Protein AF-0000000078256823 (afdb_homodimer)

Secondary structure (DSSP, 8-state):
-HHHHHHHHHHHHHHHHHHHTTT--TT--HHHHHHHHHHHHHHHHHS-HHHHHHHHHHHHHHSS--HHHHHHHHHHHHH-GGGHHHHHHHTS-HHHHHHHHHTTSTTHHHHHHHHHHHHHHHHHH---HHHHHHHHHHHHHHHHHHHHHT-GGGEEEEEE-TTS-HHHHHHHHHH--SS---HHHHHHHHTSTTEEEEEEEETTSTT--SEEEEEEEESS----HHHHH-SS---S-GGG--EEEEEEEEE--GGGTTS-SSHHHHHHHHHHHHHH-TT--EEEE-B--TTHHHHHHHHHTT--SS--S--HHHHHHHHHHHTS---HHHHHHHHHHHHH-TT--HHHHHHTHHHHHHHHHHHHHT-EETTEESSHHHHHHHHTT-EEEEEETTS--SHHHHHHHTT-EEEEEE-TTTHHHHHHHHHHH----B-HHHHGGGS----/-HHHHHHHHHHHHHHHHHHHTTT--TT--HHHHHHHHHHHHHHHHHS-HHHHHHHHHHHHHHSS--HHHHHHHHHHHHH-GGGHHHHHHHTS-HHHHHHHHHTTSTTHHHHHHHHHHHHHHHHHH---HHHHHHHHHHHHHHHHHHHHHT-GGGEEEEEE-TTS-HHHHHHHHHH--SS---HHHHHHHHTSTTEEEEEEEETTSTT--SEEEEEEEESS----HHHHH-SS---S-GGG--EEEEEEEEE--GGGTTS-SSHHHHHHHHHHHHHH-TT--EEEE-B--TTHHHHHHHHHTT--SS--S--HHHHHHHHHHHTS---HHHHHHHHHHHHH-TT--HHHHHHTHHHHHHHHHHHHHT-EETTEESSHHHHHHHHTT-EEEEEETTS--SHHHHHHHTT-EEEEEE-TTTHHHHHHHHHHH----B-HHHHGGGS----

pLDDT: mean 87.84, std 11.94, range [29.39, 98.44]

Foldseek 3Di:
DVVVVLVVLLVVLLVQLCVLCPPQALPDDLVVLLSSLVSLLVSCVPDDLSNLLSVLLSCCVPFFADPVQLVVLVVVCVVPVVSVVSNVSRRGTSVLSSLLSLLVDQLSLVVLLVSLLSLVVCLVVDDDPVSNVSSVVSNVSSQVSNLVLVPLVQKDKDKDAPPPDPLLLVLVQVQFDQDHADDDLLSNLCRDPQKIKMFIDGPSDPSHGFKMWIKGFAQDDDQAVCVRSPSDRDDDDSLNGAEIEGEGITGRRSSNPPNPNPLCVQVVVVVVCCVVHVSHQWYKYWYAFFPLLVQLLCLLVVNDPFDHLQDPVQQVLQCVLVVHRDDSNRSSVVVNVQSVDLPRDLVSCVSCVLSLLLSVLCQQAGDDDPLARPGPVSRSLQLSQWEFAAKHQQRDPDSVRCNGRNNIITMTIDDPVRRVVSNCCCVPVSDGHYHPNSVVSVDDPPD/DVVVVLVVLLVVLLVQLCVQQPPQALPDDLVVLLSSLVSLLVSCVPDDLSNLLSVLLSCCVPFFADPVQLVVLVVVCVVPVVSVVSNVSRRGTSVLSSLLSLLVDQLSLVVLLVSLLSLVVCLVVDDDPVSNVSSVVSNVSSQVSNLVLVPLVQKDKDKDAPPPDPLLLVLVQVQFDQDHADDDLLSNLCRDPQKIKMFIDGPSHPSHGFKMWIKGFAQDADQAVCVRSPSDRDDDDSLNGAEIEGEGITGRRSSNPPNPNPLCVQVVVVVVCCVVHVSHDWYKYWFAFFPLLVQLLCLLVVNDPFDHLQDPVQQVLQCVLVVHRDDSNRSSVVVNVQSVDLPRDLVSCVSCVLSLLLSVLCQQAPDDDPLARPGPVSRSLQLSQWEFAAKHQQRDVDSVRCNGRNNIITMTIDDPVRRVVSNCCCVPVSDGHYHPNSVVSVDDPPD

Radius of gyration: 33.47 Å; Cα contacts (8 Å, |Δi|>4): 1459; chains: 2; bounding box: 65×117×85 Å

InterPro domains:
  IPR007956 Malonyl-CoA decarboxylase, C-terminal [PF05292] (153-415)
  IPR035372 Malonyl-CoA decarboxylase, N-terminal [PF17408] (63-150)
  IPR038351 Malonyl-CoA decarboxylase, N-terminal domain superfamily [G3DSA:1.20.140.90] (24-151)
  IPR038917 Malonyl-CoA decarboxylase [PTHR28641] (12-443)
  IPR042303 Malonyl-CoA decarboxylase, C-terminal catalytic domain superfamily [G3DSA:3.40.630.150] (152-447)

Nearest PDB structures (foldseek):
  4f0x-assembly1_C  TM=8.821E-01  e=2.694E-33  Homo sapiens
  4f0x-assembly1_A  TM=8.736E-01  e=3.912E-33  Homo sapiens
  4f0x-assembly1_D  TM=8.510E-01  e=7.510E-33  Homo sapiens
  4f0x-assembly2_G  TM=8.515E-01  e=9.932E-33  Homo sapiens
  4f0x-assembly2_E  TM=8.475E-01  e=2.642E-32  Homo sapiens

Structure (mmCIF, N/CA/C/O backbone):
data_AF-0000000078256823-model_v1
#
loop_
_entity.id
_entity.type
_entity.pdbx_description
1 polymer 'Malonyl-CoA decarboxylase C-terminal domain-containing protein'
#
loop_
_atom_site.group_PDB
_atom_site.id
_atom_site.type_symbol
_atom_site.label_atom_id
_atom_site.label_alt_id
_atom_site.label_comp_id
_atom_site.label_asym_id
_atom_site.label_entity_id
_atom_site.label_seq_id
_atom_site.pdbx_PDB_ins_code
_atom_site.Cartn_x
_atom_site.Cartn_y
_atom_site.Cartn_z
_atom_site.occupancy
_atom_site.B_iso_or_equiv
_atom_site.auth_seq_id
_atom_site.auth_comp_id
_atom_site.auth_asym_id
_atom_site.auth_atom_id
_atom_site.pdbx_PDB_model_num
ATOM 1 N N . MET A 1 1 ? 16.281 -1.244 43.75 1 29.39 1 MET A N 1
ATOM 2 C CA . MET A 1 1 ? 15.516 -2.477 43.594 1 29.39 1 MET A CA 1
ATOM 3 C C . MET A 1 1 ? 14.734 -2.451 42.281 1 29.39 1 MET A C 1
ATOM 5 O O . MET A 1 1 ? 14.391 -3.502 41.719 1 29.39 1 MET A O 1
ATOM 9 N N . ILE A 1 2 ? 14.266 -1.188 41.875 1 35.28 2 ILE A N 1
ATOM 10 C CA . ILE A 1 2 ? 13.469 -0.995 40.656 1 35.28 2 ILE A CA 1
ATOM 11 C C . ILE A 1 2 ? 14.359 -1.161 39.406 1 35.28 2 ILE A C 1
ATOM 13 O O . ILE A 1 2 ? 13.891 -1.624 38.375 1 35.28 2 ILE A O 1
ATOM 17 N N . ARG A 1 3 ? 15.641 -0.762 39.438 1 39.72 3 ARG A N 1
ATOM 18 C CA . ARG A 1 3 ? 16.578 -0.895 38.344 1 39.72 3 ARG A CA 1
ATOM 19 C C . ARG A 1 3 ? 16.828 -2.361 38 1 39.72 3 ARG A C 1
ATOM 21 O O . ARG A 1 3 ? 17.109 -2.703 36.844 1 39.72 3 ARG A O 1
ATOM 28 N N . GLN A 1 4 ? 16.859 -3.182 39 1 39.84 4 GLN A N 1
ATOM 29 C CA . GLN A 1 4 ? 17.188 -4.598 38.844 1 39.84 4 GLN A CA 1
ATOM 30 C C . GLN A 1 4 ? 16.031 -5.34 38.188 1 39.84 4 GLN A C 1
ATOM 32 O O . GLN A 1 4 ? 16.25 -6.297 37.438 1 39.84 4 GLN A O 1
ATOM 37 N N . TYR A 1 5 ? 14.805 -4.938 38.5 1 37.97 5 TYR A N 1
ATOM 38 C CA . TYR A 1 5 ? 13.633 -5.598 37.969 1 37.97 5 TYR A CA 1
ATOM 39 C C . TYR A 1 5 ? 13.453 -5.25 36.5 1 37.97 5 TYR A C 1
ATOM 41 O O . TYR A 1 5 ? 12.938 -6.055 35.719 1 37.97 5 TYR A O 1
ATOM 49 N N . PHE A 1 6 ? 13.789 -4.027 36.062 1 39.66 6 PHE A N 1
ATOM 50 C CA . PHE A 1 6 ? 13.672 -3.623 34.688 1 39.66 6 PHE A CA 1
ATOM 51 C C . PHE A 1 6 ? 14.648 -4.41 33.812 1 39.66 6 PHE A C 1
ATOM 53 O O . PHE A 1 6 ? 14.328 -4.75 32.656 1 39.66 6 PHE A O 1
ATOM 60 N N . CYS A 1 7 ? 15.812 -4.727 34.375 1 42.03 7 CYS A N 1
ATOM 61 C CA . CYS A 1 7 ? 16.797 -5.516 33.656 1 42.03 7 CYS A CA 1
ATOM 62 C C . CYS A 1 7 ? 16.297 -6.945 33.438 1 42.03 7 CYS A C 1
ATOM 64 O O . CYS A 1 7 ? 16.594 -7.562 32.438 1 42.03 7 CYS A O 1
ATOM 66 N N . PHE A 1 8 ? 15.656 -7.52 34.406 1 42.5 8 PHE A N 1
ATOM 67 C CA . PHE A 1 8 ? 15.227 -8.914 34.375 1 42.5 8 PHE A CA 1
ATOM 68 C C . PHE A 1 8 ? 14.055 -9.094 33.406 1 42.5 8 PHE A C 1
ATOM 70 O O . PHE A 1 8 ? 13.969 -10.102 32.719 1 42.5 8 PHE A O 1
ATOM 77 N N . GLN A 1 9 ? 13.102 -8.258 33.406 1 41.91 9 GLN A N 1
ATOM 78 C CA . GLN A 1 9 ? 11.953 -8.336 32.5 1 41.91 9 GLN A CA 1
ATOM 79 C C . GLN A 1 9 ? 12.359 -8.062 31.062 1 41.91 9 GLN A C 1
ATOM 81 O O . GLN A 1 9 ? 11.773 -8.625 30.125 1 41.91 9 GLN A O 1
ATOM 86 N N . SER A 1 10 ? 13.297 -7.148 30.859 1 47.41 10 SER A N 1
ATOM 87 C CA . SER A 1 10 ? 13.859 -6.891 29.547 1 47.41 10 SER A CA 1
ATOM 88 C C . SER A 1 10 ? 14.562 -8.133 29 1 47.41 10 SER A C 1
ATOM 90 O O . SER A 1 10 ? 14.453 -8.43 27.797 1 47.41 10 SER A O 1
ATOM 92 N N . VAL A 1 11 ? 15.266 -8.922 30.047 1 43.56 11 VAL A N 1
ATOM 93 C CA . VAL A 1 11 ? 15.977 -10.133 29.672 1 43.56 11 VAL A CA 1
ATOM 94 C C . VAL A 1 11 ? 14.977 -11.227 29.297 1 43.56 11 VAL A C 1
ATOM 96 O O . VAL A 1 11 ? 15.203 -11.984 28.344 1 43.56 11 VAL A O 1
ATOM 99 N N . ARG A 1 12 ? 13.906 -11.367 29.938 1 43.62 12 ARG A N 1
ATOM 100 C CA . ARG A 1 12 ? 12.945 -12.422 29.656 1 43.62 12 ARG A CA 1
ATOM 101 C C . ARG A 1 12 ? 12.234 -12.18 28.328 1 43.62 12 ARG A C 1
ATOM 103 O O . ARG A 1 12 ? 11.945 -13.125 27.594 1 43.62 12 ARG A O 1
ATOM 110 N N . SER A 1 13 ? 11.883 -10.828 28.078 1 53.44 13 SER A N 1
ATOM 111 C CA . SER A 1 13 ? 11.219 -10.492 26.812 1 53.44 13 SER A CA 1
ATOM 112 C C . SER A 1 13 ? 12.156 -10.711 25.625 1 53.44 13 SER A C 1
ATOM 114 O O . SER A 1 13 ? 11.727 -11.172 24.562 1 53.44 13 SER A O 1
ATOM 116 N N . ALA A 1 14 ? 13.461 -10.336 25.859 1 53.28 14 ALA A N 1
ATOM 117 C CA . ALA A 1 14 ? 14.484 -10.602 24.859 1 53.28 14 ALA A CA 1
ATOM 118 C C . ALA A 1 14 ? 14.594 -12.094 24.562 1 53.28 14 ALA A C 1
ATOM 120 O O . ALA A 1 14 ? 14.672 -12.5 23.391 1 53.28 14 ALA A O 1
ATOM 121 N N . SER A 1 15 ? 14.477 -12.828 25.672 1 63.12 15 SER A N 1
ATOM 122 C CA . SER A 1 15 ? 14.617 -14.273 25.531 1 63.12 15 SER A CA 1
ATOM 123 C C . SER A 1 15 ? 13.445 -14.859 24.75 1 63.12 15 SER A C 1
ATOM 125 O O . SER A 1 15 ? 13.633 -15.734 23.906 1 63.12 15 SER A O 1
ATOM 127 N N . THR A 1 16 ? 12.328 -14.141 24.828 1 75.25 16 THR A N 1
ATOM 128 C CA . THR A 1 16 ? 11.133 -14.703 24.203 1 75.25 16 THR A CA 1
ATOM 129 C C . THR A 1 16 ? 11.094 -14.367 22.719 1 75.25 16 THR A C 1
ATOM 131 O O . THR A 1 16 ? 10.75 -15.211 21.891 1 75.25 16 THR A O 1
ATOM 134 N N . LEU A 1 17 ? 11.578 -13.164 22.406 1 82.62 17 LEU A N 1
ATOM 135 C CA . LEU A 1 17 ? 11.617 -12.789 21 1 82.62 17 LEU A CA 1
ATOM 136 C C . LEU A 1 17 ? 12.609 -13.656 20.234 1 82.62 17 LEU A C 1
ATOM 138 O O . LEU A 1 17 ? 12.297 -14.148 19.141 1 82.62 17 LEU A O 1
ATOM 142 N N . LEU A 1 18 ? 13.766 -13.844 20.953 1 78.69 18 LEU A N 1
ATOM 143 C CA . LEU A 1 18 ? 14.82 -14.625 20.312 1 78.69 18 LEU A CA 1
ATOM 144 C C . LEU A 1 18 ? 14.367 -16.062 20.078 1 78.69 18 LEU A C 1
ATOM 146 O O . LEU A 1 18 ? 14.664 -16.641 19.031 1 78.69 18 LEU A O 1
ATOM 150 N N . SER A 1 19 ? 13.672 -16.5 20.969 1 80.25 19 SER A N 1
ATOM 151 C CA . SER A 1 19 ? 13.188 -17.875 20.812 1 80.25 19 SER A CA 1
ATOM 152 C C . SER A 1 19 ? 12.094 -17.953 19.75 1 80.25 19 SER A C 1
ATOM 154 O O . SER A 1 19 ? 12.062 -18.906 18.969 1 80.25 19 SER A O 1
ATOM 156 N N . SER A 1 20 ? 11.312 -16.953 19.656 1 82.12 20 SER A N 1
ATOM 157 C CA . SER A 1 20 ? 10.188 -16.953 18.719 1 82.12 20 SER A CA 1
ATOM 158 C C . SER A 1 20 ? 10.664 -16.75 17.281 1 82.12 20 SER A C 1
ATOM 160 O O . SER A 1 20 ? 10.039 -17.234 16.344 1 82.12 20 SER A O 1
ATOM 162 N N . LEU A 1 21 ? 11.797 -16.047 17.156 1 86.06 21 LEU A N 1
ATOM 163 C CA . LEU A 1 21 ? 12.25 -15.695 15.812 1 86.06 21 LEU A CA 1
ATOM 164 C C . LEU A 1 21 ? 13.547 -16.438 15.469 1 86.06 21 LEU A C 1
ATOM 166 O O . LEU A 1 21 ? 14.352 -15.93 14.688 1 86.06 21 LEU A O 1
ATOM 170 N N . ASP A 1 22 ? 13.672 -17.516 16.109 1 79.31 22 ASP A N 1
ATOM 171 C CA . ASP A 1 22 ? 14.867 -18.312 15.867 1 79.31 22 ASP A CA 1
ATOM 172 C C . ASP A 1 22 ? 14.984 -18.703 14.391 1 79.31 22 ASP A C 1
ATOM 174 O O . ASP A 1 22 ? 14.047 -19.266 13.82 1 79.31 22 ASP A O 1
ATOM 178 N N . GLY A 1 23 ? 16.047 -18.312 13.742 1 78 23 GLY A N 1
ATOM 179 C CA . GLY A 1 23 ? 16.281 -18.688 12.352 1 78 23 GLY A CA 1
ATOM 180 C C . GLY A 1 23 ? 15.992 -17.578 11.367 1 78 23 GLY A C 1
ATOM 181 O O . GLY A 1 23 ? 16.359 -17.672 10.195 1 78 23 GLY A O 1
ATOM 182 N N . LEU A 1 24 ? 15.414 -16.531 11.852 1 84.25 24 LEU A N 1
ATOM 183 C CA . LEU A 1 24 ? 15.117 -15.398 10.984 1 84.25 24 LEU A CA 1
ATOM 184 C C . LEU A 1 24 ? 16.391 -14.719 10.516 1 84.25 24 LEU A C 1
ATOM 186 O O . LEU A 1 24 ? 17.297 -14.445 11.32 1 84.25 24 LEU A O 1
ATOM 190 N N . SER A 1 25 ? 16.484 -14.648 9.203 1 77.56 25 SER A N 1
ATOM 191 C CA . SER A 1 25 ? 17.641 -13.984 8.609 1 77.56 25 SER A CA 1
ATOM 192 C C . SER A 1 25 ? 17.25 -13.242 7.336 1 77.56 25 SER A C 1
ATOM 194 O O . SER A 1 25 ? 16.078 -13.219 6.949 1 77.56 25 SER A O 1
ATOM 196 N N . ASN A 1 26 ? 18.156 -12.547 6.754 1 73.5 26 ASN A N 1
ATOM 197 C CA . ASN A 1 26 ? 17.922 -11.781 5.535 1 73.5 26 ASN A CA 1
ATOM 198 C C . ASN A 1 26 ? 17.656 -12.695 4.344 1 73.5 26 ASN A C 1
ATOM 200 O O . ASN A 1 26 ? 17.172 -12.242 3.307 1 73.5 26 ASN A O 1
ATOM 204 N N . ARG A 1 27 ? 17.906 -13.938 4.52 1 67.94 27 ARG A N 1
ATOM 205 C CA . ARG A 1 27 ? 17.75 -14.891 3.426 1 67.94 27 ARG A CA 1
ATOM 206 C C . ARG A 1 27 ? 16.406 -15.617 3.523 1 67.94 27 ARG A C 1
ATOM 208 O O . ARG A 1 27 ? 16.062 -16.422 2.656 1 67.94 27 ARG A O 1
ATOM 215 N N . THR A 1 28 ? 15.758 -15.211 4.57 1 72 28 THR A N 1
ATOM 216 C CA . THR A 1 28 ? 14.477 -15.875 4.789 1 72 28 THR A CA 1
ATOM 217 C C . THR A 1 28 ? 13.5 -15.555 3.662 1 72 28 THR A C 1
ATOM 219 O O . THR A 1 28 ? 13.352 -14.398 3.271 1 72 28 THR A O 1
ATOM 222 N N . SER A 1 29 ? 12.93 -16.625 3.105 1 65.56 29 SER A N 1
ATOM 223 C CA . SER A 1 29 ? 12 -16.484 1.985 1 65.56 29 SER A CA 1
ATOM 224 C C . SER A 1 29 ? 10.703 -15.82 2.418 1 65.56 29 SER A C 1
ATOM 226 O O . SER A 1 29 ? 10.438 -15.688 3.613 1 65.56 29 SER A O 1
ATOM 228 N N . GLY A 1 30 ? 9.922 -15.352 1.448 1 65.88 30 GLY A N 1
ATOM 229 C CA . GLY A 1 30 ? 8.695 -14.617 1.695 1 65.88 30 GLY A CA 1
ATOM 230 C C . GLY A 1 30 ? 7.695 -15.383 2.541 1 65.88 30 GLY A C 1
ATOM 231 O O . GLY A 1 30 ? 7.09 -14.82 3.455 1 65.88 30 GLY A O 1
ATOM 232 N N . ASP A 1 31 ? 7.594 -16.609 2.316 1 63.38 31 ASP A N 1
ATOM 233 C CA . ASP A 1 31 ? 6.605 -17.406 3.043 1 63.38 31 ASP A CA 1
ATOM 234 C C . ASP A 1 31 ? 7.027 -17.609 4.496 1 63.38 31 ASP A C 1
ATOM 236 O O . ASP A 1 31 ? 6.207 -17.484 5.41 1 63.38 31 ASP A O 1
ATOM 240 N N . LYS A 1 32 ? 8.359 -17.906 4.617 1 72.5 32 LYS A N 1
ATOM 241 C CA . LYS A 1 32 ? 8.867 -18.062 5.977 1 72.5 32 LYS A CA 1
ATOM 242 C C . LYS A 1 32 ? 8.797 -16.734 6.746 1 72.5 32 LYS A C 1
ATOM 244 O O . LYS A 1 32 ? 8.539 -16.734 7.949 1 72.5 32 LYS A O 1
ATOM 249 N N . LEU A 1 33 ? 9.031 -15.812 5.996 1 81.31 33 LEU A N 1
ATOM 250 C CA . LEU A 1 33 ? 8.961 -14.492 6.613 1 81.31 33 LEU A CA 1
ATOM 251 C C . LEU A 1 33 ? 7.562 -14.227 7.16 1 81.31 33 LEU A C 1
ATOM 253 O O . LEU A 1 33 ? 7.41 -13.602 8.211 1 81.31 33 LEU A O 1
ATOM 257 N N . LEU A 1 34 ? 6.566 -14.773 6.488 1 80 34 LEU A N 1
ATOM 258 C CA . LEU A 1 34 ? 5.191 -14.602 6.945 1 80 34 LEU A CA 1
ATOM 259 C C . LEU A 1 34 ? 4.961 -15.336 8.258 1 80 34 LEU A C 1
ATOM 261 O O . LEU A 1 34 ? 4.246 -14.844 9.133 1 80 34 LEU A O 1
ATOM 265 N N . THR A 1 35 ? 5.562 -16.469 8.375 1 79.31 35 THR A N 1
ATOM 266 C CA . THR A 1 35 ? 5.453 -17.234 9.617 1 79.31 35 THR A CA 1
ATOM 267 C C . THR A 1 35 ? 6.098 -16.484 10.773 1 79.31 35 THR A C 1
ATOM 269 O O . THR A 1 35 ? 5.551 -16.438 11.875 1 79.31 35 THR A O 1
ATOM 272 N N . TYR A 1 36 ? 7.211 -15.977 10.492 1 87.12 36 TYR A N 1
ATOM 273 C CA . TYR A 1 36 ? 7.867 -15.172 11.516 1 87.12 36 TYR A CA 1
ATOM 274 C C . TYR A 1 36 ? 7.047 -13.93 11.844 1 87.12 36 TYR A C 1
ATOM 276 O O . TYR A 1 36 ? 6.988 -13.508 13 1 87.12 36 TYR A O 1
ATOM 284 N N . GLY A 1 37 ? 6.465 -13.383 10.797 1 89.44 37 GLY A N 1
ATOM 285 C CA . GLY A 1 37 ? 5.562 -12.266 11.039 1 89.44 37 GLY A CA 1
ATOM 286 C C . GLY A 1 37 ? 4.41 -12.617 11.961 1 89.44 37 GLY A C 1
ATOM 287 O O . GLY A 1 37 ? 4.047 -11.828 12.836 1 89.44 37 GLY A O 1
ATOM 288 N N . GLU A 1 38 ? 3.932 -13.797 11.797 1 86.94 38 GLU A N 1
ATOM 289 C CA . GLU A 1 38 ? 2.84 -14.273 12.648 1 86.94 38 GLU A CA 1
ATOM 290 C C . GLU A 1 38 ? 3.299 -14.445 14.094 1 86.94 38 GLU A C 1
ATOM 292 O O . GLU A 1 38 ? 2.588 -14.062 15.023 1 86.94 38 GLU A O 1
ATOM 297 N N . LYS A 1 39 ? 4.43 -15.039 14.203 1 88.19 39 LYS A N 1
ATOM 298 C CA . LYS A 1 39 ? 4.984 -15.242 15.539 1 88.19 39 LYS A CA 1
ATOM 299 C C . LYS A 1 39 ? 5.242 -13.914 16.234 1 88.19 39 LYS A C 1
ATOM 301 O O . LYS A 1 39 ? 4.91 -13.742 17.406 1 88.19 39 LYS A O 1
ATOM 306 N N . PHE A 1 40 ? 5.797 -13.086 15.516 1 93.19 40 PHE A N 1
ATOM 307 C CA . PHE A 1 40 ? 6.078 -11.766 16.062 1 93.19 40 PHE A CA 1
ATOM 308 C C . PHE A 1 40 ? 4.785 -11.055 16.453 1 93.19 40 PHE A C 1
ATOM 310 O O . PHE A 1 40 ? 4.691 -10.453 17.516 1 93.19 40 PHE A O 1
ATOM 317 N N . SER A 1 41 ? 3.84 -11.078 15.5 1 92.31 41 SER A N 1
ATOM 318 C CA . SER A 1 41 ? 2.559 -10.422 15.727 1 92.31 41 SER A CA 1
ATOM 319 C C . SER A 1 41 ? 1.881 -10.945 16.984 1 92.31 41 SER A C 1
ATOM 321 O O . SER A 1 41 ? 1.354 -10.172 17.781 1 92.31 41 SER A O 1
ATOM 323 N N . LYS A 1 42 ? 1.931 -12.195 17.172 1 89 42 LYS A N 1
ATOM 324 C CA . LYS A 1 42 ? 1.329 -12.812 18.359 1 89 42 LYS A CA 1
ATOM 325 C C . LYS A 1 42 ? 2.062 -12.398 19.625 1 89 42 LYS A C 1
ATOM 327 O O . LYS A 1 42 ? 1.431 -12.086 20.641 1 89 42 LYS A O 1
ATOM 332 N N . LEU A 1 43 ? 3.338 -12.469 19.547 1 90.38 43 LEU A N 1
ATOM 333 C CA . LEU A 1 43 ? 4.148 -12.078 20.688 1 90.38 43 LEU A CA 1
ATOM 334 C C . LEU A 1 43 ? 3.871 -10.633 21.094 1 90.38 43 LEU A C 1
ATOM 336 O O . LEU A 1 43 ? 3.65 -10.344 22.266 1 90.38 43 LEU A O 1
ATOM 340 N N . TYR A 1 44 ? 3.852 -9.75 20.125 1 91.19 44 TYR A N 1
ATOM 341 C CA . TYR A 1 44 ? 3.596 -8.336 20.391 1 91.19 44 TYR A CA 1
ATOM 342 C C . TYR A 1 44 ? 2.189 -8.133 20.938 1 91.19 44 TYR A C 1
ATOM 344 O O . TYR A 1 44 ? 1.991 -7.375 21.891 1 91.19 44 TYR A O 1
ATOM 352 N N . GLY A 1 45 ? 1.273 -8.766 20.344 1 88.44 45 GLY A N 1
ATOM 353 C CA . GLY A 1 45 ? -0.118 -8.641 20.75 1 88.44 45 GLY A CA 1
ATOM 354 C C . GLY A 1 45 ? -0.371 -9.094 22.172 1 88.44 45 GLY A C 1
ATOM 355 O O . GLY A 1 45 ? -1.229 -8.539 22.859 1 88.44 45 GLY A O 1
ATOM 356 N N . SER A 1 46 ? 0.434 -10.031 22.578 1 87.25 46 SER A N 1
ATOM 357 C CA . SER A 1 46 ? 0.225 -10.602 23.906 1 87.25 46 SER A CA 1
ATOM 358 C C . SER A 1 46 ? 1.11 -9.922 24.953 1 87.25 46 SER A C 1
ATOM 360 O O . SER A 1 46 ? 1.029 -10.234 26.141 1 87.25 46 SER A O 1
ATOM 362 N N . SER A 1 47 ? 1.87 -9.047 24.5 1 87.75 47 SER A N 1
ATOM 363 C CA . SER A 1 47 ? 2.822 -8.414 25.406 1 87.75 47 SER A CA 1
ATOM 364 C C . SER A 1 47 ? 2.219 -7.176 26.062 1 87.75 47 SER A C 1
ATOM 366 O O . SER A 1 47 ? 1.439 -6.453 25.438 1 87.75 47 SER A O 1
ATOM 368 N N . ALA A 1 48 ? 2.637 -7.008 27.297 1 82.06 48 ALA A N 1
ATOM 369 C CA . ALA A 1 48 ? 2.225 -5.809 28.031 1 82.06 48 ALA A CA 1
ATOM 370 C C . ALA A 1 48 ? 2.975 -4.578 27.516 1 82.06 48 ALA A C 1
ATOM 372 O O . ALA A 1 48 ? 4.059 -4.695 26.953 1 82.06 48 ALA A O 1
ATOM 373 N N . PRO A 1 49 ? 2.371 -3.42 27.672 1 76.19 49 PRO A N 1
ATOM 374 C CA . PRO A 1 49 ? 2.988 -2.186 27.172 1 76.19 49 PRO A CA 1
ATOM 375 C C . PRO A 1 49 ? 4.422 -2.006 27.672 1 76.19 49 PRO A C 1
ATOM 377 O O . PRO A 1 49 ? 5.281 -1.536 26.922 1 76.19 49 PRO A O 1
ATOM 380 N N . GLU A 1 50 ? 4.668 -2.496 28.859 1 75.25 50 GLU A N 1
ATOM 381 C CA . GLU A 1 50 ? 5.996 -2.318 29.438 1 75.25 50 GLU A CA 1
ATOM 382 C C . GLU A 1 50 ? 7.023 -3.213 28.75 1 75.25 50 GLU A C 1
ATOM 384 O O . GLU A 1 50 ? 8.195 -2.854 28.656 1 75.25 50 GLU A O 1
ATOM 389 N N . THR A 1 51 ? 6.531 -4.289 28.266 1 86.19 51 THR A N 1
ATOM 390 C CA . THR A 1 51 ? 7.414 -5.262 27.641 1 86.19 51 THR A CA 1
ATOM 391 C C . THR A 1 51 ? 7.645 -4.918 26.172 1 86.19 51 THR A C 1
ATOM 393 O O . THR A 1 51 ? 8.602 -5.395 25.562 1 86.19 51 THR A O 1
ATOM 396 N N . ARG A 1 52 ? 6.809 -4.047 25.672 1 90 52 ARG A N 1
ATOM 397 C CA . ARG A 1 52 ? 6.879 -3.73 24.25 1 90 52 ARG A CA 1
ATOM 398 C C . ARG A 1 52 ? 8.133 -2.93 23.938 1 90 52 ARG A C 1
ATOM 400 O O . ARG A 1 52 ? 8.734 -3.109 22.875 1 90 52 ARG A O 1
ATOM 407 N N . LYS A 1 53 ? 8.531 -2.166 24.906 1 92.5 53 LYS A N 1
ATOM 408 C CA . LYS A 1 53 ? 9.781 -1.424 24.719 1 92.5 53 LYS A CA 1
ATOM 409 C C . LYS A 1 53 ? 10.953 -2.369 24.5 1 92.5 53 LYS A C 1
ATOM 411 O O . LYS A 1 53 ? 11.75 -2.164 23.578 1 92.5 53 LYS A O 1
ATOM 416 N N . SER A 1 54 ? 11.008 -3.385 25.297 1 92.12 54 SER A N 1
ATOM 417 C CA . SER A 1 54 ? 12.094 -4.355 25.203 1 92.12 54 SER A CA 1
ATOM 418 C C . SER A 1 54 ? 12.047 -5.102 23.859 1 92.12 54 SER A C 1
ATOM 420 O O . SER A 1 54 ? 13.086 -5.461 23.312 1 92.12 54 SER A O 1
ATOM 422 N N . ILE A 1 55 ? 10.922 -5.328 23.359 1 93.94 55 ILE A N 1
ATOM 423 C CA . ILE A 1 55 ? 10.758 -6.02 22.078 1 93.94 55 ILE A CA 1
ATOM 424 C C . ILE A 1 55 ? 11.375 -5.188 20.969 1 93.94 55 ILE A C 1
ATOM 426 O O . ILE A 1 55 ? 12.094 -5.719 20.109 1 93.94 55 ILE A O 1
ATOM 430 N N . PHE A 1 56 ? 11.133 -3.879 21.016 1 95.06 56 PHE A N 1
ATOM 431 C CA . PHE A 1 56 ? 11.672 -3.002 19.984 1 95.06 56 PHE A CA 1
ATOM 432 C C . PHE A 1 56 ? 13.195 -2.955 20.062 1 95.06 56 PHE A C 1
ATOM 434 O O . PHE A 1 56 ? 13.875 -2.99 19.031 1 95.06 56 PHE A O 1
ATOM 441 N N . VAL A 1 57 ? 13.664 -2.924 21.266 1 93.88 57 VAL A N 1
ATOM 442 C CA . VAL A 1 57 ? 15.109 -2.887 21.469 1 93.88 57 VAL A CA 1
ATOM 443 C C . VAL A 1 57 ? 15.734 -4.191 20.984 1 93.88 57 VAL A C 1
ATOM 445 O O . VAL A 1 57 ? 16.766 -4.176 20.297 1 93.88 57 VAL A O 1
ATOM 448 N N . ASP A 1 58 ? 15.102 -5.242 21.25 1 93.38 58 ASP A N 1
ATOM 449 C CA . ASP A 1 58 ? 15.594 -6.555 20.828 1 93.38 58 ASP A CA 1
ATOM 450 C C . ASP A 1 58 ? 15.562 -6.699 19.312 1 93.38 58 ASP A C 1
ATOM 452 O O . ASP A 1 58 ? 16.438 -7.359 18.734 1 93.38 58 ASP A O 1
ATOM 456 N N . LEU A 1 59 ? 14.594 -6.148 18.672 1 93.81 59 LEU A N 1
ATOM 457 C CA . LEU A 1 59 ? 14.516 -6.191 17.203 1 93.81 59 LEU A CA 1
ATOM 458 C C . LEU A 1 59 ? 15.758 -5.57 16.578 1 93.81 59 LEU A C 1
ATOM 460 O O . LEU A 1 59 ? 16.344 -6.152 15.672 1 93.81 59 LEU A O 1
ATOM 464 N N . VAL A 1 60 ? 16.125 -4.441 17.141 1 94.19 60 VAL A N 1
ATOM 465 C CA . VAL A 1 60 ? 17.234 -3.689 16.547 1 94.19 60 VAL A CA 1
ATOM 466 C C . VAL A 1 60 ? 18.547 -4.375 16.891 1 94.19 60 VAL A C 1
ATOM 468 O O . VAL A 1 60 ? 19.438 -4.465 16.031 1 94.19 60 VAL A O 1
ATOM 471 N N . THR A 1 61 ? 18.641 -4.898 18.094 1 92.88 61 THR A N 1
ATOM 472 C CA . THR A 1 61 ? 19.906 -5.449 18.578 1 92.88 61 THR A CA 1
ATOM 473 C C . THR A 1 61 ? 20.188 -6.801 17.922 1 92.88 61 THR A C 1
ATOM 475 O O . THR A 1 61 ? 21.344 -7.141 17.656 1 92.88 61 THR A O 1
ATOM 478 N N . ASN A 1 62 ? 19.109 -7.492 17.625 1 92.31 62 ASN A N 1
ATOM 479 C CA . ASN A 1 62 ? 19.344 -8.867 17.203 1 92.31 62 ASN A CA 1
ATOM 480 C C . ASN A 1 62 ? 18.953 -9.078 15.742 1 92.31 62 ASN A C 1
ATOM 482 O O . ASN A 1 62 ? 19.359 -10.062 15.117 1 92.31 62 ASN A O 1
ATOM 486 N N . TYR A 1 63 ? 18.219 -8.18 15.203 1 94 63 TYR A N 1
ATOM 487 C CA . TYR A 1 63 ? 17.719 -8.398 13.852 1 94 63 TYR A CA 1
ATOM 488 C C . TYR A 1 63 ? 17.953 -7.176 12.977 1 94 63 TYR A C 1
ATOM 490 O O . TYR A 1 63 ? 17.094 -6.797 12.18 1 94 63 TYR A O 1
ATOM 498 N N . GLY A 1 64 ? 19.094 -6.609 13.227 1 93.44 64 GLY A N 1
ATOM 499 C CA . GLY A 1 64 ? 19.531 -5.523 12.367 1 93.44 64 GLY A CA 1
ATOM 500 C C . GLY A 1 64 ? 20.062 -5.996 11.031 1 93.44 64 GLY A C 1
ATOM 501 O O . GLY A 1 64 ? 19.516 -6.926 10.43 1 93.44 64 GLY A O 1
ATOM 502 N N . VAL A 1 65 ? 21.094 -5.383 10.531 1 94.25 65 VAL A N 1
ATOM 503 C CA . VAL A 1 65 ? 21.656 -5.742 9.227 1 94.25 65 VAL A CA 1
ATOM 504 C C . VAL A 1 65 ? 22.688 -6.859 9.398 1 94.25 65 VAL A C 1
ATOM 506 O O . VAL A 1 65 ? 23.281 -7.008 10.477 1 94.25 65 VAL A O 1
ATOM 509 N N . ASN A 1 66 ? 22.781 -7.715 8.422 1 93.44 66 ASN A N 1
ATOM 510 C CA . ASN A 1 66 ? 23.922 -8.617 8.328 1 93.44 66 ASN A CA 1
ATOM 511 C C . ASN A 1 66 ? 25.188 -7.871 7.906 1 93.44 66 ASN A C 1
ATOM 513 O O . ASN A 1 66 ? 25.391 -7.59 6.723 1 93.44 66 ASN A O 1
ATOM 517 N N . LYS A 1 67 ? 26.016 -7.691 8.852 1 94.31 67 LYS A N 1
ATOM 518 C CA . LYS A 1 67 ? 27.188 -6.852 8.625 1 94.31 67 LYS A CA 1
ATOM 519 C C . LYS A 1 67 ? 28.094 -7.445 7.551 1 94.31 67 LYS A C 1
ATOM 521 O O . LYS A 1 67 ? 28.656 -6.715 6.727 1 94.31 67 LYS A O 1
ATOM 526 N N . GLU A 1 68 ? 28.188 -8.703 7.523 1 94.81 68 GLU A N 1
ATOM 527 C CA . GLU A 1 68 ? 29.031 -9.359 6.52 1 94.81 68 GLU A CA 1
ATOM 528 C C . GLU A 1 68 ? 28.469 -9.156 5.113 1 94.81 68 GLU A C 1
ATOM 530 O O . GLU A 1 68 ? 29.219 -8.836 4.188 1 94.81 68 GLU A O 1
ATOM 535 N N . ALA A 1 69 ? 27.234 -9.328 5.035 1 94.44 69 ALA A N 1
ATOM 536 C CA . ALA A 1 69 ? 26.578 -9.148 3.738 1 94.44 69 ALA A CA 1
ATOM 537 C C . ALA A 1 69 ? 26.688 -7.695 3.273 1 94.44 69 ALA A C 1
ATOM 539 O O . ALA A 1 69 ? 26.906 -7.43 2.092 1 94.44 69 ALA A O 1
ATOM 540 N N . LEU A 1 70 ? 26.531 -6.746 4.207 1 96.44 70 LEU A N 1
ATOM 541 C CA . LEU A 1 70 ? 26.609 -5.328 3.871 1 96.44 70 LEU A CA 1
ATOM 542 C C . LEU A 1 70 ? 28.016 -4.938 3.457 1 96.44 70 LEU A C 1
ATOM 544 O O . LEU A 1 70 ? 28.203 -4.234 2.461 1 96.44 70 LEU A O 1
ATOM 548 N N . ASN A 1 71 ? 29 -5.473 4.168 1 96.75 71 ASN A N 1
ATOM 549 C CA . ASN A 1 71 ? 30.375 -5.188 3.814 1 96.75 71 ASN A CA 1
ATOM 550 C C . ASN A 1 71 ? 30.734 -5.77 2.449 1 96.75 71 ASN A C 1
ATOM 552 O O . ASN A 1 71 ? 31.453 -5.137 1.672 1 96.75 71 ASN A O 1
ATOM 556 N N . HIS A 1 72 ? 30.234 -6.883 2.225 1 96.56 72 HIS A N 1
ATOM 557 C CA . HIS A 1 72 ? 30.469 -7.504 0.925 1 96.56 72 HIS A CA 1
ATOM 558 C C . HIS A 1 72 ? 29.844 -6.684 -0.195 1 96.56 72 HIS A C 1
ATOM 560 O O . HIS A 1 72 ? 30.469 -6.457 -1.233 1 96.56 72 HIS A O 1
ATOM 566 N N . ALA A 1 73 ? 28.641 -6.254 0.025 1 96.5 73 ALA A N 1
ATOM 567 C CA . ALA A 1 73 ? 27.938 -5.434 -0.967 1 96.5 73 ALA A CA 1
ATOM 568 C C . ALA A 1 73 ? 28.688 -4.121 -1.21 1 96.5 73 ALA A C 1
ATOM 570 O O . ALA A 1 73 ? 28.766 -3.654 -2.348 1 96.5 73 ALA A O 1
ATOM 571 N N . ILE A 1 74 ? 29.219 -3.566 -0.139 1 97.06 74 ILE A N 1
ATOM 572 C CA . ILE A 1 74 ? 29.969 -2.32 -0.239 1 97.06 74 ILE A CA 1
ATOM 573 C C . ILE A 1 74 ? 31.234 -2.547 -1.049 1 97.06 74 ILE A C 1
ATOM 575 O O . ILE A 1 74 ? 31.609 -1.715 -1.879 1 97.06 74 ILE A O 1
ATOM 579 N N . SER A 1 75 ? 31.844 -3.676 -0.836 1 97.12 75 SER A N 1
ATOM 580 C CA . SER A 1 75 ? 33.062 -4.02 -1.589 1 97.12 75 SER A CA 1
ATOM 581 C C . SER A 1 75 ? 32.75 -4.176 -3.076 1 97.12 75 SER A C 1
ATOM 583 O O . SER A 1 75 ? 33.531 -3.725 -3.924 1 97.12 75 SER A O 1
ATOM 585 N N . LEU A 1 76 ? 31.656 -4.754 -3.363 1 96.06 76 LEU A N 1
ATOM 586 C CA . LEU A 1 76 ? 31.25 -4.91 -4.754 1 96.06 76 LEU A CA 1
ATOM 587 C C . LEU A 1 76 ? 30.969 -3.555 -5.391 1 96.06 76 LEU A C 1
ATOM 589 O O . LEU A 1 76 ? 31.344 -3.314 -6.543 1 96.06 76 LEU A O 1
ATOM 593 N N . TYR A 1 77 ? 30.359 -2.715 -4.633 1 96.25 77 TYR A N 1
ATOM 594 C CA . TYR A 1 77 ? 30.031 -1.369 -5.094 1 96.25 77 TYR A CA 1
ATOM 595 C C . TYR A 1 77 ? 31.297 -0.57 -5.367 1 96.25 77 TYR A C 1
ATOM 597 O O . TYR A 1 77 ? 31.359 0.211 -6.32 1 96.25 77 TYR A O 1
ATOM 605 N N . SER A 1 78 ? 32.281 -0.776 -4.574 1 95.25 78 SER A N 1
ATOM 606 C CA . SER A 1 78 ? 33.531 -0.066 -4.754 1 95.25 78 SER A CA 1
ATOM 607 C C . SER A 1 78 ? 34.219 -0.458 -6.062 1 95.25 78 SER A C 1
ATOM 609 O O . SER A 1 78 ? 34.938 0.344 -6.66 1 95.25 78 SER A O 1
ATOM 611 N N . LYS A 1 79 ? 33.906 -1.657 -6.539 1 95.81 79 LYS A N 1
ATOM 612 C CA . LYS A 1 79 ? 34.469 -2.15 -7.793 1 95.81 79 LYS A CA 1
ATOM 613 C C . LYS A 1 79 ? 33.594 -1.768 -8.977 1 95.81 79 LYS A C 1
ATOM 615 O O . LYS A 1 79 ? 34.094 -1.521 -10.078 1 95.81 79 LYS A O 1
ATOM 620 N N . ASN A 1 80 ? 32.312 -1.819 -8.711 1 94.44 80 ASN A N 1
ATOM 621 C CA . ASN A 1 80 ? 31.297 -1.483 -9.711 1 94.44 80 ASN A CA 1
ATOM 622 C C . ASN A 1 80 ? 30.203 -0.6 -9.125 1 94.44 80 ASN A C 1
ATOM 624 O O . ASN A 1 80 ? 29.328 -1.088 -8.422 1 94.44 80 ASN A O 1
ATOM 628 N N . ASP A 1 81 ? 30.172 0.608 -9.531 1 91.69 81 ASP A N 1
ATOM 629 C CA . ASP A 1 81 ? 29.297 1.597 -8.914 1 91.69 81 ASP A CA 1
ATOM 630 C C . ASP A 1 81 ? 27.828 1.355 -9.297 1 91.69 81 ASP A C 1
ATOM 632 O O . ASP A 1 81 ? 26.922 1.992 -8.75 1 91.69 81 ASP A O 1
ATOM 636 N N . GLN A 1 82 ? 27.625 0.379 -10.172 1 91.25 82 GLN A N 1
ATOM 637 C CA . GLN A 1 82 ? 26.25 0.044 -10.562 1 91.25 82 GLN A CA 1
ATOM 638 C C . GLN A 1 82 ? 25.641 -0.957 -9.586 1 91.25 82 GLN A C 1
ATOM 640 O O . GLN A 1 82 ? 24.438 -1.255 -9.672 1 91.25 82 GLN A O 1
ATOM 645 N N . MET A 1 83 ? 26.406 -1.328 -8.555 1 93.38 83 MET A N 1
ATOM 646 C CA . MET A 1 83 ? 25.938 -2.354 -7.629 1 93.38 83 MET A CA 1
ATOM 647 C C . MET A 1 83 ? 25.281 -1.724 -6.402 1 93.38 83 MET A C 1
ATOM 649 O O . MET A 1 83 ? 25.172 -2.359 -5.352 1 93.38 83 MET A O 1
ATOM 653 N N . TYR A 1 84 ? 24.797 -0.435 -6.566 1 94 84 TYR A N 1
ATOM 654 C CA . TYR A 1 84 ? 24.203 0.278 -5.441 1 94 84 TYR A CA 1
ATOM 655 C C . TYR A 1 84 ? 22.906 -0.396 -4.992 1 94 84 TYR A C 1
ATOM 657 O O . TYR A 1 84 ? 22.562 -0.35 -3.811 1 94 84 TYR A O 1
ATOM 665 N N . PRO A 1 85 ? 22.141 -1.101 -5.895 1 92.38 85 PRO A N 1
ATOM 666 C CA . PRO A 1 85 ? 20.953 -1.79 -5.387 1 92.38 85 PRO A CA 1
ATOM 667 C C . PRO A 1 85 ? 21.281 -2.9 -4.395 1 92.38 85 PRO A C 1
ATOM 669 O O . PRO A 1 85 ? 20.531 -3.137 -3.445 1 92.38 85 PRO A O 1
ATOM 672 N N . GLU A 1 86 ? 22.453 -3.52 -4.617 1 93.62 86 GLU A N 1
ATOM 673 C CA . GLU A 1 86 ? 22.891 -4.559 -3.693 1 93.62 86 GLU A CA 1
ATOM 674 C C . GLU A 1 86 ? 23.234 -3.973 -2.326 1 93.62 86 GLU A C 1
ATOM 676 O O . GLU A 1 86 ? 22.969 -4.594 -1.295 1 93.62 86 GLU A O 1
ATOM 681 N N . VAL A 1 87 ? 23.828 -2.83 -2.369 1 96 87 VAL A N 1
ATOM 682 C CA . VAL A 1 87 ? 24.141 -2.145 -1.12 1 96 87 VAL A CA 1
ATOM 683 C C . VAL A 1 87 ? 22.844 -1.812 -0.375 1 96 87 VAL A C 1
ATOM 685 O O . VAL A 1 87 ? 22.75 -2.043 0.832 1 96 87 VAL A O 1
ATOM 688 N N . ARG A 1 88 ? 21.875 -1.288 -1.091 1 94.75 88 ARG A N 1
ATOM 689 C CA . ARG A 1 88 ? 20.594 -0.942 -0.482 1 94.75 88 ARG A CA 1
ATOM 690 C C . ARG A 1 88 ? 19.938 -2.17 0.139 1 94.75 88 ARG A C 1
ATOM 692 O O . ARG A 1 88 ? 19.469 -2.119 1.277 1 94.75 88 ARG A O 1
ATOM 699 N N . THR A 1 89 ? 19.922 -3.266 -0.618 1 93 89 THR A N 1
ATOM 700 C CA . THR A 1 89 ? 19.312 -4.504 -0.148 1 93 89 THR A CA 1
ATOM 701 C C . THR A 1 89 ? 20.016 -5.008 1.109 1 93 89 THR A C 1
ATOM 703 O O . THR A 1 89 ? 19.359 -5.375 2.088 1 93 89 THR A O 1
ATOM 706 N N . ALA A 1 90 ? 21.328 -4.957 1.053 1 94.56 90 ALA A N 1
ATOM 707 C CA . ALA A 1 90 ? 22.109 -5.457 2.18 1 94.56 90 ALA A CA 1
ATOM 708 C C . ALA A 1 90 ? 22 -4.531 3.385 1 94.56 90 ALA A C 1
ATOM 710 O O . ALA A 1 90 ? 22.156 -4.969 4.527 1 94.56 90 ALA A O 1
ATOM 711 N N . ALA A 1 91 ? 21.703 -3.277 3.131 1 95.88 91 ALA A N 1
ATOM 712 C CA . ALA A 1 91 ? 21.594 -2.291 4.203 1 95.88 91 ALA A CA 1
ATOM 713 C C . ALA A 1 91 ? 20.188 -2.297 4.809 1 95.88 91 ALA A C 1
ATOM 715 O O . ALA A 1 91 ? 19.906 -1.532 5.734 1 95.88 91 ALA A O 1
ATOM 716 N N . THR A 1 92 ? 19.297 -3.127 4.324 1 94.75 92 THR A N 1
ATOM 717 C CA . THR A 1 92 ? 17.969 -3.283 4.891 1 94.75 92 THR A CA 1
ATOM 718 C C . THR A 1 92 ? 17.984 -4.262 6.062 1 94.75 92 THR A C 1
ATOM 720 O O . THR A 1 92 ? 18.328 -5.434 5.891 1 94.75 92 THR A O 1
ATOM 723 N N . ALA A 1 93 ? 17.625 -3.729 7.203 1 95.38 93 ALA A N 1
ATOM 724 C CA . ALA A 1 93 ? 17.641 -4.551 8.406 1 95.38 93 ALA A CA 1
ATOM 725 C C . ALA A 1 93 ? 16.625 -5.684 8.32 1 95.38 93 ALA A C 1
ATOM 727 O O . ALA A 1 93 ? 15.586 -5.547 7.66 1 95.38 93 ALA A O 1
ATOM 728 N N . ILE A 1 94 ? 16.875 -6.691 9 1 94.25 94 ILE A N 1
ATOM 729 C CA . ILE A 1 94 ? 16 -7.867 9.039 1 94.25 94 ILE A CA 1
ATOM 730 C C . ILE A 1 94 ? 14.648 -7.488 9.617 1 94.25 94 ILE A C 1
ATOM 732 O O . ILE A 1 94 ? 13.609 -7.969 9.156 1 94.25 94 ILE A O 1
ATOM 736 N N . TYR A 1 95 ? 14.633 -6.633 10.562 1 95.25 95 TYR A N 1
ATOM 737 C CA . TYR A 1 95 ? 13.375 -6.27 11.203 1 95.25 95 TYR A CA 1
ATOM 738 C C . TYR A 1 95 ? 12.484 -5.477 10.25 1 95.25 95 TYR A C 1
ATOM 740 O O . TYR A 1 95 ? 11.273 -5.402 10.445 1 95.25 95 TYR A O 1
ATOM 748 N N . VAL A 1 96 ? 13.062 -4.797 9.242 1 94.81 96 VAL A N 1
ATOM 749 C CA . VAL A 1 96 ? 12.258 -4.105 8.242 1 94.81 96 VAL A CA 1
ATOM 750 C C . VAL A 1 96 ? 11.438 -5.121 7.449 1 94.81 96 VAL A C 1
ATOM 752 O O . VAL A 1 96 ? 10.234 -4.934 7.242 1 94.81 96 VAL A O 1
ATOM 755 N N . ASN A 1 97 ? 12.086 -6.203 7.059 1 92.75 97 ASN A N 1
ATOM 756 C CA . ASN A 1 97 ? 11.398 -7.27 6.34 1 92.75 97 ASN A CA 1
ATOM 757 C C . ASN A 1 97 ? 10.344 -7.945 7.211 1 92.75 97 ASN A C 1
ATOM 759 O O . ASN A 1 97 ? 9.289 -8.344 6.715 1 92.75 97 ASN A O 1
ATOM 763 N N . LEU A 1 98 ? 10.695 -8.055 8.422 1 93.69 98 LEU A N 1
ATOM 764 C CA . LEU A 1 98 ? 9.734 -8.625 9.359 1 93.69 98 LEU A CA 1
ATOM 765 C C . LEU A 1 98 ? 8.492 -7.746 9.469 1 93.69 98 LEU A C 1
ATOM 767 O O . LEU A 1 98 ? 7.371 -8.25 9.445 1 93.69 98 LEU A O 1
ATOM 771 N N . ILE A 1 99 ? 8.656 -6.461 9.57 1 94.81 99 ILE A N 1
ATOM 772 C CA . ILE A 1 99 ? 7.551 -5.516 9.672 1 94.81 99 ILE A CA 1
ATOM 773 C C . ILE A 1 99 ? 6.699 -5.574 8.414 1 94.81 99 ILE A C 1
ATOM 775 O O . ILE A 1 99 ? 5.469 -5.586 8.484 1 94.81 99 ILE A O 1
ATOM 779 N N . LYS A 1 100 ? 7.34 -5.633 7.301 1 92.62 100 LYS A N 1
ATOM 780 C CA . LYS A 1 100 ? 6.621 -5.754 6.035 1 92.62 100 LYS A CA 1
ATOM 781 C C . LYS A 1 100 ? 5.781 -7.027 6 1 92.62 100 LYS A C 1
ATOM 783 O O . LYS A 1 100 ? 4.652 -7.02 5.508 1 92.62 100 LYS A O 1
ATOM 788 N N . SER A 1 101 ? 6.363 -8.086 6.508 1 90.19 101 SER A N 1
ATOM 789 C CA . SER A 1 101 ? 5.648 -9.359 6.52 1 90.19 101 SER A CA 1
ATOM 790 C C . SER A 1 101 ? 4.414 -9.289 7.41 1 90.19 101 SER A C 1
ATOM 792 O O . SER A 1 101 ? 3.402 -9.938 7.129 1 90.19 101 SER A O 1
ATOM 794 N N . VAL A 1 102 ? 4.5 -8.578 8.477 1 92 102 VAL A N 1
ATOM 795 C CA . VAL A 1 102 ? 3.35 -8.383 9.352 1 92 102 VAL A CA 1
ATOM 796 C C . VAL A 1 102 ? 2.209 -7.73 8.578 1 92 102 VAL A C 1
ATOM 798 O O . VAL A 1 102 ? 1.039 -8.055 8.789 1 92 102 VAL A O 1
ATOM 801 N N . GLY A 1 103 ? 2.568 -6.84 7.66 1 90 103 GLY A N 1
ATOM 802 C CA . GLY A 1 103 ? 1.574 -6.172 6.836 1 90 103 GLY A CA 1
ATOM 803 C C . GLY A 1 103 ? 0.775 -7.125 5.969 1 90 103 GLY A C 1
ATOM 804 O O . GLY A 1 103 ? -0.314 -6.785 5.504 1 90 103 GLY A O 1
ATOM 805 N N . ASN A 1 104 ? 1.312 -8.312 5.801 1 86.5 104 ASN A N 1
ATOM 806 C CA . ASN A 1 104 ? 0.664 -9.305 4.949 1 86.5 104 ASN A CA 1
ATOM 807 C C . ASN A 1 104 ? -0.259 -10.219 5.75 1 86.5 104 ASN A C 1
ATOM 809 O O . ASN A 1 104 ? -0.859 -11.141 5.199 1 86.5 104 ASN A O 1
ATOM 813 N N . LEU A 1 105 ? -0.358 -9.938 7.035 1 84.94 105 LEU A N 1
ATOM 814 C CA . LEU A 1 105 ? -1.264 -10.68 7.906 1 84.94 105 LEU A CA 1
ATOM 815 C C . LEU A 1 105 ? -2.602 -9.953 8.039 1 84.94 105 LEU A C 1
ATOM 817 O O . LEU A 1 105 ? -2.68 -8.742 7.852 1 84.94 105 LEU A O 1
ATOM 821 N N . PRO A 1 106 ? -3.676 -10.758 8.336 1 83.25 106 PRO A N 1
ATOM 822 C CA . PRO A 1 106 ? -4.934 -10.086 8.664 1 83.25 106 PRO A CA 1
ATOM 823 C C . PRO A 1 106 ? -4.785 -9.078 9.805 1 83.25 106 PRO A C 1
ATOM 825 O O . PRO A 1 106 ? -4.301 -9.438 10.883 1 83.25 106 PRO A O 1
ATOM 828 N N . GLY A 1 107 ? -5.094 -7.871 9.508 1 88.88 107 GLY A N 1
ATOM 829 C CA . GLY A 1 107 ? -4.988 -6.82 10.508 1 88.88 107 GLY A CA 1
ATOM 830 C C . GLY A 1 107 ? -3.564 -6.344 10.727 1 88.88 107 GLY A C 1
ATOM 831 O O . GLY A 1 107 ? -3.293 -5.59 11.664 1 88.88 107 GLY A O 1
ATOM 832 N N . GLY A 1 108 ? -2.715 -6.805 9.938 1 92.94 108 GLY A N 1
ATOM 833 C CA . GLY A 1 108 ? -1.3 -6.535 10.133 1 92.94 108 GLY A CA 1
ATOM 834 C C . GLY A 1 108 ? -0.944 -5.07 9.953 1 92.94 108 GLY A C 1
ATOM 835 O O . GLY A 1 108 ? -0.146 -4.523 10.719 1 92.94 108 GLY A O 1
ATOM 836 N N . VAL A 1 109 ? -1.493 -4.387 8.953 1 94.25 109 VAL A N 1
ATOM 837 C CA . VAL A 1 109 ? -1.225 -2.975 8.719 1 94.25 109 VAL A CA 1
ATOM 838 C C . VAL A 1 109 ? -1.648 -2.152 9.93 1 94.25 109 VAL A C 1
ATOM 840 O O . VAL A 1 109 ? -0.92 -1.258 10.367 1 94.25 109 VAL A O 1
ATOM 843 N N . SER A 1 110 ? -2.773 -2.506 10.531 1 94 110 SER A N 1
ATOM 844 C CA . SER A 1 110 ? -3.248 -1.843 11.742 1 94 110 SER A CA 1
ATOM 845 C C . SER A 1 110 ? -2.275 -2.039 12.898 1 94 110 SER A C 1
ATOM 847 O O . SER A 1 110 ? -2.016 -1.107 13.664 1 94 110 SER A O 1
ATOM 849 N N . GLN A 1 111 ? -1.792 -3.211 12.969 1 94.88 111 GLN A N 1
ATOM 850 C CA . GLN A 1 111 ? -0.849 -3.51 14.039 1 94.88 111 GLN A CA 1
ATOM 851 C C . GLN A 1 111 ? 0.423 -2.68 13.898 1 94.88 111 GLN A C 1
ATOM 853 O O . GLN A 1 111 ? 0.945 -2.164 14.891 1 94.88 111 GLN A O 1
ATOM 858 N N . VAL A 1 112 ? 0.929 -2.58 12.703 1 96.81 112 VAL A N 1
ATOM 859 C CA . VAL A 1 112 ? 2.141 -1.799 12.469 1 96.81 112 VAL A CA 1
ATOM 860 C C . VAL A 1 112 ? 1.878 -0.33 12.797 1 96.81 112 VAL A C 1
ATOM 862 O O . VAL A 1 112 ? 2.742 0.353 13.352 1 96.81 112 VAL A O 1
ATOM 865 N N . CYS A 1 113 ? 0.688 0.141 12.461 1 94.94 113 CYS A N 1
ATOM 866 C CA . CYS A 1 113 ? 0.295 1.498 12.828 1 94.94 113 CYS A CA 1
ATOM 867 C C . CYS A 1 113 ? 0.314 1.686 14.336 1 94.94 113 CYS A C 1
ATOM 869 O O . CYS A 1 113 ? 0.84 2.682 14.836 1 94.94 113 CYS A O 1
ATOM 871 N N . GLU A 1 114 ? -0.18 0.74 15 1 94.75 114 GLU A N 1
ATOM 872 C CA . GLU A 1 114 ? -0.203 0.776 16.469 1 94.75 114 GLU A CA 1
ATOM 873 C C . GLU A 1 114 ? 1.209 0.716 17.031 1 94.75 114 GLU A C 1
ATOM 875 O O . GLU A 1 114 ? 1.518 1.405 18.016 1 94.75 114 GLU A O 1
ATOM 880 N N . MET A 1 115 ? 1.969 -0.113 16.469 1 96.19 115 MET A N 1
ATOM 881 C CA . MET A 1 115 ? 3.359 -0.222 16.906 1 96.19 115 MET A CA 1
ATOM 882 C C . MET A 1 115 ? 4.062 1.127 16.812 1 96.19 115 MET A C 1
ATOM 884 O O . MET A 1 115 ? 4.738 1.544 17.75 1 96.19 115 MET A O 1
ATOM 888 N N . ARG A 1 116 ? 3.877 1.805 15.688 1 96.88 116 ARG A N 1
ATOM 889 C CA . ARG A 1 116 ? 4.555 3.088 15.523 1 96.88 116 ARG A CA 1
ATOM 890 C C . ARG A 1 116 ? 4.031 4.109 16.531 1 96.88 116 ARG A C 1
ATOM 892 O O . ARG A 1 116 ? 4.801 4.906 17.078 1 96.88 116 ARG A O 1
ATOM 899 N N . ALA A 1 117 ? 2.711 4.098 16.781 1 95.31 117 ALA A N 1
ATOM 900 C CA . ALA A 1 117 ? 2.145 4.977 17.797 1 95.31 117 ALA A CA 1
ATOM 901 C C . ALA A 1 117 ? 2.816 4.754 19.156 1 95.31 117 ALA A C 1
ATOM 903 O O . ALA A 1 117 ? 3.156 5.715 19.844 1 95.31 117 ALA A O 1
ATOM 904 N N . ASN A 1 118 ? 3 3.492 19.469 1 95.25 118 ASN A N 1
ATOM 905 C CA . ASN A 1 118 ? 3.654 3.139 20.719 1 95.25 118 ASN A CA 1
ATOM 906 C C . ASN A 1 118 ? 5.105 3.613 20.75 1 95.25 118 ASN A C 1
ATOM 908 O O . ASN A 1 118 ? 5.578 4.109 21.781 1 95.25 118 ASN A O 1
ATOM 912 N N . ILE A 1 119 ? 5.766 3.455 19.703 1 96.69 119 ILE A N 1
ATOM 913 C CA . ILE A 1 119 ? 7.16 3.867 19.609 1 96.69 119 ILE A CA 1
ATOM 914 C C . ILE A 1 119 ? 7.266 5.379 19.797 1 96.69 119 ILE A C 1
ATOM 916 O O . ILE A 1 119 ? 8.125 5.859 20.531 1 96.69 119 ILE A O 1
ATOM 920 N N . LEU A 1 120 ? 6.398 6.094 19.125 1 95.19 120 LEU A N 1
ATOM 921 C CA . LEU A 1 120 ? 6.398 7.551 19.234 1 95.19 120 LEU A CA 1
ATOM 922 C C . LEU A 1 120 ? 6.152 7.984 20.672 1 95.19 120 LEU A C 1
ATOM 924 O O . LEU A 1 120 ? 6.797 8.914 21.156 1 95.19 120 LEU A O 1
ATOM 928 N N . ALA A 1 121 ? 5.277 7.289 21.359 1 94.06 121 ALA A N 1
ATOM 929 C CA . ALA A 1 121 ? 5 7.586 22.766 1 94.06 121 ALA A CA 1
ATOM 930 C C . ALA A 1 121 ? 6.219 7.293 23.641 1 94.06 121 ALA A C 1
ATOM 932 O O . ALA A 1 121 ? 6.535 8.062 24.547 1 94.06 121 ALA A O 1
ATOM 933 N N . LEU A 1 122 ? 6.895 6.25 23.375 1 94.31 122 LEU A N 1
ATOM 934 C CA . LEU A 1 122 ? 8.078 5.855 24.141 1 94.31 122 LEU A CA 1
ATOM 935 C C . LEU A 1 122 ? 9.211 6.855 23.922 1 94.31 122 LEU A C 1
ATOM 937 O O . LEU A 1 122 ? 9.938 7.184 24.875 1 94.31 122 LEU A O 1
ATOM 941 N N . LEU A 1 123 ? 9.312 7.328 22.688 1 95 123 LEU A N 1
ATOM 942 C CA . LEU A 1 123 ? 10.375 8.266 22.359 1 95 123 LEU A CA 1
ATOM 943 C C . LEU A 1 123 ? 10.203 9.578 23.125 1 95 123 LEU A C 1
ATOM 945 O O . LEU A 1 123 ? 11.195 10.219 23.5 1 95 123 LEU A O 1
ATOM 949 N N . LYS A 1 124 ? 8.992 9.969 23.406 1 92.31 124 LYS A N 1
ATOM 950 C CA . LYS A 1 124 ? 8.703 11.203 24.125 1 92.31 124 LYS A CA 1
ATOM 951 C C . LYS A 1 124 ? 9.125 11.102 25.594 1 92.31 124 LYS A C 1
ATOM 953 O O . LYS A 1 124 ? 9.523 12.094 26.203 1 92.31 124 LYS A O 1
ATOM 958 N N . ARG A 1 125 ? 9.156 9.875 26.109 1 91.81 125 ARG A N 1
ATOM 959 C CA . ARG A 1 125 ? 9.367 9.688 27.547 1 91.81 125 ARG A CA 1
ATOM 960 C C . ARG A 1 125 ? 10.766 9.141 27.828 1 91.81 125 ARG A C 1
ATOM 962 O O . ARG A 1 125 ? 11.273 9.273 28.938 1 91.81 125 ARG A O 1
ATOM 969 N N . GLU A 1 126 ? 11.367 8.578 26.812 1 91.56 126 GLU A N 1
ATOM 970 C CA . GLU A 1 126 ? 12.633 7.875 27.016 1 91.56 126 GLU A CA 1
ATOM 971 C C . GLU A 1 126 ? 13.781 8.859 27.219 1 91.56 126 GLU A C 1
ATOM 973 O O . GLU A 1 126 ? 13.906 9.836 26.484 1 91.56 126 GLU A O 1
ATOM 978 N N . THR A 1 127 ? 14.602 8.594 28.266 1 93.12 127 THR A N 1
ATOM 979 C CA . THR A 1 127 ? 15.695 9.5 28.609 1 93.12 127 THR A CA 1
ATOM 980 C C . THR A 1 127 ? 17.047 8.875 28.266 1 93.12 127 THR A C 1
ATOM 982 O O . THR A 1 127 ? 18.031 9.586 28.078 1 93.12 127 THR A O 1
ATOM 985 N N . ASP A 1 128 ? 17.094 7.484 28.219 1 93.88 128 ASP A N 1
ATOM 986 C CA . ASP A 1 128 ? 18.328 6.805 27.859 1 93.88 128 ASP A CA 1
ATOM 987 C C . ASP A 1 128 ? 18.656 6.992 26.375 1 93.88 128 ASP A C 1
ATOM 989 O O . ASP A 1 128 ? 17.844 6.629 25.516 1 93.88 128 ASP A O 1
ATOM 993 N N . LYS A 1 129 ? 19.797 7.52 26.094 1 93.38 129 LYS A N 1
ATOM 994 C CA . LYS A 1 129 ? 20.188 7.875 24.734 1 93.38 129 LYS A CA 1
ATOM 995 C C . LYS A 1 129 ? 20.328 6.629 23.859 1 93.38 129 LYS A C 1
ATOM 997 O O . LYS A 1 129 ? 19.984 6.656 22.672 1 93.38 129 LYS A O 1
ATOM 1002 N N . THR A 1 130 ? 20.828 5.574 24.422 1 92.88 130 THR A N 1
ATOM 1003 C CA . THR A 1 130 ? 21.016 4.34 23.672 1 92.88 130 THR A CA 1
ATOM 1004 C C . THR A 1 130 ? 19.672 3.732 23.281 1 92.88 130 THR A C 1
ATOM 1006 O O . THR A 1 130 ? 19.469 3.355 22.125 1 92.88 130 THR A O 1
ATOM 1009 N N . ILE A 1 131 ? 18.812 3.678 24.219 1 92.81 131 ILE A N 1
ATOM 1010 C CA . ILE A 1 131 ? 17.484 3.133 23.969 1 92.81 131 ILE A CA 1
ATOM 1011 C C . ILE A 1 131 ? 16.734 4.023 22.984 1 92.81 131 ILE A C 1
ATOM 1013 O O . ILE A 1 131 ? 16.062 3.529 22.078 1 92.81 131 ILE A O 1
ATOM 1017 N N . THR A 1 132 ? 16.922 5.277 23.109 1 95.25 132 THR A N 1
ATOM 1018 C CA . THR A 1 132 ? 16.297 6.23 22.188 1 95.25 132 THR A CA 1
ATOM 1019 C C . THR A 1 132 ? 16.766 5.984 20.75 1 95.25 132 THR A C 1
ATOM 1021 O O . THR A 1 132 ? 15.961 6.047 19.812 1 95.25 132 THR A O 1
ATOM 1024 N N . SER A 1 133 ? 18 5.691 20.656 1 94.12 133 SER A N 1
ATOM 1025 C CA . SER A 1 133 ? 18.547 5.426 19.328 1 94.12 133 SER A CA 1
ATOM 1026 C C . SER A 1 133 ? 17.938 4.176 18.719 1 94.12 133 SER A C 1
ATOM 1028 O O . SER A 1 133 ? 17.594 4.16 17.531 1 94.12 133 SER A O 1
ATOM 1030 N N . TYR A 1 134 ? 17.781 3.174 19.5 1 93.94 134 TYR A N 1
ATOM 1031 C CA . TYR A 1 134 ? 17.172 1.935 19.031 1 93.94 134 TYR A CA 1
ATOM 1032 C C . TYR A 1 134 ? 15.727 2.156 18.625 1 93.94 134 TYR A C 1
ATOM 1034 O O . TYR A 1 134 ? 15.289 1.685 17.562 1 93.94 134 TYR A O 1
ATOM 1042 N N . LEU A 1 135 ? 15.047 2.879 19.438 1 95.62 135 LEU A N 1
ATOM 1043 C CA . LEU A 1 135 ? 13.648 3.166 19.141 1 95.62 135 LEU A CA 1
ATOM 1044 C C . LEU A 1 135 ? 13.523 3.98 17.859 1 95.62 135 LEU A C 1
ATOM 1046 O O . LEU A 1 135 ? 12.594 3.773 17.078 1 95.62 135 LEU A O 1
ATOM 1050 N N . ARG A 1 136 ? 14.445 4.812 17.609 1 95.62 136 ARG A N 1
ATOM 1051 C CA . ARG A 1 136 ? 14.422 5.633 16.406 1 95.62 136 ARG A CA 1
ATOM 1052 C C . ARG A 1 136 ? 14.609 4.777 15.164 1 95.62 136 ARG A C 1
ATOM 1054 O O . ARG A 1 136 ? 14.008 5.055 14.117 1 95.62 136 ARG A O 1
ATOM 1061 N N . HIS A 1 137 ? 15.391 3.777 15.312 1 95.56 137 HIS A N 1
ATOM 1062 C CA . HIS A 1 137 ? 15.609 2.875 14.188 1 95.56 137 HIS A CA 1
ATOM 1063 C C . HIS A 1 137 ? 14.305 2.205 13.758 1 95.56 137 HIS A C 1
ATOM 1065 O O . HIS A 1 137 ? 13.977 2.188 12.57 1 95.56 137 HIS A O 1
ATOM 1071 N N . VAL A 1 138 ? 13.609 1.722 14.703 1 96.19 138 VAL A N 1
ATOM 1072 C CA . VAL A 1 138 ? 12.359 1.027 14.398 1 96.19 138 VAL A CA 1
ATOM 1073 C C . VAL A 1 138 ? 11.312 2.033 13.938 1 96.19 138 VAL A C 1
ATOM 1075 O O . VAL A 1 138 ? 10.484 1.726 13.078 1 96.19 138 VAL A O 1
ATOM 1078 N N . GLU A 1 139 ? 11.352 3.186 14.516 1 96.56 139 GLU A N 1
ATOM 1079 C CA . GLU A 1 139 ? 10.414 4.234 14.117 1 96.56 139 GLU A CA 1
ATOM 1080 C C . GLU A 1 139 ? 10.594 4.605 12.648 1 96.56 139 GLU A C 1
ATOM 1082 O O . GLU A 1 139 ? 9.609 4.719 11.914 1 96.56 139 GLU A O 1
ATOM 1087 N N . ILE A 1 140 ? 11.805 4.758 12.258 1 94 140 ILE A N 1
ATOM 1088 C CA . ILE A 1 140 ? 12.109 5.105 10.875 1 94 140 ILE A CA 1
ATOM 1089 C C . ILE A 1 140 ? 11.617 3.994 9.945 1 94 140 ILE A C 1
ATOM 1091 O O . ILE A 1 140 ? 11.008 4.266 8.906 1 94 140 ILE A O 1
ATOM 1095 N N . ALA A 1 141 ? 11.836 2.816 10.328 1 95.19 141 ALA A N 1
ATOM 1096 C CA . ALA A 1 141 ? 11.43 1.663 9.531 1 95.19 141 ALA A CA 1
ATOM 1097 C C . ALA A 1 141 ? 9.906 1.593 9.398 1 95.19 141 ALA A C 1
ATOM 1099 O O . ALA A 1 141 ? 9.383 1.414 8.297 1 95.19 141 ALA A O 1
ATOM 1100 N N . THR A 1 142 ? 9.227 1.73 10.508 1 96.69 142 THR A N 1
ATOM 1101 C CA . THR A 1 142 ? 7.77 1.656 10.484 1 96.69 142 THR A CA 1
ATOM 1102 C C . THR A 1 142 ? 7.18 2.828 9.703 1 96.69 142 THR A C 1
ATOM 1104 O O . THR A 1 142 ? 6.211 2.66 8.961 1 96.69 142 THR A O 1
ATOM 1107 N N . ARG A 1 143 ? 7.77 3.982 9.844 1 95.19 143 ARG A N 1
ATOM 1108 C CA . ARG A 1 143 ? 7.312 5.152 9.094 1 95.19 143 ARG A CA 1
ATOM 1109 C C . ARG A 1 143 ? 7.438 4.93 7.594 1 95.19 143 ARG A C 1
ATOM 1111 O O . ARG A 1 143 ? 6.523 5.258 6.832 1 95.19 143 ARG A O 1
ATOM 1118 N N . GLU A 1 144 ? 8.484 4.375 7.211 1 92.56 144 GLU A N 1
ATOM 1119 C CA . GLU A 1 144 ? 8.727 4.141 5.789 1 92.56 144 GLU A CA 1
ATOM 1120 C C . GLU A 1 144 ? 7.723 3.15 5.215 1 92.56 144 GLU A C 1
ATOM 1122 O O . GLU A 1 144 ? 7.16 3.381 4.141 1 92.56 144 GLU A O 1
ATOM 1127 N N . VAL A 1 145 ? 7.539 2.064 5.895 1 94.94 145 VAL A N 1
ATOM 1128 C CA . VAL A 1 145 ? 6.629 1.03 5.414 1 94.94 145 VAL A CA 1
ATOM 1129 C C . VAL A 1 145 ? 5.203 1.577 5.367 1 94.94 145 VAL A C 1
ATOM 1131 O O . VAL A 1 145 ? 4.484 1.366 4.387 1 94.94 145 VAL A O 1
ATOM 1134 N N . LEU A 1 146 ? 4.852 2.348 6.387 1 94.88 146 LEU A N 1
ATOM 1135 C CA . LEU A 1 146 ? 3.506 2.908 6.441 1 94.88 146 LEU A CA 1
ATOM 1136 C C . LEU A 1 146 ? 3.311 3.959 5.352 1 94.88 146 LEU A C 1
ATOM 1138 O O . LEU A 1 146 ? 2.236 4.047 4.754 1 94.88 146 LEU A O 1
ATOM 1142 N N . THR A 1 147 ? 4.316 4.77 5.121 1 90.88 147 THR A N 1
ATOM 1143 C CA . THR A 1 147 ? 4.246 5.754 4.051 1 90.88 147 THR A CA 1
ATOM 1144 C C . THR A 1 147 ? 3.951 5.082 2.713 1 90.88 147 THR A C 1
ATOM 1146 O O . THR A 1 147 ? 3.168 5.594 1.911 1 90.88 147 THR A O 1
ATOM 1149 N N . SER A 1 148 ? 4.551 3.961 2.541 1 91.31 148 SER A N 1
ATOM 1150 C CA . SER A 1 148 ? 4.34 3.219 1.303 1 91.31 148 SER A CA 1
ATOM 1151 C C . SER A 1 148 ? 2.939 2.617 1.251 1 91.31 148 SER A C 1
ATOM 1153 O O . SER A 1 148 ? 2.264 2.693 0.223 1 91.31 148 SER A O 1
ATOM 1155 N N . TRP A 1 149 ? 2.498 2.004 2.299 1 92.5 149 TRP A N 1
ATOM 1156 C CA . TRP A 1 149 ? 1.204 1.33 2.348 1 92.5 149 TRP A CA 1
ATOM 1157 C C . TRP A 1 149 ? 0.063 2.33 2.189 1 92.5 149 TRP A C 1
ATOM 1159 O O . TRP A 1 149 ? -1 1.989 1.664 1 92.5 149 TRP A O 1
ATOM 1169 N N . PHE A 1 150 ? 0.334 3.564 2.639 1 90.19 150 PHE A N 1
ATOM 1170 C CA . PHE A 1 150 ? -0.722 4.57 2.646 1 90.19 150 PHE A CA 1
ATOM 1171 C C . PHE A 1 150 ? -0.458 5.641 1.592 1 90.19 150 PHE A C 1
ATOM 1173 O O . PHE A 1 150 ? -0.727 6.82 1.818 1 90.19 150 PHE A O 1
ATOM 1180 N N . CYS A 1 151 ? 0.129 5.188 0.541 1 87.12 151 CYS A N 1
ATOM 1181 C CA . CYS A 1 151 ? 0.24 6.145 -0.555 1 87.12 151 CYS A CA 1
ATOM 1182 C C . CYS A 1 151 ? -1.136 6.629 -0.995 1 87.12 151 CYS A C 1
ATOM 1184 O O . CYS A 1 151 ? -2.135 5.934 -0.806 1 87.12 151 CYS A O 1
ATOM 1186 N N . LEU A 1 152 ? -1.198 7.734 -1.57 1 82.56 152 LEU A N 1
ATOM 1187 C CA . LEU A 1 152 ? -2.469 8.398 -1.841 1 82.56 152 LEU A CA 1
ATOM 1188 C C . LEU A 1 152 ? -3.326 7.57 -2.791 1 82.56 152 LEU A C 1
ATOM 1190 O O . LEU A 1 152 ? -4.555 7.566 -2.68 1 82.56 152 LEU A O 1
ATOM 1194 N N . GLY A 1 153 ? -2.668 6.883 -3.664 1 83.19 153 GLY A N 1
ATOM 1195 C CA . GLY A 1 153 ? -3.404 6.039 -4.594 1 83.19 153 GLY A CA 1
ATOM 1196 C C . GLY A 1 153 ? -4.18 4.93 -3.904 1 83.19 153 GLY A C 1
ATOM 1197 O O . GLY A 1 153 ? -5.137 4.395 -4.465 1 83.19 153 GLY A O 1
ATOM 1198 N N . ASN A 1 154 ? -3.807 4.637 -2.705 1 87.69 154 ASN A N 1
ATOM 1199 C CA . ASN A 1 154 ? -4.438 3.555 -1.959 1 87.69 154 ASN A CA 1
ATOM 1200 C C . ASN A 1 154 ? -5.539 4.074 -1.039 1 87.69 154 ASN A C 1
ATOM 1202 O O . ASN A 1 154 ? -6.215 3.293 -0.368 1 87.69 154 ASN A O 1
ATOM 1206 N N . LEU A 1 155 ? -5.715 5.367 -1.062 1 89 155 LEU A N 1
ATOM 1207 C CA . LEU A 1 155 ? -6.723 5.973 -0.196 1 89 155 LEU A CA 1
ATOM 1208 C C . LEU A 1 155 ? -7.996 6.277 -0.974 1 89 155 LEU A C 1
ATOM 1210 O O . LEU A 1 155 ? -7.957 6.473 -2.191 1 89 155 LEU A O 1
ATOM 1214 N N . LYS A 1 156 ? -9.062 6.191 -0.273 1 89 156 LYS A N 1
ATOM 1215 C CA . LYS A 1 156 ? -10.359 6.523 -0.848 1 89 156 LYS A CA 1
ATOM 1216 C C . LYS A 1 156 ? -10.984 7.723 -0.142 1 89 156 LYS A C 1
ATOM 1218 O O . LYS A 1 156 ? -11.07 7.75 1.087 1 89 156 LYS A O 1
ATOM 1223 N N . LEU A 1 157 ? -11.352 8.75 -0.925 1 90.81 157 LEU A N 1
ATOM 1224 C CA . LEU A 1 157 ? -12.055 9.906 -0.375 1 90.81 157 LEU A CA 1
ATOM 1225 C C . LEU A 1 157 ? -13.547 9.617 -0.227 1 90.81 157 LEU A C 1
ATOM 1227 O O . LEU A 1 157 ? -14.203 9.227 -1.192 1 90.81 157 LEU A O 1
ATOM 1231 N N . GLU A 1 158 ? -14.023 9.766 0.983 1 92.5 158 GLU A N 1
ATOM 1232 C CA . GLU A 1 158 ? -15.43 9.492 1.257 1 92.5 158 GLU A CA 1
ATOM 1233 C C . GLU A 1 158 ? -16.109 10.703 1.894 1 92.5 158 GLU A C 1
ATOM 1235 O O . GLU A 1 158 ? -15.492 11.43 2.674 1 92.5 158 GLU A O 1
ATOM 1240 N N . ARG A 1 159 ? -17.375 10.891 1.499 1 93.88 159 ARG A N 1
ATOM 1241 C CA . ARG A 1 159 ? -18.188 11.906 2.15 1 93.88 159 ARG A CA 1
ATOM 1242 C C . ARG A 1 159 ? -18.953 11.328 3.332 1 93.88 159 ARG A C 1
ATOM 1244 O O . ARG A 1 159 ? -19.594 10.273 3.207 1 93.88 159 ARG A O 1
ATOM 1251 N N . LEU A 1 160 ? -18.812 11.969 4.391 1 93.75 160 LEU A N 1
ATOM 1252 C CA . LEU A 1 160 ? -19.562 11.562 5.57 1 93.75 160 LEU A CA 1
ATOM 1253 C C . LEU A 1 160 ? -20.938 12.227 5.594 1 93.75 160 LEU A C 1
ATOM 1255 O O . LEU A 1 160 ? -21.047 13.445 5.434 1 93.75 160 LEU A O 1
ATOM 1259 N N . THR A 1 161 ? -21.922 11.414 5.691 1 92.5 161 THR A N 1
ATOM 1260 C CA . THR A 1 161 ? -23.297 11.898 5.832 1 92.5 161 THR A CA 1
ATOM 1261 C C . THR A 1 161 ? -24 11.211 7 1 92.5 161 THR A C 1
ATOM 1263 O O . THR A 1 161 ? -23.438 10.297 7.613 1 92.5 161 THR A O 1
ATOM 1266 N N . TRP A 1 162 ? -25.156 11.758 7.238 1 88.69 162 TRP A N 1
ATOM 1267 C CA . TRP A 1 162 ? -25.891 11.164 8.344 1 88.69 162 TRP A CA 1
ATOM 1268 C C . TRP A 1 162 ? -26.328 9.742 8.008 1 88.69 162 TRP A C 1
ATOM 1270 O O . TRP A 1 162 ? -26.688 8.969 8.898 1 88.69 162 TRP A O 1
ATOM 1280 N N . SER A 1 163 ? -26.25 9.312 6.77 1 88.75 163 SER A N 1
ATOM 1281 C CA . SER A 1 163 ? -26.594 7.961 6.344 1 88.75 163 SER A CA 1
ATOM 1282 C C . SER A 1 163 ? -25.391 7.027 6.426 1 88.75 163 SER A C 1
ATOM 1284 O O . SER A 1 163 ? -25.516 5.824 6.203 1 88.75 163 SER A O 1
ATOM 1286 N N . SER A 1 164 ? -24.266 7.598 6.746 1 91.56 164 SER A N 1
ATOM 1287 C CA . SER A 1 164 ? -23.062 6.781 6.906 1 91.56 164 SER A CA 1
ATOM 1288 C C . SER A 1 164 ? -23.188 5.848 8.102 1 91.56 164 SER A C 1
ATOM 1290 O O . SER A 1 164 ? -24 6.082 9 1 91.56 164 SER A O 1
ATOM 1292 N N . PRO A 1 165 ? -22.438 4.758 8.125 1 90.44 165 PRO A N 1
ATOM 1293 C CA . PRO A 1 165 ? -22.516 3.814 9.242 1 90.44 165 PRO A CA 1
ATOM 1294 C C . PRO A 1 165 ? -22.281 4.488 10.594 1 90.44 165 PRO A C 1
ATOM 1296 O O . PRO A 1 165 ? -21.406 5.34 10.727 1 90.44 165 PRO A O 1
ATOM 1299 N N . GLY A 1 166 ? -23.016 4.074 11.641 1 89 166 GLY A N 1
ATOM 1300 C CA . GLY A 1 166 ? -23 4.691 12.961 1 89 166 GLY A CA 1
ATOM 1301 C C . GLY A 1 166 ? -21.641 4.633 13.633 1 89 166 GLY A C 1
ATOM 1302 O O . GLY A 1 166 ? -21.234 5.582 14.305 1 89 166 GLY A O 1
ATOM 1303 N N . ASP A 1 167 ? -21 3.602 13.398 1 91.12 167 ASP A N 1
ATOM 1304 C CA . ASP A 1 167 ? -19.703 3.449 14.047 1 91.12 167 ASP A CA 1
ATOM 1305 C C . ASP A 1 167 ? -18.688 4.426 13.469 1 91.12 167 ASP A C 1
ATOM 1307 O O . ASP A 1 167 ? -17.828 4.93 14.188 1 91.12 167 ASP A O 1
ATOM 1311 N N . VAL A 1 168 ? -18.781 4.691 12.195 1 91.69 168 VAL A N 1
ATOM 1312 C CA . VAL A 1 168 ? -17.906 5.676 11.562 1 91.69 168 VAL A CA 1
ATOM 1313 C C . VAL A 1 168 ? -18.266 7.074 12.055 1 91.69 168 VAL A C 1
ATOM 1315 O O . VAL A 1 168 ? -17.391 7.863 12.398 1 91.69 168 VAL A O 1
ATOM 1318 N N . LEU A 1 169 ? -19.547 7.363 12.172 1 90.31 169 LEU A N 1
ATOM 1319 C CA . LEU A 1 169 ? -20.016 8.641 12.695 1 90.31 169 LEU A CA 1
ATOM 1320 C C . LEU A 1 169 ? -19.5 8.875 14.109 1 90.31 169 LEU A C 1
ATOM 1322 O O . LEU A 1 169 ? -19.031 9.969 14.43 1 90.31 169 LEU A O 1
ATOM 1326 N N . GLN A 1 170 ? -19.562 7.863 14.836 1 88.38 170 GLN A N 1
ATOM 1327 C CA . GLN A 1 170 ? -19.109 7.953 16.219 1 88.38 170 GLN A CA 1
ATOM 1328 C C . GLN A 1 170 ? -17.609 8.25 16.297 1 88.38 170 GLN A C 1
ATOM 1330 O O . GLN A 1 170 ? -17.172 9.094 17.078 1 88.38 170 GLN A O 1
ATOM 1335 N N . LYS A 1 171 ? -16.812 7.613 15.539 1 89.31 171 LYS A N 1
ATOM 1336 C CA . LYS A 1 171 ? -15.367 7.812 15.531 1 89.31 171 LYS A CA 1
ATOM 1337 C C . LYS A 1 171 ? -15.008 9.227 15.086 1 89.31 171 LYS A C 1
ATOM 1339 O O . LYS A 1 171 ? -14.125 9.859 15.664 1 89.31 171 LYS A O 1
ATOM 1344 N N . VAL A 1 172 ? -15.719 9.68 14.086 1 88.44 172 VAL A N 1
ATOM 1345 C CA . VAL A 1 172 ? -15.469 11.023 13.578 1 88.44 172 VAL A CA 1
ATOM 1346 C C . VAL A 1 172 ? -15.773 12.055 14.656 1 88.44 172 VAL A C 1
ATOM 1348 O O . VAL A 1 172 ? -15.008 12.992 14.867 1 88.44 172 VAL A O 1
ATOM 1351 N N . ALA A 1 173 ? -16.844 11.828 15.336 1 86.5 173 ALA A N 1
ATOM 1352 C CA . ALA A 1 173 ? -17.234 12.734 16.406 1 86.5 173 ALA A CA 1
ATOM 1353 C C . ALA A 1 173 ? -16.219 12.711 17.547 1 86.5 173 ALA A C 1
ATOM 1355 O O . ALA A 1 173 ? -15.883 13.75 18.109 1 86.5 173 ALA A O 1
ATOM 1356 N N . GLU A 1 174 ? -15.695 11.578 17.797 1 86 174 GLU A N 1
ATOM 1357 C CA . GLU A 1 174 ? -14.766 11.398 18.906 1 86 174 GLU A CA 1
ATOM 1358 C C . GLU A 1 174 ? -13.391 11.969 18.578 1 86 174 GLU A C 1
ATOM 1360 O O . GLU A 1 174 ? -12.703 12.5 19.453 1 86 174 GLU A O 1
ATOM 1365 N N . TYR A 1 175 ? -13.047 11.875 17.359 1 83.5 175 TYR A N 1
ATOM 1366 C CA . TYR A 1 175 ? -11.68 12.227 16.984 1 83.5 175 TYR A CA 1
ATOM 1367 C C . TYR A 1 175 ? -11.57 13.711 16.656 1 83.5 175 TYR A C 1
ATOM 1369 O O . TYR A 1 175 ? -10.469 14.242 16.516 1 83.5 175 TYR A O 1
ATOM 1377 N N . GLU A 1 176 ? -12.68 14.375 16.562 1 80.19 176 GLU A N 1
ATOM 1378 C CA . GLU A 1 176 ? -12.617 15.797 16.219 1 80.19 176 GLU A CA 1
ATOM 1379 C C . GLU A 1 176 ? -11.898 16.594 17.312 1 80.19 176 GLU A C 1
ATOM 1381 O O . GLU A 1 176 ? -12.453 16.844 18.375 1 80.19 176 GLU A O 1
ATOM 1386 N N . ALA A 1 177 ? -10.742 17.047 17.031 1 73.75 177 ALA A N 1
ATOM 1387 C CA . ALA A 1 177 ? -9.875 17.641 18.031 1 73.75 177 ALA A CA 1
ATOM 1388 C C . ALA A 1 177 ? -9.875 19.172 17.922 1 73.75 177 ALA A C 1
ATOM 1390 O O . ALA A 1 177 ? -9.648 19.875 18.906 1 73.75 177 ALA A O 1
ATOM 1391 N N . VAL A 1 178 ? -10.125 19.641 16.766 1 74.88 178 VAL A N 1
ATOM 1392 C CA . VAL A 1 178 ? -9.984 21.078 16.547 1 74.88 178 VAL A CA 1
ATOM 1393 C C . VAL A 1 178 ? -11.164 21.812 17.172 1 74.88 178 VAL A C 1
ATOM 1395 O O . VAL A 1 178 ? -10.977 22.734 17.984 1 74.88 178 VAL A O 1
ATOM 1398 N N . HIS A 1 179 ? -12.328 21.344 16.719 1 76.69 179 HIS A N 1
ATOM 1399 C CA . HIS A 1 179 ? -13.578 21.828 17.281 1 76.69 179 HIS A CA 1
ATOM 1400 C C . HIS A 1 179 ? -14.422 20.688 17.844 1 76.69 179 HIS A C 1
ATOM 1402 O O . HIS A 1 179 ? -15.266 20.141 17.125 1 76.69 179 HIS A O 1
ATOM 1408 N N . PRO A 1 180 ? -14.32 20.375 19.078 1 77.56 180 PRO A N 1
ATOM 1409 C CA . PRO A 1 180 ? -14.992 19.203 19.656 1 77.56 180 PRO A CA 1
ATOM 1410 C C . PRO A 1 180 ? -16.516 19.25 19.5 1 77.56 180 PRO A C 1
ATOM 1412 O O . PRO A 1 180 ? -17.109 20.328 19.625 1 77.56 180 PRO A O 1
ATOM 1415 N N . VAL A 1 181 ? -17.031 18.125 19.188 1 76.25 181 VAL A N 1
ATOM 1416 C CA . VAL A 1 181 ? -18.469 18 18.969 1 76.25 181 VAL A CA 1
ATOM 1417 C C . VAL A 1 181 ? -19.188 18.016 20.312 1 76.25 181 VAL A C 1
ATOM 1419 O O . VAL A 1 181 ? -18.797 17.328 21.25 1 76.25 181 VAL A O 1
ATOM 1422 N N . ARG A 1 182 ? -20.203 18.938 20.297 1 79.69 182 ARG A N 1
ATOM 1423 C CA . ARG A 1 182 ? -21 19.062 21.516 1 79.69 182 ARG A CA 1
ATOM 1424 C C . ARG A 1 182 ? -22.328 18.328 21.375 1 79.69 182 ARG A C 1
ATOM 1426 O O . ARG A 1 182 ? -23.375 18.953 21.156 1 79.69 182 ARG A O 1
ATOM 1433 N N . GLY A 1 183 ? -22.234 17.047 21.359 1 78.88 183 GLY A N 1
ATOM 1434 C CA . GLY A 1 183 ? -23.453 16.266 21.328 1 78.88 183 GLY A CA 1
ATOM 1435 C C . GLY A 1 183 ? -23.875 15.906 19.922 1 78.88 183 GLY A C 1
ATOM 1436 O O . GLY A 1 183 ? -23.234 16.297 18.938 1 78.88 183 GLY A O 1
ATOM 1437 N N . LEU A 1 184 ? -24.984 15.195 19.812 1 79.81 184 LEU A N 1
ATOM 1438 C CA . LEU A 1 184 ? -25.469 14.641 18.547 1 79.81 184 LEU A CA 1
ATOM 1439 C C . LEU A 1 184 ? -26.016 15.742 17.656 1 79.81 184 LEU A C 1
ATOM 1441 O O . LEU A 1 184 ? -25.844 15.703 16.422 1 79.81 184 LEU A O 1
ATOM 1445 N N . SER A 1 185 ? -26.734 16.656 18.266 1 80 185 SER A N 1
ATOM 1446 C CA . SER A 1 185 ? -27.328 17.75 17.5 1 80 185 SER A CA 1
ATOM 1447 C C . SER A 1 185 ? -26.25 18.578 16.828 1 80 185 SER A C 1
ATOM 1449 O O . SER A 1 185 ? -26.406 18.984 15.672 1 80 185 SER A O 1
ATOM 1451 N N . ASP A 1 186 ? -25.266 18.844 17.562 1 83.19 186 ASP A N 1
ATOM 1452 C CA . ASP A 1 186 ? -24.141 19.594 17.016 1 83.19 186 ASP A CA 1
ATOM 1453 C C . ASP A 1 186 ? -23.5 18.859 15.844 1 83.19 186 ASP A C 1
ATOM 1455 O O . ASP A 1 186 ? -23.203 19.453 14.805 1 83.19 186 ASP A O 1
ATOM 1459 N N . PHE A 1 187 ? -23.375 17.625 16.031 1 84.75 187 PHE A N 1
ATOM 1460 C CA . PHE A 1 187 ? -22.75 16.797 15.008 1 84.75 187 PHE A CA 1
ATOM 1461 C C . PHE A 1 187 ? -23.609 16.734 13.758 1 84.75 187 PHE A C 1
ATOM 1463 O O . PHE A 1 187 ? -23.094 16.781 12.641 1 84.75 187 PHE A O 1
ATOM 1470 N N . ARG A 1 188 ? -24.859 16.641 13.922 1 83.19 188 ARG A N 1
ATOM 1471 C CA . ARG A 1 188 ? -25.766 16.594 12.789 1 83.19 188 ARG A CA 1
ATOM 1472 C C . ARG A 1 188 ? -25.703 17.891 11.984 1 83.19 188 ARG A C 1
ATOM 1474 O O . ARG A 1 188 ? -25.828 17.859 10.758 1 83.19 188 ARG A O 1
ATOM 1481 N N . LYS A 1 189 ? -25.516 18.906 12.672 1 82.62 189 LYS A N 1
ATOM 1482 C CA . LYS A 1 189 ? -25.406 20.203 12.008 1 82.62 189 LYS A CA 1
ATOM 1483 C C . LYS A 1 189 ? -24.172 20.266 11.117 1 82.62 189 LYS A C 1
ATOM 1485 O O . LYS A 1 189 ? -24.203 20.891 10.047 1 82.62 189 LYS A O 1
ATOM 1490 N N . ARG A 1 190 ? -23.156 19.641 11.586 1 86.25 190 ARG A N 1
ATOM 1491 C CA . ARG A 1 190 ? -21.906 19.641 10.852 1 86.25 190 ARG A CA 1
ATOM 1492 C C . ARG A 1 190 ? -22 18.797 9.594 1 86.25 190 ARG A C 1
ATOM 1494 O O . ARG A 1 190 ? -21.141 18.875 8.711 1 86.25 190 ARG A O 1
ATOM 1501 N N . LEU A 1 191 ? -23.031 18.016 9.547 1 88 191 LEU A N 1
ATOM 1502 C CA . LEU A 1 191 ? -23.25 17.156 8.383 1 88 191 LEU A CA 1
ATOM 1503 C C . LEU A 1 191 ? -24.5 17.578 7.621 1 88 191 LEU A C 1
ATOM 1505 O O . LEU A 1 191 ? -24.938 16.875 6.707 1 88 191 LEU A O 1
ATOM 1509 N N . GLY A 1 192 ? -25.078 18.703 8.031 1 82.69 192 GLY A N 1
ATOM 1510 C CA . GLY A 1 192 ? -26.344 19.172 7.484 1 82.69 192 GLY A CA 1
ATOM 1511 C C . GLY A 1 192 ? -26.172 20.062 6.27 1 82.69 192 GLY A C 1
ATOM 1512 O O . GLY A 1 192 ? -25.219 19.922 5.516 1 82.69 192 GLY A O 1
ATOM 1513 N N . PRO A 1 193 ? -27.156 20.891 6.113 1 86 193 PRO A N 1
ATOM 1514 C CA . PRO A 1 193 ? -27.125 21.797 4.953 1 86 193 PRO A CA 1
ATOM 1515 C C . PRO A 1 193 ? -25.922 22.719 4.953 1 86 193 PRO A C 1
ATOM 1517 O O . PRO A 1 193 ? -25.547 23.25 6.004 1 86 193 PRO A O 1
ATOM 1520 N N . LEU A 1 194 ? -25.344 22.875 3.834 1 92 194 LEU A N 1
ATOM 1521 C CA . LEU A 1 194 ? -24.234 23.781 3.584 1 92 194 LEU A CA 1
ATOM 1522 C C . LEU A 1 194 ? -23 23.359 4.355 1 92 194 LEU A C 1
ATOM 1524 O O . LEU A 1 194 ? -22.109 24.172 4.617 1 92 194 LEU A O 1
ATOM 1528 N N . ARG A 1 195 ? -23.062 22.156 4.793 1 92.5 195 ARG A N 1
ATOM 1529 C CA . ARG A 1 195 ? -21.922 21.531 5.461 1 92.5 195 ARG A CA 1
ATOM 1530 C C . ARG A 1 195 ? -21.531 20.234 4.781 1 92.5 195 ARG A C 1
ATOM 1532 O O . ARG A 1 195 ? -22.391 19.5 4.285 1 92.5 195 ARG A O 1
ATOM 1539 N N . ARG A 1 196 ? -20.234 20.062 4.707 1 93.31 196 ARG A N 1
ATOM 1540 C CA . ARG A 1 196 ? -19.703 18.812 4.18 1 93.31 196 ARG A CA 1
ATOM 1541 C C . ARG A 1 196 ? -18.578 18.281 5.059 1 93.31 196 ARG A C 1
ATOM 1543 O O . ARG A 1 196 ? -17.859 19.047 5.695 1 93.31 196 ARG A O 1
ATOM 1550 N N . CYS A 1 197 ? -18.562 17.062 5.164 1 93.94 197 CYS A N 1
ATOM 1551 C CA . CYS A 1 197 ? -17.469 16.391 5.855 1 93.94 197 CYS A CA 1
ATOM 1552 C C . CYS A 1 197 ? -16.906 15.25 5.008 1 93.94 197 CYS A C 1
ATOM 1554 O O . CYS A 1 197 ? -17.656 14.43 4.48 1 93.94 197 CYS A O 1
ATOM 1556 N N . PHE A 1 198 ? -15.594 15.297 4.797 1 93.69 198 PHE A N 1
ATOM 1557 C CA . PHE A 1 198 ? -14.914 14.273 4.016 1 93.69 198 PHE A CA 1
ATOM 1558 C C . PHE A 1 198 ? -13.844 13.578 4.848 1 93.69 198 PHE A C 1
ATOM 1560 O O . PHE A 1 198 ? -13.336 14.148 5.816 1 93.69 198 PHE A O 1
ATOM 1567 N N . TYR A 1 199 ? -13.555 12.375 4.516 1 91.5 199 TYR A N 1
ATOM 1568 C CA . TYR A 1 199 ? -12.453 11.672 5.156 1 91.5 199 TYR A CA 1
ATOM 1569 C C . TYR A 1 199 ? -11.812 10.672 4.199 1 91.5 199 TYR A C 1
ATOM 1571 O O . TYR A 1 199 ? -12.43 10.258 3.219 1 91.5 199 TYR A O 1
ATOM 1579 N N . PHE A 1 200 ? -10.555 10.352 4.492 1 91.5 200 PHE A N 1
ATOM 1580 C CA . PHE A 1 200 ? -9.883 9.281 3.773 1 91.5 200 PHE A CA 1
ATOM 1581 C C . PHE A 1 200 ? -10.086 7.945 4.477 1 91.5 200 PHE A C 1
ATOM 1583 O O . PHE A 1 200 ? -10.023 7.867 5.703 1 91.5 200 PHE A O 1
ATOM 1590 N N . SER A 1 201 ? -10.422 6.969 3.707 1 91.31 201 SER A N 1
ATOM 1591 C CA . SER A 1 201 ? -10.461 5.598 4.203 1 91.31 201 SER A CA 1
ATOM 1592 C C . SER A 1 201 ? -9.406 4.73 3.523 1 91.31 201 SER A C 1
ATOM 1594 O O . SER A 1 201 ? -8.828 5.129 2.512 1 91.31 201 SER A O 1
ATOM 1596 N N . HIS A 1 202 ? -9.062 3.672 4.137 1 91 202 HIS A N 1
ATOM 1597 C CA . HIS A 1 202 ? -8.078 2.721 3.643 1 91 202 HIS A CA 1
ATOM 1598 C C . HIS A 1 202 ? -8.562 1.284 3.809 1 91 202 HIS A C 1
ATOM 1600 O O . HIS A 1 202 ? -9.164 0.943 4.828 1 91 202 HIS A O 1
ATOM 1606 N N . GLU A 1 203 ? -8.305 0.422 2.852 1 89.06 203 GLU A N 1
ATOM 1607 C CA . GLU A 1 203 ? -8.789 -0.956 2.842 1 89.06 203 GLU A CA 1
ATOM 1608 C C . GLU A 1 203 ? -8.266 -1.73 4.051 1 89.06 203 GLU A C 1
ATOM 1610 O O . GLU A 1 203 ? -8.977 -2.568 4.609 1 89.06 203 GLU A O 1
ATOM 1615 N N . ALA A 1 204 ? -7.098 -1.421 4.434 1 89.88 204 ALA A N 1
ATOM 1616 C CA . ALA A 1 204 ? -6.457 -2.162 5.52 1 89.88 204 ALA A CA 1
ATOM 1617 C C . ALA A 1 204 ? -7.004 -1.73 6.875 1 89.88 204 ALA A C 1
ATOM 1619 O O . ALA A 1 204 ? -6.797 -2.412 7.883 1 89.88 204 ALA A O 1
ATOM 1620 N N . LEU A 1 205 ? -7.602 -0.587 6.953 1 91.19 205 LEU A N 1
ATOM 1621 C CA . LEU A 1 205 ? -8.234 -0.074 8.164 1 91.19 205 LEU A CA 1
ATOM 1622 C C . LEU A 1 205 ? -9.703 0.238 7.922 1 91.19 205 LEU A C 1
ATOM 1624 O O . LEU A 1 205 ? -10.117 1.396 8 1 91.19 205 LEU A O 1
ATOM 1628 N N . PRO A 1 206 ? -10.43 -0.864 7.727 1 87.62 206 PRO A N 1
ATOM 1629 C CA . PRO A 1 206 ? -11.836 -0.635 7.371 1 87.62 206 PRO A CA 1
ATOM 1630 C C . PRO A 1 206 ? -12.609 0.1 8.469 1 87.62 206 PRO A C 1
ATOM 1632 O O . PRO A 1 206 ? -12.383 -0.144 9.656 1 87.62 206 PRO A O 1
ATOM 1635 N N . ARG A 1 207 ? -13.43 1.049 8.055 1 88.5 207 ARG A N 1
ATOM 1636 C CA . ARG A 1 207 ? -14.352 1.776 8.922 1 88.5 207 ARG A CA 1
ATOM 1637 C C . ARG A 1 207 ? -13.594 2.652 9.914 1 88.5 207 ARG A C 1
ATOM 1639 O O . ARG A 1 207 ? -14.117 2.992 10.977 1 88.5 207 ARG A O 1
ATOM 1646 N N . ASN A 1 208 ? -12.352 2.916 9.609 1 91 208 ASN A N 1
ATOM 1647 C CA . ASN A 1 208 ? -11.539 3.84 10.398 1 91 208 ASN A CA 1
ATOM 1648 C C . ASN A 1 208 ? -11.125 5.055 9.578 1 91 208 ASN A C 1
ATOM 1650 O O . ASN A 1 208 ? -10.172 4.984 8.797 1 91 208 ASN A O 1
ATOM 1654 N N . PRO A 1 209 ? -11.805 6.18 9.773 1 91.62 209 PRO A N 1
ATOM 1655 C CA . PRO A 1 209 ? -11.391 7.391 9.062 1 91.62 209 PRO A CA 1
ATOM 1656 C C . PRO A 1 209 ? -9.977 7.832 9.422 1 91.62 209 PRO A C 1
ATOM 1658 O O . PRO A 1 209 ? -9.633 7.91 10.602 1 91.62 209 PRO A O 1
ATOM 1661 N N . LEU A 1 210 ? -9.133 8.086 8.445 1 91.38 210 LEU A N 1
ATOM 1662 C CA . LEU A 1 210 ? -7.727 8.391 8.672 1 91.38 210 LEU A CA 1
ATOM 1663 C C . LEU A 1 210 ? -7.52 9.891 8.859 1 91.38 210 LEU A C 1
ATOM 1665 O O . LEU A 1 210 ? -6.797 10.312 9.766 1 91.38 210 LEU A O 1
ATOM 1669 N N . VAL A 1 211 ? -8.016 10.719 7.969 1 89.88 211 VAL A N 1
ATOM 1670 C CA . VAL A 1 211 ? -7.992 12.18 8.031 1 89.88 211 VAL A CA 1
ATOM 1671 C C . VAL A 1 211 ? -9.367 12.734 7.66 1 89.88 211 VAL A C 1
ATOM 1673 O O . VAL A 1 211 ? -9.953 12.336 6.656 1 89.88 211 VAL A O 1
ATOM 1676 N N . MET A 1 212 ? -9.844 13.594 8.516 1 90.44 212 MET A N 1
ATOM 1677 C CA . MET A 1 212 ? -11.172 14.172 8.312 1 90.44 212 MET A CA 1
ATOM 1678 C C . MET A 1 212 ? -11.07 15.68 8.078 1 90.44 212 MET A C 1
ATOM 1680 O O . MET A 1 212 ? -10.242 16.359 8.688 1 90.44 212 MET A O 1
ATOM 1684 N N . VAL A 1 213 ? -11.938 16.125 7.246 1 92.25 213 VAL A N 1
ATOM 1685 C CA . VAL A 1 213 ? -11.984 17.547 6.953 1 92.25 213 VAL A CA 1
ATOM 1686 C C . VAL A 1 213 ? -13.438 18.031 7 1 92.25 213 VAL A C 1
ATOM 1688 O O . VAL A 1 213 ? -14.312 17.453 6.352 1 92.25 213 VAL A O 1
ATOM 1691 N N . HIS A 1 214 ? -13.695 19 7.793 1 93.06 214 HIS A N 1
ATOM 1692 C CA . HIS A 1 214 ? -14.992 19.656 7.832 1 93.06 214 HIS A CA 1
ATOM 1693 C C . HIS A 1 214 ? -15 20.906 6.965 1 93.06 214 HIS A C 1
ATOM 1695 O O . HIS A 1 214 ? -14.078 21.734 7.035 1 93.06 214 HIS A O 1
ATOM 1701 N N . VAL A 1 215 ? -16.047 21 6.148 1 94.94 215 VAL A N 1
ATOM 1702 C CA . VAL A 1 215 ? -16.125 22.109 5.199 1 94.94 215 VAL A CA 1
ATOM 1703 C C . VAL A 1 215 ? -17.453 22.844 5.375 1 94.94 215 VAL A C 1
ATOM 1705 O O . VAL A 1 215 ? -18.5 22.203 5.512 1 94.94 215 VAL A O 1
ATOM 1708 N N . ALA A 1 216 ? -17.422 24.125 5.445 1 94.62 216 ALA A N 1
ATOM 1709 C CA . ALA A 1 216 ? -18.609 24.969 5.43 1 94.62 216 ALA A CA 1
ATOM 1710 C C . ALA A 1 216 ? -18.734 25.703 4.102 1 94.62 216 ALA A C 1
ATOM 1712 O O . ALA A 1 216 ? -17.766 26.297 3.611 1 94.62 216 ALA A O 1
ATOM 1713 N N . LEU A 1 217 ? -19.891 25.625 3.492 1 95.25 217 LEU A N 1
ATOM 1714 C CA . LEU A 1 217 ? -20.172 26.359 2.268 1 95.25 217 LEU A CA 1
ATOM 1715 C C . LEU A 1 217 ? -20.812 27.703 2.584 1 95.25 217 LEU A C 1
ATOM 1717 O O . LEU A 1 217 ? -21.891 27.766 3.174 1 95.25 217 LEU A O 1
ATOM 1721 N N . VAL A 1 218 ? -20.156 28.734 2.201 1 94.56 218 VAL A N 1
ATOM 1722 C CA . VAL A 1 218 ? -20.578 30.094 2.553 1 94.56 218 VAL A CA 1
ATOM 1723 C C . VAL A 1 218 ? -20.453 31 1.34 1 94.56 218 VAL A C 1
ATOM 1725 O O . VAL A 1 218 ? -20 30.578 0.273 1 94.56 218 VAL A O 1
ATOM 1728 N N . SER A 1 219 ? -20.922 32.219 1.486 1 93.69 219 SER A N 1
ATOM 1729 C CA . SER A 1 219 ? -20.922 33.125 0.362 1 93.69 219 SER A CA 1
ATOM 1730 C C . SER A 1 219 ? -19.609 33.906 0.268 1 93.69 219 SER A C 1
ATOM 1732 O O . SER A 1 219 ? -19.281 34.438 -0.788 1 93.69 219 SER A O 1
ATOM 1734 N N . GLU A 1 220 ? -18.906 34 1.385 1 94.56 220 GLU A N 1
ATOM 1735 C CA . GLU A 1 220 ? -17.625 34.688 1.424 1 94.56 220 GLU A CA 1
ATOM 1736 C C . GLU A 1 220 ? -16.672 34.031 2.42 1 94.56 220 GLU A C 1
ATOM 1738 O O . GLU A 1 220 ? -17.094 33.188 3.221 1 94.56 220 GLU A O 1
ATOM 1743 N N . ILE A 1 221 ? -15.406 34.375 2.344 1 96.56 221 ILE A N 1
ATOM 1744 C CA . ILE A 1 221 ? -14.422 33.812 3.242 1 96.56 221 ILE A CA 1
ATOM 1745 C C . ILE A 1 221 ? -14.75 34.188 4.684 1 96.56 221 ILE A C 1
ATOM 1747 O O . ILE A 1 221 ? -14.789 35.375 5.027 1 96.56 221 ILE A O 1
ATOM 1751 N N . ALA A 1 222 ? -14.977 33.188 5.465 1 94.88 222 ALA A N 1
ATOM 1752 C CA . ALA A 1 222 ? -15.398 33.406 6.844 1 94.88 222 ALA A CA 1
ATOM 1753 C C . ALA A 1 222 ? -14.25 33.875 7.715 1 94.88 222 ALA A C 1
ATOM 1755 O O . ALA A 1 222 ? -13.086 33.562 7.461 1 94.88 222 ALA A O 1
ATOM 1756 N N . ASP A 1 223 ? -14.586 34.625 8.742 1 95.88 223 ASP A N 1
ATOM 1757 C CA . ASP A 1 223 ? -13.555 35.188 9.609 1 95.88 223 ASP A CA 1
ATOM 1758 C C . ASP A 1 223 ? -13.766 34.75 11.062 1 95.88 223 ASP A C 1
ATOM 1760 O O . ASP A 1 223 ? -13.031 35.188 11.953 1 95.88 223 ASP A O 1
ATOM 1764 N N . SER A 1 224 ? -14.742 33.969 11.273 1 94.5 224 SER A N 1
ATOM 1765 C CA . SER A 1 224 ? -15.031 33.5 12.625 1 94.5 224 SER A CA 1
ATOM 1766 C C . SER A 1 224 ? -15.555 32.094 12.633 1 94.5 224 SER A C 1
ATOM 1768 O O . SER A 1 224 ? -16.469 31.75 11.883 1 94.5 224 SER A O 1
ATOM 1770 N N . VAL A 1 225 ? -14.969 31.266 13.5 1 92.31 225 VAL A N 1
ATOM 1771 C CA . VAL A 1 225 ? -15.367 29.875 13.57 1 92.31 225 VAL A CA 1
ATOM 1772 C C . VAL A 1 225 ? -16.734 29.75 14.25 1 92.31 225 VAL A C 1
ATOM 1774 O O . VAL A 1 225 ? -17.516 28.844 13.953 1 92.31 225 VAL A O 1
ATOM 1777 N N . GLN A 1 226 ? -17.078 30.719 15.125 1 88.5 226 GLN A N 1
ATOM 1778 C CA . GLN A 1 226 ? -18.375 30.703 15.797 1 88.5 226 GLN A CA 1
ATOM 1779 C C . GLN A 1 226 ? -19.5 30.906 14.797 1 88.5 226 GLN A C 1
ATOM 1781 O O . GLN A 1 226 ? -20.578 30.328 14.945 1 88.5 226 GLN A O 1
ATOM 1786 N N . GLU A 1 227 ? -19.172 31.719 13.836 1 85.44 227 GLU A N 1
ATOM 1787 C CA . GLU A 1 227 ? -20.188 31.938 12.812 1 85.44 227 GLU A CA 1
ATOM 1788 C C . GLU A 1 227 ? -20.406 30.688 11.961 1 85.44 227 GLU A C 1
ATOM 1790 O O . GLU A 1 227 ? -21.516 30.438 11.5 1 85.44 227 GLU A O 1
ATOM 1795 N N . ILE A 1 228 ? -19.406 29.938 11.758 1 87.5 228 ILE A N 1
ATOM 1796 C CA . ILE A 1 228 ? -19.469 28.719 10.961 1 87.5 228 ILE A CA 1
ATOM 1797 C C . ILE A 1 228 ? -20.156 27.609 11.758 1 87.5 228 ILE A C 1
ATOM 1799 O O . ILE A 1 228 ? -20.969 26.859 11.219 1 87.5 228 ILE A O 1
ATOM 1803 N N . THR A 1 229 ? -19.797 27.562 13.062 1 80.62 229 THR A N 1
ATOM 1804 C CA . THR A 1 229 ? -20.281 26.453 13.867 1 80.62 229 THR A CA 1
ATOM 1805 C C . THR A 1 229 ? -21.578 26.812 14.586 1 80.62 229 THR A C 1
ATOM 1807 O O . THR A 1 229 ? -22.234 25.953 15.18 1 80.62 229 THR A O 1
ATOM 1810 N N . LYS A 1 230 ? -21.953 28.094 14.5 1 70.56 230 LYS A N 1
ATOM 1811 C CA . LYS A 1 230 ? -23.109 28.578 15.219 1 70.56 230 LYS A CA 1
ATOM 1812 C C . LYS A 1 230 ? -24.312 27.656 15.031 1 70.56 230 LYS A C 1
ATOM 1814 O O . LYS A 1 230 ? -24.516 27.109 13.938 1 70.56 230 LYS A O 1
ATOM 1819 N N . ARG A 1 231 ? -24.859 27.406 16.203 1 55.31 231 ARG A N 1
ATOM 1820 C CA . ARG A 1 231 ? -25.906 26.469 16.578 1 55.31 231 ARG A CA 1
ATOM 1821 C C . ARG A 1 231 ? -27.125 26.641 15.68 1 55.31 231 ARG A C 1
ATOM 1823 O O . ARG A 1 231 ? -27.953 25.719 15.547 1 55.31 231 ARG A O 1
ATOM 1830 N N . GLY A 1 232 ? -26.984 27.406 14.648 1 59.22 232 GLY A N 1
ATOM 1831 C CA . GLY A 1 232 ? -28.203 27.453 13.852 1 59.22 232 GLY A CA 1
ATOM 1832 C C . GLY A 1 232 ? -28.047 26.812 12.484 1 59.22 232 GLY A C 1
ATOM 1833 O O . GLY A 1 232 ? -26.938 26.5 12.062 1 59.22 232 GLY A O 1
ATOM 1834 N N . GLU A 1 233 ? -29.156 26.203 11.992 1 64.62 233 GLU A N 1
ATOM 1835 C CA . GLU A 1 233 ? -29.156 25.609 10.664 1 64.62 233 GLU A CA 1
ATOM 1836 C C . GLU A 1 233 ? -28.891 26.656 9.586 1 64.62 233 GLU A C 1
ATOM 1838 O O . GLU A 1 233 ? -29.594 27.672 9.523 1 64.62 233 GLU A O 1
ATOM 1843 N N . PRO A 1 234 ? -27.719 26.469 9.047 1 68.06 234 PRO A N 1
ATOM 1844 C CA . PRO A 1 234 ? -27.5 27.422 7.961 1 68.06 234 PRO A CA 1
ATOM 1845 C C . PRO A 1 234 ? -28.625 27.422 6.938 1 68.06 234 PRO A C 1
ATOM 1847 O O . PRO A 1 234 ? -29.219 26.375 6.656 1 68.0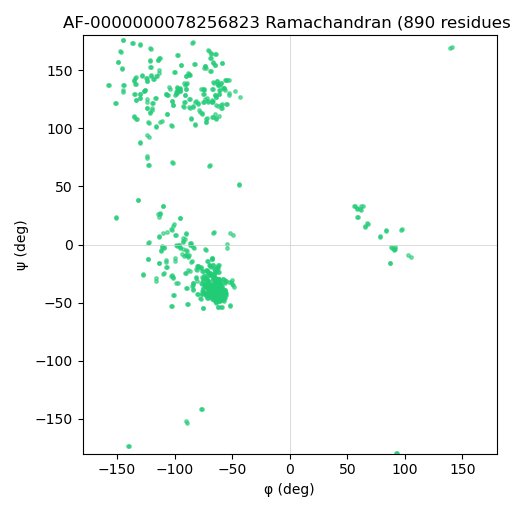6 234 PRO A O 1
ATOM 1850 N N . ILE A 1 235 ? -29.094 28.594 6.68 1 71.62 235 ILE A N 1
ATOM 1851 C CA . ILE A 1 235 ? -30.172 28.75 5.711 1 71.62 235 ILE A CA 1
ATOM 1852 C C . ILE A 1 235 ? -29.594 29.094 4.344 1 71.62 235 ILE A C 1
ATOM 1854 O O . ILE A 1 235 ? -28.594 29.797 4.25 1 71.62 235 ILE A O 1
ATOM 1858 N N . GLY A 1 236 ? -30.109 28.375 3.295 1 80.56 236 GLY A N 1
ATOM 1859 C CA . GLY A 1 236 ? -29.703 28.703 1.934 1 80.56 236 GLY A CA 1
ATOM 1860 C C . GLY A 1 236 ? -29.516 27.469 1.062 1 80.56 236 GLY A C 1
ATOM 1861 O O . GLY A 1 236 ? -29.688 26.344 1.523 1 80.56 236 GLY A O 1
ATOM 1862 N N . ARG A 1 237 ? -29.359 27.875 -0.27 1 88 237 ARG A N 1
ATOM 1863 C CA . ARG A 1 237 ? -29.125 26.828 -1.249 1 88 237 ARG A CA 1
ATOM 1864 C C . ARG A 1 237 ? -27.641 26.672 -1.541 1 88 237 ARG A C 1
ATOM 1866 O O . ARG A 1 237 ? -26.906 27.672 -1.596 1 88 237 ARG A O 1
ATOM 1873 N N . GLU A 1 238 ? -27.016 25.5 -1.599 1 90.88 238 GLU A N 1
ATOM 1874 C CA . GLU A 1 238 ? -25.625 25.219 -1.918 1 90.88 238 GLU A CA 1
ATOM 1875 C C . GLU A 1 238 ? -25.203 25.938 -3.199 1 90.88 238 GLU A C 1
ATOM 1877 O O . GLU A 1 238 ? -24.078 26.422 -3.297 1 90.88 238 GLU A O 1
ATOM 1882 N N . GLU A 1 239 ? -26.141 26.047 -4.117 1 92 239 GLU A N 1
ATOM 1883 C CA . GLU A 1 239 ? -25.828 26.625 -5.422 1 92 239 GLU A CA 1
ATOM 1884 C C . GLU A 1 239 ? -25.547 28.125 -5.312 1 92 239 GLU A C 1
ATOM 1886 O O . GLU A 1 239 ? -24.938 28.703 -6.207 1 92 239 GLU A O 1
ATOM 1891 N N . ASP A 1 240 ? -26 28.656 -4.18 1 93.81 240 ASP A N 1
ATOM 1892 C CA . ASP A 1 240 ? -25.812 30.094 -3.99 1 93.81 240 ASP A CA 1
ATOM 1893 C C . ASP A 1 240 ? -24.484 30.375 -3.303 1 93.81 240 ASP A C 1
ATOM 1895 O O . ASP A 1 240 ? -24.078 31.531 -3.172 1 93.81 240 ASP A O 1
ATOM 1899 N N . GLN A 1 241 ? -23.828 29.391 -2.832 1 94.75 241 GLN A N 1
ATOM 1900 C CA . GLN A 1 241 ? -22.562 29.562 -2.129 1 94.75 241 GLN A CA 1
ATOM 1901 C C . GLN A 1 241 ? -21.391 29.578 -3.104 1 94.75 241 GLN A C 1
ATOM 1903 O O . GLN A 1 241 ? -21.438 28.906 -4.141 1 94.75 241 GLN A O 1
ATOM 1908 N N . THR A 1 242 ? -20.391 30.344 -2.787 1 96.5 242 THR A N 1
ATOM 1909 C CA . THR A 1 242 ? -19.266 30.484 -3.721 1 96.5 242 THR A CA 1
ATOM 1910 C C . THR A 1 242 ? -17.953 30.094 -3.049 1 96.5 242 THR A C 1
ATOM 1912 O O . THR A 1 242 ? -16.938 29.953 -3.721 1 96.5 242 THR A O 1
ATOM 1915 N N . THR A 1 243 ? -18.031 29.969 -1.711 1 96.62 243 THR A N 1
ATOM 1916 C CA . THR A 1 243 ? -16.797 29.781 -0.965 1 96.62 243 THR A CA 1
ATOM 1917 C C . THR A 1 243 ? -16.891 28.547 -0.067 1 96.62 243 THR A C 1
ATOM 1919 O O . THR A 1 243 ? -17.891 28.344 0.614 1 96.62 243 THR A O 1
ATOM 1922 N N . ALA A 1 244 ? -15.836 27.688 -0.126 1 96.94 244 ALA A N 1
ATOM 1923 C CA . ALA A 1 244 ? -15.695 26.562 0.789 1 96.94 244 ALA A CA 1
ATOM 1924 C C . ALA A 1 244 ? -14.672 26.859 1.88 1 96.94 244 ALA A C 1
ATOM 1926 O O . ALA A 1 244 ? -13.523 27.188 1.585 1 96.94 244 ALA A O 1
ATOM 1927 N N . ILE A 1 245 ? -15.07 26.766 3.146 1 96.69 245 ILE A N 1
ATOM 1928 C CA . ILE A 1 245 ? -14.18 27 4.277 1 96.69 245 ILE A CA 1
ATOM 1929 C C . ILE A 1 245 ? -13.828 25.672 4.938 1 96.69 245 ILE A C 1
ATOM 1931 O O . ILE A 1 245 ? -14.695 25.016 5.52 1 96.69 245 ILE A O 1
ATOM 1935 N N . TYR A 1 246 ? -12.57 25.312 4.816 1 95.25 246 TYR A N 1
ATOM 1936 C CA . TYR A 1 246 ? -12.055 24.141 5.531 1 95.25 246 TYR A CA 1
ATOM 1937 C C . TYR A 1 246 ? -11.695 24.5 6.969 1 95.25 246 TYR A C 1
ATOM 1939 O O . TYR A 1 246 ? -10.633 25.078 7.223 1 95.25 246 TYR A O 1
ATOM 1947 N N . TYR A 1 247 ? -12.492 24.141 7.91 1 93.31 247 TYR A N 1
ATOM 1948 C CA . TYR A 1 247 ? -12.312 24.75 9.227 1 93.31 247 TYR A CA 1
ATOM 1949 C C . TYR A 1 247 ? -11.828 23.719 10.234 1 93.31 247 TYR A C 1
ATOM 1951 O O . TYR A 1 247 ? -11.508 24.062 11.375 1 93.31 247 TYR A O 1
ATOM 1959 N N . SER A 1 248 ? -11.766 22.5 9.828 1 91.19 248 SER A N 1
ATOM 1960 C CA . SER A 1 248 ? -11.211 21.469 10.703 1 91.19 248 SER A CA 1
ATOM 1961 C C . SER A 1 248 ? -10.57 20.344 9.898 1 91.19 248 SER A C 1
ATOM 1963 O O . SER A 1 248 ? -11.195 19.797 8.984 1 91.19 248 SER A O 1
ATOM 1965 N N . ILE A 1 249 ? -9.367 20.109 10.117 1 88.06 249 ILE A N 1
ATOM 1966 C CA . ILE A 1 249 ? -8.641 18.969 9.578 1 88.06 249 ILE A CA 1
ATOM 1967 C C . ILE A 1 249 ? -8.008 18.172 10.711 1 88.06 249 ILE A C 1
ATOM 1969 O O . ILE A 1 249 ? -7.184 18.703 11.461 1 88.06 249 ILE A O 1
ATOM 1973 N N . THR A 1 250 ? -8.406 16.938 10.883 1 87.12 250 THR A N 1
ATOM 1974 C CA . THR A 1 250 ? -7.945 16.125 12.016 1 87.12 250 THR A CA 1
ATOM 1975 C C . THR A 1 250 ? -7.449 14.766 11.547 1 87.12 250 THR A C 1
ATOM 1977 O O . THR A 1 250 ? -8.109 14.102 10.742 1 87.12 250 THR A O 1
ATOM 1980 N N . SER A 1 251 ? -6.285 14.43 11.984 1 84.88 251 SER A N 1
ATOM 1981 C CA . SER A 1 251 ? -5.785 13.07 11.789 1 84.88 251 SER A CA 1
ATOM 1982 C C . SER A 1 251 ? -6.18 12.164 12.945 1 84.88 251 SER A C 1
ATOM 1984 O O . SER A 1 251 ? -6.07 12.555 14.117 1 84.88 251 SER A O 1
ATOM 1986 N N . THR A 1 252 ? -6.57 10.969 12.672 1 86 252 THR A N 1
ATOM 1987 C CA . THR A 1 252 ? -7.16 10.141 13.711 1 86 252 THR A CA 1
ATOM 1988 C C . THR A 1 252 ? -6.195 9.031 14.133 1 86 252 THR A C 1
ATOM 1990 O O . THR A 1 252 ? -6.387 8.398 15.172 1 86 252 THR A O 1
ATOM 1993 N N . GLN A 1 253 ? -5.188 8.781 13.375 1 88.5 253 GLN A N 1
ATOM 1994 C CA . GLN A 1 253 ? -4.293 7.668 13.664 1 88.5 253 GLN A CA 1
ATOM 1995 C C . GLN A 1 253 ? -2.916 8.164 14.102 1 88.5 253 GLN A C 1
ATOM 1997 O O . GLN A 1 253 ? -2.105 8.57 13.266 1 88.5 253 GLN A O 1
ATOM 2002 N N . PRO A 1 254 ? -2.607 8.047 15.422 1 90.56 254 PRO A N 1
ATOM 2003 C CA . PRO A 1 254 ? -1.31 8.516 15.914 1 90.56 254 PRO A CA 1
ATOM 2004 C C . PRO A 1 254 ? -0.134 7.855 15.195 1 90.56 254 PRO A C 1
ATOM 2006 O O . PRO A 1 254 ? 0.912 8.484 15.016 1 90.56 254 PRO A O 1
ATOM 2009 N N . GLY A 1 255 ? -0.328 6.641 14.812 1 93.56 255 GLY A N 1
ATOM 2010 C CA . GLY A 1 255 ? 0.734 5.922 14.125 1 93.56 255 GLY A CA 1
ATOM 2011 C C . GLY A 1 255 ? 1.059 6.492 12.758 1 93.56 255 GLY A C 1
ATOM 2012 O O . GLY A 1 255 ? 2.104 6.184 12.18 1 93.56 255 GLY A O 1
ATOM 2013 N N . LEU A 1 256 ? 0.153 7.273 12.258 1 91.25 256 LEU A N 1
ATOM 2014 C CA . LEU A 1 256 ? 0.352 7.863 10.938 1 91.25 256 LEU A CA 1
ATOM 2015 C C . LEU A 1 256 ? 0.782 9.32 11.047 1 91.25 256 LEU A C 1
ATOM 2017 O O . LEU A 1 256 ? 0.845 10.031 10.047 1 91.25 256 LEU A O 1
ATOM 2021 N N . SER A 1 257 ? 1.144 9.711 12.242 1 86.69 257 SER A N 1
ATOM 2022 C CA . SER A 1 257 ? 1.606 11.078 12.461 1 86.69 257 SER A CA 1
ATOM 2023 C C . SER A 1 257 ? 2.855 11.383 11.641 1 86.69 257 SER A C 1
ATOM 2025 O O . SER A 1 257 ? 3.787 10.578 11.602 1 86.69 257 SER A O 1
ATOM 2027 N N . GLY A 1 258 ? 2.836 12.523 10.977 1 79.31 258 GLY A N 1
ATOM 2028 C CA . GLY A 1 258 ? 3.996 12.93 10.203 1 79.31 258 GLY A CA 1
ATOM 2029 C C . GLY A 1 258 ? 4 12.375 8.789 1 79.31 258 GLY A C 1
ATOM 2030 O O . GLY A 1 258 ? 4.848 12.742 7.973 1 79.31 258 GLY A O 1
ATOM 2031 N N . ILE A 1 259 ? 3.188 11.367 8.508 1 81.94 259 ILE A N 1
ATOM 2032 C CA . ILE A 1 259 ? 3.027 10.875 7.148 1 81.94 259 ILE A CA 1
ATOM 2033 C C . ILE A 1 259 ? 2.084 11.789 6.375 1 81.94 259 ILE A C 1
ATOM 2035 O O . ILE A 1 259 ? 1.037 12.195 6.887 1 81.94 259 ILE A O 1
ATOM 2039 N N . ASP A 1 260 ? 2.535 12.328 5.301 1 73.44 260 ASP A N 1
ATOM 2040 C CA . ASP A 1 260 ? 1.851 13.375 4.543 1 73.44 260 ASP A CA 1
ATOM 2041 C C . ASP A 1 260 ? 0.609 12.82 3.846 1 73.44 260 ASP A C 1
ATOM 2043 O O . ASP A 1 260 ? 0.602 12.648 2.625 1 73.44 260 ASP A O 1
ATOM 2047 N N . LEU A 1 261 ? -0.387 12.438 4.57 1 67.38 261 LEU A N 1
ATOM 2048 C CA . LEU A 1 261 ? -1.659 12.016 3.99 1 67.38 261 LEU A CA 1
ATOM 2049 C C . LEU A 1 261 ? -2.502 13.227 3.602 1 67.38 261 LEU A C 1
ATOM 2051 O O . LEU A 1 261 ? -3.363 13.133 2.725 1 67.38 261 LEU A O 1
ATOM 2055 N N . GLY A 1 262 ? -2.107 14.398 4.227 1 58.47 262 GLY A N 1
ATOM 2056 C CA . GLY A 1 262 ? -2.902 15.617 4.18 1 58.47 262 GLY A CA 1
ATOM 2057 C C . GLY A 1 262 ? -2.652 16.438 2.932 1 58.47 262 GLY A C 1
ATOM 2058 O O . GLY A 1 262 ? -3.557 17.125 2.438 1 58.47 262 GLY A O 1
ATOM 2059 N N . ASN A 1 263 ? -1.41 16.375 2.488 1 58.91 263 ASN A N 1
ATOM 2060 C CA . ASN A 1 263 ? -1.037 17.281 1.404 1 58.91 263 ASN A CA 1
ATOM 2061 C C . ASN A 1 263 ? -2.029 17.219 0.248 1 58.91 263 ASN A C 1
ATOM 2063 O O . ASN A 1 263 ? -2.404 18.234 -0.319 1 58.91 263 ASN A O 1
ATOM 2067 N N . MET A 1 264 ? -2.586 15.992 0.129 1 65.62 264 MET A N 1
ATOM 2068 C CA . MET A 1 264 ? -3.398 15.93 -1.082 1 65.62 264 MET A CA 1
ATOM 2069 C C . MET A 1 264 ? -4.883 15.852 -0.739 1 65.62 264 MET A C 1
ATOM 2071 O O . MET A 1 264 ? -5.734 15.938 -1.626 1 65.62 264 MET A O 1
ATOM 2075 N N . LEU A 1 265 ? -5.125 16.078 0.581 1 75.94 265 LEU A N 1
ATOM 2076 C CA . LEU A 1 265 ? -6.527 15.914 0.95 1 75.94 265 LEU A CA 1
ATOM 2077 C C . LEU A 1 265 ? -7.34 17.125 0.535 1 75.94 265 LEU A C 1
ATOM 2079 O O . LEU A 1 265 ? -8.391 17 -0.101 1 75.94 265 LEU A O 1
ATOM 2083 N N . ILE A 1 266 ? -6.789 18.375 0.847 1 82 266 ILE A N 1
ATOM 2084 C CA . ILE A 1 266 ? -7.562 19.578 0.562 1 82 266 ILE A CA 1
ATOM 2085 C C . ILE A 1 266 ? -7.785 19.719 -0.943 1 82 266 ILE A C 1
ATOM 2087 O O . ILE A 1 266 ? -8.891 20.016 -1.389 1 82 266 ILE A O 1
ATOM 2091 N N . LYS A 1 267 ? -6.773 19.391 -1.604 1 81.06 267 LYS A N 1
ATOM 2092 C CA . LYS A 1 267 ? -6.895 19.469 -3.057 1 81.06 267 LYS A CA 1
ATOM 2093 C C . LYS A 1 267 ? -7.93 18.469 -3.574 1 81.06 267 LYS A C 1
ATOM 2095 O O . LYS A 1 267 ? -8.734 18.797 -4.445 1 81.06 267 LYS A O 1
ATOM 2100 N N . LYS A 1 268 ? -7.898 17.328 -3.057 1 84.88 268 LYS A N 1
ATOM 2101 C CA . LYS A 1 268 ? -8.844 16.297 -3.477 1 84.88 268 LYS A CA 1
ATOM 2102 C C . LYS A 1 268 ? -10.273 16.672 -3.096 1 84.88 268 LYS A C 1
ATOM 2104 O O . LYS A 1 268 ? -11.203 16.469 -3.875 1 84.88 268 LYS A O 1
ATOM 2109 N N . VAL A 1 269 ? -10.375 17.219 -1.98 1 91.12 269 VAL A N 1
ATOM 2110 C CA . VAL A 1 269 ? -11.695 17.641 -1.52 1 91.12 269 VAL A CA 1
ATOM 2111 C C . VAL A 1 269 ? -12.188 18.812 -2.365 1 91.12 269 VAL A C 1
ATOM 2113 O O . VAL A 1 269 ? -13.359 18.859 -2.752 1 91.12 269 VAL A O 1
ATOM 2116 N N . ALA A 1 270 ? -11.305 19.719 -2.617 1 91.62 270 ALA A N 1
ATOM 2117 C CA . ALA A 1 270 ? -11.672 20.875 -3.434 1 91.62 270 ALA A CA 1
ATOM 2118 C C . ALA A 1 270 ? -12.148 20.438 -4.816 1 91.62 270 ALA A C 1
ATOM 2120 O O . ALA A 1 270 ? -13.164 20.938 -5.312 1 91.62 270 ALA A O 1
ATOM 2121 N N . THR A 1 271 ? -11.445 19.531 -5.387 1 87.12 271 THR A N 1
ATOM 2122 C CA . THR A 1 271 ? -11.82 19.031 -6.707 1 87.12 271 THR A CA 1
ATOM 2123 C C . THR A 1 271 ? -13.18 18.328 -6.66 1 87.12 271 THR A C 1
ATOM 2125 O O . THR A 1 271 ? -14.023 18.562 -7.531 1 87.12 271 THR A O 1
ATOM 2128 N N . GLN A 1 272 ? -13.391 17.562 -5.66 1 89.94 272 GLN A N 1
ATOM 2129 C CA . GLN A 1 272 ? -14.664 16.875 -5.5 1 89.94 272 GLN A CA 1
ATOM 2130 C C . GLN A 1 272 ? -15.797 17.859 -5.262 1 89.94 272 GLN A C 1
ATOM 2132 O O . GLN A 1 272 ? -16.891 17.703 -5.812 1 89.94 272 GLN A O 1
ATOM 2137 N N . LEU A 1 273 ? -15.539 18.859 -4.496 1 92.5 273 LEU A N 1
ATOM 2138 C CA . LEU A 1 273 ? -16.547 19.859 -4.176 1 92.5 273 LEU A CA 1
ATOM 2139 C C . LEU A 1 273 ? -16.938 20.656 -5.414 1 92.5 273 LEU A C 1
ATOM 2141 O O . LEU A 1 273 ? -18.109 21 -5.598 1 92.5 273 LEU A O 1
ATOM 2145 N N . GLN A 1 274 ? -15.953 20.938 -6.176 1 92.12 274 GLN A N 1
ATOM 2146 C CA . GLN A 1 274 ? -16.219 21.703 -7.387 1 92.12 274 GLN A CA 1
ATOM 2147 C C . GLN A 1 274 ? -17.062 20.891 -8.375 1 92.12 274 GLN A C 1
ATOM 2149 O O . GLN A 1 274 ? -17.828 21.469 -9.156 1 92.12 274 GLN A O 1
ATOM 2154 N N . LYS A 1 275 ? -16.922 19.625 -8.344 1 91.31 275 LYS A N 1
ATOM 2155 C CA . LYS A 1 275 ? -17.75 18.75 -9.164 1 91.31 275 LYS A CA 1
ATOM 2156 C C . LYS A 1 275 ? -19.172 18.672 -8.625 1 91.31 275 LYS A C 1
ATOM 2158 O O . LYS A 1 275 ? -20.141 18.734 -9.383 1 91.31 275 LYS A O 1
ATOM 2163 N N . ASP A 1 276 ? -19.375 18.688 -7.352 1 91.75 276 ASP A N 1
ATOM 2164 C CA . ASP A 1 276 ? -20.672 18.547 -6.691 1 91.75 276 ASP A CA 1
ATOM 2165 C C . ASP A 1 276 ? -21.438 19.859 -6.699 1 91.75 276 ASP A C 1
ATOM 2167 O O . ASP A 1 276 ? -22.656 19.875 -6.848 1 91.75 276 ASP A O 1
ATOM 2171 N N . VAL A 1 277 ? -20.672 20.891 -6.418 1 94.56 277 VAL A N 1
ATOM 2172 C CA . VAL A 1 277 ? -21.234 22.234 -6.332 1 94.56 277 VAL A CA 1
ATOM 2173 C C . VAL A 1 277 ? -20.406 23.203 -7.18 1 94.56 277 VAL A C 1
ATOM 2175 O O . VAL A 1 277 ? -19.625 23.984 -6.648 1 94.56 277 VAL A O 1
ATOM 2178 N N . PRO A 1 278 ? -20.719 23.312 -8.414 1 94.5 278 PRO A N 1
ATOM 2179 C CA . PRO A 1 278 ? -19.891 24.062 -9.359 1 94.5 278 PRO A CA 1
ATOM 2180 C C . PRO A 1 278 ? -19.781 25.547 -9.016 1 94.5 278 PRO A C 1
ATOM 2182 O O . PRO A 1 278 ? -18.875 26.234 -9.492 1 94.5 278 PRO A O 1
ATOM 2185 N N . SER A 1 279 ? -20.703 26.047 -8.227 1 95.75 279 SER A N 1
ATOM 2186 C CA . SER A 1 279 ? -20.672 27.453 -7.867 1 95.75 279 SER A CA 1
ATOM 2187 C C . SER A 1 279 ? -19.516 27.766 -6.941 1 95.75 279 SER A C 1
ATOM 2189 O O . SER A 1 279 ? -19.125 28.922 -6.785 1 95.75 279 SER A O 1
ATOM 2191 N N . ILE A 1 280 ? -18.969 26.75 -6.332 1 95.69 280 ILE A N 1
ATOM 2192 C CA . ILE A 1 280 ? -17.844 26.953 -5.422 1 95.69 280 ILE A CA 1
ATOM 2193 C C . ILE A 1 280 ? -16.562 27.219 -6.223 1 95.69 280 ILE A C 1
ATOM 2195 O O . ILE A 1 280 ? -16.141 26.375 -7.02 1 95.69 280 ILE A O 1
ATOM 2199 N N . LYS A 1 281 ? -15.953 28.375 -5.949 1 94.38 281 LYS A N 1
ATOM 2200 C CA . LYS A 1 281 ? -14.766 28.766 -6.695 1 94.38 281 LYS A CA 1
ATOM 2201 C C . LYS A 1 281 ? -13.617 29.125 -5.75 1 94.38 281 LYS A C 1
ATOM 2203 O O . LYS A 1 281 ? -12.445 29.031 -6.133 1 94.38 281 LYS A O 1
ATOM 2208 N N . THR A 1 282 ? -14.031 29.516 -4.582 1 96.5 282 THR A N 1
ATOM 2209 C CA . THR A 1 282 ? -13.023 29.953 -3.617 1 96.5 282 THR A CA 1
ATOM 2210 C C . THR A 1 282 ? -12.844 28.906 -2.521 1 96.5 282 THR A C 1
ATOM 2212 O O . THR A 1 282 ? -13.82 28.438 -1.939 1 96.5 282 THR A O 1
ATOM 2215 N N . HIS A 1 283 ? -11.602 28.531 -2.307 1 96.62 283 HIS A N 1
ATOM 2216 C CA . HIS A 1 283 ? -11.25 27.578 -1.265 1 96.62 283 HIS A CA 1
ATOM 2217 C C . HIS A 1 283 ? -10.312 28.203 -0.233 1 96.62 283 HIS A C 1
ATOM 2219 O O . HIS A 1 283 ? -9.234 28.688 -0.58 1 96.62 283 HIS A O 1
ATOM 2225 N N . SER A 1 284 ? -10.75 28.203 1.037 1 96.81 284 SER A N 1
ATOM 2226 C CA . SER A 1 284 ? -9.961 28.797 2.115 1 96.81 284 SER A CA 1
ATOM 2227 C C . SER A 1 284 ? -10.141 28.016 3.416 1 96.81 284 SER A C 1
ATOM 2229 O O . SER A 1 284 ? -11.164 27.375 3.625 1 96.81 284 SER A O 1
ATOM 2231 N N . THR A 1 285 ? -9.117 28.047 4.215 1 96.44 285 THR A N 1
ATOM 2232 C CA . THR A 1 285 ? -9.273 27.5 5.555 1 96.44 285 THR A CA 1
ATOM 2233 C C . THR A 1 285 ? -9.578 28.594 6.562 1 96.44 285 THR A C 1
ATOM 2235 O O . THR A 1 285 ? -9.531 29.781 6.227 1 96.44 285 THR A O 1
ATOM 2238 N N . LEU A 1 286 ? -10.031 28.281 7.641 1 97 286 LEU A N 1
ATOM 2239 C CA . LEU A 1 286 ? -10.023 29.047 8.883 1 97 286 LEU A CA 1
ATOM 2240 C C . LEU A 1 286 ? -9.336 28.266 10 1 97 286 LEU A C 1
ATOM 2242 O O . LEU A 1 286 ? -9.922 27.328 10.562 1 97 286 LEU A O 1
ATOM 2246 N N . SER A 1 287 ? -8.102 28.703 10.281 1 96.38 287 SER A N 1
ATOM 2247 C CA . SER A 1 287 ? -7.223 27.828 11.062 1 96.38 287 SER A CA 1
ATOM 2248 C C . SER A 1 287 ? -6.793 28.516 12.359 1 96.38 287 SER A C 1
ATOM 2250 O O . SER A 1 287 ? -6.609 29.734 12.406 1 96.38 287 SER A O 1
ATOM 2252 N N . PRO A 1 288 ? -6.652 27.688 13.383 1 95.75 288 PRO A N 1
ATOM 2253 C CA . PRO A 1 288 ? -6.062 28.234 14.609 1 95.75 288 PRO A CA 1
ATOM 2254 C C . PRO A 1 288 ? -4.574 28.531 14.461 1 95.75 288 PRO A C 1
ATOM 2256 O O . PRO A 1 288 ? -3.969 28.203 13.438 1 95.75 288 PRO A O 1
ATOM 2259 N N . ILE A 1 289 ? -4.062 29.234 15.391 1 97.19 289 ILE A N 1
ATOM 2260 C CA . ILE A 1 289 ? -2.648 29.594 15.398 1 97.19 289 ILE A CA 1
ATOM 2261 C C . ILE A 1 289 ? -2.012 29.125 16.703 1 97.19 289 ILE A C 1
ATOM 2263 O O . ILE A 1 289 ? -1.588 29.938 17.531 1 97.19 289 ILE A O 1
ATOM 2267 N N . PRO A 1 290 ? -1.806 27.891 16.781 1 94.44 290 PRO A N 1
ATOM 2268 C CA . PRO A 1 290 ? -1.253 27.375 18.047 1 94.44 290 PRO A CA 1
ATOM 2269 C C . PRO A 1 290 ? 0.138 27.938 18.344 1 94.44 290 PRO A C 1
ATOM 2271 O O . PRO A 1 290 ? 0.945 28.109 17.422 1 94.44 290 PRO A O 1
ATOM 2274 N N . GLY A 1 291 ? 0.423 28.266 19.672 1 93.62 291 GLY A N 1
ATOM 2275 C CA . GLY A 1 291 ? 1.756 28.609 20.141 1 93.62 291 GLY A CA 1
ATOM 2276 C C . GLY A 1 291 ? 2.043 30.094 20.062 1 93.62 291 GLY A C 1
ATOM 2277 O O . GLY A 1 291 ? 3.096 30.562 20.5 1 93.62 291 GLY A O 1
ATOM 2278 N N . PHE A 1 292 ? 1.136 30.891 19.531 1 96.81 292 PHE A N 1
ATOM 2279 C CA . PHE A 1 292 ? 1.412 32.312 19.344 1 96.81 292 PHE A CA 1
ATOM 2280 C C . PHE A 1 292 ? 1.619 33 20.672 1 96.81 292 PHE A C 1
ATOM 2282 O O . PHE A 1 292 ? 2.602 33.719 20.859 1 96.81 292 PHE A O 1
ATOM 2289 N N . ARG A 1 293 ? 0.664 32.75 21.594 1 95.25 293 ARG A N 1
ATOM 2290 C CA . ARG A 1 293 ? 0.743 33.438 22.875 1 95.25 293 ARG A CA 1
ATOM 2291 C C . ARG A 1 293 ? 2.053 33.125 23.594 1 95.25 293 ARG A C 1
ATOM 2293 O O . ARG A 1 293 ? 2.814 34.031 23.938 1 95.25 293 ARG A O 1
ATOM 2300 N N . PRO A 1 294 ? 2.363 31.859 23.781 1 93.38 294 PRO A N 1
ATOM 2301 C CA . PRO A 1 294 ? 3.646 31.578 24.422 1 93.38 294 PRO A CA 1
ATOM 2302 C C . PRO A 1 294 ? 4.836 32.125 23.641 1 93.38 294 PRO A C 1
ATOM 2304 O O . PRO A 1 294 ? 5.828 32.562 24.219 1 93.38 294 PRO A O 1
ATOM 2307 N N . TRP A 1 295 ? 4.781 32.125 22.391 1 95 295 TRP A N 1
ATOM 2308 C CA . TRP A 1 295 ? 5.863 32.625 21.562 1 95 295 TRP A CA 1
ATOM 2309 C C . TRP A 1 295 ? 6.039 34.125 21.797 1 95 295 TRP A C 1
ATOM 2311 O O . TRP A 1 295 ? 7.164 34.625 21.906 1 95 295 TRP A O 1
ATOM 2321 N N . LEU A 1 296 ? 4.934 34.906 21.828 1 95.38 296 LEU A N 1
ATOM 2322 C CA . LEU A 1 296 ? 4.98 36.344 22 1 95.38 296 LEU A CA 1
ATOM 2323 C C . LEU A 1 296 ? 5.586 36.688 23.359 1 95.38 296 LEU A C 1
ATOM 2325 O O . LEU A 1 296 ? 6.395 37.625 23.453 1 95.38 296 LEU A O 1
ATOM 2329 N N . ILE A 1 297 ? 5.215 35.938 24.344 1 93.94 297 ILE A N 1
ATOM 2330 C CA . ILE A 1 297 ? 5.738 36.156 25.688 1 93.94 297 ILE A CA 1
ATOM 2331 C C . ILE A 1 297 ? 7.246 35.906 25.703 1 93.94 297 ILE A C 1
ATOM 2333 O O . ILE A 1 297 ? 8.008 36.719 26.219 1 93.94 297 ILE A O 1
ATOM 2337 N N . ARG A 1 298 ? 7.66 34.875 25.078 1 93.12 298 ARG A N 1
ATOM 2338 C CA . ARG A 1 298 ? 9.086 34.562 25.016 1 93.12 298 ARG A CA 1
ATOM 2339 C C . ARG A 1 298 ? 9.836 35.594 24.203 1 93.12 298 ARG A C 1
ATOM 2341 O O . ARG A 1 298 ? 10.961 35.969 24.547 1 93.12 298 ARG A O 1
ATOM 2348 N N . ASN A 1 299 ? 9.227 36.031 23.156 1 93.88 299 ASN A N 1
ATOM 2349 C CA . ASN A 1 299 ? 9.844 37.031 22.297 1 93.88 299 ASN A CA 1
ATOM 2350 C C . ASN A 1 299 ? 10.078 38.344 23.047 1 93.88 299 ASN A C 1
ATOM 2352 O O . ASN A 1 299 ? 11.148 38.938 22.938 1 93.88 299 ASN A O 1
ATOM 2356 N N . LEU A 1 300 ? 9.156 38.781 23.828 1 93.12 300 LEU A N 1
ATOM 2357 C CA . LEU A 1 300 ? 9.234 40.062 24.547 1 93.12 300 LEU A CA 1
ATOM 2358 C C . LEU A 1 300 ? 10.195 39.938 25.719 1 93.12 300 LEU A C 1
ATOM 2360 O O . LEU A 1 300 ? 10.789 40.938 26.125 1 93.12 300 LEU A O 1
ATOM 2364 N N . LYS A 1 301 ? 10.375 38.719 26.141 1 91.19 301 LYS A N 1
ATOM 2365 C CA . LYS A 1 301 ? 11.312 38.5 27.234 1 91.19 301 LYS A CA 1
ATOM 2366 C C . LYS A 1 301 ? 12.75 38.406 26.719 1 91.19 301 LYS A C 1
ATOM 2368 O O . LYS A 1 301 ? 13.695 38.312 27.516 1 91.19 301 LYS A O 1
ATOM 2373 N N . GLY A 1 302 ? 12.961 38.469 25.469 1 84.62 302 GLY A N 1
ATOM 2374 C CA . GLY A 1 302 ? 14.297 38.438 24.875 1 84.62 302 GLY A CA 1
ATOM 2375 C C . GLY A 1 302 ? 14.836 37.031 24.688 1 84.62 302 GLY A C 1
ATOM 2376 O O . GLY A 1 302 ? 16.031 36.844 24.438 1 84.62 302 GLY A O 1
ATOM 2377 N N . ASN A 1 303 ? 14.07 36.094 24.812 1 73.19 303 ASN A N 1
ATOM 2378 C CA . ASN A 1 303 ? 14.508 34.688 24.734 1 73.19 303 ASN A CA 1
ATOM 2379 C C . ASN A 1 303 ? 14.18 34.094 23.375 1 73.19 303 ASN A C 1
ATOM 2381 O O . ASN A 1 303 ? 14.148 32.844 23.234 1 73.19 303 ASN A O 1
ATOM 2385 N N . ALA A 1 304 ? 13.914 34.906 22.531 1 67.25 304 ALA A N 1
ATOM 2386 C CA . ALA A 1 304 ? 13.547 34.281 21.25 1 67.25 304 ALA A CA 1
ATOM 2387 C C . ALA A 1 304 ? 14.703 34.406 20.25 1 67.25 304 ALA A C 1
ATOM 2389 O O . ALA A 1 304 ? 15.484 35.344 20.281 1 67.25 304 ALA A O 1
ATOM 2390 N N . GLU A 1 305 ? 14.977 33.281 19.594 1 74.94 305 GLU A N 1
ATOM 2391 C CA . GLU A 1 305 ? 15.977 33.219 18.531 1 74.94 305 GLU A CA 1
ATOM 2392 C C . GLU A 1 305 ? 15.547 34.062 17.328 1 74.94 305 GLU A C 1
ATOM 2394 O O . GLU A 1 305 ? 16.25 34.094 16.312 1 74.94 305 GLU A O 1
ATOM 2399 N N . TYR A 1 306 ? 14.477 34.844 17.594 1 77.44 306 TYR A N 1
ATOM 2400 C CA . TYR A 1 306 ? 13.898 35.562 16.453 1 77.44 306 TYR A CA 1
ATOM 2401 C C . TYR A 1 306 ? 13.914 37.062 16.719 1 77.44 306 TYR A C 1
ATOM 2403 O O . TYR A 1 306 ? 14.039 37.5 17.859 1 77.44 306 TYR A O 1
ATOM 2411 N N . PRO A 1 307 ? 13.844 37.875 15.656 1 79.44 307 PRO A N 1
ATOM 2412 C CA . PRO A 1 307 ? 13.812 39.312 15.852 1 79.44 307 PRO A CA 1
ATOM 2413 C C . PRO A 1 307 ? 12.672 39.781 16.766 1 79.44 307 PRO A C 1
ATOM 2415 O O . PRO A 1 307 ? 11.57 39.219 16.703 1 79.44 307 PRO A O 1
ATOM 2418 N N . SER A 1 308 ? 12.977 40.688 17.5 1 85.94 308 SER A N 1
ATOM 2419 C CA . SER A 1 308 ? 12.008 41.188 18.469 1 85.94 308 SER A CA 1
ATOM 2420 C C . SER A 1 308 ? 10.82 41.844 17.781 1 85.94 308 SER A C 1
ATOM 2422 O O . SER A 1 308 ? 11 42.562 16.781 1 85.94 308 SER A O 1
ATOM 2424 N N . VAL A 1 309 ? 9.664 41.594 18.281 1 91.31 309 VAL A N 1
ATOM 2425 C CA . VAL A 1 309 ? 8.445 42.25 17.781 1 91.31 309 VAL A CA 1
ATOM 2426 C C . VAL A 1 309 ? 8.406 43.719 18.219 1 91.31 309 VAL A C 1
ATOM 2428 O O . VAL A 1 309 ? 7.809 44.531 17.547 1 91.31 309 VAL A O 1
ATOM 2431 N N . MET A 1 310 ? 9.188 44.031 19.328 1 91.75 310 MET A N 1
ATOM 2432 C CA . MET A 1 310 ? 9.227 45.375 19.844 1 91.75 310 MET A CA 1
ATOM 2433 C C . MET A 1 310 ? 10.133 46.281 19 1 91.75 310 MET A C 1
ATOM 2435 O O . MET A 1 310 ? 11.312 45.969 18.812 1 91.75 310 MET A O 1
ATOM 2439 N N . ASN A 1 311 ? 9.602 47.188 18.391 1 91.38 311 ASN A N 1
ATOM 2440 C CA . ASN A 1 311 ? 10.32 48.188 17.609 1 91.38 311 ASN A CA 1
ATOM 2441 C C . ASN A 1 311 ? 9.719 49.594 17.797 1 91.38 311 ASN A C 1
ATOM 2443 O O . ASN A 1 311 ? 8.852 49.781 18.656 1 91.38 311 ASN A O 1
ATOM 2447 N N . GLU A 1 312 ? 10.211 50.5 17.031 1 91.31 312 GLU A N 1
ATOM 2448 C CA . GLU A 1 312 ? 9.789 51.875 17.203 1 91.31 312 GLU A CA 1
ATOM 2449 C C . GLU A 1 312 ? 8.289 52.031 16.969 1 91.31 312 GLU A C 1
ATOM 2451 O O . GLU A 1 312 ? 7.613 52.781 17.672 1 91.31 312 GLU A O 1
ATOM 2456 N N . LYS A 1 313 ? 7.836 51.25 16.078 1 92 313 LYS A N 1
ATOM 2457 C CA . LYS A 1 313 ? 6.422 51.312 15.711 1 92 313 LYS A CA 1
ATOM 2458 C C . LYS A 1 313 ? 5.543 50.812 16.844 1 92 313 LYS A C 1
ATOM 2460 O O . LYS A 1 313 ? 4.543 51.438 17.188 1 92 313 LYS A O 1
ATOM 2465 N N . VAL A 1 314 ? 5.91 49.75 17.438 1 94.56 314 VAL A N 1
ATOM 2466 C CA . VAL A 1 314 ? 5.137 49.156 18.516 1 94.56 314 VAL A CA 1
ATOM 2467 C C . VAL A 1 314 ? 5.215 50.031 19.766 1 94.56 314 VAL A C 1
ATOM 2469 O O . VAL A 1 314 ? 4.227 50.188 20.484 1 94.56 314 VAL A O 1
ATOM 2472 N N . VAL A 1 315 ? 6.367 50.625 19.984 1 95.19 315 VAL A N 1
ATOM 2473 C CA . VAL A 1 315 ? 6.539 51.531 21.125 1 95.19 315 VAL A CA 1
ATOM 2474 C C . VAL A 1 315 ? 5.609 52.719 20.984 1 95.19 315 VAL A C 1
ATOM 2476 O O . VAL A 1 315 ? 4.977 53.156 21.953 1 95.19 315 VAL A O 1
ATOM 2479 N N . LYS A 1 316 ? 5.617 53.188 19.797 1 94.88 316 LYS A N 1
ATOM 2480 C CA . LYS A 1 316 ? 4.723 54.312 19.531 1 94.88 316 LYS A CA 1
ATOM 2481 C C . LYS A 1 316 ? 3.268 53.938 19.766 1 94.88 316 LYS A C 1
ATOM 2483 O O . LYS A 1 316 ? 2.51 54.688 20.375 1 94.88 316 LYS A O 1
ATOM 2488 N N . TRP A 1 317 ? 2.879 52.75 19.281 1 94.88 317 TRP A N 1
ATOM 2489 C CA . TRP A 1 317 ? 1.515 52.25 19.453 1 94.88 317 TRP A CA 1
ATOM 2490 C C . TRP A 1 317 ? 1.187 52.094 20.938 1 94.88 317 TRP A C 1
ATOM 2492 O O . TRP A 1 317 ? 0.095 52.438 21.391 1 94.88 317 TRP A O 1
ATOM 2502 N N . MET A 1 318 ? 2.107 51.625 21.672 1 94.44 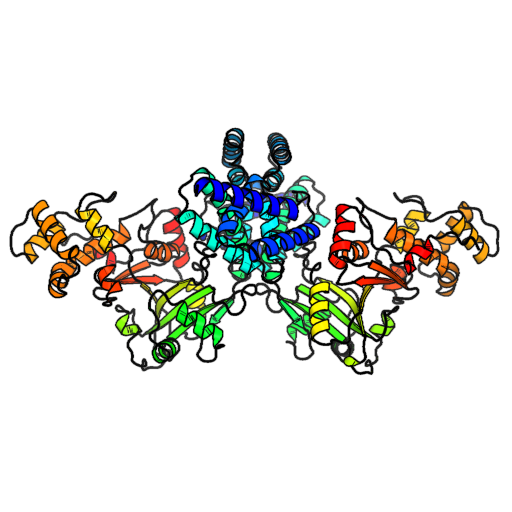318 MET A N 1
ATOM 2503 C CA . MET A 1 318 ? 1.913 51.406 23.109 1 94.44 318 MET A CA 1
ATOM 2504 C C . MET A 1 318 ? 1.769 52.719 23.844 1 94.44 318 MET A C 1
ATOM 2506 O O . MET A 1 318 ? 0.977 52.844 24.781 1 94.44 318 MET A O 1
ATOM 2510 N N . SER A 1 319 ? 2.566 53.625 23.422 1 95.56 319 SER A N 1
ATOM 2511 C CA . SER A 1 319 ? 2.473 54.969 24.016 1 95.56 319 SER A CA 1
ATOM 2512 C C . SER A 1 319 ? 1.101 55.594 23.766 1 95.56 319 SER A C 1
ATOM 2514 O O . SER A 1 319 ? 0.526 56.219 24.656 1 95.56 319 SER A O 1
ATOM 2516 N N . GLU A 1 320 ? 0.641 55.406 22.625 1 94.62 320 GLU A N 1
ATOM 2517 C CA . GLU A 1 320 ? -0.668 55.938 22.266 1 94.62 320 GLU A CA 1
ATOM 2518 C C . GLU A 1 320 ? -1.779 55.25 23.078 1 94.62 320 GLU A C 1
ATOM 2520 O O . GLU A 1 320 ? -2.693 55.938 23.547 1 94.62 320 GLU A O 1
ATOM 2525 N N . VAL A 1 321 ? -1.696 53.969 23.203 1 93.31 321 VAL A N 1
ATOM 2526 C CA . VAL A 1 321 ? -2.717 53.188 23.906 1 93.31 321 VAL A CA 1
ATOM 2527 C C . VAL A 1 321 ? -2.713 53.562 25.391 1 93.31 321 VAL A C 1
ATOM 2529 O O . VAL A 1 321 ? -3.771 53.656 26.016 1 93.31 321 VAL A O 1
ATOM 2532 N N . SER A 1 322 ? -1.553 53.844 25.906 1 91.38 322 SER A N 1
ATOM 2533 C CA . SER A 1 322 ? -1.416 54.125 27.312 1 91.38 322 SER A CA 1
ATOM 2534 C C . SER A 1 322 ? -1.552 55.625 27.578 1 91.38 322 SER A C 1
ATOM 2536 O O . SER A 1 322 ? -1.637 56.062 28.719 1 91.38 322 SER A O 1
ATOM 2538 N N . ASN A 1 323 ? -1.576 56.469 26.547 1 92.5 323 ASN A N 1
ATOM 2539 C CA . ASN A 1 323 ? -1.612 57.906 26.641 1 92.5 323 ASN A CA 1
ATOM 2540 C C . ASN A 1 323 ? -0.419 58.469 27.422 1 92.5 323 ASN A C 1
ATOM 2542 O O . ASN A 1 323 ? -0.568 59.375 28.234 1 92.5 323 ASN A O 1
ATOM 2546 N N . GLU A 1 324 ? 0.679 57.781 27.328 1 93.31 324 GLU A N 1
ATOM 2547 C CA . GLU A 1 324 ? 1.94 58.156 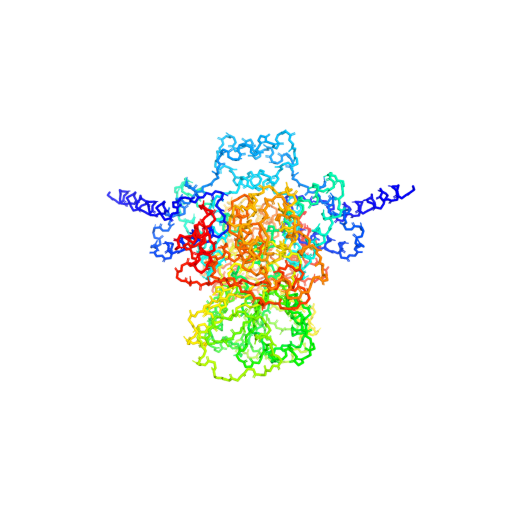27.953 1 93.31 324 GLU A CA 1
ATOM 2548 C C . GLU A 1 324 ? 3.129 57.781 27.078 1 93.31 324 GLU A C 1
ATOM 2550 O O . GLU A 1 324 ? 3.133 56.719 26.438 1 93.31 324 GLU A O 1
ATOM 2555 N N . MET A 1 325 ? 4.078 58.75 27.031 1 93.38 325 MET A N 1
ATOM 2556 C CA . MET A 1 325 ? 5.293 58.438 26.281 1 93.38 325 MET A CA 1
ATOM 2557 C C . MET A 1 325 ? 6.086 57.344 26.969 1 93.38 325 MET A C 1
ATOM 2559 O O . MET A 1 325 ? 6.41 57.438 28.156 1 93.38 325 MET A O 1
ATOM 2563 N N . MET A 1 326 ? 6.305 56.25 26.188 1 94 326 MET A N 1
ATOM 2564 C CA . MET A 1 326 ? 7.023 55.094 26.75 1 94 326 MET A CA 1
ATOM 2565 C C . MET A 1 326 ? 8.312 54.844 25.969 1 94 326 MET A C 1
ATOM 2567 O O . MET A 1 326 ? 8.383 55.125 24.766 1 94 326 MET A O 1
ATOM 2571 N N . ASN A 1 327 ? 9.328 54.469 26.703 1 94.44 327 ASN A N 1
ATOM 2572 C CA . ASN A 1 327 ? 10.492 53.906 26.016 1 94.44 327 ASN A CA 1
ATOM 2573 C C . ASN A 1 327 ? 10.32 52.406 25.734 1 94.44 327 ASN A C 1
ATOM 2575 O O . ASN A 1 327 ? 9.281 51.844 26.047 1 94.44 327 ASN A O 1
ATOM 2579 N N . GLU A 1 328 ? 11.18 51.844 25.078 1 94.12 328 GLU A N 1
ATOM 2580 C CA . GLU A 1 328 ? 11.094 50.469 24.625 1 94.12 328 GLU A CA 1
ATOM 2581 C C . GLU A 1 328 ? 10.906 49.531 25.797 1 94.12 328 GLU A C 1
ATOM 2583 O O . GLU A 1 328 ? 10.109 48.594 25.734 1 94.12 328 GLU A O 1
ATOM 2588 N N . SER A 1 329 ? 11.641 49.75 26.859 1 94.56 329 SER A N 1
ATOM 2589 C CA . SER A 1 329 ? 11.586 48.906 28.031 1 94.56 329 SER A CA 1
ATOM 2590 C C . SER A 1 329 ? 10.219 48.969 28.703 1 94.56 329 SER A C 1
ATOM 2592 O O . SER A 1 329 ? 9.656 47.969 29.109 1 94.56 329 SER A O 1
ATOM 2594 N N . GLU A 1 330 ? 9.742 50.188 28.859 1 95 330 GLU A N 1
ATOM 2595 C CA . GLU A 1 330 ? 8.438 50.406 29.469 1 95 330 GLU A CA 1
ATOM 2596 C C . GLU A 1 330 ? 7.32 49.781 28.641 1 95 330 GLU A C 1
ATOM 2598 O O . GLU A 1 330 ? 6.402 49.156 29.188 1 95 330 GLU A O 1
ATOM 2603 N N . ALA A 1 331 ? 7.438 50 27.359 1 95.31 331 ALA A N 1
ATOM 2604 C CA . ALA A 1 331 ? 6.445 49.438 26.453 1 95.31 331 ALA A CA 1
ATOM 2605 C C . ALA A 1 331 ? 6.426 47.906 26.531 1 95.31 331 ALA A C 1
ATOM 2607 O O . ALA A 1 331 ? 5.355 47.281 26.531 1 95.31 331 ALA A O 1
ATOM 2608 N N . THR A 1 332 ? 7.57 47.281 26.594 1 95.19 332 THR A N 1
ATOM 2609 C CA . THR A 1 332 ? 7.703 45.844 26.672 1 95.19 332 THR A CA 1
ATOM 2610 C C . THR A 1 332 ? 7.059 45.312 27.953 1 95.19 332 THR A C 1
ATOM 2612 O O . THR A 1 332 ? 6.309 44.344 27.922 1 95.19 332 THR A O 1
ATOM 2615 N N . GLU A 1 333 ? 7.355 45.969 29.031 1 93.75 333 GLU A N 1
ATOM 2616 C CA . GLU A 1 333 ? 6.84 45.531 30.328 1 93.75 333 GLU A CA 1
ATOM 2617 C C . GLU A 1 333 ? 5.32 45.656 30.375 1 93.75 333 GLU A C 1
ATOM 2619 O O . GLU A 1 333 ? 4.641 44.781 30.906 1 93.75 333 GLU A O 1
ATOM 2624 N N . THR A 1 334 ? 4.883 46.75 29.891 1 93.19 334 THR A N 1
ATOM 2625 C CA . THR A 1 334 ? 3.445 47 29.891 1 93.19 334 THR A CA 1
ATOM 2626 C C . THR A 1 334 ? 2.727 45.969 29.031 1 93.19 334 THR A C 1
ATOM 2628 O O . THR A 1 334 ? 1.695 45.406 29.422 1 93.19 334 THR A O 1
ATOM 2631 N N . LEU A 1 335 ? 3.219 45.75 27.859 1 94.25 335 LEU A N 1
ATOM 2632 C CA . LEU A 1 335 ? 2.631 44.75 26.953 1 94.25 335 LEU A CA 1
ATOM 2633 C C . LEU A 1 335 ? 2.662 43.375 27.578 1 94.25 335 LEU A C 1
ATOM 2635 O O . LEU A 1 335 ? 1.677 42.625 27.516 1 94.25 335 LEU A O 1
ATOM 2639 N N . LEU A 1 336 ? 3.74 43 28.188 1 93.94 336 LEU A N 1
ATOM 2640 C CA . LEU A 1 336 ? 3.902 41.688 28.844 1 93.94 336 LEU A CA 1
ATOM 2641 C C . LEU A 1 336 ? 2.873 41.5 29.953 1 93.94 336 LEU A C 1
ATOM 2643 O O . LEU A 1 336 ? 2.344 40.406 30.141 1 93.94 336 LEU A O 1
ATOM 2647 N N . LYS A 1 337 ? 2.699 42.562 30.641 1 91.69 337 LYS A N 1
ATOM 2648 C CA . LYS A 1 337 ? 1.735 42.531 31.734 1 91.69 337 LYS A CA 1
ATOM 2649 C C . LYS A 1 337 ? 0.332 42.219 31.219 1 91.69 337 LYS A C 1
ATOM 2651 O O . LYS A 1 337 ? -0.408 41.438 31.844 1 91.69 337 LYS A O 1
ATOM 2656 N N . VAL A 1 338 ? 0.014 42.75 30.125 1 91.19 338 VAL A N 1
ATOM 2657 C CA . VAL A 1 338 ? -1.32 42.594 29.562 1 91.19 338 VAL A CA 1
ATOM 2658 C C . VAL A 1 338 ? -1.466 41.188 28.984 1 91.19 338 VAL A C 1
ATOM 2660 O O . VAL A 1 338 ? -2.484 40.5 29.188 1 91.19 338 VAL A O 1
ATOM 2663 N N . ILE A 1 339 ? -0.489 40.656 28.312 1 92.88 339 ILE A N 1
ATOM 2664 C CA . ILE A 1 339 ? -0.645 39.438 27.516 1 92.88 339 ILE A CA 1
ATOM 2665 C C . ILE A 1 339 ? -0.346 38.219 28.391 1 92.88 339 ILE A C 1
ATOM 2667 O O . ILE A 1 339 ? -0.759 37.094 28.062 1 92.88 339 ILE A O 1
ATOM 2671 N N . SER A 1 340 ? 0.427 38.375 29.438 1 90.69 340 SER A N 1
ATOM 2672 C CA . SER A 1 340 ? 0.796 37.25 30.281 1 90.69 340 SER A CA 1
ATOM 2673 C C . SER A 1 340 ? -0.321 36.906 31.266 1 90.69 340 SER A C 1
ATOM 2675 O O . SER A 1 340 ? -0.344 35.812 31.828 1 90.69 340 SER A O 1
ATOM 2677 N N . ASN A 1 341 ? -1.147 37.875 31.406 1 80.94 341 ASN A N 1
ATOM 2678 C CA . ASN A 1 341 ? -2.242 37.656 32.344 1 80.94 341 ASN A CA 1
ATOM 2679 C C . ASN A 1 341 ? -3.428 36.969 31.688 1 80.94 341 ASN A C 1
ATOM 2681 O O . ASN A 1 341 ? -4.07 37.531 30.812 1 80.94 341 ASN A O 1
ATOM 2685 N N . GLU A 1 342 ? -3.777 35.812 32.125 1 74.25 342 GLU A N 1
ATOM 2686 C CA . GLU A 1 342 ? -4.867 35.031 31.547 1 74.25 342 GLU A CA 1
ATOM 2687 C C . GLU A 1 342 ? -6.223 35.656 31.891 1 74.25 342 GLU A C 1
ATOM 2689 O O . GLU A 1 342 ? -7.211 35.406 31.203 1 74.25 342 GLU A O 1
ATOM 2694 N N . LYS A 1 343 ? -6.238 36.438 32.969 1 77.88 343 LYS A N 1
ATOM 2695 C CA . LYS A 1 343 ? -7.484 37.062 33.406 1 77.88 343 LYS A CA 1
ATOM 2696 C C . LYS A 1 343 ? -7.676 38.438 32.781 1 77.88 343 LYS A C 1
ATOM 2698 O O . LYS A 1 343 ? -8.578 39.188 33.188 1 77.88 343 LYS A O 1
ATOM 2703 N N . THR A 1 344 ? -6.742 38.75 31.891 1 79.19 344 THR A N 1
ATOM 2704 C CA . THR A 1 344 ? -6.871 40.062 31.234 1 79.19 344 THR A CA 1
ATOM 2705 C C . THR A 1 344 ? -8.234 40.188 30.562 1 79.19 344 THR A C 1
ATOM 2707 O O . THR A 1 344 ? -8.703 39.25 29.906 1 79.19 344 THR A O 1
ATOM 2710 N N . LYS A 1 345 ? -8.852 41.312 30.797 1 80.88 345 LYS A N 1
ATOM 2711 C CA . LYS A 1 345 ? -10.18 41.562 30.25 1 80.88 345 LYS A CA 1
ATOM 2712 C C . LYS A 1 345 ? -10.141 41.719 28.734 1 80.88 345 LYS A C 1
ATOM 2714 O O . LYS A 1 345 ? -9.141 42.188 28.172 1 80.88 345 LYS A O 1
ATOM 2719 N N . LYS A 1 346 ? -11.203 41.344 28.109 1 85.44 346 LYS A N 1
ATOM 2720 C CA . LYS A 1 346 ? -11.352 41.438 26.672 1 85.44 346 LYS A CA 1
ATOM 2721 C C . LYS A 1 346 ? -11.125 42.875 26.172 1 85.44 346 LYS A C 1
ATOM 2723 O O . LYS A 1 346 ? -10.594 43.094 25.094 1 85.44 346 LYS A O 1
ATOM 2728 N N . GLU A 1 347 ? -11.461 43.812 27 1 87 347 GLU A N 1
ATOM 2729 C CA . GLU A 1 347 ? -11.328 45.219 26.641 1 87 347 GLU A CA 1
ATOM 2730 C C . GLU A 1 347 ? -9.859 45.625 26.531 1 87 347 GLU A C 1
ATOM 2732 O O . GLU A 1 347 ? -9.484 46.406 25.656 1 87 347 GLU A O 1
ATOM 2737 N N . GLN A 1 348 ? -9.094 45.094 27.406 1 88.06 348 GLN A N 1
ATOM 2738 C CA . GLN A 1 348 ? -7.664 45.406 27.391 1 88.06 348 GLN A CA 1
ATOM 2739 C C . GLN A 1 348 ? -6.988 44.812 26.156 1 88.06 348 GLN A C 1
ATOM 2741 O O . GLN A 1 348 ? -6.105 45.438 25.562 1 88.06 348 GLN A O 1
ATOM 2746 N N . LEU A 1 349 ? -7.434 43.656 25.828 1 91.75 349 LEU A N 1
ATOM 2747 C CA . LEU A 1 349 ? -6.887 43 24.641 1 91.75 349 LEU A CA 1
ATOM 2748 C C . LEU A 1 349 ? -7.32 43.75 23.375 1 91.75 349 LEU A C 1
ATOM 2750 O O . LEU A 1 349 ? -6.531 43.906 22.438 1 91.75 349 LEU A O 1
ATOM 2754 N N . SER A 1 350 ? -8.547 44.188 23.422 1 93.38 350 SER A N 1
ATOM 2755 C CA . SER A 1 350 ? -9.078 44.906 22.281 1 93.38 350 SER A CA 1
ATOM 2756 C C . SER A 1 350 ? -8.32 46.219 22.078 1 93.38 350 SER A C 1
ATOM 2758 O O . SER A 1 350 ? -8.164 46.688 20.953 1 93.38 350 SER A O 1
ATOM 2760 N N . ALA A 1 351 ? -7.875 46.781 23.156 1 92.75 351 ALA A N 1
ATOM 2761 C CA . ALA A 1 351 ? -7.156 48.031 23.094 1 92.75 351 ALA A CA 1
ATOM 2762 C C . ALA A 1 351 ? -5.82 47.875 22.375 1 92.75 351 ALA A C 1
ATOM 2764 O O . ALA A 1 351 ? -5.312 48.812 21.766 1 92.75 351 ALA A O 1
ATOM 2765 N N . ILE A 1 352 ? -5.297 46.719 22.406 1 95.25 352 ILE A N 1
ATOM 2766 C CA . ILE A 1 352 ? -4 46.5 21.781 1 95.25 352 ILE A CA 1
ATOM 2767 C C . ILE A 1 352 ? -4.152 45.562 20.578 1 95.25 352 ILE A C 1
ATOM 2769 O O . ILE A 1 352 ? -3.215 44.844 20.219 1 95.25 352 ILE A O 1
ATOM 2773 N N . GLN A 1 353 ? -5.293 45.469 19.984 1 96 353 GLN A N 1
ATOM 2774 C CA . GLN A 1 353 ? -5.605 44.594 18.859 1 96 353 GLN A CA 1
ATOM 2775 C C . GLN A 1 353 ? -4.594 44.781 17.734 1 96 353 GLN A C 1
ATOM 2777 O O . GLN A 1 353 ? -4.094 43.781 17.188 1 96 353 GLN A O 1
ATOM 2782 N N . HIS A 1 354 ? -4.426 46.031 17.344 1 94.88 354 HIS A N 1
ATOM 2783 C CA . HIS A 1 354 ? -3.549 46.281 16.203 1 94.88 354 HIS A CA 1
ATOM 2784 C C . HIS A 1 354 ? -2.131 45.812 16.484 1 94.88 354 HIS A C 1
ATOM 2786 O O . HIS A 1 354 ? -1.448 45.344 15.562 1 94.88 354 HIS A O 1
ATOM 2792 N N . ILE A 1 355 ? -1.674 45.875 17.75 1 95.94 355 ILE A N 1
ATOM 2793 C CA . ILE A 1 355 ? -0.348 45.406 18.125 1 95.94 355 ILE A CA 1
ATOM 2794 C C . ILE A 1 355 ? -0.309 43.875 18.078 1 95.94 355 ILE A C 1
ATOM 2796 O O . ILE A 1 355 ? 0.649 43.281 17.562 1 95.94 355 ILE A O 1
ATOM 2800 N N . LEU A 1 356 ? -1.369 43.25 18.594 1 96.88 356 LEU A N 1
ATOM 2801 C CA . LEU A 1 356 ? -1.447 41.781 18.594 1 96.88 356 LEU A CA 1
ATOM 2802 C C . LEU A 1 356 ? -1.523 41.25 17.172 1 96.88 356 LEU A C 1
ATOM 2804 O O . LEU A 1 356 ? -0.905 40.219 16.859 1 96.88 356 LEU A O 1
ATOM 2808 N N . MET A 1 357 ? -2.25 41.906 16.312 1 97.44 357 MET A N 1
ATOM 2809 C CA . MET A 1 357 ? -2.359 41.5 14.922 1 97.44 357 MET A CA 1
ATOM 2810 C C . MET A 1 357 ? -1.012 41.594 14.211 1 97.44 357 MET A C 1
ATOM 2812 O O . MET A 1 357 ? -0.626 40.688 13.461 1 97.44 357 MET A O 1
ATOM 2816 N N . TYR A 1 358 ? -0.344 42.688 14.469 1 96.5 358 TYR A N 1
ATOM 2817 C CA . TYR A 1 358 ? 0.993 42.875 13.922 1 96.5 358 TYR A CA 1
ATOM 2818 C C . TYR A 1 358 ? 1.945 41.781 14.398 1 96.5 358 TYR A C 1
ATOM 2820 O O . TYR A 1 358 ? 2.674 41.188 13.602 1 96.5 358 TYR A O 1
ATOM 2828 N N . ALA A 1 359 ? 1.926 41.531 15.688 1 96.56 359 ALA A N 1
ATOM 2829 C CA . ALA A 1 359 ? 2.799 40.531 16.266 1 96.56 359 ALA A CA 1
ATOM 2830 C C . ALA A 1 359 ? 2.49 39.156 15.688 1 96.56 359 ALA A C 1
ATOM 2832 O O . ALA A 1 359 ? 3.398 38.344 15.477 1 96.56 359 ALA A O 1
ATOM 2833 N N . CYS A 1 360 ? 1.218 38.844 15.477 1 97.75 360 CYS A N 1
ATOM 2834 C CA . CYS A 1 360 ? 0.807 37.562 14.922 1 97.75 360 CYS A CA 1
ATOM 2835 C C . CYS A 1 360 ? 1.311 37.406 13.492 1 97.75 360 CYS A C 1
ATOM 2837 O O . CYS A 1 360 ? 1.782 36.344 13.109 1 97.75 360 CYS A O 1
ATOM 2839 N N . ALA A 1 361 ? 1.182 38.469 12.703 1 96.88 361 ALA A N 1
ATOM 2840 C CA . ALA A 1 361 ? 1.729 38.438 11.352 1 96.88 361 ALA A CA 1
ATOM 2841 C C . ALA A 1 361 ? 3.227 38.156 11.367 1 96.88 361 ALA A C 1
ATOM 2843 O O . ALA A 1 361 ? 3.729 37.375 10.539 1 96.88 361 ALA A O 1
ATOM 2844 N N . HIS A 1 362 ? 3.889 38.781 12.328 1 94.81 362 HIS A N 1
ATOM 2845 C CA . HIS A 1 362 ? 5.32 38.562 12.484 1 94.81 362 HIS A CA 1
ATOM 2846 C C . HIS A 1 362 ? 5.617 37.094 12.82 1 94.81 362 HIS A C 1
ATOM 2848 O O . HIS A 1 362 ? 6.539 36.5 12.258 1 94.81 362 HIS A O 1
ATOM 2854 N N . TYR A 1 363 ? 4.863 36.562 13.68 1 96.12 363 TYR A N 1
ATOM 2855 C CA . TYR A 1 363 ? 5.02 35.188 14.117 1 96.12 363 TYR A CA 1
ATOM 2856 C C . TYR A 1 363 ? 4.859 34.219 12.938 1 96.12 363 TYR A C 1
ATOM 2858 O O . TYR A 1 363 ? 5.676 33.312 12.758 1 96.12 363 TYR A O 1
ATOM 2866 N N . LEU A 1 364 ? 3.883 34.438 12.109 1 97 364 LEU A N 1
ATOM 2867 C CA . LEU A 1 364 ? 3.559 33.5 11.023 1 97 364 LEU A CA 1
ATOM 2868 C C . LEU A 1 364 ? 4.508 33.719 9.844 1 97 364 LEU A C 1
ATOM 2870 O O . LEU A 1 364 ? 4.883 32.75 9.18 1 97 364 LEU A O 1
ATOM 2874 N N . CYS A 1 365 ? 4.984 34.938 9.609 1 94.44 365 CYS A N 1
ATOM 2875 C CA . CYS A 1 365 ? 5.711 35.219 8.391 1 94.44 365 CYS A CA 1
ATOM 2876 C C . CYS A 1 365 ? 7.215 35.25 8.641 1 94.44 365 CYS A C 1
ATOM 2878 O O . CYS A 1 365 ? 8 34.938 7.746 1 94.44 365 CYS A O 1
ATOM 2880 N N . ARG A 1 366 ? 7.617 35.594 9.836 1 91.25 366 ARG A N 1
ATOM 2881 C CA . ARG A 1 366 ? 9.031 35.875 10.016 1 91.25 366 ARG A CA 1
ATOM 2882 C C . ARG A 1 366 ? 9.688 34.906 10.969 1 91.25 366 ARG A C 1
ATOM 2884 O O . ARG A 1 366 ? 10.906 34.688 10.914 1 91.25 366 ARG A O 1
ATOM 2891 N N . ALA A 1 367 ? 8.945 34.406 11.875 1 91.88 367 ALA A N 1
ATOM 2892 C CA . ALA A 1 367 ? 9.508 33.375 12.734 1 91.88 367 ALA A CA 1
ATOM 2893 C C . ALA A 1 367 ? 9.672 32.062 11.977 1 91.88 367 ALA A C 1
ATOM 2895 O O . ALA A 1 367 ? 8.688 31.391 11.656 1 91.88 367 ALA A O 1
ATOM 2896 N N . LYS A 1 368 ? 10.93 31.703 11.68 1 90.69 368 LYS A N 1
ATOM 2897 C CA . LYS A 1 368 ? 11.195 30.547 10.828 1 90.69 368 LYS A CA 1
ATOM 2898 C C . LYS A 1 368 ? 12.188 29.594 11.492 1 90.69 368 LYS A C 1
ATOM 2900 O O . LYS A 1 368 ? 13.016 30.016 12.305 1 90.69 368 LYS A O 1
ATOM 2905 N N . ARG A 1 369 ? 12 28.422 11.266 1 87.19 369 ARG A N 1
ATOM 2906 C CA . ARG A 1 369 ? 12.938 27.359 11.617 1 87.19 369 ARG A CA 1
ATOM 2907 C C . ARG A 1 369 ? 13.406 26.609 10.383 1 87.19 369 ARG A C 1
ATOM 2909 O O . ARG A 1 369 ? 12.594 26 9.68 1 87.19 369 ARG A O 1
ATOM 2916 N N . ASN A 1 370 ? 14.602 26.609 10.047 1 82.62 370 ASN A N 1
ATOM 2917 C CA . ASN A 1 370 ? 15.172 26.016 8.844 1 82.62 370 ASN A CA 1
ATOM 2918 C C . ASN A 1 370 ? 14.5 26.547 7.578 1 82.62 370 ASN A C 1
ATOM 2920 O O . ASN A 1 370 ? 14.164 25.766 6.68 1 82.62 370 ASN A O 1
ATOM 2924 N N . GLY A 1 371 ? 14.109 27.797 7.688 1 87.06 371 GLY A N 1
ATOM 2925 C CA . GLY A 1 371 ? 13.547 28.484 6.531 1 87.06 371 GLY A CA 1
ATOM 2926 C C . GLY A 1 371 ? 12.047 28.297 6.398 1 87.06 371 GLY A C 1
ATOM 2927 O O . GLY A 1 371 ? 11.414 28.922 5.539 1 87.06 371 GLY A O 1
ATOM 2928 N N . MET A 1 372 ? 11.469 27.531 7.277 1 91.44 372 MET A N 1
ATOM 2929 C CA . MET A 1 372 ? 10.039 27.266 7.211 1 91.44 372 MET A CA 1
ATOM 2930 C C . MET A 1 372 ? 9.312 27.891 8.398 1 91.44 372 MET A C 1
ATOM 2932 O O . MET A 1 372 ? 9.922 28.188 9.422 1 91.44 372 MET A O 1
ATOM 2936 N N . ALA A 1 373 ? 8.039 28.031 8.195 1 94.31 373 ALA A N 1
ATOM 2937 C CA . ALA A 1 373 ? 7.254 28.656 9.258 1 94.31 373 ALA A CA 1
ATOM 2938 C C . ALA A 1 373 ? 7.383 27.891 10.57 1 94.31 373 ALA A C 1
ATOM 2940 O O . ALA A 1 373 ? 7.355 26.656 10.57 1 94.31 373 ALA A O 1
ATOM 2941 N N . LEU A 1 374 ? 7.578 28.531 11.664 1 93.75 374 LEU A N 1
ATOM 2942 C CA . LEU A 1 374 ? 7.695 27.922 12.984 1 93.75 374 LEU A CA 1
ATOM 2943 C C . LEU A 1 374 ? 6.383 27.281 13.398 1 93.75 374 LEU A C 1
ATOM 2945 O O . LEU A 1 374 ? 6.379 26.188 13.984 1 93.75 374 LEU A O 1
ATOM 2949 N N . ASN A 1 375 ? 5.293 28.047 13.141 1 94.75 375 ASN A N 1
ATOM 2950 C CA . ASN A 1 375 ? 3.967 27.516 13.422 1 94.75 375 ASN A CA 1
ATOM 2951 C C . ASN A 1 375 ? 3.66 26.297 12.539 1 94.75 375 ASN A C 1
ATOM 2953 O O . ASN A 1 375 ? 3.721 26.391 11.312 1 94.75 375 ASN A O 1
ATOM 2957 N N . SER A 1 376 ? 3.279 25.219 13.156 1 90.62 376 SER A N 1
ATOM 2958 C CA . SER A 1 376 ? 3.104 23.969 12.43 1 90.62 376 SER A CA 1
ATOM 2959 C C . SER A 1 376 ? 1.914 24.031 11.484 1 90.62 376 SER A C 1
ATOM 2961 O O . SER A 1 376 ? 1.951 23.469 10.391 1 90.62 376 SER A O 1
ATOM 2963 N N . VAL A 1 377 ? 0.833 24.719 11.891 1 92.06 377 VAL A N 1
ATOM 2964 C CA . VAL A 1 377 ? -0.359 24.828 11.055 1 92.06 377 VAL A CA 1
ATOM 2965 C C . VAL A 1 377 ? -0.047 25.672 9.82 1 92.06 377 VAL A C 1
ATOM 2967 O O . VAL A 1 377 ? -0.422 25.312 8.703 1 92.06 377 VAL A O 1
ATOM 2970 N N . ALA A 1 378 ? 0.688 26.75 10.047 1 95.38 378 ALA A N 1
ATOM 2971 C CA . ALA A 1 378 ? 1.115 27.562 8.922 1 95.38 378 ALA A CA 1
ATOM 2972 C C . ALA A 1 378 ? 2.016 26.781 7.977 1 95.38 378 ALA A C 1
ATOM 2974 O O . ALA A 1 378 ? 1.839 26.812 6.758 1 95.38 378 ALA A O 1
ATOM 2975 N N . ASN A 1 379 ? 2.945 26.141 8.562 1 91.31 379 ASN A N 1
ATOM 2976 C CA . ASN A 1 379 ? 3.855 25.328 7.754 1 91.31 379 ASN A CA 1
ATOM 2977 C C . ASN A 1 379 ? 3.102 24.297 6.914 1 91.31 379 ASN A C 1
ATOM 2979 O O . ASN A 1 379 ? 3.436 24.078 5.746 1 91.31 379 ASN A O 1
ATOM 2983 N N . PHE A 1 380 ? 2.129 23.703 7.469 1 86.25 380 PHE A N 1
ATOM 2984 C CA . PHE A 1 380 ? 1.324 22.703 6.773 1 86.25 380 PHE A CA 1
ATOM 2985 C C . PHE A 1 380 ? 0.614 23.312 5.574 1 86.25 380 PHE A C 1
ATOM 2987 O O . PHE A 1 380 ? 0.71 22.812 4.461 1 86.25 380 PHE A O 1
ATOM 2994 N N . HIS A 1 381 ? -0.12 24.375 5.781 1 91.75 381 HIS A N 1
ATOM 2995 C CA . HIS A 1 381 ? -0.938 24.953 4.723 1 91.75 381 HIS A CA 1
ATOM 2996 C C . HIS A 1 381 ? -0.07 25.578 3.633 1 91.75 381 HIS A C 1
ATOM 2998 O O . HIS A 1 381 ? -0.346 25.406 2.443 1 91.75 381 HIS A O 1
ATOM 3004 N N . ILE A 1 382 ? 0.967 26.266 4.082 1 92.44 382 ILE A N 1
ATOM 3005 C CA . ILE A 1 382 ? 1.819 26.938 3.104 1 92.44 382 ILE A CA 1
ATOM 3006 C C . ILE A 1 382 ? 2.584 25.891 2.291 1 92.44 382 ILE A C 1
ATOM 3008 O O . ILE A 1 382 ? 2.734 26.031 1.074 1 92.44 382 ILE A O 1
ATOM 3012 N N . ARG A 1 383 ? 2.977 24.906 2.932 1 85.38 383 ARG A N 1
ATOM 3013 C CA . ARG A 1 383 ? 3.672 23.812 2.26 1 85.38 383 ARG A CA 1
ATOM 3014 C C . ARG A 1 383 ? 2.771 23.156 1.225 1 85.38 383 ARG A C 1
ATOM 3016 O O . ARG A 1 383 ? 3.25 22.672 0.198 1 85.38 383 ARG A O 1
ATOM 3023 N N . ASN A 1 384 ? 1.479 23.203 1.517 1 82.25 384 ASN A N 1
ATOM 3024 C CA . ASN A 1 384 ? 0.518 22.578 0.613 1 82.25 384 ASN A CA 1
ATOM 3025 C C . ASN A 1 384 ? 0.03 23.547 -0.451 1 82.25 384 ASN A C 1
ATOM 3027 O O . ASN A 1 384 ? -0.935 23.266 -1.164 1 82.25 384 ASN A O 1
ATOM 3031 N N . GLY A 1 385 ? 0.677 24.688 -0.505 1 87 385 GLY A N 1
ATOM 3032 C CA . GLY A 1 385 ? 0.469 25.594 -1.622 1 87 385 GLY A CA 1
ATOM 3033 C C . GLY A 1 385 ? -0.521 26.688 -1.316 1 87 385 GLY A C 1
ATOM 3034 O O . GLY A 1 385 ? -0.949 27.422 -2.219 1 87 385 GLY A O 1
ATOM 3035 N N . ALA A 1 386 ? -0.84 26.844 -0.086 1 93.56 386 ALA A N 1
ATOM 3036 C CA . ALA A 1 386 ? -1.808 27.875 0.28 1 93.56 386 ALA A CA 1
ATOM 3037 C C . ALA A 1 386 ? -1.135 29.234 0.4 1 93.56 386 ALA A C 1
ATOM 3039 O O . ALA A 1 386 ? 0.081 29.328 0.587 1 93.56 386 ALA A O 1
ATOM 3040 N N . GLU A 1 387 ? -1.906 30.203 0.223 1 96.69 387 GLU A N 1
ATOM 3041 C CA . GLU A 1 387 ? -1.512 31.594 0.479 1 96.69 387 GLU A CA 1
ATOM 3042 C C . GLU A 1 387 ? -1.991 32.062 1.851 1 96.69 387 GLU A C 1
ATOM 3044 O O . GLU A 1 387 ? -3.141 31.812 2.225 1 96.69 387 GLU A O 1
ATOM 3049 N N . LEU A 1 388 ? -1.016 32.656 2.592 1 98.06 388 LEU A N 1
ATOM 3050 C CA . LEU A 1 388 ? -1.452 33.312 3.811 1 98.06 388 LEU A CA 1
ATOM 3051 C C . LEU A 1 388 ? -2.324 34.531 3.48 1 98.06 388 LEU A C 1
ATOM 3053 O O . LEU A 1 388 ? -1.815 35.562 3.074 1 98.06 388 LEU A O 1
ATOM 3057 N N . TYR A 1 389 ? -3.568 34.438 3.756 1 98.19 389 TYR A N 1
ATOM 3058 C CA . TYR A 1 389 ? -4.512 35.344 3.111 1 98.19 389 TYR A CA 1
ATOM 3059 C C . TYR A 1 389 ? -4.926 36.469 4.059 1 98.19 389 TYR A C 1
ATOM 3061 O O . TYR A 1 389 ? -4.84 37.656 3.707 1 98.19 389 TYR A O 1
ATOM 3069 N N . ARG A 1 390 ? -5.395 36.031 5.281 1 98.38 390 ARG A N 1
ATOM 3070 C CA . ARG A 1 390 ? -5.973 37.062 6.141 1 98.38 390 ARG A CA 1
ATOM 3071 C C . ARG A 1 390 ? -5.941 36.625 7.602 1 98.38 390 ARG A C 1
ATOM 3073 O O . ARG A 1 390 ? -6.234 35.469 7.926 1 98.38 390 ARG A O 1
ATOM 3080 N N . LEU A 1 391 ? -5.566 37.594 8.492 1 98.31 391 LEU A N 1
ATOM 3081 C CA . LEU A 1 391 ? -5.707 37.406 9.93 1 98.31 391 LEU A CA 1
ATOM 3082 C C . LEU A 1 391 ? -7.055 37.938 10.414 1 98.31 391 LEU A C 1
ATOM 3084 O O . LEU A 1 391 ? -7.523 38.969 9.945 1 98.31 391 LEU A O 1
ATOM 3088 N N . ASN A 1 392 ? -7.633 37.188 11.281 1 98.19 392 ASN A N 1
ATOM 3089 C CA . ASN A 1 392 ? -8.961 37.531 11.75 1 98.19 392 ASN A CA 1
ATOM 3090 C C . ASN A 1 392 ? -8.984 37.719 13.266 1 98.19 392 ASN A C 1
ATOM 3092 O O . ASN A 1 392 ? -8.828 36.781 14.016 1 98.19 392 ASN A O 1
ATOM 3096 N N . TRP A 1 393 ? -9.227 39 13.688 1 97 393 TRP A N 1
ATOM 3097 C CA . TRP A 1 393 ? -9.43 39.281 15.102 1 97 393 TRP A CA 1
ATOM 3098 C C . TRP A 1 393 ? -10.727 38.656 15.602 1 97 393 TRP A C 1
ATOM 3100 O O . TRP A 1 393 ? -11.75 38.688 14.906 1 97 393 TRP A O 1
ATOM 3110 N N . ASN A 1 394 ? -10.695 38 16.719 1 95.25 394 ASN A N 1
ATOM 3111 C CA . ASN A 1 394 ? -11.844 37.312 17.297 1 95.25 394 ASN A CA 1
ATOM 3112 C C . ASN A 1 394 ? -12.359 36.188 16.391 1 95.25 394 ASN A C 1
ATOM 3114 O O . ASN A 1 394 ? -13.57 36.031 16.25 1 95.25 394 ASN A O 1
ATOM 3118 N N . GLY A 1 395 ? -11.438 35.562 15.688 1 95.62 395 GLY A N 1
ATOM 3119 C CA . GLY A 1 395 ? -11.805 34.406 14.859 1 95.62 395 GLY A CA 1
ATOM 3120 C C . GLY A 1 395 ? -12.297 33.219 15.672 1 95.62 395 GLY A C 1
ATOM 3121 O O . GLY A 1 395 ? -13.156 32.469 15.203 1 95.62 395 GLY A O 1
ATOM 3122 N N . ASP A 1 396 ? -11.695 33 16.812 1 94.56 396 ASP A N 1
ATOM 3123 C CA . ASP A 1 396 ? -12.109 31.969 17.766 1 94.56 396 ASP A CA 1
ATOM 3124 C C . ASP A 1 396 ? -12.156 32.531 19.188 1 94.56 396 ASP A C 1
ATOM 3126 O O . ASP A 1 396 ? -11.117 32.656 19.844 1 94.56 396 ASP A O 1
ATOM 3130 N N . THR A 1 397 ? -13.273 32.719 19.703 1 91.25 397 THR A N 1
ATOM 3131 C CA . THR A 1 397 ? -13.43 33.375 20.984 1 91.25 397 THR A CA 1
ATOM 3132 C C . THR A 1 397 ? -13.617 32.344 22.094 1 91.25 397 THR A C 1
ATOM 3134 O O . THR A 1 397 ? -14.023 32.688 23.219 1 91.25 397 THR A O 1
ATOM 3137 N N . SER A 1 398 ? -13.438 31.109 21.766 1 88.25 398 SER A N 1
ATOM 3138 C CA . SER A 1 398 ? -13.461 30.094 22.797 1 88.25 398 SER A CA 1
ATOM 3139 C C . SER A 1 398 ? -12.297 30.266 23.766 1 88.25 398 SER A C 1
ATOM 3141 O O . SER A 1 398 ? -11.352 31.016 23.484 1 88.25 398 SER A O 1
ATOM 3143 N N . HIS A 1 399 ? -12.398 29.609 24.922 1 88.44 399 HIS A N 1
ATOM 3144 C CA . HIS A 1 399 ? -11.312 29.672 25.906 1 88.44 399 HIS A CA 1
ATOM 3145 C C . HIS A 1 399 ? -10 29.188 25.312 1 88.44 399 HIS A C 1
ATOM 3147 O O . HIS A 1 399 ? -8.953 29.797 25.516 1 88.44 399 HIS A O 1
ATOM 3153 N N . ARG A 1 400 ? -10.062 28.172 24.531 1 87.94 400 ARG A N 1
ATOM 3154 C CA . ARG A 1 400 ? -8.875 27.625 23.891 1 87.94 400 ARG A CA 1
ATOM 3155 C C . ARG A 1 400 ? -8.312 28.594 22.844 1 87.94 400 ARG A C 1
ATOM 3157 O O . ARG A 1 400 ? -7.098 28.766 22.75 1 87.94 400 ARG A O 1
ATOM 3164 N N . GLY A 1 401 ? -9.203 29.188 22.109 1 91.25 401 GLY A N 1
ATOM 3165 C CA . GLY A 1 401 ? -8.781 30.141 21.094 1 91.25 401 GLY A CA 1
ATOM 3166 C C . GLY A 1 401 ? -8.102 31.359 21.688 1 91.25 401 GLY A C 1
ATOM 3167 O O . GLY A 1 401 ? -7.07 31.812 21.172 1 91.25 401 GLY A O 1
ATOM 3168 N N . ILE A 1 402 ? -8.625 31.812 22.766 1 91.44 402 ILE A N 1
ATOM 3169 C CA . ILE A 1 402 ? -8.078 33 23.422 1 91.44 402 ILE A CA 1
ATOM 3170 C C . ILE A 1 402 ? -6.723 32.688 24.031 1 91.44 402 ILE A C 1
ATOM 3172 O O . ILE A 1 402 ? -5.77 33.438 23.891 1 91.44 402 ILE A O 1
ATOM 3176 N N . ASN A 1 403 ? -6.617 31.547 24.594 1 90.56 403 ASN A N 1
ATOM 3177 C CA . ASN A 1 403 ? -5.383 31.156 25.266 1 90.56 403 ASN A CA 1
ATOM 3178 C C . ASN A 1 403 ? -4.266 30.859 24.266 1 90.56 403 ASN A C 1
ATOM 3180 O O . ASN A 1 403 ? -3.094 31.109 24.547 1 90.56 403 ASN A O 1
ATOM 3184 N N . ASN A 1 404 ? -4.598 30.406 23.109 1 91.75 404 ASN A N 1
ATOM 3185 C CA . ASN A 1 404 ? -3.594 30.016 22.125 1 91.75 404 ASN A CA 1
ATOM 3186 C C . ASN A 1 404 ? -3.105 31.219 21.328 1 91.75 404 ASN A C 1
ATOM 3188 O O . ASN A 1 404 ? -1.918 31.328 21.016 1 91.75 404 ASN A O 1
ATOM 3192 N N . SER A 1 405 ? -4.07 32.094 21.016 1 96.44 405 SER A N 1
ATOM 3193 C CA . SER A 1 405 ? -3.707 33.125 20.047 1 96.44 405 SER A CA 1
ATOM 3194 C C . SER A 1 405 ? -4.496 34.406 20.266 1 96.44 405 SER A C 1
ATOM 3196 O O . SER A 1 405 ? -4.773 35.156 19.312 1 96.44 405 SER A O 1
ATOM 3198 N N . PHE A 1 406 ? -5.008 34.625 21.531 1 95.81 406 PHE A N 1
ATOM 3199 C CA . PHE A 1 406 ? -5.801 35.781 21.859 1 95.81 406 PHE A CA 1
ATOM 3200 C C . PHE A 1 406 ? -7.043 35.875 20.984 1 95.81 406 PHE A C 1
ATOM 3202 O O . PHE A 1 406 ? -7.492 36.969 20.641 1 95.81 406 PHE A O 1
ATOM 3209 N N . GLY A 1 407 ? -7.496 34.719 20.422 1 95.25 407 GLY A N 1
ATOM 3210 C CA . GLY A 1 407 ? -8.703 34.656 19.609 1 95.25 407 GLY A CA 1
ATOM 3211 C C . GLY A 1 407 ? -8.438 34.844 18.141 1 95.25 407 GLY A C 1
ATOM 3212 O O . GLY A 1 407 ? -9.359 34.719 17.312 1 95.25 407 GLY A O 1
ATOM 3213 N N . ILE A 1 408 ? -7.211 35.125 17.734 1 97.88 408 ILE A N 1
ATOM 3214 C CA . ILE A 1 408 ? -6.875 35.375 16.344 1 97.88 408 ILE A CA 1
ATOM 3215 C C . ILE A 1 408 ? -6.855 34.062 15.57 1 97.88 408 ILE A C 1
ATOM 3217 O O . ILE A 1 408 ? -6.348 33.062 16.062 1 97.88 408 ILE A O 1
ATOM 3221 N N . MET A 1 409 ? -7.473 34 14.391 1 98.06 409 MET A N 1
ATOM 3222 C CA . MET A 1 409 ? -7.375 32.906 13.445 1 98.06 409 MET A CA 1
ATOM 3223 C C . MET A 1 409 ? -6.836 33.375 12.102 1 98.06 409 MET A C 1
ATOM 3225 O O . MET A 1 409 ? -6.645 34.594 11.898 1 98.06 409 MET A O 1
ATOM 3229 N N . VAL A 1 410 ? -6.508 32.469 11.305 1 98.44 410 VAL A N 1
ATOM 3230 C CA . VAL A 1 410 ? -5.902 32.844 10.031 1 98.44 410 VAL A CA 1
ATOM 3231 C C . VAL A 1 410 ? -6.562 32.062 8.898 1 98.44 410 VAL A C 1
ATOM 3233 O O . VAL A 1 410 ? -6.914 30.906 9.062 1 98.44 410 VAL A O 1
ATOM 3236 N N . ASN A 1 411 ? -6.836 32.75 7.766 1 98.38 411 ASN A N 1
ATOM 3237 C CA . ASN A 1 411 ? -7.273 32.125 6.527 1 98.38 411 ASN A CA 1
ATOM 3238 C C . ASN A 1 411 ? -6.098 31.797 5.617 1 98.38 411 ASN A C 1
ATOM 3240 O O . ASN A 1 411 ? -5.27 32.656 5.32 1 98.38 411 ASN A O 1
ATOM 3244 N N . TYR A 1 412 ? -6.004 30.578 5.285 1 97.44 412 TYR A N 1
ATOM 3245 C CA . TYR A 1 412 ? -5.145 30.156 4.188 1 97.44 412 TYR A CA 1
ATOM 3246 C C . TYR A 1 412 ? -5.957 29.891 2.926 1 97.44 412 TYR A C 1
ATOM 3248 O O . TYR A 1 412 ? -6.855 29.047 2.926 1 97.44 412 TYR A O 1
ATOM 3256 N N . ARG A 1 413 ? -5.648 30.609 1.899 1 97.25 413 ARG A N 1
ATOM 3257 C CA . ARG A 1 413 ? -6.418 30.469 0.667 1 97.25 413 ARG A CA 1
ATOM 3258 C C . ARG A 1 413 ? -5.707 29.562 -0.326 1 97.25 413 ARG A C 1
ATOM 3260 O O . ARG A 1 413 ? -4.496 29.656 -0.519 1 97.25 413 ARG A O 1
ATOM 3267 N N . TYR A 1 414 ? -6.465 28.609 -0.869 1 93.75 414 TYR A N 1
ATOM 3268 C CA . TYR A 1 414 ? -5.949 27.688 -1.871 1 93.75 414 TYR A CA 1
ATOM 3269 C C . TYR A 1 414 ? -6.41 28.078 -3.27 1 93.75 414 TYR A C 1
ATOM 3271 O O . TYR A 1 414 ? -7.582 27.906 -3.613 1 93.75 414 TYR A O 1
ATOM 3279 N N . ASP A 1 415 ? -5.5 28.688 -3.994 1 92.25 415 ASP A N 1
ATOM 3280 C CA . ASP A 1 415 ? -5.711 28.875 -5.43 1 92.25 415 ASP A CA 1
ATOM 3281 C C . ASP A 1 415 ? -5.242 27.641 -6.207 1 92.25 415 ASP A C 1
ATOM 3283 O O . ASP A 1 415 ? -4.043 27.453 -6.41 1 92.25 415 ASP A O 1
ATOM 3287 N N . LEU A 1 416 ? -6.191 26.891 -6.73 1 85.5 416 LEU A N 1
ATOM 3288 C CA . LEU A 1 416 ? -5.906 25.578 -7.312 1 85.5 416 LEU A CA 1
ATOM 3289 C C . LEU A 1 416 ? -4.961 25.703 -8.5 1 85.5 416 LEU A C 1
ATOM 3291 O O . LEU A 1 416 ? -4.195 24.781 -8.797 1 85.5 416 LEU A O 1
ATOM 3295 N N . GLU A 1 417 ? -4.922 26.828 -9.109 1 85.88 417 GLU A N 1
ATOM 3296 C CA . GLU A 1 417 ? -4.043 27.031 -10.25 1 85.88 417 GLU A CA 1
ATOM 3297 C C . GLU A 1 417 ? -2.619 27.344 -9.797 1 85.88 417 GLU A C 1
ATOM 3299 O O . GLU A 1 417 ? -1.663 27.141 -10.547 1 85.88 417 GLU A O 1
ATOM 3304 N N . LYS A 1 418 ? -2.492 27.797 -8.57 1 89 418 LYS A N 1
ATOM 3305 C CA . LYS A 1 418 ? -1.188 28.266 -8.109 1 89 418 LYS A CA 1
ATOM 3306 C C . LYS A 1 418 ? -0.613 27.312 -7.055 1 89 418 LYS A C 1
ATOM 3308 O O . LYS A 1 418 ? 0.509 27.516 -6.582 1 89 418 LYS A O 1
ATOM 3313 N N . VAL A 1 419 ? -1.316 26.312 -6.703 1 83.5 419 VAL A N 1
ATOM 3314 C CA . VAL A 1 419 ? -0.947 25.438 -5.594 1 83.5 419 VAL A CA 1
ATOM 3315 C C . VAL A 1 419 ? 0.44 24.859 -5.84 1 83.5 419 VAL A C 1
ATOM 3317 O O . VAL A 1 419 ? 1.29 24.859 -4.945 1 83.5 419 VAL A O 1
ATOM 3320 N N . HIS A 1 420 ? 0.674 24.422 -7.008 1 75.5 420 HIS A N 1
ATOM 3321 C CA . HIS A 1 420 ? 1.944 23.781 -7.32 1 75.5 420 HIS A CA 1
ATOM 3322 C C . HIS A 1 420 ? 3.094 24.781 -7.281 1 75.5 420 HIS A C 1
ATOM 3324 O O . HIS A 1 420 ? 4.168 24.469 -6.758 1 75.5 420 HIS A O 1
ATOM 3330 N N . GLU A 1 421 ? 2.861 25.859 -7.863 1 83.12 421 GLU A N 1
ATOM 3331 C CA . GLU A 1 421 ? 3.875 26.906 -7.887 1 83.12 421 GLU A CA 1
ATOM 3332 C C . GLU A 1 421 ? 4.211 27.375 -6.48 1 83.12 421 GLU A C 1
ATOM 3334 O O . GLU A 1 421 ? 5.383 27.562 -6.141 1 83.12 421 GLU A O 1
ATOM 3339 N N . ASN A 1 422 ? 3.201 27.578 -5.664 1 88.56 422 ASN A N 1
ATOM 3340 C CA . ASN A 1 422 ? 3.406 28.031 -4.289 1 88.56 422 ASN A CA 1
ATOM 3341 C C . ASN A 1 422 ? 4.16 26.984 -3.469 1 88.56 422 ASN A C 1
ATOM 3343 O O . ASN A 1 422 ? 5.023 27.328 -2.66 1 88.56 422 ASN A O 1
ATOM 3347 N N . CYS A 1 423 ? 3.764 25.844 -3.664 1 81.44 423 CYS A N 1
ATOM 3348 C CA . CYS A 1 423 ? 4.434 24.75 -2.965 1 81.44 423 CYS A CA 1
ATOM 3349 C C . CYS A 1 423 ? 5.922 24.734 -3.287 1 81.44 423 CYS A C 1
ATOM 3351 O O . CYS A 1 423 ? 6.758 24.656 -2.383 1 81.44 423 CYS A O 1
ATOM 3353 N N . ALA A 1 424 ? 6.258 24.828 -4.547 1 77.19 424 ALA A N 1
ATOM 3354 C CA . ALA A 1 424 ? 7.648 24.797 -4.992 1 77.19 424 ALA A CA 1
ATOM 3355 C C . ALA A 1 424 ? 8.422 26 -4.449 1 77.19 424 ALA A C 1
ATOM 3357 O O . ALA A 1 424 ? 9.562 25.859 -3.998 1 77.19 424 ALA A O 1
ATOM 3358 N N . ALA A 1 425 ? 7.816 27.109 -4.504 1 87.5 425 ALA A N 1
ATOM 3359 C CA . ALA A 1 425 ? 8.453 28.312 -4.004 1 87.5 425 ALA A CA 1
ATOM 3360 C C . ALA A 1 425 ? 8.797 28.188 -2.521 1 87.5 425 ALA A C 1
ATOM 3362 O O . ALA A 1 425 ? 9.875 28.594 -2.09 1 87.5 425 ALA A O 1
ATOM 3363 N N . TYR A 1 426 ? 7.926 27.609 -1.801 1 88.5 426 TYR A N 1
ATOM 3364 C CA . TYR A 1 426 ? 8.102 27.484 -0.358 1 88.5 426 TYR A CA 1
ATOM 3365 C C . TYR A 1 426 ? 9.125 26.391 -0.023 1 88.5 426 TYR A C 1
ATOM 3367 O O . TYR A 1 426 ? 10 26.594 0.822 1 88.5 426 TYR A O 1
ATOM 3375 N N . THR A 1 427 ? 9.086 25.312 -0.645 1 78.88 427 THR A N 1
ATOM 3376 C CA . THR A 1 427 ? 9.922 24.156 -0.288 1 78.88 427 THR A CA 1
ATOM 3377 C C . THR A 1 427 ? 11.328 24.312 -0.861 1 78.88 427 THR A C 1
ATOM 3379 O O . THR A 1 427 ? 12.305 23.906 -0.238 1 78.88 427 THR A O 1
ATOM 3382 N N . GLU A 1 428 ? 11.43 25.016 -1.958 1 74.19 428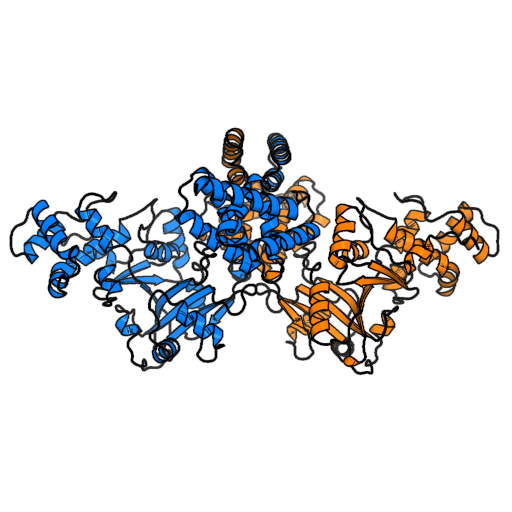 GLU A N 1
ATOM 3383 C CA . GLU A 1 428 ? 12.719 25.125 -2.627 1 74.19 428 GLU A CA 1
ATOM 3384 C C . GLU A 1 428 ? 13.398 26.453 -2.309 1 74.19 428 GLU A C 1
ATOM 3386 O O . GLU A 1 428 ? 14.609 26.5 -2.1 1 74.19 428 GLU A O 1
ATOM 3391 N N . ARG A 1 429 ? 12.617 27.406 -2.357 1 86.31 429 ARG A N 1
ATOM 3392 C CA . ARG A 1 429 ? 13.203 28.734 -2.229 1 86.31 429 ARG A CA 1
ATOM 3393 C C . ARG A 1 429 ? 12.836 29.359 -0.888 1 86.31 429 ARG A C 1
ATOM 3395 O O . ARG A 1 429 ? 13.273 30.469 -0.577 1 86.31 429 ARG A O 1
ATOM 3402 N N . LYS A 1 430 ? 12.016 28.656 -0.059 1 90.75 430 LYS A N 1
ATOM 3403 C CA . LYS A 1 430 ? 11.602 29.141 1.258 1 90.75 430 LYS A CA 1
ATOM 3404 C C . LYS A 1 430 ? 10.82 30.438 1.149 1 90.75 430 LYS A C 1
ATOM 3406 O O . LYS A 1 430 ? 10.961 31.328 1.992 1 90.75 430 LYS A O 1
ATOM 3411 N N . GLU A 1 431 ? 10.133 30.578 0.047 1 93.81 431 GLU A N 1
ATOM 3412 C CA . GLU A 1 431 ? 9.297 31.766 -0.182 1 93.81 431 GLU A CA 1
ATOM 3413 C C . GLU A 1 431 ? 7.832 31.469 0.121 1 93.81 431 GLU A C 1
ATOM 3415 O O . GLU A 1 431 ? 7.254 30.531 -0.442 1 93.81 431 GLU A O 1
ATOM 3420 N N . MET A 1 432 ? 7.254 32.312 0.919 1 95.19 432 MET A N 1
ATOM 3421 C CA . MET A 1 432 ? 5.855 32.125 1.295 1 95.19 432 MET A CA 1
ATOM 3422 C C . MET A 1 432 ? 4.949 33 0.424 1 95.19 432 MET A C 1
ATOM 3424 O O . MET A 1 432 ? 5.285 34.156 0.119 1 95.19 432 MET A O 1
ATOM 3428 N N . ALA A 1 433 ? 3.912 32.406 -0.018 1 96 433 ALA A N 1
ATOM 3429 C CA . ALA A 1 433 ? 2.871 33.219 -0.645 1 96 433 ALA A CA 1
ATOM 3430 C C . ALA A 1 433 ? 2.047 33.969 0.405 1 96 433 ALA A C 1
ATOM 3432 O O . ALA A 1 433 ? 1.339 33.344 1.2 1 96 433 ALA A O 1
ATOM 3433 N N . ILE A 1 434 ? 2.17 35.281 0.418 1 97.06 434 ILE A N 1
ATOM 3434 C CA . ILE A 1 434 ? 1.491 36.094 1.411 1 97.06 434 ILE A CA 1
ATOM 3435 C C . ILE A 1 434 ? 0.625 37.125 0.709 1 97.06 434 ILE A C 1
ATOM 3437 O O . ILE A 1 434 ? 1.108 37.875 -0.152 1 97.06 434 ILE A O 1
ATOM 3441 N N . ASN A 1 435 ? -0.612 37.125 1.042 1 97 435 ASN A N 1
ATOM 3442 C CA . ASN A 1 435 ? -1.548 38.094 0.471 1 97 435 ASN A CA 1
ATOM 3443 C C . ASN A 1 435 ? -1.275 39.5 0.978 1 97 435 ASN A C 1
ATOM 3445 O O . ASN A 1 435 ? -0.702 39.688 2.055 1 97 435 ASN A O 1
ATOM 3449 N N . GLU A 1 436 ? -1.738 40.5 0.304 1 95.5 436 GLU A N 1
ATOM 3450 C CA . GLU A 1 436 ? -1.569 41.906 0.674 1 95.5 436 GLU A CA 1
ATOM 3451 C C . GLU A 1 436 ? -2.236 42.188 2.014 1 95.5 436 GLU A C 1
ATOM 3453 O O . GLU A 1 436 ? -1.752 43.031 2.779 1 95.5 436 GLU A O 1
ATOM 3458 N N . ASN A 1 437 ? -3.291 41.469 2.285 1 94.75 437 ASN A N 1
ATOM 3459 C CA . ASN A 1 437 ? -4.008 41.656 3.543 1 94.75 437 ASN A CA 1
ATOM 3460 C C . ASN A 1 437 ? -3.094 41.438 4.746 1 94.75 437 ASN A C 1
ATOM 3462 O O . ASN A 1 437 ? -3.291 42.031 5.797 1 94.75 437 ASN A O 1
ATOM 3466 N N . VAL A 1 438 ? -2.121 40.594 4.57 1 96.25 438 VAL A N 1
ATOM 3467 C CA . VAL A 1 438 ? -1.205 40.281 5.66 1 96.25 438 VAL A CA 1
ATOM 3468 C C . VAL A 1 438 ? 0.067 41.125 5.523 1 96.25 438 VAL A C 1
ATOM 3470 O O . VAL A 1 438 ? 0.605 41.625 6.516 1 96.25 438 VAL A O 1
ATOM 3473 N N . MET A 1 439 ? 0.471 41.406 4.336 1 94.44 439 MET A N 1
ATOM 3474 C CA . MET A 1 439 ? 1.689 42.156 4.082 1 94.44 439 MET A CA 1
ATOM 3475 C C . MET A 1 439 ? 1.542 43.594 4.574 1 94.44 439 MET A C 1
ATOM 3477 O O . MET A 1 439 ? 2.527 44.25 4.957 1 94.44 439 MET A O 1
ATOM 3481 N N . ASN A 1 440 ? 0.4 44.031 4.566 1 93.75 440 ASN A N 1
ATOM 3482 C CA . ASN A 1 440 ? 0.118 45.406 4.945 1 93.75 440 ASN A CA 1
ATOM 3483 C C . ASN A 1 440 ? 0.451 45.656 6.414 1 93.75 440 ASN A C 1
ATOM 3485 O O . ASN A 1 440 ? 0.637 46.812 6.82 1 93.75 440 ASN A O 1
ATOM 3489 N N . PHE A 1 441 ? 0.513 44.625 7.195 1 91.88 441 PHE A N 1
ATOM 3490 C CA . PHE A 1 441 ? 0.896 44.781 8.594 1 91.88 441 PHE A CA 1
ATOM 3491 C C . PHE A 1 441 ? 2.338 45.281 8.703 1 91.88 441 PHE A C 1
ATOM 3493 O O . PHE A 1 441 ? 2.717 45.906 9.703 1 91.88 441 PHE A O 1
ATOM 3500 N N . PHE A 1 442 ? 3.129 45.062 7.723 1 89.38 442 PHE A N 1
ATOM 3501 C CA . PHE A 1 442 ? 4.551 45.344 7.781 1 89.38 442 PHE A CA 1
ATOM 3502 C C . PHE A 1 442 ? 4.852 46.688 7.074 1 89.38 442 PHE A C 1
ATOM 3504 O O . PHE A 1 442 ? 5.988 47.156 7.098 1 89.38 442 PHE A O 1
ATOM 3511 N N . LYS A 1 443 ? 3.961 47.281 6.285 1 84 443 LYS A N 1
ATOM 3512 C CA . LYS A 1 443 ? 4.191 48.562 5.598 1 84 443 LYS A CA 1
ATOM 3513 C C . LYS A 1 443 ? 4.172 49.719 6.582 1 84 443 LYS A C 1
ATOM 3515 O O . LYS A 1 443 ? 3.418 49.719 7.559 1 84 443 LYS A O 1
ATOM 3520 N N . ASP A 1 444 ? 5.285 50.594 6.594 1 66.31 444 ASP A N 1
ATOM 3521 C CA . ASP A 1 444 ? 5.367 51.781 7.414 1 66.31 444 ASP A CA 1
ATOM 3522 C C . ASP A 1 444 ? 4.234 52.75 7.082 1 66.31 444 ASP A C 1
ATOM 3524 O O . ASP A 1 444 ? 3.773 52.812 5.941 1 66.31 444 ASP A O 1
ATOM 3528 N N . ASP A 1 445 ? 3.242 53.156 7.977 1 49.53 445 ASP A N 1
ATOM 3529 C CA . ASP A 1 445 ? 2.285 54.25 7.82 1 49.53 445 ASP A CA 1
ATOM 3530 C C . ASP A 1 445 ? 2.969 55.5 7.285 1 49.53 445 ASP A C 1
ATOM 3532 O O . ASP A 1 445 ? 3.744 56.156 7.996 1 49.53 445 ASP A O 1
ATOM 3536 N N . ASP A 1 446 ? 3.688 55.594 6.293 1 39.03 446 ASP A N 1
ATOM 3537 C CA . ASP A 1 446 ? 4.113 56.906 5.832 1 39.03 446 ASP A CA 1
ATOM 3538 C C . ASP A 1 446 ? 2.912 57.812 5.602 1 39.03 446 ASP A C 1
ATOM 3540 O O . ASP A 1 446 ? 3.074 58.969 5.219 1 39.03 446 ASP A O 1
ATOM 3544 N N . ASN A 1 447 ? 1.603 57.594 5.766 1 33.41 447 ASN A N 1
ATOM 3545 C CA . ASN A 1 447 ? 0.913 58.844 5.52 1 33.41 447 ASN A CA 1
ATOM 3546 C C . ASN A 1 447 ? 1.158 59.844 6.648 1 33.41 447 ASN A C 1
ATOM 3548 O O . ASN A 1 447 ? 1.07 59.5 7.824 1 33.41 447 ASN A O 1
ATOM 3552 N N . MET B 1 1 ? 21.734 2.752 -41.594 1 30.62 1 MET B N 1
ATOM 3553 C CA . MET B 1 1 ? 20.891 3.939 -41.531 1 30.62 1 MET B CA 1
ATOM 3554 C C . MET B 1 1 ? 19.922 3.838 -40.344 1 30.62 1 MET B C 1
ATOM 3556 O O . MET B 1 1 ? 19.453 4.855 -39.844 1 30.62 1 MET B O 1
ATOM 3560 N N . ILE B 1 2 ? 19.469 2.553 -40.031 1 35.38 2 ILE B N 1
ATOM 3561 C CA . ILE B 1 2 ? 18.516 2.289 -38.969 1 35.38 2 ILE B CA 1
ATOM 3562 C C . ILE B 1 2 ? 19.188 2.471 -37.594 1 35.38 2 ILE B C 1
ATOM 3564 O O . ILE B 1 2 ? 18.547 2.883 -36.625 1 35.38 2 ILE B O 1
ATOM 3568 N N . ARG B 1 3 ? 20.5 2.137 -37.469 1 39.28 3 ARG B N 1
ATOM 3569 C CA . ARG B 1 3 ? 21.266 2.291 -36.219 1 39.28 3 ARG B CA 1
ATOM 3570 C C . ARG B 1 3 ? 21.391 3.76 -35.844 1 39.28 3 ARG B C 1
ATOM 3572 O O . ARG B 1 3 ? 21.469 4.094 -34.656 1 39.28 3 ARG B O 1
ATOM 3579 N N . GLN B 1 4 ? 21.516 4.613 -36.812 1 39.66 4 GLN B N 1
ATOM 3580 C CA . GLN B 1 4 ? 21.734 6.035 -36.594 1 39.66 4 GLN B CA 1
ATOM 3581 C C . GLN B 1 4 ? 20.469 6.711 -36.062 1 39.66 4 GLN B C 1
ATOM 3583 O O . GLN B 1 4 ? 20.531 7.664 -35.281 1 39.66 4 GLN B O 1
ATOM 3588 N N . TYR B 1 5 ? 19.312 6.238 -36.562 1 37.59 5 TYR B N 1
ATOM 3589 C CA . TYR B 1 5 ? 18.047 6.832 -36.188 1 37.59 5 TYR B CA 1
ATOM 3590 C C . TYR B 1 5 ? 17.688 6.449 -34.75 1 37.59 5 TYR B C 1
ATOM 3592 O O . TYR B 1 5 ? 17.031 7.219 -34.031 1 37.59 5 TYR B O 1
ATOM 3600 N N . PHE B 1 6 ? 18.016 5.238 -34.312 1 39.25 6 PHE B N 1
ATOM 3601 C CA . PHE B 1 6 ? 17.734 4.797 -32.969 1 39.25 6 PHE B CA 1
ATOM 3602 C C . PHE B 1 6 ? 18.547 5.605 -31.953 1 39.25 6 PHE B C 1
ATOM 3604 O O . PHE B 1 6 ? 18.062 5.887 -30.844 1 39.25 6 PHE B O 1
ATOM 3611 N N . CYS B 1 7 ? 19.766 6.004 -32.375 1 41.81 7 CYS B N 1
ATOM 3612 C CA . CYS B 1 7 ? 20.594 6.82 -31.484 1 41.81 7 CYS B CA 1
ATOM 3613 C C . CYS B 1 7 ? 20.016 8.219 -31.328 1 41.81 7 CYS B C 1
ATOM 3615 O O . CYS B 1 7 ? 20.156 8.844 -30.281 1 41.81 7 CYS B O 1
ATOM 3617 N N . PHE B 1 8 ? 19.469 8.766 -32.375 1 41.84 8 PHE B N 1
ATOM 3618 C CA . PHE B 1 8 ? 18.969 10.141 -32.375 1 41.84 8 PHE B CA 1
ATOM 3619 C C . PHE B 1 8 ? 17.688 10.25 -31.578 1 41.84 8 PHE B C 1
ATOM 3621 O O . PHE B 1 8 ? 17.453 11.258 -30.906 1 41.84 8 PHE B O 1
ATOM 3628 N N . GLN B 1 9 ? 16.766 9.367 -31.688 1 41.69 9 GLN B N 1
ATOM 3629 C CA . GLN B 1 9 ? 15.508 9.375 -30.953 1 41.69 9 GLN B CA 1
ATOM 3630 C C . GLN B 1 9 ? 15.734 9.102 -29.469 1 41.69 9 GLN B C 1
ATOM 3632 O O . GLN B 1 9 ? 15 9.602 -28.625 1 41.69 9 GLN B O 1
ATOM 3637 N N . SER B 1 10 ? 16.688 8.219 -29.156 1 47.5 10 SER B N 1
ATOM 3638 C CA . SER B 1 10 ? 17.094 7.969 -27.781 1 47.5 10 SER B CA 1
ATOM 3639 C C . SER B 1 10 ? 17.656 9.227 -27.125 1 47.5 10 SER B C 1
ATOM 3641 O O . SER B 1 10 ? 17.391 9.5 -25.953 1 47.5 10 SER B O 1
ATOM 3643 N N . VAL B 1 11 ? 18.469 10.094 -28.078 1 43.28 11 VAL B N 1
ATOM 3644 C CA . VAL B 1 11 ? 19.062 11.336 -27.609 1 43.28 11 VAL B CA 1
ATOM 3645 C C . VAL B 1 11 ? 17.969 12.375 -27.359 1 43.28 11 VAL B C 1
ATOM 3647 O O . VAL B 1 11 ? 18.031 13.125 -26.375 1 43.28 11 VAL B O 1
ATOM 3650 N N . ARG B 1 12 ? 16.984 12.445 -28.125 1 43.16 12 ARG B N 1
ATOM 3651 C CA . ARG B 1 12 ? 15.945 13.453 -27.969 1 43.16 12 ARG B CA 1
ATOM 3652 C C . ARG B 1 12 ? 15.086 13.172 -26.734 1 43.16 12 ARG B C 1
ATOM 3654 O O . ARG B 1 12 ? 14.656 14.102 -26.047 1 43.16 12 ARG B O 1
ATOM 3661 N N . SER B 1 13 ? 14.75 11.812 -26.531 1 53.34 13 SER B N 1
ATOM 3662 C CA . SER B 1 13 ? 13.953 11.438 -25.359 1 53.34 13 SER B CA 1
ATOM 3663 C C . SER B 1 13 ? 14.719 11.688 -24.078 1 53.34 13 SER B C 1
ATOM 3665 O O . SER B 1 13 ? 14.141 12.133 -23.078 1 53.34 13 SER B O 1
ATOM 3667 N N . ALA B 1 14 ? 16.094 11.375 -24.156 1 53.69 14 ALA B N 1
ATOM 3668 C CA . ALA B 1 14 ? 16.953 11.68 -23.016 1 53.69 14 ALA B CA 1
ATOM 3669 C C . ALA B 1 14 ? 16.953 13.172 -22.703 1 53.69 14 ALA B C 1
ATOM 3671 O O . ALA B 1 14 ? 16.875 13.57 -21.547 1 53.69 14 ALA B O 1
ATOM 3672 N N . SER B 1 15 ? 16.938 13.906 -23.828 1 62.59 15 SER B N 1
ATOM 3673 C CA . SER B 1 15 ? 16.969 15.352 -23.656 1 62.59 15 SER B CA 1
ATOM 3674 C C . SER B 1 15 ? 15.672 15.875 -23.047 1 62.59 15 SER B C 1
ATOM 3676 O O . SER B 1 15 ? 15.695 16.75 -22.188 1 62.59 15 SER B O 1
ATOM 3678 N N . THR B 1 16 ? 14.617 15.086 -23.281 1 74.94 16 THR B N 1
ATOM 3679 C CA . THR B 1 16 ? 13.328 15.578 -22.812 1 74.94 16 THR B CA 1
ATOM 3680 C C . THR B 1 16 ? 13.109 15.234 -21.344 1 74.94 16 THR B C 1
ATOM 3682 O O . THR B 1 16 ? 12.602 16.062 -20.578 1 74.94 16 THR B O 1
ATOM 3685 N N . LEU B 1 17 ? 13.617 14.07 -20.969 1 82.38 17 LEU B N 1
ATOM 3686 C CA . LEU B 1 17 ? 13.484 13.695 -19.578 1 82.38 17 LEU B CA 1
ATOM 3687 C C . LEU B 1 17 ? 14.312 14.617 -18.688 1 82.38 17 LEU B C 1
ATOM 3689 O O . LEU B 1 17 ? 13.828 15.086 -17.656 1 82.38 17 LEU B O 1
ATOM 3693 N N . LEU B 1 18 ? 15.531 14.875 -19.234 1 78.19 18 LEU B N 1
ATOM 3694 C CA . LEU B 1 18 ? 16.438 15.719 -18.469 1 78.19 18 LEU B CA 1
ATOM 3695 C C . LEU B 1 18 ? 15.875 17.125 -18.312 1 78.19 18 LEU B C 1
ATOM 3697 O O . LEU B 1 18 ? 15.992 17.734 -17.234 1 78.19 18 LEU B O 1
ATOM 3701 N N . SER B 1 19 ? 15.281 17.531 -19.281 1 79.56 19 SER B N 1
ATOM 3702 C CA . SER B 1 19 ? 14.695 18.875 -19.219 1 79.56 19 SER B CA 1
ATOM 3703 C C . SER B 1 19 ? 13.469 18.891 -18.297 1 79.56 19 SER B C 1
ATOM 3705 O O . SER B 1 19 ? 13.273 19.828 -17.547 1 79.56 19 SER B O 1
ATOM 3707 N N . SER B 1 20 ? 12.75 17.828 -18.297 1 81.75 20 SER B N 1
ATOM 3708 C CA . SER B 1 20 ? 11.516 17.766 -17.516 1 81.75 20 SER B CA 1
ATOM 3709 C C . SER B 1 20 ? 11.805 17.578 -16.031 1 81.75 20 SER B C 1
ATOM 3711 O O . SER B 1 20 ? 11.031 18.031 -15.188 1 81.75 20 SER B O 1
ATOM 3713 N N . LEU B 1 21 ? 12.945 16.953 -15.766 1 85.5 21 LEU B N 1
ATOM 3714 C CA . LEU B 1 21 ? 13.227 16.625 -14.367 1 85.5 21 LEU B CA 1
ATOM 3715 C C . LEU B 1 21 ? 14.422 17.438 -13.859 1 85.5 21 LEU B C 1
ATOM 3717 O O . LEU B 1 21 ? 15.148 16.984 -12.977 1 85.5 21 LEU B O 1
ATOM 3721 N N . ASP B 1 22 ? 14.555 18.531 -14.469 1 79 22 ASP B N 1
ATOM 3722 C CA . ASP B 1 22 ? 15.664 19.406 -14.07 1 79 22 ASP B CA 1
ATOM 3723 C C . ASP B 1 22 ? 15.555 19.797 -12.602 1 79 22 ASP B C 1
ATOM 3725 O O . ASP B 1 22 ? 14.516 20.297 -12.164 1 79 22 ASP B O 1
ATOM 3729 N N . GLY B 1 23 ? 16.547 19.453 -11.805 1 77.56 23 GLY B N 1
ATOM 3730 C CA . GLY B 1 23 ? 16.562 19.844 -10.398 1 77.56 23 GLY B CA 1
ATOM 3731 C C . GLY B 1 23 ? 16.234 18.688 -9.461 1 77.56 23 GLY B C 1
ATOM 3732 O O . GLY B 1 23 ? 16.422 18.797 -8.25 1 77.56 23 GLY B O 1
ATOM 3733 N N . LEU B 1 24 ? 15.781 17.609 -10.008 1 83.88 24 LEU B N 1
ATOM 3734 C CA . LEU B 1 24 ? 15.445 16.453 -9.188 1 83.88 24 LEU B CA 1
ATOM 3735 C C . LEU B 1 24 ? 16.703 15.859 -8.555 1 83.88 24 LEU B C 1
ATOM 3737 O O . LEU B 1 24 ? 17.703 15.641 -9.234 1 83.88 24 LEU B O 1
ATOM 3741 N N . SER B 1 25 ? 16.609 15.797 -7.242 1 77 25 SER B N 1
ATOM 3742 C CA . SER B 1 25 ? 17.719 15.203 -6.504 1 77 25 SER B CA 1
ATOM 3743 C C . SER B 1 25 ? 17.234 14.43 -5.285 1 77 25 SER B C 1
ATOM 3745 O O . SER B 1 25 ? 16.016 14.328 -5.055 1 77 25 SER B O 1
ATOM 3747 N N . ASN B 1 26 ? 18.094 13.789 -4.594 1 72.75 26 ASN B N 1
ATOM 3748 C CA . ASN B 1 26 ? 17.75 13.016 -3.408 1 72.75 26 ASN B CA 1
ATOM 3749 C C . ASN B 1 26 ? 17.281 13.906 -2.268 1 72.75 26 ASN B C 1
ATOM 3751 O O . ASN B 1 26 ? 16.688 13.422 -1.301 1 72.75 26 ASN B O 1
ATOM 3755 N N . ARG B 1 27 ? 17.469 15.172 -2.422 1 67.44 27 ARG B N 1
ATOM 3756 C CA . ARG B 1 27 ? 17.094 16.109 -1.362 1 67.44 27 ARG B CA 1
ATOM 3757 C C . ARG B 1 27 ? 15.742 16.75 -1.639 1 67.44 27 ARG B C 1
ATOM 3759 O O . ARG B 1 27 ? 15.25 17.531 -0.833 1 67.44 27 ARG B O 1
ATOM 3766 N N . THR B 1 28 ? 15.266 16.297 -2.76 1 71.25 28 THR B N 1
ATOM 3767 C CA . THR B 1 28 ? 13.984 16.875 -3.146 1 71.25 28 THR B CA 1
ATOM 3768 C C . THR B 1 28 ? 12.891 16.5 -2.156 1 71.25 28 THR B C 1
ATOM 3770 O O . THR B 1 28 ? 12.766 15.328 -1.779 1 71.25 28 THR B O 1
ATOM 3773 N N . SER B 1 29 ? 12.188 17.516 -1.684 1 65.19 29 SER B N 1
ATOM 3774 C CA . SER B 1 29 ? 11.133 17.328 -0.692 1 65.19 29 SER B CA 1
ATOM 3775 C C . SER B 1 29 ? 9.945 16.578 -1.284 1 65.19 29 SER B C 1
ATOM 3777 O O . SER B 1 29 ? 9.836 16.438 -2.504 1 65.19 29 SER B O 1
ATOM 3779 N N . GLY B 1 30 ? 9.086 16.062 -0.426 1 65.25 30 GLY B N 1
ATOM 3780 C CA . GLY B 1 30 ? 7.945 15.242 -0.824 1 65.25 30 GLY B CA 1
ATOM 3781 C C . GLY B 1 30 ? 7.023 15.953 -1.801 1 65.25 30 GLY B C 1
ATOM 3782 O O . GLY B 1 30 ? 6.578 15.352 -2.783 1 65.25 30 GLY B O 1
ATOM 3783 N N . ASP B 1 31 ? 6.809 17.156 -1.594 1 63.22 31 ASP B N 1
ATOM 3784 C CA . ASP B 1 31 ? 5.879 17.891 -2.449 1 63.22 31 ASP B CA 1
ATOM 3785 C C . ASP B 1 31 ? 6.477 18.125 -3.834 1 63.22 31 ASP B C 1
ATOM 3787 O O . ASP B 1 31 ? 5.789 17.969 -4.848 1 63.22 31 ASP B O 1
ATOM 3791 N N . LYS B 1 32 ? 7.793 18.516 -3.785 1 72.12 32 LYS B N 1
ATOM 3792 C CA . LYS B 1 32 ? 8.461 18.703 -5.066 1 72.12 32 LYS B CA 1
ATOM 3793 C C . LYS B 1 32 ? 8.57 17.391 -5.832 1 72.12 32 LYS B C 1
ATOM 3795 O O . LYS B 1 32 ? 8.469 17.359 -7.062 1 72.12 32 LYS B O 1
ATOM 3800 N N . LEU B 1 33 ? 8.773 16.469 -5.047 1 81.19 33 LEU B N 1
ATOM 3801 C CA . LEU B 1 33 ? 8.859 15.156 -5.664 1 81.19 33 LEU B CA 1
ATOM 3802 C C . LEU B 1 33 ? 7.562 14.805 -6.391 1 81.19 33 LEU B C 1
ATOM 3804 O O . LEU B 1 33 ? 7.586 14.172 -7.449 1 81.19 33 LEU B O 1
ATOM 3808 N N . LEU B 1 34 ? 6.453 15.297 -5.855 1 79.88 34 LEU B N 1
ATOM 3809 C CA . LEU B 1 34 ? 5.164 15.047 -6.488 1 79.88 34 LEU B CA 1
ATOM 3810 C C . LEU B 1 34 ? 5.062 15.773 -7.828 1 79.88 34 LEU B C 1
ATOM 3812 O O . LEU B 1 34 ? 4.504 15.234 -8.789 1 79.88 34 LEU B O 1
ATOM 3816 N N . THR B 1 35 ? 5.594 16.953 -7.859 1 79.12 35 THR B N 1
ATOM 3817 C CA . THR B 1 35 ? 5.602 17.703 -9.102 1 79.12 35 THR B CA 1
ATOM 3818 C C . THR B 1 35 ? 6.434 17 -10.164 1 79.12 35 THR B C 1
ATOM 3820 O O . THR B 1 35 ? 6.043 16.938 -11.336 1 79.12 35 THR B O 1
ATOM 3823 N N . TYR B 1 36 ? 7.535 16.562 -9.742 1 87.06 36 TYR B N 1
ATOM 3824 C CA . TYR B 1 36 ? 8.367 15.805 -10.672 1 87.06 36 TYR B CA 1
ATOM 3825 C C . TYR B 1 36 ? 7.676 14.516 -11.102 1 87.06 36 TYR B C 1
ATOM 3827 O O . TYR B 1 36 ? 7.801 14.094 -12.258 1 87.06 36 TYR B O 1
ATOM 3835 N N . GLY B 1 37 ? 6.992 13.93 -10.141 1 89.5 37 GLY B N 1
ATOM 3836 C CA . GLY B 1 37 ? 6.199 12.758 -10.492 1 89.5 37 GLY B CA 1
ATOM 3837 C C . GLY B 1 37 ? 5.16 13.047 -11.562 1 89.5 37 GLY B C 1
ATOM 3838 O O . GLY B 1 37 ? 4.961 12.234 -12.469 1 89.5 37 GLY B O 1
ATOM 3839 N N . GLU B 1 38 ? 4.598 14.195 -11.469 1 86.88 38 GLU B N 1
ATOM 3840 C CA . GLU B 1 38 ? 3.602 14.602 -12.453 1 86.88 38 GLU B CA 1
ATOM 3841 C C . GLU B 1 38 ? 4.234 14.805 -13.828 1 86.88 38 GLU B C 1
ATOM 3843 O O . GLU B 1 38 ? 3.676 14.383 -14.844 1 86.88 38 GLU B O 1
ATOM 3848 N N . LYS B 1 39 ? 5.336 15.477 -13.789 1 88.06 39 LYS B N 1
ATOM 3849 C CA . LYS B 1 39 ? 6.047 15.719 -15.047 1 88.06 39 LYS B CA 1
ATOM 3850 C C . LYS B 1 39 ? 6.473 14.406 -15.695 1 88.06 39 LYS B C 1
ATOM 3852 O O . LYS B 1 39 ? 6.312 14.219 -16.906 1 88.06 39 LYS B O 1
ATOM 3857 N N . PHE B 1 40 ? 6.977 13.609 -14.914 1 93.12 40 PHE B N 1
ATOM 3858 C CA . PHE B 1 40 ? 7.406 12.305 -15.414 1 93.12 40 PHE B CA 1
ATOM 3859 C C . PHE B 1 40 ? 6.223 11.516 -15.953 1 93.12 40 PHE B C 1
ATOM 3861 O O . PHE B 1 40 ? 6.309 10.914 -17.031 1 93.12 40 PHE B O 1
ATOM 3868 N N . SER B 1 41 ? 5.164 11.484 -15.148 1 92.12 41 SER B N 1
ATOM 3869 C CA . SER B 1 41 ? 3.965 10.75 -15.539 1 92.12 41 SER B CA 1
ATOM 3870 C C . SER B 1 41 ? 3.428 11.242 -16.875 1 92.12 41 SER B C 1
ATOM 3872 O O . SER B 1 41 ? 3.062 10.438 -17.734 1 92.12 41 SER B O 1
ATOM 3874 N N . LYS B 1 42 ? 3.43 12.5 -17.062 1 88.88 42 LYS B N 1
ATOM 3875 C CA . LYS B 1 42 ? 2.953 13.078 -18.312 1 88.88 42 LYS B CA 1
ATOM 3876 C C . LYS B 1 42 ? 3.871 12.719 -19.469 1 88.88 42 LYS B C 1
ATOM 3878 O O . LYS B 1 42 ? 3.4 12.367 -20.562 1 88.88 42 LYS B O 1
ATOM 3883 N N . LEU B 1 43 ? 5.117 12.852 -19.219 1 90.25 43 LEU B N 1
ATOM 3884 C CA . LEU B 1 43 ? 6.094 12.516 -20.25 1 90.25 43 LEU B CA 1
ATOM 3885 C C . LEU B 1 43 ? 5.961 11.055 -20.672 1 90.25 43 LEU B C 1
ATOM 3887 O O . LEU B 1 43 ? 5.914 10.75 -21.859 1 90.25 43 LEU B O 1
ATOM 3891 N N . TYR B 1 44 ? 5.871 10.172 -19.719 1 91.06 44 TYR B N 1
ATOM 3892 C CA . TYR B 1 44 ? 5.746 8.75 -20 1 91.06 44 TYR B CA 1
ATOM 3893 C C . TYR B 1 44 ? 4.438 8.453 -20.734 1 91.06 44 TYR B C 1
ATOM 3895 O O . TYR B 1 44 ? 4.414 7.691 -21.703 1 91.06 44 TYR B O 1
ATOM 3903 N N . GLY B 1 45 ? 3.404 9.031 -20.266 1 88.12 45 GLY B N 1
ATOM 3904 C CA . GLY B 1 45 ? 2.09 8.82 -20.844 1 88.12 45 GLY B CA 1
ATOM 3905 C C . GLY B 1 45 ? 2.004 9.266 -22.297 1 88.12 45 GLY B C 1
ATOM 3906 O O . GLY B 1 45 ? 1.278 8.664 -23.094 1 88.12 45 GLY B O 1
ATOM 3907 N N . SER B 1 46 ? 2.795 10.25 -22.594 1 87.06 46 SER B N 1
ATOM 3908 C CA . SER B 1 46 ? 2.73 10.812 -23.938 1 87.06 46 SER B CA 1
ATOM 3909 C C . SER B 1 46 ? 3.783 10.188 -24.859 1 87.06 46 SER B C 1
ATOM 3911 O O . SER B 1 46 ? 3.84 10.492 -26.047 1 87.06 46 SER B O 1
ATOM 3913 N N . SER B 1 47 ? 4.535 9.367 -24.312 1 87.56 47 SER B N 1
ATOM 3914 C CA . SER B 1 47 ? 5.633 8.797 -25.078 1 87.56 47 SER B CA 1
ATOM 3915 C C . SER B 1 47 ? 5.199 7.523 -25.797 1 87.56 47 SER B C 1
ATOM 3917 O O . SER B 1 47 ? 4.391 6.754 -25.281 1 87.56 47 SER B O 1
ATOM 3919 N N . ALA B 1 48 ? 5.789 7.383 -26.984 1 81.69 48 ALA B N 1
ATOM 3920 C CA . ALA B 1 48 ? 5.551 6.164 -27.75 1 81.69 48 ALA B CA 1
ATOM 3921 C C . ALA B 1 48 ? 6.297 4.98 -27.141 1 81.69 48 ALA B C 1
ATOM 3923 O O . ALA B 1 48 ? 7.285 5.16 -26.422 1 81.69 48 ALA B O 1
ATOM 3924 N N . PRO B 1 49 ? 5.789 3.785 -27.359 1 75.88 49 PRO B N 1
ATOM 3925 C CA . PRO B 1 49 ? 6.406 2.588 -26.797 1 75.88 49 PRO B CA 1
ATOM 3926 C C . PRO B 1 49 ? 7.902 2.496 -27.094 1 75.88 49 PRO B C 1
ATOM 3928 O O . PRO B 1 49 ? 8.68 2.072 -26.234 1 75.88 49 PRO B O 1
ATOM 3931 N N . GLU B 1 50 ? 8.273 3.012 -28.234 1 74.94 50 GLU B N 1
ATOM 3932 C CA . GLU B 1 50 ? 9.672 2.916 -28.625 1 74.94 50 GLU B CA 1
ATOM 3933 C C . GLU B 1 50 ? 10.547 3.869 -27.812 1 74.94 50 GLU B C 1
ATOM 3935 O O . GLU B 1 50 ? 11.719 3.586 -27.562 1 74.94 50 GLU B O 1
ATOM 3940 N N . THR B 1 51 ? 9.922 4.914 -27.422 1 86.12 51 THR B N 1
ATOM 3941 C CA . THR B 1 51 ? 10.656 5.941 -26.688 1 86.12 51 THR B CA 1
ATOM 3942 C C . THR B 1 51 ? 10.711 5.609 -25.203 1 86.12 51 THR B C 1
ATOM 3944 O O . THR B 1 51 ? 11.547 6.145 -24.469 1 86.12 51 THR B O 1
ATOM 3947 N N . ARG B 1 52 ? 9.875 4.68 -24.812 1 89.88 52 ARG B N 1
ATOM 3948 C CA . ARG B 1 52 ? 9.773 4.367 -23.391 1 89.88 52 ARG B CA 1
ATOM 3949 C C . ARG B 1 52 ? 11.023 3.646 -22.906 1 89.88 52 ARG B C 1
ATOM 3951 O O . ARG B 1 52 ? 11.469 3.859 -21.766 1 89.88 52 ARG B O 1
ATOM 3958 N N . LYS B 1 53 ? 11.594 2.92 -23.812 1 92.44 53 LYS B N 1
ATOM 3959 C CA . LYS B 1 53 ? 12.852 2.26 -23.469 1 92.44 53 LYS B CA 1
ATOM 3960 C C . LYS B 1 53 ? 13.922 3.277 -23.078 1 92.44 53 LYS B C 1
ATOM 3962 O O . LYS B 1 53 ? 14.602 3.119 -22.062 1 92.44 53 LYS B O 1
ATOM 3967 N N . SER B 1 54 ? 14.023 4.293 -23.859 1 92 54 SER B N 1
ATOM 3968 C CA . SER B 1 54 ? 15.016 5.328 -23.625 1 92 54 SER B CA 1
ATOM 3969 C C . SER B 1 54 ? 14.75 6.066 -22.328 1 92 54 SER B C 1
ATOM 3971 O O . SER B 1 54 ? 15.688 6.488 -21.641 1 92 54 SER B O 1
ATOM 3973 N N . ILE B 1 55 ? 13.555 6.215 -21.969 1 93.81 55 ILE B N 1
ATOM 3974 C CA . ILE B 1 55 ? 13.18 6.887 -20.734 1 93.81 55 ILE B CA 1
ATOM 3975 C C . ILE B 1 55 ? 13.703 6.094 -19.531 1 93.81 55 ILE B C 1
ATOM 3977 O O . ILE B 1 55 ? 14.266 6.664 -18.594 1 93.81 55 ILE B O 1
ATOM 3981 N N . PHE B 1 56 ? 13.547 4.773 -19.609 1 95 56 PHE B N 1
ATOM 3982 C CA . PHE B 1 56 ? 14.008 3.93 -18.5 1 95 56 PHE B CA 1
ATOM 3983 C C . PHE B 1 56 ? 15.523 3.98 -18.391 1 95 56 PHE B C 1
ATOM 3985 O O . PHE B 1 56 ? 16.062 4.055 -17.281 1 95 56 PHE B O 1
ATOM 3992 N N . VAL B 1 57 ? 16.156 3.979 -19.516 1 93.75 57 VAL B N 1
ATOM 3993 C CA . VAL B 1 57 ? 17.609 4.035 -19.531 1 93.75 57 VAL B CA 1
ATOM 3994 C C . VAL B 1 57 ? 18.078 5.371 -18.969 1 93.75 57 VAL B C 1
ATOM 3996 O O . VAL B 1 57 ? 19 5.418 -18.156 1 93.75 57 VAL B O 1
ATOM 3999 N N . ASP B 1 58 ? 17.422 6.383 -19.312 1 93.19 58 ASP B N 1
ATOM 4000 C CA . ASP B 1 58 ? 17.766 7.723 -18.844 1 93.19 58 ASP B CA 1
ATOM 4001 C C . ASP B 1 58 ? 17.531 7.855 -17.344 1 93.19 58 ASP B C 1
ATOM 4003 O O . ASP B 1 58 ? 18.281 8.562 -16.656 1 93.19 58 ASP B O 1
ATOM 4007 N N . LEU B 1 59 ? 16.516 7.246 -16.828 1 93.69 59 LEU B N 1
ATOM 4008 C CA . LEU B 1 59 ? 16.25 7.277 -15.398 1 93.69 59 LEU B CA 1
ATOM 4009 C C . LEU B 1 59 ? 17.422 6.734 -14.609 1 93.69 59 LEU B C 1
ATOM 4011 O O . LEU B 1 59 ? 17.859 7.344 -13.633 1 93.69 59 LEU B O 1
ATOM 4015 N N . VAL B 1 60 ? 17.938 5.633 -15.109 1 94.06 60 VAL B N 1
ATOM 4016 C CA . VAL B 1 60 ? 19 4.953 -14.383 1 94.06 60 VAL B CA 1
ATOM 4017 C C . VAL B 1 60 ? 20.312 5.719 -14.539 1 94.06 60 VAL B C 1
ATOM 4019 O O . VAL B 1 60 ? 21.078 5.863 -13.586 1 94.06 60 VAL B O 1
ATOM 4022 N N . THR B 1 61 ? 20.531 6.242 -15.727 1 92.81 61 THR B N 1
ATOM 4023 C CA . THR B 1 61 ? 21.812 6.875 -16.031 1 92.81 61 THR B CA 1
ATOM 4024 C C . THR B 1 61 ? 21.922 8.242 -15.367 1 92.81 61 THR B C 1
ATOM 4026 O O . THR B 1 61 ? 23 8.648 -14.953 1 92.81 61 THR B O 1
ATOM 4029 N N . ASN B 1 62 ? 20.781 8.867 -15.211 1 92.25 62 ASN B N 1
ATOM 4030 C CA . ASN B 1 62 ? 20.859 10.25 -14.766 1 92.25 62 ASN B CA 1
ATOM 4031 C C . ASN B 1 62 ? 20.266 10.43 -13.367 1 92.25 62 ASN B C 1
ATOM 4033 O O . ASN B 1 62 ? 20.531 11.438 -12.711 1 92.25 62 ASN B O 1
ATOM 4037 N N . TYR B 1 63 ? 19.531 9.484 -12.938 1 93.88 63 TYR B N 1
ATOM 4038 C CA . TYR B 1 63 ? 18.844 9.664 -11.664 1 93.88 63 TYR B CA 1
ATOM 4039 C C . TYR B 1 63 ? 19.031 8.453 -10.758 1 93.88 63 TYR B C 1
ATOM 4041 O O . TYR B 1 63 ? 18.094 8.016 -10.086 1 93.88 63 TYR B O 1
ATOM 4049 N N . GLY B 1 64 ? 20.219 7.969 -10.859 1 93.38 64 GLY B N 1
ATOM 4050 C CA . GLY B 1 64 ? 20.609 6.906 -9.945 1 93.38 64 GLY B CA 1
ATOM 4051 C C . GLY B 1 64 ? 20.922 7.406 -8.547 1 93.38 64 GLY B C 1
ATOM 4052 O O . GLY B 1 64 ? 20.25 8.297 -8.031 1 93.38 64 GLY B O 1
ATOM 4053 N N . VAL B 1 65 ? 21.922 6.855 -7.91 1 94.25 65 VAL B N 1
ATOM 4054 C CA . VAL B 1 65 ? 22.281 7.238 -6.551 1 94.25 65 VAL B CA 1
ATOM 4055 C C . VAL B 1 65 ? 23.266 8.414 -6.586 1 94.25 65 VAL B C 1
ATOM 4057 O O . VAL B 1 65 ? 23.969 8.609 -7.57 1 94.25 65 VAL B O 1
ATOM 4060 N N . ASN B 1 66 ? 23.172 9.266 -5.59 1 93.44 66 ASN B N 1
ATOM 4061 C CA . ASN B 1 66 ? 24.234 10.234 -5.352 1 93.44 66 ASN B CA 1
ATOM 4062 C C . ASN B 1 66 ? 25.484 9.57 -4.762 1 93.44 66 ASN B C 1
ATOM 4064 O O . ASN B 1 66 ? 25.531 9.297 -3.561 1 93.44 66 ASN B O 1
ATOM 4068 N N . LYS B 1 67 ? 26.438 9.445 -5.594 1 94.38 67 LYS B N 1
ATOM 4069 C CA . LYS B 1 67 ? 27.625 8.68 -5.211 1 94.38 67 LYS B CA 1
ATOM 4070 C C . LYS B 1 67 ? 28.344 9.328 -4.031 1 94.38 67 LYS B C 1
ATOM 4072 O O . LYS B 1 67 ? 28.828 8.633 -3.137 1 94.38 67 LYS B O 1
ATOM 4077 N N . GLU B 1 68 ? 28.344 10.586 -4 1 94.88 68 GLU B N 1
ATOM 4078 C CA . GLU B 1 68 ? 29 11.289 -2.902 1 94.88 68 GLU B CA 1
ATOM 4079 C C . GLU B 1 68 ? 28.281 11.047 -1.58 1 94.88 68 GLU B C 1
ATOM 4081 O O . GLU B 1 68 ? 28.922 10.773 -0.56 1 94.88 68 GLU B O 1
ATOM 4086 N N . ALA B 1 69 ? 27.031 11.141 -1.658 1 94.44 69 ALA B N 1
ATOM 4087 C CA . ALA B 1 69 ? 26.234 10.914 -0.458 1 94.44 69 ALA B CA 1
ATOM 4088 C C . ALA B 1 69 ? 26.359 9.469 0.022 1 94.44 69 ALA B C 1
ATOM 4090 O O . ALA B 1 69 ? 26.453 9.219 1.226 1 94.44 69 ALA B O 1
ATOM 4091 N N . LEU B 1 70 ? 26.391 8.516 -0.923 1 96.44 70 LEU B N 1
ATOM 4092 C CA . LEU B 1 70 ? 26.516 7.105 -0.574 1 96.44 70 LEU B CA 1
ATOM 4093 C C . LEU B 1 70 ? 27.875 6.805 0.026 1 96.44 70 LEU B C 1
ATOM 4095 O O . LEU B 1 70 ? 27.984 6.113 1.041 1 96.44 70 LEU B O 1
ATOM 4099 N N . ASN B 1 71 ? 28.906 7.402 -0.554 1 96.81 71 ASN B N 1
ATOM 4100 C CA . ASN B 1 71 ? 30.25 7.199 -0.022 1 96.81 71 ASN B CA 1
ATOM 4101 C C . ASN B 1 71 ? 30.391 7.797 1.376 1 96.81 71 ASN B C 1
ATOM 4103 O O . ASN B 1 71 ? 31.031 7.207 2.242 1 96.81 71 ASN B O 1
ATOM 4107 N N . HIS B 1 72 ? 29.797 8.875 1.532 1 96.62 72 HIS B N 1
ATOM 4108 C CA . HIS B 1 72 ? 29.828 9.5 2.85 1 96.62 72 HIS B CA 1
ATOM 4109 C C . HIS B 1 72 ? 29.094 8.641 3.881 1 96.62 72 HIS B C 1
ATOM 4111 O O . HIS B 1 72 ? 29.594 8.445 4.992 1 96.62 72 HIS B O 1
ATOM 4117 N N . ALA B 1 73 ? 27.969 8.133 3.504 1 96.5 73 ALA B N 1
ATOM 4118 C CA . ALA B 1 73 ? 27.203 7.27 4.402 1 96.5 73 ALA B CA 1
ATOM 4119 C C . ALA B 1 73 ? 27.984 6.004 4.742 1 96.5 73 ALA B C 1
ATOM 4121 O O . ALA B 1 73 ? 27.953 5.539 5.883 1 96.5 73 ALA B O 1
ATOM 4122 N N . ILE B 1 74 ? 28.672 5.492 3.758 1 97.06 74 ILE B N 1
ATOM 4123 C CA . ILE B 1 74 ? 29.484 4.293 3.959 1 97.06 74 ILE B CA 1
ATOM 4124 C C . ILE B 1 74 ? 30.625 4.598 4.926 1 97.06 74 ILE B C 1
ATOM 4126 O O . ILE B 1 74 ? 30.938 3.787 5.805 1 97.06 74 ILE B O 1
ATOM 4130 N N . SER B 1 75 ? 31.188 5.766 4.793 1 97.12 75 SER B N 1
ATOM 4131 C CA . SER B 1 75 ? 32.25 6.18 5.695 1 97.12 75 SER B CA 1
ATOM 4132 C C . SER B 1 75 ? 31.75 6.309 7.129 1 97.12 75 SER B C 1
ATOM 4134 O O . SER B 1 75 ? 32.438 5.906 8.07 1 97.12 75 SER B O 1
ATOM 4136 N N . LEU B 1 76 ? 30.609 6.809 7.27 1 96.12 76 LEU B N 1
ATOM 4137 C CA . LEU B 1 76 ? 30 6.934 8.594 1 96.12 76 LEU B CA 1
ATOM 4138 C C . LEU B 1 76 ? 29.734 5.559 9.195 1 96.12 76 LEU B C 1
ATOM 4140 O O . LEU B 1 76 ? 29.969 5.336 10.383 1 96.12 76 LEU B O 1
ATOM 4144 N N . TYR B 1 77 ? 29.266 4.691 8.359 1 96.25 77 TYR B N 1
ATOM 4145 C CA . TYR B 1 77 ? 28.969 3.328 8.781 1 96.25 77 TYR B CA 1
ATOM 4146 C C . TYR B 1 77 ? 30.234 2.607 9.227 1 96.25 77 TYR B C 1
ATOM 4148 O O . TYR B 1 77 ? 30.219 1.824 10.18 1 96.25 77 TYR B O 1
ATOM 4156 N N . SER B 1 78 ? 31.297 2.885 8.57 1 95.25 78 SER B N 1
ATOM 4157 C CA . SER B 1 78 ? 32.562 2.252 8.922 1 95.25 78 SER B CA 1
ATOM 4158 C C . SER B 1 78 ? 33.031 2.68 10.305 1 95.25 78 SER B C 1
ATOM 4160 O O . SER B 1 78 ? 33.719 1.92 11 1 95.25 78 SER B O 1
ATOM 4162 N N . LYS B 1 79 ? 32.594 3.84 10.734 1 95.81 79 LYS B N 1
ATOM 4163 C CA . LYS B 1 79 ? 32.938 4.359 12.055 1 95.81 79 LYS B CA 1
ATOM 4164 C C . LYS B 1 79 ? 31.938 3.92 13.109 1 95.81 79 LYS B C 1
ATOM 4166 O O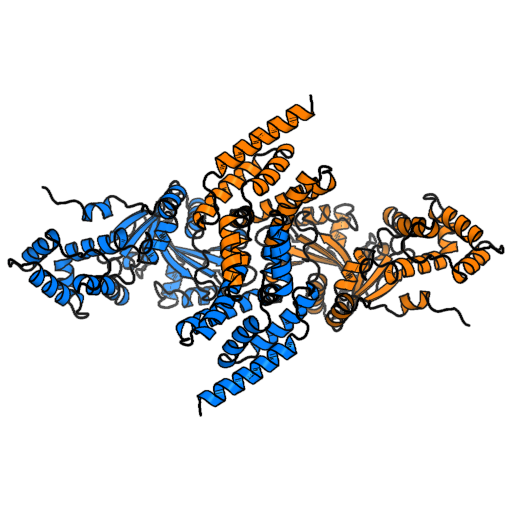 . LYS B 1 79 ? 32.312 3.688 14.266 1 95.81 79 LYS B O 1
ATOM 4171 N N . ASN B 1 80 ? 30.719 3.9 12.68 1 94.44 80 ASN B N 1
ATOM 4172 C CA . ASN B 1 80 ? 29.609 3.502 13.531 1 94.44 80 ASN B CA 1
ATOM 4173 C C . ASN B 1 80 ? 28.656 2.555 12.812 1 94.44 80 ASN B C 1
ATOM 4175 O O . ASN B 1 80 ? 27.844 2.99 12 1 94.44 80 ASN B O 1
ATOM 4179 N N . ASP B 1 81 ? 28.641 1.347 13.203 1 91.62 81 ASP B N 1
ATOM 4180 C CA . ASP B 1 81 ? 27.922 0.31 12.477 1 91.62 81 ASP B CA 1
ATOM 4181 C C . ASP B 1 81 ? 26.406 0.456 12.672 1 91.62 81 ASP B C 1
ATOM 4183 O O . ASP B 1 81 ? 25.625 -0.237 12.016 1 91.62 81 ASP B O 1
ATOM 4187 N N . GLN B 1 82 ? 26.016 1.414 13.508 1 91.25 82 GLN B N 1
ATOM 4188 C CA . GLN B 1 82 ? 24.594 1.662 13.711 1 91.25 82 GLN B CA 1
ATOM 4189 C C . GLN B 1 82 ? 24.047 2.623 12.656 1 91.25 82 GLN B C 1
ATOM 4191 O O . GLN B 1 82 ? 22.828 2.846 12.586 1 91.25 82 GLN B O 1
ATOM 4196 N N . MET B 1 83 ? 24.922 3.045 11.734 1 93.38 83 MET B N 1
ATOM 4197 C CA . MET B 1 83 ? 24.516 4.043 10.75 1 93.38 83 MET B CA 1
ATOM 4198 C C . MET B 1 83 ? 24.062 3.379 9.453 1 93.38 83 MET B C 1
ATOM 4200 O O . MET B 1 83 ? 24.062 4.012 8.391 1 93.38 83 MET B O 1
ATOM 4204 N N . TYR B 1 84 ? 23.641 2.061 9.562 1 94.06 84 TYR B N 1
ATOM 4205 C CA . TYR B 1 84 ? 23.25 1.317 8.367 1 94.06 84 TYR B CA 1
ATOM 4206 C C . TYR B 1 84 ? 22 1.913 7.746 1 94.06 84 TYR B C 1
ATOM 4208 O O . TYR B 1 84 ? 21.812 1.852 6.527 1 94.06 84 TYR B O 1
ATOM 4216 N N . PRO B 1 85 ? 21.062 2.562 8.531 1 92.44 85 PRO B N 1
ATOM 4217 C CA . PRO B 1 85 ? 19.906 3.18 7.871 1 92.44 85 PRO B CA 1
ATOM 4218 C C . PRO B 1 85 ? 20.312 4.312 6.926 1 92.44 85 PRO B C 1
ATOM 4220 O O . PRO B 1 85 ? 19.688 4.504 5.883 1 92.44 85 PRO B O 1
ATOM 4223 N N . GLU B 1 86 ? 21.391 5 7.297 1 93.69 86 GLU B N 1
ATOM 4224 C CA . GLU B 1 86 ? 21.891 6.07 6.438 1 93.69 86 GLU B CA 1
ATOM 4225 C C . GLU B 1 86 ? 22.438 5.516 5.129 1 93.69 86 GLU B C 1
ATOM 4227 O O . GLU B 1 86 ? 22.281 6.121 4.07 1 93.69 86 GLU B O 1
ATOM 4232 N N . VAL B 1 87 ? 23.094 4.41 5.254 1 96 87 VAL B N 1
ATOM 4233 C CA . VAL B 1 87 ? 23.609 3.75 4.059 1 96 87 VAL B CA 1
ATOM 4234 C C . VAL B 1 87 ? 22.453 3.34 3.15 1 96 87 VAL B C 1
ATOM 4236 O O . VAL B 1 87 ? 22.5 3.57 1.94 1 96 87 VAL B O 1
ATOM 4239 N N . ARG B 1 88 ? 21.422 2.758 3.732 1 94.75 88 ARG B N 1
ATOM 4240 C CA . ARG B 1 88 ? 20.266 2.334 2.961 1 94.75 88 ARG B CA 1
ATOM 4241 C C . ARG B 1 88 ? 19.609 3.52 2.252 1 94.75 88 ARG B C 1
ATOM 4243 O O . ARG B 1 88 ? 19.312 3.445 1.062 1 94.75 88 ARG B O 1
ATOM 4250 N N . THR B 1 89 ? 19.438 4.605 2.994 1 93.06 89 THR B N 1
ATOM 4251 C CA . THR B 1 89 ? 18.828 5.801 2.443 1 93.06 89 THR B CA 1
ATOM 4252 C C . THR B 1 89 ? 19.656 6.359 1.289 1 93.06 89 THR B C 1
ATOM 4254 O O . THR B 1 89 ? 19.109 6.688 0.231 1 93.06 89 THR B O 1
ATOM 4257 N N . ALA B 1 90 ? 20.953 6.391 1.522 1 94.62 90 ALA B N 1
ATOM 4258 C CA . ALA B 1 90 ? 21.844 6.949 0.507 1 94.62 90 ALA B CA 1
ATOM 4259 C C . ALA B 1 90 ? 21.953 6.02 -0.701 1 94.62 90 ALA B C 1
ATOM 4261 O O . ALA B 1 90 ? 22.219 6.473 -1.815 1 94.62 90 ALA B O 1
ATOM 4262 N N . ALA B 1 91 ? 21.688 4.75 -0.48 1 95.88 91 ALA B N 1
ATOM 4263 C CA . ALA B 1 91 ? 21.781 3.766 -1.553 1 95.88 91 ALA B CA 1
ATOM 4264 C C . ALA B 1 91 ? 20.484 3.688 -2.34 1 95.88 91 ALA B C 1
ATOM 4266 O O . ALA B 1 91 ? 20.359 2.908 -3.289 1 95.88 91 ALA B O 1
ATOM 4267 N N . THR B 1 92 ? 19.484 4.457 -1.988 1 94.75 92 THR B N 1
ATOM 4268 C CA . THR B 1 92 ? 18.219 4.531 -2.729 1 94.75 92 THR B CA 1
ATOM 4269 C C . THR B 1 92 ? 18.344 5.512 -3.889 1 94.75 92 THR B C 1
ATOM 4271 O O . THR B 1 92 ? 18.578 6.703 -3.68 1 94.75 92 THR B O 1
ATOM 4274 N N . ALA B 1 93 ? 18.156 4.973 -5.062 1 95.38 93 ALA B N 1
ATOM 4275 C CA . ALA B 1 93 ? 18.281 5.801 -6.262 1 95.38 93 ALA B CA 1
ATOM 4276 C C . ALA B 1 93 ? 17.203 6.871 -6.305 1 95.38 93 ALA B C 1
ATOM 4278 O O . ALA B 1 93 ? 16.094 6.668 -5.789 1 95.38 93 ALA B O 1
ATOM 4279 N N . ILE B 1 94 ? 17.469 7.887 -6.957 1 94.19 94 ILE B N 1
ATOM 4280 C CA . ILE B 1 94 ? 16.547 9.008 -7.113 1 94.19 94 ILE B CA 1
ATOM 4281 C C . ILE B 1 94 ? 15.305 8.547 -7.867 1 94.19 94 ILE B C 1
ATOM 4283 O O . ILE B 1 94 ? 14.188 8.961 -7.543 1 94.19 94 ILE B O 1
ATOM 4287 N N . TYR B 1 95 ? 15.469 7.695 -8.797 1 95.25 95 TYR B N 1
ATOM 4288 C CA . TYR B 1 95 ? 14.328 7.258 -9.602 1 95.25 95 TYR B CA 1
ATOM 4289 C C . TYR B 1 95 ? 13.375 6.41 -8.766 1 95.25 95 TYR B C 1
ATOM 4291 O O . TYR B 1 95 ? 12.203 6.262 -9.117 1 95.25 95 TYR B O 1
ATOM 4299 N N . VAL B 1 96 ? 13.852 5.762 -7.691 1 94.81 96 VAL B N 1
ATOM 4300 C CA . VAL B 1 96 ? 12.961 5.02 -6.801 1 94.81 96 VAL B CA 1
ATOM 4301 C C . VAL B 1 96 ? 11.984 5.98 -6.129 1 94.81 96 VAL B C 1
ATOM 4303 O O . VAL B 1 96 ? 10.781 5.715 -6.078 1 94.81 96 VAL B O 1
ATOM 4306 N N . ASN B 1 97 ? 12.508 7.098 -5.664 1 92.69 97 ASN B N 1
ATOM 4307 C CA . ASN B 1 97 ? 11.672 8.117 -5.043 1 92.69 97 ASN B CA 1
ATOM 4308 C C . ASN B 1 97 ? 10.703 8.727 -6.047 1 92.69 97 ASN B C 1
ATOM 4310 O O . ASN B 1 97 ? 9.562 9.062 -5.695 1 92.69 97 ASN B O 1
ATOM 4314 N N . LEU B 1 98 ? 11.195 8.867 -7.199 1 93.69 98 LEU B N 1
ATOM 4315 C CA . LEU B 1 98 ? 10.344 9.383 -8.266 1 93.69 98 LEU B CA 1
ATOM 4316 C C . LEU B 1 98 ? 9.18 8.43 -8.531 1 93.69 98 LEU B C 1
ATOM 4318 O O . LEU B 1 98 ? 8.031 8.867 -8.656 1 93.69 98 LEU B O 1
ATOM 4322 N N . ILE B 1 99 ? 9.438 7.156 -8.602 1 94.81 99 ILE B N 1
ATOM 4323 C CA . ILE B 1 99 ? 8.414 6.145 -8.844 1 94.81 99 ILE B CA 1
ATOM 4324 C C . ILE B 1 99 ? 7.398 6.145 -7.703 1 94.81 99 ILE B C 1
ATOM 4326 O O . ILE B 1 99 ? 6.191 6.078 -7.938 1 94.81 99 ILE B O 1
ATOM 4330 N N . LYS B 1 100 ? 7.883 6.238 -6.512 1 92.69 100 LYS B N 1
ATOM 4331 C CA . LYS B 1 100 ? 7 6.309 -5.352 1 92.69 100 LYS B CA 1
ATOM 4332 C C . LYS B 1 100 ? 6.086 7.531 -5.434 1 92.69 100 LYS B C 1
ATOM 4334 O O . LYS B 1 100 ? 4.902 7.449 -5.094 1 92.69 100 LYS B O 1
ATOM 4339 N N . SER B 1 101 ? 6.656 8.617 -5.867 1 90.19 101 SER B N 1
ATOM 4340 C CA . SER B 1 101 ? 5.875 9.844 -5.977 1 90.19 101 SER B CA 1
ATOM 4341 C C . SER B 1 101 ? 4.777 9.711 -7.023 1 90.19 101 SER B C 1
ATOM 4343 O O . SER B 1 101 ? 3.697 10.289 -6.875 1 90.19 101 SER B O 1
ATOM 4345 N N . VAL B 1 102 ? 5.047 9 -8.07 1 92 102 VAL B N 1
ATOM 4346 C CA . VAL B 1 102 ? 4.035 8.75 -9.094 1 92 102 VAL B CA 1
ATOM 4347 C C . VAL B 1 102 ? 2.846 8.016 -8.469 1 92 102 VAL B C 1
ATOM 4349 O O . VAL B 1 102 ? 1.694 8.266 -8.836 1 92 102 VAL B O 1
ATOM 4352 N N . GLY B 1 103 ? 3.137 7.152 -7.508 1 90.06 103 GLY B N 1
ATOM 4353 C CA . GLY B 1 103 ? 2.086 6.422 -6.82 1 90.06 103 GLY B CA 1
ATOM 4354 C C . GLY B 1 103 ? 1.122 7.32 -6.07 1 90.06 103 GLY B C 1
ATOM 4355 O O . GLY B 1 103 ? 0.003 6.914 -5.75 1 90.06 103 GLY B O 1
ATOM 4356 N N . ASN B 1 104 ? 1.557 8.531 -5.836 1 86.5 104 ASN B N 1
ATOM 4357 C CA . ASN B 1 104 ? 0.74 9.477 -5.078 1 86.5 104 ASN B CA 1
ATOM 4358 C C . ASN B 1 104 ? -0.121 10.336 -6 1 86.5 104 ASN B C 1
ATOM 4360 O O . ASN B 1 104 ? -0.84 11.219 -5.539 1 86.5 104 ASN B O 1
ATOM 4364 N N . LEU B 1 105 ? -0.031 10.055 -7.285 1 84.88 105 LEU B N 1
ATOM 4365 C CA . LEU B 1 105 ? -0.858 10.742 -8.273 1 84.88 105 LEU B CA 1
ATOM 4366 C C . LEU B 1 105 ? -2.119 9.938 -8.578 1 84.88 105 LEU B C 1
ATOM 4368 O O . LEU B 1 105 ? -2.143 8.719 -8.398 1 84.88 105 LEU B O 1
ATOM 4372 N N . PRO B 1 106 ? -3.191 10.68 -9.023 1 83.25 106 PRO B N 1
ATOM 4373 C CA . PRO B 1 106 ? -4.352 9.93 -9.508 1 83.25 106 PRO B CA 1
ATOM 4374 C C . PRO B 1 106 ? -3.99 8.938 -10.617 1 83.25 106 PRO B C 1
ATOM 4376 O O . PRO B 1 106 ? -3.393 9.328 -11.625 1 83.25 106 PRO B O 1
ATOM 4379 N N . GLY B 1 107 ? -4.258 7.711 -10.367 1 88.81 107 GLY B N 1
ATOM 4380 C CA . GLY B 1 107 ? -3.957 6.676 -11.336 1 88.81 107 GLY B CA 1
ATOM 4381 C C . GLY B 1 107 ? -2.49 6.285 -11.359 1 88.81 107 GLY B C 1
ATOM 4382 O O . GLY B 1 107 ? -2.051 5.555 -12.25 1 88.81 107 GLY B O 1
ATOM 4383 N N . GLY B 1 108 ? -1.786 6.801 -10.484 1 92.94 108 GLY B N 1
ATOM 4384 C CA . GLY B 1 108 ? -0.344 6.613 -10.484 1 92.94 108 GLY B CA 1
ATOM 4385 C C . GLY B 1 108 ? 0.073 5.172 -10.258 1 92.94 108 GLY B C 1
ATOM 4386 O O . GLY B 1 108 ? 0.999 4.68 -10.906 1 92.94 108 GLY B O 1
ATOM 4387 N N . VAL B 1 109 ? -0.558 4.453 -9.328 1 94.25 109 VAL B N 1
ATOM 4388 C CA . VAL B 1 109 ? -0.236 3.059 -9.047 1 94.25 109 VAL B CA 1
ATOM 4389 C C . VAL B 1 109 ? -0.445 2.219 -10.305 1 94.25 109 VAL B C 1
ATOM 4391 O O . VAL B 1 109 ? 0.388 1.373 -10.641 1 94.25 109 VAL B O 1
ATOM 4394 N N . SER B 1 110 ? -1.499 2.5 -11.047 1 94 110 SER B N 1
ATOM 4395 C CA . SER B 1 110 ? -1.77 1.815 -12.312 1 94 110 SER B CA 1
ATOM 4396 C C . SER B 1 110 ? -0.665 2.074 -13.328 1 94 110 SER B C 1
ATOM 4398 O O . SER B 1 110 ? -0.25 1.164 -14.047 1 94 110 SER B O 1
ATOM 4400 N N . GLN B 1 111 ? -0.25 3.279 -13.336 1 94.88 111 GLN B N 1
ATOM 4401 C CA . GLN B 1 111 ? 0.808 3.639 -14.273 1 94.88 111 GLN B CA 1
ATOM 4402 C C . GLN B 1 111 ? 2.098 2.883 -13.961 1 94.88 111 GLN B C 1
ATOM 4404 O O . GLN B 1 111 ? 2.775 2.404 -14.875 1 94.88 111 GLN B O 1
ATOM 4409 N N . VAL B 1 112 ? 2.443 2.805 -12.711 1 96.75 112 VAL B N 1
ATOM 4410 C CA . VAL B 1 112 ? 3.658 2.098 -12.32 1 96.75 112 VAL B CA 1
ATOM 4411 C C . VAL B 1 112 ? 3.529 0.618 -12.672 1 96.75 112 VAL B C 1
ATOM 4413 O O . VAL B 1 112 ? 4.5 -0.01 -13.102 1 96.75 112 VAL B O 1
ATOM 4416 N N . CYS B 1 113 ? 2.338 0.074 -12.5 1 94.88 113 CYS B N 1
ATOM 4417 C CA . CYS B 1 113 ? 2.08 -1.301 -12.914 1 94.88 113 CYS B CA 1
ATOM 4418 C C . CYS B 1 113 ? 2.314 -1.477 -14.406 1 94.88 113 CYS B C 1
ATOM 4420 O O . CYS B 1 113 ? 2.963 -2.434 -14.836 1 94.88 113 CYS B O 1
ATOM 4422 N N . GLU B 1 114 ? 1.863 -0.553 -15.133 1 94.62 114 GLU B N 1
ATOM 4423 C CA . GLU B 1 114 ? 2.039 -0.582 -16.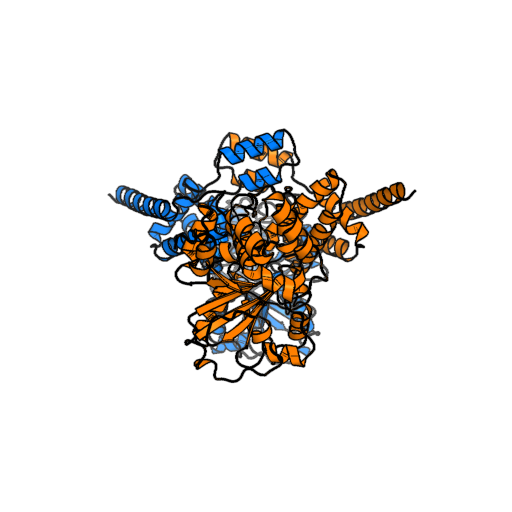578 1 94.62 114 GLU B CA 1
ATOM 4424 C C . GLU B 1 114 ? 3.508 -0.436 -16.969 1 94.62 114 GLU B C 1
ATOM 4426 O O . GLU B 1 114 ? 3.986 -1.103 -17.875 1 94.62 114 GLU B O 1
ATOM 4431 N N . MET B 1 115 ? 4.129 0.43 -16.297 1 96.12 115 MET B N 1
ATOM 4432 C CA . MET B 1 115 ? 5.555 0.624 -16.547 1 96.12 115 MET B CA 1
ATOM 4433 C C . MET B 1 115 ? 6.32 -0.683 -16.359 1 96.12 115 MET B C 1
ATOM 4435 O O . MET B 1 115 ? 7.133 -1.056 -17.203 1 96.12 115 MET B O 1
ATOM 4439 N N . ARG B 1 116 ? 6.027 -1.371 -15.266 1 96.88 116 ARG B N 1
ATOM 4440 C CA . ARG B 1 116 ? 6.75 -2.613 -15.016 1 96.88 116 ARG B CA 1
ATOM 4441 C C . ARG B 1 116 ? 6.43 -3.66 -16.078 1 96.88 116 ARG B C 1
ATOM 4443 O O . ARG B 1 116 ? 7.309 -4.406 -16.5 1 96.88 116 ARG B O 1
ATOM 4450 N N . ALA B 1 117 ? 5.156 -3.732 -16.484 1 95.25 117 ALA B N 1
ATOM 4451 C CA . ALA B 1 117 ? 4.785 -4.641 -17.562 1 95.25 117 ALA B CA 1
ATOM 4452 C C . ALA B 1 117 ? 5.613 -4.375 -18.828 1 95.25 117 ALA B C 1
ATOM 4454 O O . ALA B 1 117 ? 6.102 -5.309 -19.469 1 95.25 117 ALA B O 1
ATOM 4455 N N . ASN B 1 118 ? 5.766 -3.098 -19.125 1 95.19 118 ASN B N 1
ATOM 4456 C CA . ASN B 1 118 ? 6.555 -2.699 -20.281 1 95.19 118 ASN B CA 1
ATOM 4457 C C . ASN B 1 118 ? 8.023 -3.086 -20.109 1 95.19 118 ASN B C 1
ATOM 4459 O O . ASN B 1 118 ? 8.656 -3.549 -21.062 1 95.19 118 ASN B O 1
ATOM 4463 N N . ILE B 1 119 ? 8.523 -2.891 -19 1 96.62 119 ILE B N 1
ATOM 4464 C CA . ILE B 1 119 ? 9.914 -3.219 -18.719 1 96.62 119 ILE B CA 1
ATOM 4465 C C . ILE B 1 119 ? 10.141 -4.719 -18.875 1 96.62 119 ILE B C 1
ATOM 4467 O O . ILE B 1 119 ? 11.117 -5.145 -19.5 1 96.62 119 ILE B O 1
ATOM 4471 N N . LEU B 1 120 ? 9.234 -5.48 -18.312 1 95.12 120 LEU B N 1
ATOM 4472 C CA . LEU B 1 120 ? 9.344 -6.934 -18.422 1 95.12 120 LEU B CA 1
ATOM 4473 C C . LEU B 1 120 ? 9.312 -7.375 -19.891 1 95.12 120 LEU B C 1
ATOM 4475 O O . LEU B 1 120 ? 10.07 -8.266 -20.281 1 95.12 120 LEU B O 1
ATOM 4479 N N . ALA B 1 121 ? 8.5 -6.734 -20.688 1 94 121 ALA B N 1
ATOM 4480 C CA . ALA B 1 121 ? 8.422 -7.043 -22.109 1 94 121 ALA B CA 1
ATOM 4481 C C . ALA B 1 121 ? 9.727 -6.672 -22.812 1 94 121 ALA B C 1
ATOM 4483 O O . ALA B 1 121 ? 10.211 -7.418 -23.672 1 94 121 ALA B O 1
ATOM 4484 N N . LEU B 1 122 ? 10.297 -5.59 -22.469 1 94.31 122 LEU B N 1
ATOM 4485 C CA . LEU B 1 122 ? 11.547 -5.121 -23.062 1 94.31 122 LEU B CA 1
ATOM 4486 C C . LEU B 1 122 ? 12.695 -6.051 -22.703 1 94.31 122 LEU B C 1
ATOM 4488 O O . LEU B 1 122 ? 13.562 -6.332 -23.547 1 94.31 122 LEU B O 1
ATOM 4492 N N . LEU B 1 123 ? 12.664 -6.52 -21.469 1 94.94 123 LEU B N 1
ATOM 4493 C CA . LEU B 1 123 ? 13.734 -7.395 -21 1 94.94 123 LEU B CA 1
ATOM 4494 C C . LEU B 1 123 ? 13.75 -8.703 -21.781 1 94.94 123 LEU B C 1
ATOM 4496 O O . LEU B 1 123 ? 14.812 -9.281 -22.016 1 94.94 123 LEU B O 1
ATOM 4500 N N . LYS B 1 124 ? 12.609 -9.18 -22.219 1 92.31 124 LYS B N 1
ATOM 4501 C CA . LYS B 1 124 ? 12.5 -10.43 -22.969 1 92.31 124 LYS B CA 1
ATOM 4502 C C . LYS B 1 124 ? 13.102 -10.289 -24.359 1 92.31 124 LYS B C 1
ATOM 4504 O O . LYS B 1 124 ? 13.633 -11.25 -24.906 1 92.31 124 LYS B O 1
ATOM 4509 N N . ARG B 1 125 ? 13.117 -9.055 -24.875 1 91.75 125 ARG B N 1
ATOM 4510 C CA . ARG B 1 125 ? 13.508 -8.852 -26.266 1 91.75 125 ARG B CA 1
ATOM 4511 C C . ARG B 1 125 ? 14.891 -8.227 -26.375 1 91.75 125 ARG B C 1
ATOM 4513 O O . ARG B 1 125 ? 15.547 -8.312 -27.406 1 91.75 125 ARG B O 1
ATOM 4520 N N . GLU B 1 126 ? 15.312 -7.621 -25.281 1 91.44 126 GLU B N 1
ATOM 4521 C CA . GLU B 1 126 ? 16.547 -6.84 -25.328 1 91.44 126 GLU B CA 1
ATOM 4522 C C . GLU B 1 126 ? 17.781 -7.746 -25.375 1 91.44 126 GLU B C 1
ATOM 4524 O O . GLU B 1 126 ? 17.859 -8.719 -24.625 1 91.44 126 GLU B O 1
ATOM 4529 N N . THR B 1 127 ? 18.719 -7.422 -26.281 1 93.12 127 THR B N 1
ATOM 4530 C CA . THR B 1 127 ? 19.891 -8.258 -26.484 1 93.12 127 THR B CA 1
ATOM 4531 C C . THR B 1 127 ? 21.141 -7.551 -25.969 1 93.12 127 THR B C 1
ATOM 4533 O O . THR B 1 127 ? 22.141 -8.203 -25.641 1 93.12 127 THR B O 1
ATOM 4536 N N . ASP B 1 128 ? 21.109 -6.156 -25.922 1 93.88 128 ASP B N 1
ATOM 4537 C CA . ASP B 1 128 ? 22.25 -5.402 -25.406 1 93.88 128 ASP B CA 1
ATOM 4538 C C . ASP B 1 128 ? 22.375 -5.578 -23.891 1 93.88 128 ASP B C 1
ATOM 4540 O O . ASP B 1 128 ? 21.453 -5.266 -23.141 1 93.88 128 ASP B O 1
ATOM 4544 N N . LYS B 1 129 ? 23.5 -6.039 -23.453 1 93.44 129 LYS B N 1
ATOM 4545 C CA . LYS B 1 129 ? 23.734 -6.371 -22.062 1 93.44 129 LYS B CA 1
ATOM 4546 C C . LYS B 1 129 ? 23.672 -5.125 -21.172 1 93.44 129 LYS B C 1
ATOM 4548 O O . LYS B 1 129 ? 23.188 -5.18 -20.047 1 93.44 129 LYS B O 1
ATOM 4553 N N . THR B 1 130 ? 24.188 -4.035 -21.672 1 92.81 130 THR B N 1
ATOM 4554 C CA . THR B 1 130 ? 24.188 -2.795 -20.906 1 92.81 130 THR B CA 1
ATOM 4555 C C . THR B 1 130 ? 22.781 -2.275 -20.703 1 92.81 130 THR B C 1
ATOM 4557 O O . THR B 1 130 ? 22.391 -1.919 -19.578 1 92.81 130 THR B O 1
ATOM 4560 N N . ILE B 1 131 ? 22.047 -2.266 -21.75 1 92.75 131 ILE B N 1
ATOM 4561 C CA . ILE B 1 131 ? 20.656 -1.806 -21.672 1 92.75 131 ILE B CA 1
ATOM 4562 C C . ILE B 1 131 ? 19.844 -2.748 -20.781 1 92.75 131 ILE B C 1
ATOM 4564 O O . ILE B 1 131 ? 19.031 -2.301 -19.984 1 92.75 131 ILE B O 1
ATOM 4568 N N . THR B 1 132 ? 20.109 -3.992 -20.875 1 95.25 132 THR B N 1
ATOM 4569 C CA . THR B 1 132 ? 19.438 -4.988 -20.047 1 95.25 132 THR B CA 1
ATOM 4570 C C . THR B 1 132 ? 19.688 -4.719 -18.578 1 95.25 132 THR B C 1
ATOM 4572 O O . THR B 1 132 ? 18.781 -4.832 -17.75 1 95.25 132 THR B O 1
ATOM 4575 N N . SER B 1 133 ? 20.875 -4.352 -18.312 1 94.12 133 SER B N 1
ATOM 4576 C CA . SER B 1 133 ? 21.234 -4.062 -16.922 1 94.12 133 SER B CA 1
ATOM 4577 C C . SER B 1 133 ? 20.469 -2.852 -16.391 1 94.12 133 SER B C 1
ATOM 4579 O O . SER B 1 133 ? 19.984 -2.865 -15.266 1 94.12 133 SER B O 1
ATOM 4581 N N . TYR B 1 134 ? 20.359 -1.855 -17.203 1 93.88 134 TYR B N 1
ATOM 4582 C CA . TYR B 1 134 ? 19.625 -0.66 -16.812 1 93.88 134 TYR B CA 1
ATOM 4583 C C . TYR B 1 134 ? 18.156 -0.975 -16.609 1 93.88 134 TYR B C 1
ATOM 4585 O O . TYR B 1 134 ? 17.547 -0.538 -15.617 1 93.88 134 TYR B O 1
ATOM 4593 N N . LEU B 1 135 ? 17.641 -1.734 -17.516 1 95.62 135 LEU B N 1
ATOM 4594 C CA . LEU B 1 135 ? 16.234 -2.111 -17.391 1 95.62 135 LEU B CA 1
ATOM 4595 C C . LEU B 1 135 ? 15.984 -2.936 -16.141 1 95.62 135 LEU B C 1
ATOM 4597 O O . LEU B 1 135 ? 14.945 -2.791 -15.484 1 95.62 135 LEU B O 1
ATOM 4601 N N . ARG B 1 136 ? 16.922 -3.711 -15.781 1 95.56 136 ARG B N 1
ATOM 4602 C CA . ARG B 1 136 ? 16.781 -4.539 -14.586 1 95.56 136 ARG B CA 1
ATOM 4603 C C . ARG B 1 136 ? 16.75 -3.682 -13.328 1 95.56 136 ARG B C 1
ATOM 4605 O O . ARG B 1 136 ? 16.031 -4 -12.367 1 95.56 136 ARG B O 1
ATOM 4612 N N . HIS B 1 137 ? 17.484 -2.633 -13.359 1 95.56 137 HIS B N 1
ATOM 4613 C CA . HIS B 1 137 ? 17.5 -1.727 -12.219 1 95.56 137 HIS B CA 1
ATOM 4614 C C . HIS B 1 137 ? 16.109 -1.141 -11.969 1 95.56 137 HIS B C 1
ATOM 4616 O O . HIS B 1 137 ? 15.625 -1.145 -10.836 1 95.56 137 HIS B O 1
ATOM 4622 N N . VAL B 1 138 ? 15.516 -0.692 -13.008 1 96.19 138 VAL B N 1
ATOM 4623 C CA . VAL B 1 138 ? 14.195 -0.079 -12.875 1 96.19 138 VAL B CA 1
ATOM 4624 C C . VAL B 1 138 ? 13.156 -1.151 -12.555 1 96.19 138 VAL B C 1
ATOM 4626 O O . VAL B 1 138 ? 12.203 -0.899 -11.812 1 96.19 138 VAL B O 1
ATOM 4629 N N . GLU B 1 139 ? 13.352 -2.295 -13.117 1 96.56 139 GLU B N 1
ATOM 4630 C CA . GLU B 1 139 ? 12.438 -3.402 -12.844 1 96.56 139 GLU B CA 1
ATOM 4631 C C . GLU B 1 139 ? 12.438 -3.768 -11.359 1 96.56 139 GLU B C 1
ATOM 4633 O O . GLU B 1 139 ? 11.383 -3.945 -10.758 1 96.56 139 GLU B O 1
ATOM 4638 N N . ILE B 1 140 ? 13.594 -3.846 -10.812 1 93.94 140 ILE B N 1
ATOM 4639 C CA . ILE B 1 140 ? 13.734 -4.18 -9.398 1 93.94 140 ILE B CA 1
ATOM 4640 C C . ILE B 1 140 ? 13.055 -3.105 -8.547 1 93.94 140 ILE B C 1
ATOM 4642 O O . ILE B 1 140 ? 12.336 -3.42 -7.598 1 93.94 140 ILE B O 1
ATOM 4646 N N . ALA B 1 141 ? 13.25 -1.91 -8.906 1 95.12 141 ALA B N 1
ATOM 4647 C CA . ALA B 1 141 ? 12.68 -0.789 -8.172 1 95.12 141 ALA B CA 1
ATOM 4648 C C . ALA B 1 141 ? 11.148 -0.815 -8.234 1 95.12 141 ALA B C 1
ATOM 4650 O O . ALA B 1 141 ? 10.477 -0.677 -7.215 1 95.12 141 ALA B O 1
ATOM 4651 N N . THR B 1 142 ? 10.633 -0.999 -9.438 1 96.62 142 THR B N 1
ATOM 4652 C CA . THR B 1 142 ? 9.18 -1.017 -9.602 1 96.62 142 THR B CA 1
ATOM 4653 C C . THR B 1 142 ? 8.57 -2.227 -8.898 1 96.62 142 THR B C 1
ATOM 4655 O O . THR B 1 142 ? 7.504 -2.123 -8.289 1 96.62 142 THR B O 1
ATOM 4658 N N . ARG B 1 143 ? 9.242 -3.334 -8.945 1 95.12 143 ARG B N 1
ATOM 4659 C CA . ARG B 1 143 ? 8.766 -4.535 -8.266 1 95.12 143 ARG B CA 1
ATOM 4660 C C . ARG B 1 143 ? 8.68 -4.309 -6.758 1 95.12 143 ARG B C 1
ATOM 4662 O O . ARG B 1 143 ? 7.695 -4.699 -6.121 1 95.12 143 ARG B O 1
ATOM 4669 N N . GLU B 1 144 ? 9.625 -3.697 -6.246 1 92.5 144 GLU B N 1
ATOM 4670 C CA . GLU B 1 144 ? 9.664 -3.451 -4.805 1 92.5 144 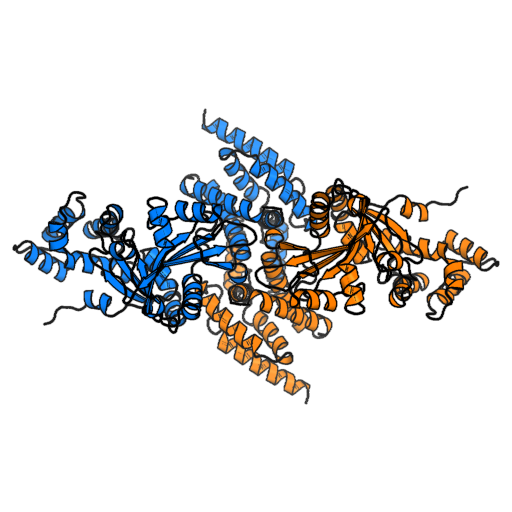GLU B CA 1
ATOM 4671 C C . GLU B 1 144 ? 8.531 -2.529 -4.371 1 92.5 144 GLU B C 1
ATOM 4673 O O . GLU B 1 144 ? 7.852 -2.799 -3.379 1 92.5 144 GLU B O 1
ATOM 4678 N N . VAL B 1 145 ? 8.375 -1.454 -5.066 1 94.94 145 VAL B N 1
ATOM 4679 C CA . VAL B 1 145 ? 7.348 -0.48 -4.715 1 94.94 145 VAL B CA 1
ATOM 4680 C C . VAL B 1 145 ? 5.969 -1.114 -4.852 1 94.94 145 VAL B C 1
ATOM 4682 O O . VAL B 1 145 ? 5.113 -0.951 -3.977 1 94.94 145 VAL B O 1
ATOM 4685 N N . LEU B 1 146 ? 5.801 -1.894 -5.91 1 94.75 146 LEU B N 1
ATOM 4686 C CA . LEU B 1 146 ? 4.512 -2.535 -6.137 1 94.75 146 LEU B CA 1
ATOM 4687 C C . LEU B 1 146 ? 4.242 -3.602 -5.078 1 94.75 146 LEU B C 1
ATOM 4689 O O . LEU B 1 146 ? 3.105 -3.758 -4.629 1 94.75 146 LEU B O 1
ATOM 4693 N N . THR B 1 147 ? 5.258 -4.348 -4.719 1 90.75 147 THR B N 1
ATOM 4694 C CA . THR B 1 147 ? 5.105 -5.34 -3.662 1 90.75 147 THR B CA 1
ATOM 4695 C C . THR B 1 147 ? 4.598 -4.691 -2.377 1 90.75 147 THR B C 1
ATOM 4697 O O . THR B 1 147 ? 3.75 -5.258 -1.684 1 90.75 147 THR B O 1
ATOM 4700 N N . SER B 1 148 ? 5.102 -3.543 -2.131 1 91.19 148 SER B N 1
ATOM 4701 C CA . SER B 1 148 ? 4.684 -2.82 -0.934 1 91.19 148 SER B CA 1
ATOM 4702 C C . SER B 1 148 ? 3.256 -2.305 -1.068 1 91.19 148 SER B C 1
ATOM 4704 O O . SER B 1 148 ? 2.455 -2.426 -0.139 1 91.19 148 SER B O 1
ATOM 4706 N N . TRP B 1 149 ? 2.918 -1.712 -2.168 1 92.5 149 TRP B N 1
ATOM 4707 C CA . TRP B 1 149 ? 1.605 -1.117 -2.391 1 92.5 149 TRP B CA 1
ATOM 4708 C C . TRP B 1 149 ? 0.516 -2.184 -2.379 1 92.5 149 TRP B C 1
ATOM 4710 O O . TRP B 1 149 ? -0.625 -1.912 -1.997 1 92.5 149 TRP B O 1
ATOM 4720 N N . PHE B 1 150 ? 0.917 -3.4 -2.785 1 90.19 150 PHE B N 1
ATOM 4721 C CA . PHE B 1 150 ? -0.067 -4.465 -2.93 1 90.19 150 PHE B CA 1
ATOM 4722 C C . PHE B 1 150 ? 0.117 -5.523 -1.847 1 90.19 150 PHE B C 1
ATOM 4724 O O . PHE B 1 150 ? -0.06 -6.715 -2.1 1 90.19 150 PHE B O 1
ATOM 4731 N N . CYS B 1 151 ? 0.53 -5.039 -0.729 1 87.06 151 CYS B N 1
ATOM 4732 C CA . CYS B 1 151 ? 0.553 -5.992 0.376 1 87.06 151 CYS B CA 1
ATOM 4733 C C . CYS B 1 151 ? -0.836 -6.562 0.632 1 87.06 151 CYS B C 1
ATOM 4735 O O . CYS B 1 151 ? -1.842 -5.934 0.305 1 87.06 151 CYS B O 1
ATOM 4737 N N . LEU B 1 152 ? -0.901 -7.676 1.207 1 82.31 152 LEU B N 1
ATOM 4738 C CA . LEU B 1 152 ? -2.152 -8.414 1.315 1 82.31 152 LEU B CA 1
ATOM 4739 C C . LEU B 1 152 ? -3.176 -7.641 2.137 1 82.31 152 LEU B C 1
ATOM 4741 O O . LEU B 1 152 ? -4.375 -7.711 1.866 1 82.31 152 LEU B O 1
ATOM 4745 N N . GLY B 1 153 ? -2.686 -6.914 3.084 1 82.88 153 GLY B N 1
ATOM 4746 C CA . GLY B 1 153 ? -3.588 -6.117 3.9 1 82.88 153 GLY B CA 1
ATOM 4747 C C . GLY B 1 153 ? -4.332 -5.059 3.111 1 82.88 153 GLY B C 1
ATOM 4748 O O . GLY B 1 153 ? -5.387 -4.582 3.537 1 82.88 153 GLY B O 1
ATOM 4749 N N . ASN B 1 154 ? -3.82 -4.742 1.965 1 87.69 154 ASN B N 1
ATOM 4750 C CA . ASN B 1 154 ? -4.41 -3.695 1.138 1 87.69 154 ASN B CA 1
ATOM 4751 C C . ASN B 1 154 ? -5.348 -4.277 0.083 1 87.69 154 ASN B C 1
ATOM 4753 O O . ASN B 1 154 ? -5.977 -3.537 -0.674 1 87.69 154 ASN B O 1
ATOM 4757 N N . LEU B 1 155 ? -5.449 -5.578 0.091 1 89.06 155 LEU B N 1
ATOM 4758 C CA . LEU B 1 155 ? -6.293 -6.242 -0.897 1 89.06 155 LEU B CA 1
ATOM 4759 C C . LEU B 1 155 ? -7.641 -6.621 -0.294 1 89.06 155 LEU B C 1
ATOM 4761 O O . LEU B 1 155 ? -7.75 -6.816 0.919 1 89.06 155 LEU B O 1
ATOM 4765 N N . LYS B 1 156 ? -8.602 -6.602 -1.128 1 88.88 156 LYS B N 1
ATOM 4766 C CA . LYS B 1 156 ? -9.945 -7.012 -0.729 1 88.88 156 LYS B CA 1
ATOM 4767 C C . LYS B 1 156 ? -10.398 -8.25 -1.506 1 88.88 156 LYS B C 1
ATOM 4769 O O . LYS B 1 156 ? -10.312 -8.273 -2.736 1 88.88 156 LYS B O 1
ATOM 4774 N N . LEU B 1 157 ? -10.812 -9.297 -0.772 1 90.81 157 LEU B N 1
ATOM 4775 C CA . LEU B 1 157 ? -11.359 -10.492 -1.403 1 90.81 157 LEU B CA 1
ATOM 4776 C C . LEU B 1 157 ? -12.836 -10.289 -1.751 1 90.81 157 LEU B C 1
ATOM 4778 O O . LEU B 1 157 ? -13.641 -9.938 -0.885 1 90.81 157 LEU B O 1
ATOM 4782 N N . GLU B 1 158 ? -13.133 -10.461 -3.02 1 92.5 158 GLU B N 1
ATOM 4783 C CA . GLU B 1 158 ? -14.508 -10.273 -3.48 1 92.5 158 GLU B CA 1
ATOM 4784 C C . GLU B 1 158 ? -15.023 -11.516 -4.191 1 92.5 158 GLU B C 1
ATOM 4786 O O . GLU B 1 158 ? -14.266 -12.211 -4.879 1 92.5 158 GLU B O 1
ATOM 4791 N N . ARG B 1 159 ? -16.312 -11.781 -3.963 1 93.94 159 ARG B N 1
ATOM 4792 C CA . ARG B 1 159 ? -16.969 -12.852 -4.707 1 93.94 159 ARG B CA 1
ATOM 4793 C C . ARG B 1 159 ? -17.609 -12.312 -5.98 1 93.94 159 ARG B C 1
ATOM 4795 O O . ARG B 1 159 ? -18.328 -11.312 -5.949 1 93.94 159 ARG B O 1
ATOM 4802 N N . LEU B 1 160 ? -17.281 -12.953 -7.02 1 93.81 160 LEU B N 1
ATOM 4803 C CA . LEU B 1 160 ? -17.891 -12.586 -8.289 1 93.81 160 LEU B CA 1
ATOM 4804 C C . LEU B 1 160 ? -19.219 -13.328 -8.492 1 93.81 160 LEU B C 1
ATOM 4806 O O . LEU B 1 160 ? -19.266 -14.547 -8.336 1 93.81 160 LEU B O 1
ATOM 4810 N N . THR B 1 161 ? -20.234 -12.578 -8.727 1 92.62 161 THR B N 1
ATOM 4811 C CA . THR B 1 161 ? -21.531 -13.141 -9.047 1 92.62 161 THR B CA 1
ATOM 4812 C C . THR B 1 161 ? -22.109 -12.5 -10.305 1 92.62 161 THR B C 1
ATOM 4814 O O . THR B 1 161 ? -21.547 -11.547 -10.836 1 92.62 161 THR B O 1
ATOM 4817 N N . TRP B 1 162 ? -23.188 -13.102 -10.688 1 88.75 162 TRP B N 1
ATOM 4818 C CA . TRP B 1 162 ? -23.812 -12.555 -11.891 1 88.75 162 TRP B CA 1
ATOM 4819 C C . TRP B 1 162 ? -24.375 -11.164 -11.625 1 88.75 162 TRP B C 1
ATOM 4821 O O . TRP B 1 162 ? -24.656 -10.406 -12.555 1 88.75 162 TRP B O 1
ATOM 4831 N N . SER B 1 163 ? -24.484 -10.734 -10.375 1 88.94 163 SER B N 1
ATOM 4832 C CA . SER B 1 163 ? -24.969 -9.406 -10.016 1 88.94 163 SER B CA 1
ATOM 4833 C C . SER B 1 163 ? -23.828 -8.406 -9.938 1 88.94 163 SER B C 1
ATOM 4835 O O . SER B 1 163 ? -24.047 -7.211 -9.727 1 88.94 163 SER B O 1
ATOM 4837 N N . SER B 1 164 ? -22.641 -8.906 -10.102 1 91.62 164 SER B N 1
ATOM 4838 C CA . SER B 1 164 ? -21.484 -8.023 -10.102 1 91.62 164 SER B CA 1
ATOM 4839 C C . SER B 1 164 ? -21.5 -7.094 -11.312 1 91.62 164 SER B C 1
ATOM 4841 O O . SER B 1 164 ? -22.172 -7.371 -12.305 1 91.62 164 SER B O 1
ATOM 4843 N N . PRO B 1 165 ? -20.828 -5.957 -11.234 1 90.56 165 PRO B N 1
ATOM 4844 C CA . PRO B 1 165 ? -20.797 -5.02 -12.359 1 90.56 165 PRO B CA 1
ATOM 4845 C C . PRO B 1 165 ? -20.359 -5.672 -13.664 1 90.56 165 PRO B C 1
ATOM 4847 O O . PRO B 1 165 ? -19.406 -6.469 -13.672 1 90.56 165 PRO B O 1
ATOM 4850 N N . GLY B 1 166 ? -20.969 -5.301 -14.805 1 89.12 166 GLY B N 1
ATOM 4851 C CA . GLY B 1 166 ? -20.734 -5.91 -16.109 1 89.12 166 GLY B CA 1
ATOM 4852 C C . GLY B 1 166 ? -19.297 -5.77 -16.594 1 89.12 166 GLY B C 1
ATOM 4853 O O . GLY B 1 166 ? -18.75 -6.691 -17.203 1 89.12 166 GLY B O 1
ATOM 4854 N N . ASP B 1 167 ? -18.766 -4.691 -16.281 1 91.25 167 ASP B N 1
ATOM 4855 C CA . ASP B 1 167 ? -17.406 -4.461 -16.75 1 91.25 167 ASP B CA 1
ATOM 4856 C C . ASP B 1 167 ? -16.406 -5.379 -16.031 1 91.25 167 ASP B C 1
ATOM 4858 O O . ASP B 1 167 ? -15.43 -5.828 -16.625 1 91.25 167 ASP B O 1
ATOM 4862 N N . VAL B 1 168 ? -16.656 -5.656 -14.789 1 91.75 168 VAL B N 1
ATOM 4863 C CA . VAL B 1 168 ? -15.82 -6.586 -14.039 1 91.75 168 VAL B CA 1
ATOM 4864 C C . VAL B 1 168 ? -16.031 -8.008 -14.562 1 91.75 168 VAL B C 1
ATOM 4866 O O . VAL B 1 168 ? -15.062 -8.742 -14.781 1 91.75 168 VAL B O 1
ATOM 4869 N N . LEU B 1 169 ? -17.266 -8.367 -14.859 1 90.38 169 LEU B N 1
ATOM 4870 C CA . LEU B 1 169 ? -17.578 -9.672 -15.43 1 90.38 169 LEU B CA 1
ATOM 4871 C C . LEU B 1 169 ? -16.859 -9.875 -16.766 1 90.38 169 LEU B C 1
ATOM 4873 O O . LEU B 1 169 ? -16.281 -10.93 -17 1 90.38 169 LEU B O 1
ATOM 4877 N N . GLN B 1 170 ? -16.875 -8.867 -17.5 1 88.38 170 GLN B N 1
ATOM 4878 C CA . GLN B 1 170 ? -16.234 -8.922 -18.812 1 88.38 170 GLN B CA 1
ATOM 4879 C C . GLN B 1 170 ? -14.734 -9.133 -18.672 1 88.38 170 GLN B C 1
ATOM 4881 O O . GLN B 1 170 ? -14.148 -9.953 -19.391 1 88.38 170 GLN B O 1
ATOM 4886 N N . LYS B 1 171 ? -14.086 -8.453 -17.828 1 89.38 171 LYS B N 1
ATOM 4887 C CA . LYS B 1 171 ? -12.648 -8.562 -17.625 1 89.38 171 LYS B CA 1
ATOM 4888 C C . LYS B 1 171 ? -12.266 -9.953 -17.125 1 89.38 171 LYS B C 1
ATOM 4890 O O . LYS B 1 171 ? -11.281 -10.539 -17.594 1 89.38 171 LYS B O 1
ATOM 4895 N N . VAL B 1 172 ? -13.07 -10.453 -16.234 1 88.5 172 VAL B N 1
ATOM 4896 C CA . VAL B 1 172 ? -12.805 -11.773 -15.688 1 88.5 172 VAL B CA 1
ATOM 4897 C C . VAL B 1 172 ? -12.906 -12.82 -16.797 1 88.5 172 VAL B C 1
ATOM 4899 O O . VAL B 1 172 ? -12.062 -13.711 -16.891 1 88.5 172 VAL B O 1
ATOM 4902 N N . ALA B 1 173 ? -13.898 -12.664 -17.609 1 86.62 173 ALA B N 1
ATOM 4903 C CA . ALA B 1 173 ? -14.086 -13.594 -18.719 1 86.62 173 ALA B CA 1
ATOM 4904 C C . ALA B 1 173 ? -12.93 -13.5 -19.703 1 86.62 173 ALA B C 1
ATOM 4906 O O . ALA B 1 173 ? -12.461 -14.523 -20.219 1 86.62 173 ALA B O 1
ATOM 4907 N N . GLU B 1 174 ? -12.445 -12.344 -19.906 1 86.06 174 GLU B N 1
ATOM 4908 C CA . GLU B 1 174 ? -11.383 -12.102 -20.875 1 86.06 174 GLU B CA 1
ATOM 4909 C C . GLU B 1 174 ? -10.039 -12.594 -20.359 1 86.06 174 GLU B C 1
ATOM 4911 O O . GLU B 1 174 ? -9.203 -13.078 -21.125 1 86.06 174 GLU B O 1
ATOM 4916 N N . TYR B 1 175 ? -9.867 -12.484 -19.109 1 83.38 175 TYR B N 1
ATOM 4917 C CA . TYR B 1 175 ? -8.547 -12.75 -18.547 1 83.38 175 TYR B CA 1
ATOM 4918 C C . TYR B 1 175 ? -8.391 -14.227 -18.203 1 83.38 175 TYR B C 1
ATOM 4920 O O . TYR B 1 175 ? -7.285 -14.695 -17.938 1 83.38 175 TYR B O 1
ATOM 4928 N N . GLU B 1 176 ? -9.461 -14.961 -18.25 1 80.19 176 GLU B N 1
ATOM 4929 C CA . GLU B 1 176 ? -9.359 -16.375 -17.891 1 80.19 176 GLU B CA 1
ATOM 4930 C C . GLU B 1 176 ? -8.453 -17.125 -18.875 1 80.19 176 GLU B C 1
ATOM 4932 O O . GLU B 1 176 ? -8.859 -17.406 -20 1 80.19 176 GLU B O 1
ATOM 4937 N N . ALA B 1 177 ? -7.312 -17.484 -18.438 1 73.62 177 ALA B N 1
ATOM 4938 C CA . ALA B 1 177 ? -6.285 -18.031 -19.328 1 73.62 177 ALA B CA 1
ATOM 4939 C C . ALA B 1 177 ? -6.207 -19.562 -19.188 1 73.62 177 ALA B C 1
ATOM 4941 O O . ALA B 1 177 ? -5.809 -20.25 -20.141 1 73.62 177 ALA B O 1
ATOM 4942 N N . VAL B 1 178 ? -6.574 -20.047 -18.078 1 74.88 178 VAL B N 1
ATOM 4943 C CA . VAL B 1 178 ? -6.375 -21.469 -17.844 1 74.88 178 VAL B CA 1
ATOM 4944 C C . VAL B 1 178 ? -7.414 -22.281 -18.625 1 74.88 178 VAL B C 1
ATOM 4946 O O . VAL B 1 178 ? -7.066 -23.188 -19.391 1 74.88 178 VAL B O 1
ATOM 4949 N N . HIS B 1 179 ? -8.656 -21.875 -18.328 1 76.69 179 HIS B N 1
ATOM 4950 C CA . HIS B 1 179 ? -9.789 -22.453 -19.062 1 76.69 179 HIS B CA 1
ATOM 4951 C C . HIS B 1 179 ? -10.617 -21.359 -19.719 1 76.69 179 HIS B C 1
ATOM 4953 O O . HIS B 1 179 ? -11.578 -20.859 -19.141 1 76.69 179 HIS B O 1
ATOM 4959 N N . PRO B 1 180 ? -10.375 -21.031 -20.938 1 77.75 180 PRO B N 1
ATOM 4960 C CA . PRO B 1 180 ? -11.031 -19.906 -21.609 1 77.75 180 PRO B CA 1
ATOM 4961 C C . PRO B 1 180 ? -12.547 -20.047 -21.656 1 77.75 180 PRO B C 1
ATOM 4963 O O . PRO B 1 180 ? -13.062 -21.156 -21.844 1 77.75 180 PRO B O 1
ATOM 4966 N N . VAL B 1 181 ? -13.18 -18.969 -21.422 1 76.5 181 VAL B N 1
ATOM 4967 C CA . VAL B 1 181 ? -14.633 -18.922 -21.406 1 76.5 181 VAL B CA 1
ATOM 4968 C C . VAL B 1 181 ? -15.172 -18.984 -22.828 1 76.5 181 VAL B C 1
ATOM 4970 O O . VAL B 1 181 ? -14.695 -18.25 -23.703 1 76.5 181 VAL B O 1
ATOM 4973 N N . ARG B 1 182 ? -16.125 -19.938 -22.938 1 79.69 182 ARG B N 1
ATOM 4974 C CA . ARG B 1 182 ? -16.734 -20.109 -24.25 1 79.69 182 ARG B CA 1
ATOM 4975 C C . ARG B 1 182 ? -18.125 -19.453 -24.297 1 79.69 182 ARG B C 1
ATOM 4977 O O . ARG B 1 182 ? -19.141 -20.141 -24.219 1 79.69 182 ARG B O 1
ATOM 4984 N N . GLY B 1 183 ? -18.094 -18.188 -24.281 1 78.88 183 GLY B N 1
ATOM 4985 C CA . GLY B 1 183 ? -19.359 -17.469 -24.406 1 78.88 183 GLY B CA 1
ATOM 4986 C C . GLY B 1 183 ? -20 -17.141 -23.062 1 78.88 183 GLY B C 1
ATOM 4987 O O . GLY B 1 183 ? -19.469 -17.516 -22.016 1 78.88 183 GLY B O 1
ATOM 4988 N N . LEU B 1 184 ? -21.141 -16.5 -23.125 1 79.94 184 LEU B N 1
ATOM 4989 C CA . LEU B 1 184 ? -21.812 -15.984 -21.938 1 79.94 184 LEU B CA 1
ATOM 4990 C C . LEU B 1 184 ? -22.422 -17.125 -21.109 1 79.94 184 LEU B C 1
ATOM 4992 O O . LEU B 1 184 ? -22.406 -17.078 -19.875 1 79.94 184 LEU B O 1
ATOM 4996 N N . SER B 1 185 ? -22.984 -18.062 -21.812 1 80.31 185 SER B N 1
ATOM 4997 C CA . SER B 1 185 ? -23.609 -19.188 -21.125 1 80.31 185 SER B CA 1
ATOM 4998 C C . SER B 1 185 ? -22.578 -19.969 -20.297 1 80.31 185 SER B C 1
ATOM 5000 O O . SER B 1 185 ? -22.859 -20.391 -19.172 1 80.31 185 SER B O 1
ATOM 5002 N N . ASP B 1 186 ? -21.5 -20.172 -20.906 1 83.44 186 ASP B N 1
ATOM 5003 C CA . ASP B 1 186 ? -20.406 -20.859 -20.219 1 83.44 186 ASP B CA 1
ATOM 5004 C C . ASP B 1 186 ? -19.984 -20.078 -18.969 1 83.44 186 ASP B C 1
ATOM 5006 O O . ASP B 1 186 ? -19.797 -20.672 -17.906 1 83.44 186 ASP B O 1
ATOM 5010 N N . PHE B 1 187 ? -19.906 -18.844 -19.156 1 85 187 PHE B N 1
ATOM 5011 C CA . PHE B 1 187 ? -19.469 -17.984 -18.062 1 85 187 PHE B CA 1
ATOM 5012 C C . PHE B 1 187 ? -20.5 -17.984 -16.922 1 85 187 PHE B C 1
ATOM 5014 O O . PHE B 1 187 ? -20.125 -18 -15.75 1 85 187 PHE B O 1
ATOM 5021 N N . ARG B 1 188 ? -21.719 -17.953 -17.25 1 83.5 188 ARG B N 1
ATOM 5022 C CA . ARG B 1 188 ? -22.766 -17.969 -16.25 1 83.5 188 ARG B CA 1
ATOM 5023 C C . ARG B 1 188 ? -22.734 -19.266 -15.438 1 83.5 188 ARG B C 1
ATOM 5025 O O . ARG B 1 188 ? -23.016 -19.25 -14.234 1 83.5 188 ARG B O 1
ATOM 5032 N N . LYS B 1 189 ? -22.391 -20.266 -16.094 1 83 189 LYS B N 1
ATOM 5033 C CA . LYS B 1 189 ? -22.297 -21.562 -15.406 1 83 189 LYS B CA 1
ATOM 5034 C C . LYS B 1 189 ? -21.188 -21.547 -14.359 1 83 189 LYS B C 1
ATOM 5036 O O . LYS B 1 189 ? -21.312 -22.172 -13.305 1 83 189 LYS B O 1
ATOM 5041 N N . ARG B 1 190 ? -20.156 -20.844 -14.688 1 86.44 190 ARG B N 1
ATOM 5042 C CA . ARG B 1 190 ? -19 -20.781 -13.797 1 86.44 190 ARG B CA 1
ATOM 5043 C C . ARG B 1 190 ? -19.312 -19.938 -12.562 1 86.44 190 ARG B C 1
ATOM 5045 O O . ARG B 1 190 ? -18.578 -19.969 -11.578 1 86.44 190 ARG B O 1
ATOM 5052 N N . LEU B 1 191 ? -20.406 -19.203 -12.664 1 88.25 191 LEU B N 1
ATOM 5053 C CA . LEU B 1 191 ? -20.812 -18.359 -11.547 1 88.25 191 LEU B CA 1
ATOM 5054 C C . LEU B 1 191 ? -22.125 -18.859 -10.953 1 88.25 191 LEU B C 1
ATOM 5056 O O . LEU B 1 191 ? -22.719 -18.188 -10.109 1 88.25 191 LEU B O 1
ATOM 5060 N N . GLY B 1 192 ? -22.594 -20.031 -11.438 1 82.94 192 GLY B N 1
ATOM 5061 C CA . GLY B 1 192 ? -23.891 -20.562 -11.055 1 82.94 192 GLY B CA 1
ATOM 5062 C C . GLY B 1 192 ? -23.828 -21.453 -9.828 1 82.94 192 GLY B C 1
ATOM 5063 O O . GLY B 1 192 ? -22.984 -21.25 -8.953 1 82.94 192 GLY B O 1
ATOM 5064 N N . PRO B 1 193 ? -24.75 -22.344 -9.805 1 86.19 193 PRO B N 1
ATOM 5065 C CA . PRO B 1 193 ? -24.844 -23.25 -8.648 1 86.19 193 PRO B CA 1
ATOM 5066 C C . PRO B 1 193 ? -23.594 -24.109 -8.484 1 86.19 193 PRO B C 1
ATOM 5068 O O . PRO B 1 193 ? -23.047 -24.609 -9.477 1 86.19 193 PRO B O 1
ATOM 5071 N N . LEU B 1 194 ? -23.172 -24.234 -7.305 1 92.19 194 LEU B N 1
ATOM 5072 C CA . LEU B 1 194 ? -22.047 -25.078 -6.898 1 92.19 194 LEU B CA 1
ATOM 5073 C C . LEU B 1 194 ? -20.734 -24.562 -7.496 1 92.19 194 LEU B C 1
ATOM 5075 O O . LEU B 1 194 ? -19.781 -25.328 -7.637 1 92.19 194 LEU B O 1
ATOM 5079 N N . ARG B 1 195 ? -20.828 -23.375 -7.945 1 92.56 195 ARG B N 1
ATOM 5080 C CA . ARG B 1 195 ? -19.641 -22.688 -8.453 1 92.56 195 ARG B CA 1
ATOM 5081 C C . ARG B 1 195 ? -19.422 -21.359 -7.734 1 92.56 195 ARG B C 1
ATOM 5083 O O . ARG B 1 195 ? -20.391 -20.688 -7.355 1 92.56 195 ARG B O 1
ATOM 5090 N N . ARG B 1 196 ? -18.156 -21.109 -7.477 1 93.38 196 ARG B N 1
ATOM 5091 C CA . ARG B 1 196 ? -17.781 -19.828 -6.891 1 93.38 196 ARG B CA 1
ATOM 5092 C C . ARG B 1 196 ? -16.594 -19.234 -7.613 1 93.38 196 ARG B C 1
ATOM 5094 O O . ARG B 1 196 ? -15.75 -19.953 -8.148 1 93.38 196 ARG B O 1
ATOM 5101 N N . CYS B 1 197 ? -16.625 -18.016 -7.719 1 93.94 197 CYS B N 1
ATOM 5102 C CA . CYS B 1 197 ? -15.492 -17.266 -8.266 1 93.94 197 CYS B CA 1
ATOM 5103 C C . CYS B 1 197 ? -15.117 -16.109 -7.355 1 93.94 197 CYS B C 1
ATOM 5105 O O . CYS B 1 197 ? -15.992 -15.336 -6.934 1 93.94 197 CYS B O 1
ATOM 5107 N N . PHE B 1 198 ? -13.852 -16.078 -6.98 1 93.69 198 PHE B N 1
ATOM 5108 C CA . PHE B 1 198 ? -13.344 -15.023 -6.117 1 93.69 198 PHE B CA 1
ATOM 5109 C C . PHE B 1 198 ? -12.211 -14.266 -6.801 1 93.69 198 PHE B C 1
ATOM 5111 O O . PHE B 1 198 ? -11.539 -14.797 -7.688 1 93.69 198 PHE B O 1
ATOM 5118 N N . TYR B 1 199 ? -12.047 -13.039 -6.441 1 91.5 199 TYR B N 1
ATOM 5119 C CA . TYR B 1 199 ? -10.914 -12.266 -6.934 1 91.5 199 TYR B CA 1
ATOM 5120 C C . TYR B 1 199 ? -10.469 -11.234 -5.906 1 91.5 199 TYR B C 1
ATOM 5122 O O . TYR B 1 199 ? -11.234 -10.859 -5.02 1 91.5 199 TYR B O 1
ATOM 5130 N N . PHE B 1 200 ? -9.211 -10.836 -6.027 1 91.44 200 PHE B N 1
ATOM 5131 C CA . PHE B 1 200 ? -8.703 -9.719 -5.23 1 91.44 200 PHE B CA 1
ATOM 5132 C C . PHE B 1 200 ? -8.891 -8.398 -5.965 1 91.44 200 PHE B C 1
ATOM 5134 O O . PHE B 1 200 ? -8.664 -8.312 -7.172 1 91.44 200 PHE B O 1
ATOM 5141 N N . SER B 1 201 ? -9.383 -7.445 -5.254 1 91.31 201 SER B N 1
ATOM 5142 C CA . SER B 1 201 ? -9.438 -6.078 -5.758 1 91.31 201 SER B CA 1
ATOM 5143 C C . SER B 1 201 ? -8.539 -5.152 -4.949 1 91.31 201 SER B C 1
ATOM 5145 O O . SER B 1 201 ? -8.078 -5.516 -3.867 1 91.31 201 SER B O 1
ATOM 5147 N N . HIS B 1 202 ? -8.188 -4.078 -5.516 1 91.06 202 HIS B N 1
ATOM 5148 C CA . HIS B 1 202 ? -7.332 -3.068 -4.898 1 91.06 202 HIS B CA 1
ATOM 5149 C C . HIS B 1 202 ? -7.883 -1.665 -5.129 1 91.06 202 HIS B C 1
ATOM 5151 O O . HIS B 1 202 ? -8.367 -1.354 -6.223 1 91.06 202 HIS B O 1
ATOM 5157 N N . GLU B 1 203 ? -7.801 -0.792 -4.148 1 89.19 203 GLU B N 1
ATOM 5158 C CA . GLU B 1 203 ? -8.367 0.555 -4.207 1 89.19 203 GLU B CA 1
ATOM 5159 C C . GLU B 1 203 ? -7.738 1.365 -5.336 1 89.19 203 GLU B C 1
ATOM 5161 O O . GLU B 1 203 ? -8.422 2.156 -5.992 1 89.19 203 GLU B O 1
ATOM 5166 N N . ALA B 1 204 ? -6.512 1.13 -5.559 1 89.88 204 ALA B N 1
ATOM 5167 C CA . ALA B 1 204 ? -5.781 1.914 -6.555 1 89.88 204 ALA B CA 1
ATOM 5168 C C . ALA B 1 204 ? -6.121 1.454 -7.969 1 89.88 204 ALA B C 1
ATOM 5170 O O . ALA B 1 204 ? -5.824 2.152 -8.945 1 89.88 204 ALA B O 1
ATOM 5171 N N . LEU B 1 205 ? -6.625 0.276 -8.117 1 91.12 205 LEU B N 1
ATOM 5172 C CA . LEU B 1 205 ? -7.051 -0.27 -9.398 1 91.12 205 LEU B CA 1
ATOM 5173 C C . LEU B 1 205 ? -8.523 -0.673 -9.352 1 91.12 205 LEU B C 1
ATOM 5175 O O . LEU B 1 205 ? -8.852 -1.854 -9.484 1 91.12 205 LEU B O 1
ATOM 5179 N N . PRO B 1 206 ? -9.328 0.39 -9.258 1 87.5 206 PRO B N 1
ATOM 5180 C CA . PRO B 1 206 ? -10.75 0.072 -9.094 1 87.5 206 PRO B CA 1
ATOM 5181 C C . PRO B 1 206 ? -11.328 -0.7 -10.281 1 87.5 206 PRO B C 1
ATOM 5183 O O . PRO B 1 206 ? -10.969 -0.432 -11.43 1 87.5 206 PRO B O 1
ATOM 5186 N N . ARG B 1 207 ? -12.133 -1.706 -9.977 1 88.56 207 ARG B N 1
ATOM 5187 C CA . ARG B 1 207 ? -12.883 -2.479 -10.961 1 88.56 207 ARG B CA 1
ATOM 5188 C C . ARG B 1 207 ? -11.953 -3.305 -11.836 1 88.56 207 ARG B C 1
ATOM 5190 O O . ARG B 1 207 ? -12.305 -3.668 -12.961 1 88.56 207 ARG B O 1
ATOM 5197 N N . ASN B 1 208 ? -10.742 -3.488 -11.375 1 90.88 208 ASN B N 1
ATOM 5198 C CA . ASN B 1 208 ? -9.789 -4.359 -12.047 1 90.88 208 ASN B CA 1
ATOM 5199 C C . ASN B 1 208 ? -9.406 -5.555 -11.172 1 90.88 208 ASN B C 1
ATOM 5201 O O . ASN B 1 208 ? -8.578 -5.426 -10.266 1 90.88 208 ASN B O 1
ATOM 5205 N N . PRO B 1 209 ? -9.992 -6.723 -11.453 1 91.56 209 PRO B N 1
ATOM 5206 C CA . PRO B 1 209 ? -9.602 -7.906 -10.688 1 91.56 209 PRO B CA 1
ATOM 5207 C C . PRO B 1 209 ? -8.125 -8.266 -10.859 1 91.56 209 PRO B C 1
ATOM 5209 O O . PRO B 1 209 ? -7.625 -8.312 -11.984 1 91.56 209 PRO B O 1
ATOM 5212 N N . LEU B 1 210 ? -7.414 -8.461 -9.781 1 91.31 210 LEU B N 1
ATOM 5213 C CA . LEU B 1 210 ? -5.973 -8.688 -9.82 1 91.31 210 LEU B CA 1
ATOM 5214 C C . LEU B 1 210 ? -5.652 -10.164 -9.969 1 91.31 210 LEU B C 1
ATOM 5216 O O . LEU B 1 210 ? -4.789 -10.547 -10.766 1 91.31 210 LEU B O 1
ATOM 5220 N N . VAL B 1 211 ? -6.215 -11.023 -9.148 1 89.81 211 VAL B N 1
ATOM 5221 C CA . VAL B 1 211 ? -6.094 -12.477 -9.195 1 89.81 211 VAL B CA 1
ATOM 5222 C C . VAL B 1 211 ? -7.469 -13.117 -9.008 1 89.81 211 VAL B C 1
ATOM 5224 O O . VAL B 1 211 ? -8.211 -12.75 -8.094 1 89.81 211 VAL B O 1
ATOM 5227 N N . MET B 1 212 ? -7.77 -14 -9.898 1 90.44 212 MET B N 1
ATOM 5228 C CA . MET B 1 212 ? -9.07 -14.656 -9.859 1 90.44 212 MET B CA 1
ATOM 5229 C C . MET B 1 212 ? -8.922 -16.156 -9.617 1 90.44 212 MET B C 1
ATOM 5231 O O . MET B 1 212 ? -7.973 -16.781 -10.102 1 90.44 212 MET B O 1
ATOM 5235 N N . VAL B 1 213 ? -9.852 -16.672 -8.906 1 92.25 213 VAL B N 1
ATOM 5236 C CA . VAL B 1 213 ? -9.859 -18.094 -8.625 1 92.25 213 VAL B CA 1
ATOM 5237 C C . VAL B 1 213 ? -11.25 -18.672 -8.859 1 92.25 213 VAL B C 1
ATOM 5239 O O . VAL B 1 213 ? -12.242 -18.141 -8.344 1 92.25 213 VAL B O 1
ATOM 5242 N N . HIS B 1 214 ? -11.344 -19.641 -9.672 1 93.06 214 HIS B N 1
ATOM 5243 C CA . HIS B 1 214 ? -12.578 -20.375 -9.883 1 93.06 214 HIS B CA 1
ATOM 5244 C C . HIS B 1 214 ? -12.633 -21.641 -9.016 1 93.06 214 HIS B C 1
ATOM 5246 O O . HIS B 1 214 ? -11.664 -22.391 -8.961 1 93.06 214 HIS B O 1
ATOM 5252 N N . VAL B 1 215 ? -13.773 -21.797 -8.352 1 95.06 215 VAL B N 1
ATOM 5253 C CA . VAL B 1 215 ? -13.914 -22.906 -7.418 1 95.06 215 VAL B CA 1
ATOM 5254 C C . VAL B 1 215 ? -15.164 -23.719 -7.766 1 95.06 215 VAL B C 1
ATOM 5256 O O . VAL B 1 215 ? -16.219 -23.141 -8.047 1 95.06 215 VAL B O 1
ATOM 5259 N N . ALA B 1 216 ? -15.039 -25 -7.82 1 94.75 216 ALA B N 1
ATOM 5260 C CA . ALA B 1 216 ? -16.172 -25.906 -7.957 1 94.75 216 ALA B CA 1
ATOM 5261 C C . ALA B 1 216 ? -16.438 -26.656 -6.652 1 94.75 216 ALA B C 1
ATOM 5263 O O . ALA B 1 216 ? -15.5 -27.188 -6.031 1 94.75 216 ALA B O 1
ATOM 5264 N N . LEU B 1 217 ? -17.656 -26.641 -6.211 1 95.38 217 LEU B N 1
ATOM 5265 C CA . LEU B 1 217 ? -18.062 -27.391 -5.031 1 95.38 217 LEU B CA 1
ATOM 5266 C C . LEU B 1 217 ? -18.578 -28.781 -5.422 1 95.38 217 LEU B C 1
ATOM 5268 O O . LEU B 1 217 ? -19.562 -28.891 -6.148 1 95.38 217 LEU B O 1
ATOM 5272 N N . VAL B 1 218 ? -17.906 -29.766 -4.949 1 94.69 218 VAL B N 1
ATOM 5273 C CA . VAL B 1 218 ? -18.203 -31.141 -5.348 1 94.69 218 VAL B CA 1
ATOM 5274 C C . VAL B 1 218 ? -18.188 -32.062 -4.121 1 94.69 218 VAL B C 1
ATOM 5276 O O . VAL B 1 218 ? -17.891 -31.594 -3.008 1 94.69 218 VAL B O 1
ATOM 5279 N N . SER B 1 219 ? -18.562 -33.281 -4.328 1 93.81 219 SER B N 1
ATOM 5280 C CA . SER B 1 219 ? -18.656 -34.219 -3.211 1 93.81 219 SER B CA 1
ATOM 5281 C C . SER B 1 219 ? -17.328 -34.906 -2.936 1 93.81 219 SER B C 1
ATOM 5283 O O . SER B 1 219 ? -17.109 -35.406 -1.84 1 93.81 219 SER B O 1
ATOM 5285 N N . GLU B 1 220 ? -16.484 -34.938 -3.949 1 94.69 220 GLU B N 1
ATOM 5286 C CA . GLU B 1 220 ? -15.164 -35.562 -3.811 1 94.69 220 GLU B CA 1
ATOM 5287 C C . GLU B 1 220 ? -14.125 -34.844 -4.672 1 94.69 220 GLU B C 1
ATOM 5289 O O . GLU B 1 220 ? -14.477 -34.031 -5.523 1 94.69 220 GLU B O 1
ATOM 5294 N N . ILE B 1 221 ? -12.859 -35.125 -4.426 1 96.62 221 ILE B N 1
ATOM 5295 C CA . ILE B 1 221 ? -11.797 -34.469 -5.184 1 96.62 221 ILE B CA 1
ATOM 5296 C C . ILE B 1 221 ? -11.898 -34.875 -6.656 1 96.62 221 ILE B C 1
ATOM 5298 O O . ILE B 1 221 ? -11.828 -36.062 -6.996 1 96.62 221 ILE B O 1
ATOM 5302 N N . ALA B 1 222 ? -12.086 -33.906 -7.469 1 95 222 ALA B N 1
ATOM 5303 C CA . ALA B 1 222 ? -12.312 -34.125 -8.898 1 95 222 ALA B CA 1
ATOM 5304 C C . ALA B 1 222 ? -11.023 -34.562 -9.594 1 95 222 ALA B C 1
ATOM 5306 O O . ALA B 1 222 ? -9.93 -34.156 -9.188 1 95 222 ALA B O 1
ATOM 5307 N N . ASP B 1 223 ? -11.172 -35.312 -10.656 1 95.94 223 ASP B N 1
ATOM 5308 C CA . ASP B 1 223 ? -10 -35.812 -11.367 1 95.94 223 ASP B CA 1
ATOM 5309 C C . ASP B 1 223 ? -10.031 -35.375 -12.836 1 95.94 223 ASP B C 1
ATOM 5311 O O . ASP B 1 223 ? -9.148 -35.75 -13.617 1 95.94 223 ASP B O 1
ATOM 5315 N N . SER B 1 224 ? -11.016 -34.656 -13.18 1 94.5 224 SER B N 1
ATOM 5316 C CA . SER B 1 224 ? -11.141 -34.188 -14.562 1 94.5 224 SER B CA 1
ATOM 5317 C C . SER B 1 224 ? -11.742 -32.812 -14.641 1 94.5 224 SER B C 1
ATOM 5319 O O . SER B 1 224 ? -12.781 -32.531 -14.031 1 94.5 224 SER B O 1
ATOM 5321 N N . VAL B 1 225 ? -11.094 -31.969 -15.438 1 92.31 225 VAL B N 1
ATOM 5322 C CA . VAL B 1 225 ? -11.57 -30.594 -15.562 1 92.31 225 VAL B CA 1
ATOM 5323 C C . VAL B 1 225 ? -12.828 -30.562 -16.422 1 92.31 225 VAL B C 1
ATOM 5325 O O . VAL B 1 225 ? -13.695 -29.703 -16.234 1 92.31 225 VAL B O 1
ATOM 5328 N N . GLN B 1 226 ? -13.008 -31.531 -17.328 1 88.44 226 GLN B N 1
ATOM 5329 C CA . GLN B 1 226 ? -14.195 -31.594 -18.156 1 88.44 226 GLN B CA 1
ATOM 5330 C C . GLN B 1 226 ? -15.445 -31.875 -17.328 1 88.44 226 GLN B C 1
ATOM 5332 O O . GLN B 1 226 ? -16.531 -31.375 -17.625 1 88.44 226 GLN B O 1
ATOM 5337 N N . GLU B 1 227 ? -15.188 -32.656 -16.312 1 85.5 227 GLU B N 1
ATOM 5338 C CA . GLU B 1 227 ? -16.312 -32.969 -15.438 1 85.5 227 GLU B CA 1
ATOM 5339 C C . GLU B 1 227 ? -16.719 -31.719 -14.633 1 85.5 227 GLU B C 1
ATOM 5341 O O . GLU B 1 227 ? -17.906 -31.531 -14.328 1 85.5 227 GLU B O 1
ATOM 5346 N N . ILE B 1 228 ? -15.805 -30.906 -14.305 1 87.56 228 ILE B N 1
ATOM 5347 C CA . ILE B 1 228 ? -16.062 -29.688 -13.531 1 87.56 228 ILE B CA 1
ATOM 5348 C C . ILE B 1 228 ? -16.703 -28.641 -14.438 1 87.56 228 ILE B C 1
ATOM 5350 O O . ILE B 1 228 ? -17.641 -27.953 -14.023 1 87.56 228 ILE B O 1
ATOM 5354 N N . THR B 1 229 ? -16.172 -28.578 -15.672 1 80.5 229 THR B N 1
ATOM 5355 C CA . THR B 1 229 ? -16.625 -27.5 -16.562 1 80.5 229 THR B CA 1
ATOM 5356 C C . THR B 1 229 ? -17.797 -27.969 -17.422 1 80.5 229 THR B C 1
ATOM 5358 O O . THR B 1 229 ? -18.375 -27.172 -18.156 1 80.5 229 THR B O 1
ATOM 5361 N N . LYS B 1 230 ? -18.156 -29.234 -17.297 1 70.56 230 LYS B N 1
ATOM 5362 C CA . LYS B 1 230 ? -19.203 -29.812 -18.125 1 70.56 230 LYS B CA 1
ATOM 5363 C C . LYS B 1 230 ? -20.406 -28.859 -18.25 1 70.56 230 LYS B C 1
ATOM 5365 O O . LYS B 1 230 ? -20.797 -28.234 -17.266 1 70.56 230 LYS B O 1
ATOM 5370 N N . ARG B 1 231 ? -20.719 -28.656 -19.516 1 55.56 231 ARG B N 1
ATOM 5371 C CA . ARG B 1 231 ? -21.734 -27.766 -20.078 1 55.56 231 ARG B CA 1
ATOM 5372 C C . ARG B 1 231 ? -23.078 -27.953 -19.375 1 55.56 231 ARG B C 1
ATOM 5374 O O . ARG B 1 231 ? -23.906 -27.031 -19.375 1 55.56 231 ARG B O 1
ATOM 5381 N N . GLY B 1 232 ? -23.047 -28.734 -18.297 1 59.69 232 GLY B N 1
ATOM 5382 C CA . GLY B 1 232 ? -24.359 -28.844 -17.672 1 59.69 232 GLY B CA 1
ATOM 5383 C C . GLY B 1 232 ? -24.422 -28.219 -16.297 1 59.69 232 GLY B C 1
ATOM 5384 O O . GLY B 1 232 ? -23.391 -27.828 -15.734 1 59.69 232 GLY B O 1
ATOM 5385 N N . GLU B 1 233 ? -25.625 -27.719 -15.922 1 64.81 233 GLU B N 1
ATOM 5386 C CA . GLU B 1 233 ? -25.828 -27.125 -14.602 1 64.81 233 GLU B CA 1
ATOM 5387 C C . GLU B 1 233 ? -25.656 -28.172 -13.5 1 64.81 233 GLU B C 1
ATOM 5389 O O . GLU B 1 233 ? -26.297 -29.234 -13.531 1 64.81 233 GLU B O 1
ATOM 5394 N N . PRO B 1 234 ? -24.578 -27.922 -12.789 1 68.62 234 PRO B N 1
ATOM 5395 C CA . PRO B 1 234 ? -24.453 -28.875 -11.68 1 68.62 234 PRO B CA 1
ATOM 5396 C C . PRO B 1 234 ? -25.719 -28.953 -10.82 1 68.62 234 PRO B C 1
ATOM 5398 O O . PRO B 1 234 ? -26.391 -27.938 -10.625 1 68.62 234 PRO B O 1
ATOM 5401 N N . ILE B 1 235 ? -26.141 -30.141 -10.602 1 72.12 235 ILE B N 1
ATOM 5402 C CA . ILE B 1 235 ? -27.328 -30.375 -9.789 1 72.12 235 ILE B CA 1
ATOM 5403 C C . ILE B 1 235 ? -26.922 -30.688 -8.352 1 72.12 235 ILE B C 1
ATOM 5405 O O . ILE B 1 235 ? -25.875 -31.297 -8.109 1 72.12 235 ILE B O 1
ATOM 5409 N N . GLY B 1 236 ? -27.625 -30.016 -7.391 1 80.88 236 GLY B N 1
ATOM 5410 C CA . GLY B 1 236 ? -27.406 -30.312 -5.984 1 80.88 236 GLY B CA 1
ATOM 5411 C C . GLY B 1 236 ? -27.391 -29.078 -5.105 1 80.88 236 GLY B C 1
ATOM 5412 O O . GLY B 1 236 ? -27.547 -27.953 -5.598 1 80.88 236 GLY B O 1
ATOM 5413 N N . ARG B 1 237 ? -27.422 -29.453 -3.756 1 88.31 237 ARG B N 1
ATOM 5414 C CA . ARG B 1 237 ? -27.375 -28.391 -2.764 1 88.31 237 ARG B CA 1
ATOM 5415 C C . ARG B 1 237 ? -25.938 -28.156 -2.273 1 88.31 237 ARG B C 1
ATOM 5417 O O . ARG B 1 237 ? -25.172 -29.109 -2.111 1 88.31 237 ARG B O 1
ATOM 5424 N N . GLU B 1 238 ? -25.406 -26.953 -2.133 1 91 238 GLU B N 1
ATOM 5425 C CA . GLU B 1 238 ? -24.094 -26.594 -1.631 1 91 238 GLU B CA 1
ATOM 5426 C C . GLU B 1 238 ? -23.797 -27.281 -0.301 1 91 238 GLU B C 1
ATOM 5428 O O . GLU B 1 238 ? -22.672 -27.719 -0.049 1 91 238 GLU B O 1
ATOM 5433 N N . GLU B 1 239 ? -24.859 -27.453 0.482 1 92.12 239 GLU B N 1
ATOM 5434 C CA . GLU B 1 239 ? -24.703 -28.016 1.82 1 92.12 239 GLU B CA 1
ATOM 5435 C C . GLU B 1 239 ? -24.312 -29.484 1.759 1 92.12 239 GLU B C 1
ATOM 5437 O O . GLU B 1 239 ? -23.797 -30.047 2.734 1 92.12 239 GLU B O 1
ATOM 5442 N N . ASP B 1 240 ? -24.562 -30.047 0.579 1 93.88 240 ASP B N 1
ATOM 5443 C CA . ASP B 1 240 ? -24.266 -31.469 0.426 1 93.88 240 ASP B CA 1
ATOM 5444 C C . ASP B 1 240 ? -22.844 -31.688 -0.074 1 93.88 240 ASP B C 1
ATOM 5446 O O . ASP B 1 240 ? -22.359 -32.812 -0.14 1 93.88 240 ASP B O 1
ATOM 5450 N N . GLN B 1 241 ? -22.203 -30.656 -0.456 1 94.81 241 GLN B N 1
ATOM 5451 C CA . GLN B 1 241 ? -20.844 -30.75 -0.982 1 94.81 241 GLN B CA 1
ATOM 5452 C C . GLN B 1 241 ? -19.812 -30.688 0.141 1 94.81 241 GLN B C 1
ATOM 5454 O O . GLN B 1 241 ? -20.031 -30.031 1.156 1 94.81 241 GLN B O 1
ATOM 5459 N N . THR B 1 242 ? -18.719 -31.406 -0.035 1 96.5 242 THR B N 1
ATOM 5460 C CA . THR B 1 242 ? -17.734 -31.484 1.04 1 96.5 242 THR B CA 1
ATOM 5461 C C . THR B 1 242 ? -16.375 -31.016 0.553 1 96.5 242 THR B C 1
ATOM 5463 O O . THR B 1 242 ? -15.453 -30.812 1.354 1 96.5 242 THR B O 1
ATOM 5466 N N . THR B 1 243 ? -16.281 -30.891 -0.796 1 96.69 243 THR B N 1
ATOM 5467 C CA . THR B 1 243 ? -14.969 -30.625 -1.366 1 96.69 243 THR B CA 1
ATOM 5468 C C . THR B 1 243 ? -15.008 -29.391 -2.273 1 96.69 243 THR B C 1
ATOM 5470 O O . THR B 1 243 ? -15.922 -29.25 -3.082 1 96.69 243 THR B O 1
ATOM 5473 N N . ALA B 1 244 ? -14.016 -28.469 -2.078 1 97 244 ALA B N 1
ATOM 5474 C CA . ALA B 1 244 ? -13.82 -27.328 -2.973 1 97 244 ALA B CA 1
ATOM 5475 C C . ALA B 1 244 ? -12.641 -27.578 -3.912 1 97 244 ALA B C 1
ATOM 5477 O O . ALA B 1 244 ? -11.523 -27.844 -3.463 1 97 244 ALA B O 1
ATOM 5478 N N . ILE B 1 245 ? -12.867 -27.5 -5.215 1 96.81 245 ILE B N 1
ATOM 5479 C CA . ILE B 1 245 ? -11.82 -27.672 -6.215 1 96.81 245 ILE B CA 1
ATOM 5480 C C . ILE B 1 245 ? -11.461 -26.328 -6.832 1 96.81 245 ILE B C 1
ATOM 5482 O O . ILE B 1 245 ? -12.281 -25.719 -7.523 1 96.81 245 ILE B O 1
ATOM 5486 N N . TYR B 1 246 ? -10.266 -25.891 -6.543 1 95.31 246 TYR B N 1
ATOM 5487 C CA . TYR B 1 246 ? -9.727 -24.703 -7.188 1 95.31 246 TYR B CA 1
ATOM 5488 C C . TYR B 1 246 ? -9.148 -25.031 -8.562 1 95.31 246 TYR B C 1
ATOM 5490 O O . TYR B 1 246 ? -8.031 -25.531 -8.664 1 95.31 246 TYR B O 1
ATOM 5498 N N . TYR B 1 247 ? -9.836 -24.719 -9.594 1 93.38 247 TYR B N 1
ATOM 5499 C CA . TYR B 1 247 ? -9.438 -25.297 -10.867 1 93.38 247 TYR B CA 1
ATOM 5500 C C . TYR B 1 247 ? -8.891 -24.25 -11.812 1 93.38 247 TYR B C 1
ATOM 5502 O O . TYR B 1 247 ? -8.391 -24.562 -12.898 1 93.38 247 TYR B O 1
ATOM 5510 N N . SER B 1 248 ? -8.953 -23.031 -11.406 1 91.19 248 SER B N 1
ATOM 5511 C CA . SER B 1 248 ? -8.352 -21.969 -12.211 1 91.19 248 SER B CA 1
ATOM 5512 C C . SER B 1 248 ? -7.898 -20.797 -11.336 1 91.19 248 SER B C 1
ATOM 5514 O O . SER B 1 248 ? -8.672 -20.281 -10.523 1 91.19 248 SER B O 1
ATOM 5516 N N . ILE B 1 249 ? -6.688 -20.5 -11.391 1 87.94 249 ILE B N 1
ATOM 5517 C CA . ILE B 1 249 ? -6.113 -19.312 -10.758 1 87.94 249 ILE B CA 1
ATOM 5518 C C . ILE B 1 249 ? -5.379 -18.469 -11.805 1 87.94 249 ILE B C 1
ATOM 5520 O O . ILE B 1 249 ? -4.434 -18.953 -12.438 1 87.94 249 ILE B O 1
ATOM 5524 N N . THR B 1 250 ? -5.832 -17.25 -12.039 1 87.12 250 THR B N 1
ATOM 5525 C CA . THR B 1 250 ? -5.273 -16.422 -13.102 1 87.12 250 THR B CA 1
ATOM 5526 C C . THR B 1 250 ? -4.926 -15.031 -12.578 1 87.12 250 THR B C 1
ATOM 5528 O O . THR B 1 250 ? -5.719 -14.414 -11.867 1 87.12 250 THR B O 1
ATOM 5531 N N . SER B 1 251 ? -3.736 -14.633 -12.867 1 84.75 251 SER B N 1
ATOM 5532 C CA . SER B 1 251 ? -3.352 -13.242 -12.617 1 84.75 251 SER B CA 1
ATOM 5533 C C . SER B 1 251 ? -3.646 -12.359 -13.82 1 84.75 251 SER B C 1
ATOM 5535 O O . SER B 1 251 ? -3.365 -12.734 -14.961 1 84.75 251 SER B O 1
ATOM 5537 N N . THR B 1 252 ? -4.152 -11.188 -13.602 1 85.75 252 THR B N 1
ATOM 5538 C CA . THR B 1 252 ? -4.652 -10.391 -14.711 1 85.75 252 THR B CA 1
ATOM 5539 C C . THR B 1 252 ? -3.717 -9.219 -15 1 85.75 252 THR B C 1
ATOM 5541 O O . THR B 1 252 ? -3.814 -8.586 -16.062 1 85.75 252 THR B O 1
ATOM 5544 N N . GLN B 1 253 ? -2.814 -8.922 -14.133 1 88.31 253 GLN B N 1
ATOM 5545 C CA . GLN B 1 253 ? -1.963 -7.75 -14.297 1 88.31 253 GLN B CA 1
ATOM 5546 C C . GLN B 1 253 ? -0.513 -8.156 -14.547 1 88.31 253 GLN B C 1
ATOM 5548 O O . GLN B 1 253 ? 0.205 -8.516 -13.617 1 88.31 253 GLN B O 1
ATOM 5553 N N . PRO B 1 254 ? -0.044 -8.016 -15.82 1 90.38 254 PRO B N 1
ATOM 5554 C CA . PRO B 1 254 ? 1.333 -8.398 -16.141 1 90.38 254 PRO B CA 1
ATOM 5555 C C . PRO B 1 254 ? 2.361 -7.672 -15.273 1 90.38 254 PRO B C 1
ATOM 5557 O O . PRO B 1 254 ? 3.412 -8.227 -14.953 1 90.38 254 PRO B O 1
ATOM 5560 N N . GLY B 1 255 ? 2.043 -6.469 -14.93 1 93.5 255 GLY B N 1
ATOM 5561 C CA . GLY B 1 255 ? 2.957 -5.684 -14.117 1 93.5 255 GLY B CA 1
ATOM 5562 C C . GLY B 1 255 ? 3.137 -6.242 -12.711 1 93.5 255 GLY B C 1
ATOM 5563 O O . GLY B 1 255 ? 4.074 -5.867 -12.008 1 93.5 255 GLY B O 1
ATOM 5564 N N . LEU B 1 256 ? 2.225 -7.078 -12.336 1 91.19 256 LEU B N 1
ATOM 5565 C CA . LEU B 1 256 ? 2.285 -7.652 -11 1 91.19 256 LEU B CA 1
ATOM 5566 C C . LEU B 1 256 ? 2.812 -9.086 -11.047 1 91.19 256 LEU B C 1
ATOM 5568 O O . LEU B 1 256 ? 2.783 -9.797 -10.039 1 91.19 256 LEU B O 1
ATOM 5572 N N . SER B 1 257 ? 3.354 -9.445 -12.18 1 86.62 257 SER B N 1
ATOM 5573 C CA . SER B 1 257 ? 3.922 -10.781 -12.336 1 86.62 257 SER B CA 1
ATOM 5574 C C . SER B 1 257 ? 5.066 -11.008 -11.352 1 86.62 257 SER B C 1
ATOM 5576 O O . SER B 1 257 ? 5.934 -10.148 -11.188 1 86.62 257 SER B O 1
ATOM 5578 N N . GLY B 1 258 ? 5.027 -12.148 -10.688 1 79.31 258 GLY B N 1
ATOM 5579 C CA . GLY B 1 258 ? 6.098 -12.492 -9.766 1 79.31 258 GLY B CA 1
ATOM 5580 C C . GLY B 1 258 ? 5.883 -11.938 -8.367 1 79.31 258 GLY B C 1
ATOM 5581 O O . GLY B 1 258 ? 6.637 -12.258 -7.449 1 79.31 258 GLY B O 1
ATOM 5582 N N . ILE B 1 259 ? 4.984 -10.984 -8.203 1 81.69 259 ILE B N 1
ATOM 5583 C CA . ILE B 1 259 ? 4.613 -10.5 -6.875 1 81.69 259 ILE B CA 1
ATOM 5584 C C . ILE B 1 259 ? 3.631 -11.477 -6.23 1 81.69 259 ILE B C 1
ATOM 5586 O O . ILE B 1 259 ? 2.68 -11.922 -6.875 1 81.69 259 ILE B O 1
ATOM 5590 N N . ASP B 1 260 ? 3.986 -12.008 -5.121 1 73.25 260 ASP B N 1
ATOM 5591 C CA . ASP B 1 260 ? 3.264 -13.094 -4.461 1 73.25 260 ASP B CA 1
ATOM 5592 C C . ASP B 1 260 ? 1.919 -12.609 -3.924 1 73.25 260 ASP B C 1
ATOM 5594 O O . ASP B 1 260 ? 1.756 -12.422 -2.715 1 73.25 260 ASP B O 1
ATOM 5598 N N . LEU B 1 261 ? 0.993 -12.273 -4.77 1 67.06 261 LEU B N 1
ATOM 5599 C CA . LEU B 1 261 ? -0.36 -11.922 -4.352 1 67.06 261 LEU B CA 1
ATOM 5600 C C . LEU B 1 261 ? -1.175 -13.18 -4.047 1 67.06 261 LEU B C 1
ATOM 5602 O O . LEU B 1 261 ? -2.139 -13.125 -3.279 1 67.06 261 LEU B O 1
ATOM 5606 N N . GLY B 1 262 ? -0.639 -14.336 -4.617 1 58.62 262 GLY B N 1
ATOM 5607 C CA . GLY B 1 262 ? -1.365 -15.602 -4.66 1 58.62 262 GLY B CA 1
ATOM 5608 C C . GLY B 1 262 ? -1.227 -16.406 -3.385 1 58.62 262 GLY B C 1
ATOM 5609 O O . GLY B 1 262 ? -2.139 -17.156 -3.012 1 58.62 262 GLY B O 1
ATOM 5610 N N . ASN B 1 263 ? -0.047 -16.25 -2.793 1 58.84 263 ASN B N 1
ATOM 5611 C CA . ASN B 1 263 ? 0.216 -17.141 -1.668 1 58.84 263 ASN B CA 1
ATOM 5612 C C . ASN B 1 263 ? -0.953 -17.172 -0.688 1 58.84 263 ASN B C 1
ATOM 5614 O O . ASN B 1 263 ? -1.362 -18.25 -0.233 1 58.84 263 ASN B O 1
ATOM 5618 N N . MET B 1 264 ? -1.555 -15.977 -0.545 1 65.19 264 MET B N 1
ATOM 5619 C CA . MET B 1 264 ? -2.529 -16.016 0.541 1 65.19 264 MET B CA 1
ATOM 5620 C C . MET B 1 264 ? -3.953 -16.031 -0.007 1 65.19 264 MET B C 1
ATOM 5622 O O . MET B 1 264 ? -4.914 -16.172 0.75 1 65.19 264 MET B O 1
ATOM 5626 N N . LEU B 1 265 ? -4.008 -16.25 -1.372 1 75.94 265 LEU B N 1
ATOM 5627 C CA . LEU B 1 265 ? -5.352 -16.172 -1.928 1 75.94 265 LEU B CA 1
ATOM 5628 C C . LEU B 1 265 ? -6.145 -17.438 -1.624 1 75.94 265 LEU B C 1
ATOM 5630 O O . LEU B 1 265 ? -7.277 -17.359 -1.135 1 75.94 265 LEU B O 1
ATOM 5634 N N . ILE B 1 266 ? -5.5 -18.641 -1.869 1 82.25 266 ILE B N 1
ATOM 5635 C CA . ILE B 1 266 ? -6.234 -19.891 -1.686 1 82.25 266 ILE B CA 1
ATOM 5636 C C . ILE B 1 266 ? -6.648 -20.047 -0.222 1 82.25 266 ILE B C 1
ATOM 5638 O O . ILE B 1 266 ? -7.785 -20.406 0.074 1 82.25 266 ILE B O 1
ATOM 5642 N N . LYS B 1 267 ? -5.758 -19.672 0.567 1 81.38 267 LYS B N 1
ATOM 5643 C CA . LYS B 1 267 ? -6.066 -19.75 1.992 1 81.38 267 LYS B CA 1
ATOM 5644 C C . LYS B 1 267 ? -7.215 -18.828 2.365 1 81.38 267 LYS B C 1
ATOM 5646 O O . LYS B 1 267 ? -8.109 -19.203 3.121 1 81.38 267 LYS B O 1
ATOM 5651 N N . LYS B 1 268 ? -7.176 -17.688 1.851 1 84.88 268 LYS B N 1
ATOM 5652 C CA . LYS B 1 268 ? -8.234 -16.719 2.139 1 84.88 268 LYS B CA 1
ATOM 5653 C C . LYS B 1 268 ? -9.57 -17.172 1.575 1 84.88 268 LYS B C 1
ATOM 5655 O O . LYS B 1 268 ? -10.609 -17.031 2.227 1 84.88 268 LYS B O 1
ATOM 5660 N N . VAL B 1 269 ? -9.492 -17.719 0.456 1 91.31 269 VAL B N 1
ATOM 5661 C CA . VAL B 1 269 ? -10.711 -18.203 -0.175 1 91.31 269 VAL B CA 1
ATOM 5662 C C . VAL B 1 269 ? -11.25 -19.406 0.602 1 91.31 269 VAL B C 1
ATOM 5664 O O . VAL B 1 269 ? -12.453 -19.516 0.83 1 91.31 269 VAL B O 1
ATOM 5667 N N . ALA B 1 270 ? -10.352 -20.266 0.98 1 91.75 270 ALA B N 1
ATOM 5668 C CA . ALA B 1 270 ? -10.758 -21.438 1.744 1 91.75 270 ALA B CA 1
ATOM 5669 C C . ALA B 1 270 ? -11.438 -21.047 3.049 1 91.75 270 ALA B C 1
ATOM 5671 O O . ALA B 1 270 ? -12.484 -21.594 3.404 1 91.75 270 ALA B O 1
ATOM 5672 N N . THR B 1 271 ? -10.875 -20.094 3.701 1 87.31 271 THR B N 1
ATOM 5673 C CA . THR B 1 271 ? -11.453 -19.609 4.957 1 87.31 271 THR B CA 1
ATOM 5674 C C . THR B 1 271 ? -12.828 -19 4.723 1 87.31 271 THR B C 1
ATOM 5676 O O . THR B 1 271 ? -13.773 -19.281 5.473 1 87.31 271 THR B O 1
ATOM 5679 N N . GLN B 1 272 ? -12.945 -18.234 3.699 1 90.19 272 GLN B N 1
ATOM 5680 C CA . GLN B 1 272 ? -14.227 -17.625 3.363 1 90.19 272 GLN B CA 1
ATOM 5681 C C . GLN B 1 272 ? -15.258 -18.688 2.977 1 90.19 272 GLN B C 1
ATOM 5683 O O . GLN B 1 272 ? -16.422 -18.594 3.377 1 90.19 272 GLN B O 1
ATOM 5688 N N . LEU B 1 273 ? -14.828 -19.672 2.268 1 92.62 273 LEU B N 1
ATOM 5689 C CA . LEU B 1 273 ? -15.727 -20.719 1.815 1 92.62 273 LEU B CA 1
ATOM 5690 C C . LEU B 1 273 ? -16.234 -21.547 2.996 1 92.62 273 LEU B C 1
ATOM 5692 O O . LEU B 1 273 ? -17.391 -21.953 3.021 1 92.62 273 LEU B O 1
ATOM 5696 N N . GLN B 1 274 ? -15.336 -21.766 3.877 1 92.25 274 GLN B N 1
ATOM 5697 C CA . GLN B 1 274 ? -15.719 -22.547 5.043 1 92.25 274 GLN B CA 1
ATOM 5698 C C . GLN B 1 274 ? -16.734 -21.797 5.91 1 92.25 274 GLN B C 1
ATOM 5700 O O . GLN B 1 274 ? -17.562 -22.406 6.582 1 92.25 274 GLN B O 1
ATOM 5705 N N . LYS B 1 275 ? -16.672 -20.516 5.891 1 91.44 275 LYS B N 1
ATOM 5706 C CA . LYS B 1 275 ? -17.656 -19.703 6.594 1 91.44 275 LYS B CA 1
ATOM 5707 C C . LYS B 1 275 ? -19 -19.703 5.863 1 91.44 275 LYS B C 1
ATOM 5709 O O . LYS B 1 275 ? -20.062 -19.828 6.488 1 91.44 275 LYS B O 1
ATOM 5714 N N . ASP B 1 276 ? -19.016 -19.719 4.578 1 91.75 276 ASP B N 1
ATOM 5715 C CA . ASP B 1 276 ? -20.219 -19.656 3.748 1 91.75 276 ASP B CA 1
ATOM 5716 C C . ASP B 1 276 ? -20.906 -21.016 3.658 1 91.75 276 ASP B C 1
ATOM 5718 O O . ASP B 1 276 ? -22.125 -21.094 3.639 1 91.75 276 ASP B O 1
ATOM 5722 N N . VAL B 1 277 ? -20.047 -22 3.49 1 94.62 277 VAL B N 1
ATOM 5723 C CA . VAL B 1 277 ? -20.516 -23.375 3.334 1 94.62 277 VAL B CA 1
ATOM 5724 C C . VAL B 1 277 ? -19.75 -24.297 4.289 1 94.62 277 VAL B C 1
ATOM 5726 O O . VAL B 1 277 ? -18.844 -25.016 3.873 1 94.62 277 VAL B O 1
ATOM 5729 N N . PRO B 1 278 ? -20.219 -24.438 5.465 1 94.5 278 PRO B N 1
ATOM 5730 C CA . PRO B 1 278 ? -19.484 -25.125 6.52 1 94.5 278 PRO B CA 1
ATOM 5731 C C . PRO B 1 278 ? -19.234 -26.609 6.199 1 94.5 278 PRO B C 1
ATOM 5733 O O . PRO B 1 278 ? -18.375 -27.234 6.805 1 94.5 278 PRO B O 1
ATOM 5736 N N . SER B 1 279 ? -20.031 -27.141 5.301 1 95.75 279 SER B N 1
ATOM 5737 C CA . SER B 1 279 ? -19.875 -28.547 4.953 1 95.75 279 SER B CA 1
ATOM 5738 C C . SER B 1 279 ? -18.562 -28.797 4.195 1 95.75 279 SER B C 1
ATOM 5740 O O . SER B 1 279 ? -18.094 -29.922 4.098 1 95.75 279 SER B O 1
ATOM 5742 N N . ILE B 1 280 ? -18.016 -27.75 3.652 1 95.81 280 ILE B N 1
ATOM 5743 C CA . ILE B 1 280 ? -16.766 -27.875 2.902 1 95.81 280 ILE B CA 1
ATOM 5744 C C . ILE B 1 280 ? -15.594 -28.078 3.869 1 95.81 280 ILE B C 1
ATOM 5746 O O . ILE B 1 280 ? -15.328 -27.219 4.715 1 95.81 280 ILE B O 1
ATOM 5750 N N . LYS B 1 281 ? -14.883 -29.188 3.68 1 94.44 281 LYS B N 1
ATOM 5751 C CA . LYS B 1 281 ? -13.781 -29.516 4.582 1 94.44 281 LYS B CA 1
ATOM 5752 C C . LYS B 1 281 ? -12.5 -29.797 3.803 1 94.44 281 LYS B C 1
ATOM 5754 O O . LYS B 1 281 ? -11.398 -29.656 4.332 1 94.44 281 LYS B O 1
ATOM 5759 N N . THR B 1 282 ? -12.727 -30.219 2.59 1 96.56 282 THR B N 1
ATOM 5760 C CA . THR B 1 282 ? -11.578 -30.594 1.771 1 96.56 282 THR B CA 1
ATOM 5761 C C . THR B 1 282 ? -11.312 -29.531 0.707 1 96.56 282 THR B C 1
ATOM 5763 O O . THR B 1 282 ? -12.227 -29.109 -0.002 1 96.56 282 THR B O 1
ATOM 5766 N N . HIS B 1 283 ? -10.07 -29.094 0.667 1 96.75 283 HIS B N 1
ATOM 5767 C CA . HIS B 1 283 ? -9.641 -28.109 -0.32 1 96.75 283 HIS B CA 1
ATOM 5768 C C . HIS B 1 283 ? -8.539 -28.672 -1.213 1 96.75 283 HIS B C 1
ATOM 5770 O O . HIS B 1 283 ? -7.488 -29.078 -0.722 1 96.75 283 HIS B O 1
ATOM 5776 N N . SER B 1 284 ? -8.805 -28.688 -2.531 1 96.94 284 SER B N 1
ATOM 5777 C CA . SER B 1 284 ? -7.844 -29.219 -3.488 1 96.94 284 SER B CA 1
ATOM 5778 C C . SER B 1 284 ? -7.887 -28.453 -4.805 1 96.94 284 SER B C 1
ATOM 5780 O O . SER B 1 284 ? -8.914 -27.859 -5.148 1 96.94 284 SER B O 1
ATOM 5782 N N . THR B 1 285 ? -6.766 -28.438 -5.457 1 96.5 285 THR B N 1
ATOM 5783 C CA . THR B 1 285 ? -6.766 -27.891 -6.809 1 96.5 285 THR B CA 1
ATOM 5784 C C . THR B 1 285 ? -6.863 -29 -7.844 1 96.5 285 THR B C 1
ATOM 5786 O O . THR B 1 285 ? -6.793 -30.188 -7.5 1 96.5 285 THR B O 1
ATOM 5789 N N . LEU B 1 286 ? -7.184 -28.703 -8.977 1 97.06 286 LEU B N 1
ATOM 5790 C CA . LEU B 1 286 ? -6.961 -29.469 -10.203 1 97.06 286 LEU B CA 1
ATOM 5791 C C . LEU B 1 286 ? -6.18 -28.641 -11.219 1 97.06 286 LEU B C 1
ATOM 5793 O O . LEU B 1 286 ? -6.738 -27.75 -11.859 1 97.06 286 LEU B O 1
ATOM 5797 N N . SER B 1 287 ? -4.895 -29.016 -11.336 1 96.38 287 SER B N 1
ATOM 5798 C CA . SER B 1 287 ? -3.971 -28.094 -11.992 1 96.38 287 SER B CA 1
ATOM 5799 C C . SER B 1 287 ? -3.328 -28.734 -13.219 1 96.38 287 SER B C 1
ATOM 5801 O O . SER B 1 287 ? -3.062 -29.938 -13.219 1 96.38 287 SER B O 1
ATOM 5803 N N . PRO B 1 288 ? -3.1 -27.906 -14.211 1 95.75 288 PRO B N 1
ATOM 5804 C CA . PRO B 1 288 ? -2.316 -28.406 -15.344 1 95.75 288 PRO B CA 1
ATOM 5805 C C . PRO B 1 288 ? -0.847 -28.625 -14.992 1 95.75 288 PRO B C 1
ATOM 5807 O O . PRO B 1 288 ? -0.406 -28.25 -13.898 1 95.75 288 PRO B O 1
ATOM 5810 N N . ILE B 1 289 ? -0.173 -29.297 -15.836 1 97.19 289 ILE B N 1
ATOM 5811 C CA . ILE B 1 289 ? 1.249 -29.562 -15.648 1 97.19 289 ILE B CA 1
ATOM 5812 C C . ILE B 1 289 ? 2.029 -29.062 -16.859 1 97.19 289 ILE B C 1
ATOM 5814 O O . ILE B 1 289 ? 2.604 -29.859 -17.609 1 97.19 289 ILE B O 1
ATOM 5818 N N . PRO B 1 290 ? 2.178 -27.812 -16.906 1 94.44 290 PRO B N 1
ATOM 5819 C CA . PRO B 1 290 ? 2.867 -27.266 -18.078 1 94.44 290 PRO B CA 1
ATOM 5820 C C . PRO B 1 290 ? 4.312 -27.75 -18.188 1 94.44 290 PRO B C 1
ATOM 5822 O O . PRO B 1 290 ? 4.996 -27.891 -17.172 1 94.44 290 PRO B O 1
ATOM 5825 N N . GLY B 1 291 ? 4.785 -28.062 -19.469 1 93.62 291 GLY B N 1
ATOM 5826 C CA . GLY B 1 291 ? 6.188 -28.328 -19.734 1 93.62 291 GLY B CA 1
ATOM 5827 C C . GLY B 1 291 ? 6.543 -29.797 -19.609 1 93.62 291 GLY B C 1
ATOM 5828 O O . GLY B 1 291 ? 7.672 -30.203 -19.922 1 93.62 291 GLY B O 1
ATOM 5829 N N . PHE B 1 292 ? 5.621 -30.656 -19.203 1 96.88 292 PHE B N 1
ATOM 5830 C CA . PHE B 1 292 ? 5.949 -32.062 -18.969 1 96.88 292 PHE B CA 1
ATOM 5831 C C . PHE B 1 292 ? 6.375 -32.719 -20.266 1 96.88 292 PHE B C 1
ATOM 5833 O O . PHE B 1 292 ? 7.414 -33.406 -20.312 1 96.88 292 PHE B O 1
ATOM 5840 N N . ARG B 1 293 ? 5.543 -32.531 -21.312 1 95.38 293 ARG B N 1
ATOM 5841 C CA . ARG B 1 293 ? 5.836 -33.219 -22.562 1 95.38 293 ARG B CA 1
ATOM 5842 C C . ARG B 1 293 ? 7.211 -32.812 -23.094 1 95.38 293 ARG B C 1
ATOM 5844 O O . ARG B 1 293 ? 8.062 -33.656 -23.328 1 95.38 293 ARG B O 1
ATOM 5851 N N . PRO B 1 294 ? 7.469 -31.531 -23.25 1 93.44 294 PRO B N 1
ATOM 5852 C CA . PRO B 1 294 ? 8.812 -31.172 -23.719 1 93.44 294 PRO B CA 1
ATOM 5853 C C . PRO B 1 294 ? 9.906 -31.641 -22.766 1 93.44 294 PRO B C 1
ATOM 5855 O O . PRO B 1 294 ? 10.992 -32.031 -23.219 1 93.44 294 PRO B O 1
ATOM 5858 N N . TRP B 1 295 ? 9.688 -31.641 -21.547 1 95.06 295 TRP B N 1
ATOM 5859 C CA . TRP B 1 295 ? 10.672 -32.125 -20.578 1 95.06 295 TRP B CA 1
ATOM 5860 C C . TRP B 1 295 ? 10.969 -33.594 -20.766 1 95.06 295 TRP B C 1
ATOM 5862 O O . TRP B 1 295 ? 12.125 -34 -20.719 1 95.06 295 TRP B O 1
ATOM 5872 N N . LEU B 1 296 ? 9.93 -34.406 -20.938 1 95.44 296 LEU B N 1
ATOM 5873 C CA . LEU B 1 296 ? 10.086 -35.844 -21.094 1 95.44 296 LEU B CA 1
ATOM 5874 C C . LEU B 1 296 ? 10.891 -36.188 -22.359 1 95.44 296 LEU B C 1
ATOM 5876 O O . LEU B 1 296 ? 11.758 -37.062 -22.328 1 95.44 296 LEU B O 1
ATOM 5880 N N . ILE B 1 297 ? 10.602 -35.438 -23.391 1 94 297 ILE B N 1
ATOM 5881 C CA . ILE B 1 297 ? 11.312 -35.625 -24.656 1 94 297 ILE B CA 1
ATOM 5882 C C . ILE B 1 297 ? 12.797 -35.281 -24.469 1 94 297 ILE B C 1
ATOM 5884 O O . ILE B 1 297 ? 13.664 -36.062 -24.859 1 94 297 ILE B O 1
ATOM 5888 N N . ARG B 1 298 ? 13.062 -34.219 -23.797 1 93.25 298 ARG B N 1
ATOM 5889 C CA . ARG B 1 298 ? 14.445 -33.844 -23.531 1 93.25 298 ARG B CA 1
ATOM 5890 C C . ARG B 1 298 ? 15.133 -34.844 -22.625 1 93.25 298 ARG B C 1
ATOM 5892 O O . ARG B 1 298 ? 16.312 -35.156 -22.812 1 93.25 298 ARG B O 1
ATOM 5899 N N . ASN B 1 299 ? 14.414 -35.312 -21.672 1 93.94 299 ASN B N 1
ATOM 5900 C CA . ASN B 1 299 ? 14.969 -36.25 -20.719 1 93.94 299 ASN B CA 1
ATOM 5901 C C . ASN B 1 299 ? 15.367 -37.562 -21.422 1 93.94 299 ASN B C 1
ATOM 5903 O O . ASN B 1 299 ? 16.453 -38.094 -21.156 1 93.94 299 ASN B O 1
ATOM 5907 N N . LEU B 1 300 ? 14.594 -38.031 -22.328 1 93.19 300 LEU B N 1
ATOM 5908 C CA . LEU B 1 300 ? 14.836 -39.312 -23.016 1 93.19 300 LEU B CA 1
ATOM 5909 C C . LEU B 1 300 ? 15.945 -39.156 -24.047 1 93.19 300 LEU B C 1
ATOM 5911 O O . LEU B 1 300 ? 16.656 -40.125 -24.359 1 93.19 300 LEU B O 1
ATOM 5915 N N . LYS B 1 301 ? 16.109 -37.906 -24.453 1 91.25 301 LYS B N 1
ATOM 5916 C CA . LYS B 1 301 ? 17.172 -37.625 -25.422 1 91.25 301 LYS B CA 1
ATOM 5917 C C . LYS B 1 301 ? 18.516 -37.438 -24.719 1 91.25 301 LYS B C 1
ATOM 5919 O O . LYS B 1 301 ? 19.547 -37.312 -25.375 1 91.25 301 LYS B O 1
ATOM 5924 N N . GLY B 1 302 ? 18.562 -37.5 -23.438 1 84.69 302 GLY B N 1
ATOM 5925 C CA . GLY B 1 302 ? 19.797 -37.406 -22.672 1 84.69 302 GLY B CA 1
ATOM 5926 C C . GLY B 1 302 ? 20.219 -35.969 -22.422 1 84.69 302 GLY B C 1
ATOM 5927 O O . GLY B 1 302 ? 21.359 -35.719 -22.016 1 84.69 302 GLY B O 1
ATOM 5928 N N . ASN B 1 303 ? 19.406 -35.062 -22.672 1 73.56 303 ASN B N 1
ATOM 5929 C CA . ASN B 1 303 ? 19.75 -33.625 -22.531 1 73.56 303 ASN B CA 1
ATOM 5930 C C . ASN B 1 303 ? 19.203 -33.062 -21.234 1 73.56 303 ASN B C 1
ATOM 5932 O O . ASN B 1 303 ? 19.062 -31.828 -21.125 1 73.56 303 ASN B O 1
ATOM 5936 N N . ALA B 1 304 ? 18.906 -33.906 -20.422 1 67.81 304 ALA B N 1
ATOM 5937 C CA . ALA B 1 304 ? 18.328 -33.312 -19.203 1 67.81 304 ALA B CA 1
ATOM 5938 C C . ALA B 1 304 ? 19.344 -33.344 -18.062 1 67.81 304 ALA B C 1
ATOM 5940 O O . ALA B 1 304 ? 20.188 -34.25 -18 1 67.81 304 ALA B O 1
ATOM 5941 N N . GLU B 1 305 ? 19.453 -32.25 -17.359 1 75.75 305 GLU B N 1
ATOM 5942 C CA . GLU B 1 305 ? 20.297 -32.125 -16.172 1 75.75 305 GLU B CA 1
ATOM 5943 C C . GLU B 1 305 ? 19.766 -33 -15.039 1 75.75 305 GLU B C 1
ATOM 5945 O O . GLU B 1 305 ? 20.344 -33.031 -13.953 1 75.75 305 GLU B O 1
ATOM 5950 N N . TYR B 1 306 ? 18.781 -33.844 -15.438 1 77.69 306 TYR B N 1
ATOM 5951 C CA . TYR B 1 306 ? 18.109 -34.625 -14.398 1 77.69 306 TYR B CA 1
ATOM 5952 C C . TYR B 1 306 ? 18.234 -36.125 -14.664 1 77.69 306 TYR B C 1
ATOM 5954 O O . TYR B 1 306 ? 18.531 -36.531 -15.789 1 77.69 306 TYR B O 1
ATOM 5962 N N . PRO B 1 307 ? 18.094 -36.938 -13.625 1 79.44 307 PRO B N 1
ATOM 5963 C CA . PRO B 1 307 ? 18.172 -38.375 -13.828 1 79.44 307 PRO B CA 1
ATOM 5964 C C . PRO B 1 307 ? 17.188 -38.906 -14.875 1 79.44 307 PRO B C 1
ATOM 5966 O O . PRO B 1 307 ? 16.062 -38.406 -14.953 1 79.44 307 PRO B O 1
ATOM 5969 N N . SER B 1 308 ? 17.625 -39.781 -15.578 1 86 308 SER B N 1
ATOM 5970 C CA . SER B 1 308 ? 16.812 -40.312 -16.656 1 86 308 SER B CA 1
ATOM 5971 C C . SER B 1 308 ? 15.586 -41.062 -16.125 1 86 308 SER B C 1
ATOM 5973 O O . SER B 1 308 ? 15.672 -41.75 -15.117 1 86 308 SER B O 1
ATOM 5975 N N . VAL B 1 309 ? 14.492 -40.875 -16.766 1 91.38 309 VAL B N 1
ATOM 5976 C CA . VAL B 1 309 ? 13.258 -41.562 -16.438 1 91.38 309 VAL B CA 1
ATOM 5977 C C . VAL B 1 309 ? 13.367 -43.031 -16.859 1 91.38 309 VAL B C 1
ATOM 5979 O O . VAL B 1 309 ? 12.734 -43.906 -16.266 1 91.38 309 VAL B O 1
ATOM 5982 N N . MET B 1 310 ? 14.297 -43.281 -17.844 1 91.81 310 MET B N 1
ATOM 5983 C CA . MET B 1 310 ? 14.484 -44.656 -18.359 1 91.81 310 MET B CA 1
ATOM 5984 C C . MET B 1 310 ? 15.32 -45.469 -17.391 1 91.81 310 MET B C 1
ATOM 5986 O O . MET B 1 310 ? 16.438 -45.094 -17.047 1 91.81 310 MET B O 1
ATOM 5990 N N . ASN B 1 311 ? 14.758 -46.438 -16.859 1 91.31 311 ASN B N 1
ATOM 5991 C CA . ASN B 1 311 ? 15.422 -47.406 -15.977 1 91.31 311 ASN B CA 1
ATOM 5992 C C . ASN B 1 311 ? 14.93 -48.812 -16.234 1 91.31 311 ASN B C 1
ATOM 5994 O O . ASN B 1 311 ? 14.211 -49.062 -17.203 1 91.31 311 ASN B O 1
ATOM 5998 N N . GLU B 1 312 ? 15.375 -49.688 -15.414 1 91.31 312 GLU B N 1
ATOM 5999 C CA . GLU B 1 312 ? 15.055 -51.094 -15.633 1 91.31 312 GLU B CA 1
ATOM 6000 C C . GLU B 1 312 ? 13.547 -51.344 -15.594 1 91.31 312 GLU B C 1
ATOM 6002 O O . GLU B 1 312 ? 13.023 -52.125 -16.375 1 91.31 312 GLU B O 1
ATOM 6007 N N . LYS B 1 313 ? 12.938 -50.594 -14.766 1 92 313 LYS B N 1
ATOM 6008 C CA . LYS B 1 313 ? 11.492 -50.719 -14.602 1 92 313 LYS B CA 1
ATOM 6009 C C . LYS B 1 313 ? 10.75 -50.25 -15.852 1 92 313 LYS B C 1
ATOM 6011 O O . LYS B 1 313 ? 9.844 -50.938 -16.328 1 92 313 LYS B O 1
ATOM 6016 N N . VAL B 1 314 ? 11.141 -49.219 -16.391 1 94.56 314 VAL B N 1
ATOM 6017 C CA . VAL B 1 314 ? 10.484 -48.656 -17.578 1 94.56 314 VAL B CA 1
ATOM 6018 C C . VAL B 1 314 ? 10.781 -49.5 -18.797 1 94.56 314 VAL B C 1
ATOM 6020 O O . VAL B 1 314 ? 9.914 -49.719 -19.641 1 94.56 314 VAL B O 1
ATOM 6023 N N . VAL B 1 315 ? 11.984 -50.031 -18.859 1 95.19 315 VAL B N 1
ATOM 6024 C CA . VAL B 1 315 ? 12.367 -50.938 -19.953 1 95.19 315 VAL B CA 1
ATOM 6025 C C . VAL B 1 315 ? 11.492 -52.188 -19.938 1 95.19 315 VAL B C 1
ATOM 6027 O O . VAL B 1 315 ? 11.016 -52.625 -20.984 1 95.19 315 VAL B O 1
ATOM 6030 N N . LYS B 1 316 ? 11.367 -52.656 -18.75 1 94.88 316 LYS B N 1
ATOM 6031 C CA . LYS B 1 316 ? 10.508 -53.812 -18.594 1 94.88 316 LYS B CA 1
ATOM 6032 C C . LYS B 1 316 ? 9.078 -53.5 -19.031 1 94.88 316 LYS B C 1
ATOM 6034 O O . LYS B 1 316 ? 8.453 -54.312 -19.734 1 94.88 316 LYS B O 1
ATOM 6039 N N . TRP B 1 317 ? 8.57 -52.375 -18.609 1 94.88 317 TRP B N 1
ATOM 6040 C CA . TRP B 1 317 ? 7.215 -51.969 -18.969 1 94.88 317 TRP B CA 1
ATOM 6041 C C . TRP B 1 317 ? 7.082 -51.812 -20.484 1 94.88 317 TRP B C 1
ATOM 6043 O O . TRP B 1 317 ? 6.09 -52.219 -21.078 1 94.88 317 TRP B O 1
ATOM 6053 N N . MET B 1 318 ? 8.062 -51.25 -21.094 1 94.38 318 MET B N 1
ATOM 6054 C CA . MET B 1 318 ? 8.047 -51.062 -22.547 1 94.38 318 MET B CA 1
ATOM 6055 C C . MET B 1 318 ? 8.078 -52.406 -23.281 1 94.38 318 MET B C 1
ATOM 6057 O O . MET B 1 318 ? 7.43 -52.562 -24.312 1 94.38 318 MET B O 1
ATOM 6061 N N . SER B 1 319 ? 8.859 -53.25 -22.75 1 95.5 319 SER B N 1
ATOM 6062 C CA . SER B 1 319 ? 8.922 -54.594 -23.328 1 95.5 319 SER B CA 1
ATOM 6063 C C . SER B 1 319 ? 7.57 -55.281 -23.281 1 95.5 319 SER B C 1
ATOM 6065 O O . SER B 1 319 ? 7.156 -55.938 -24.234 1 95.5 319 SER B O 1
ATOM 6067 N N . GLU B 1 320 ? 6.957 -55.125 -22.203 1 94.62 320 GLU B N 1
ATOM 6068 C CA . GLU B 1 320 ? 5.641 -55.719 -22.016 1 94.62 320 GLU B CA 1
ATOM 6069 C C . GLU B 1 320 ? 4.613 -55.125 -22.969 1 94.62 320 GLU B C 1
ATOM 6071 O O . GLU B 1 320 ? 3.814 -55.844 -23.562 1 94.62 320 GLU B O 1
ATOM 6076 N N . VAL B 1 321 ? 4.645 -53.812 -23.094 1 93.25 321 VAL B N 1
ATOM 6077 C CA . VAL B 1 321 ? 3.688 -53.125 -23.938 1 93.25 321 VAL B CA 1
ATOM 6078 C C . VAL B 1 321 ? 3.914 -53.5 -25.406 1 93.25 321 VAL B C 1
ATOM 6080 O O . VAL B 1 321 ? 2.957 -53.656 -26.172 1 93.25 321 VAL B O 1
ATOM 6083 N N . SER B 1 322 ? 5.156 -53.656 -25.766 1 91.31 322 SER B N 1
ATOM 6084 C CA . SER B 1 322 ? 5.5 -53.969 -27.156 1 91.31 322 SER B CA 1
ATOM 6085 C C . SER B 1 322 ? 5.488 -55.469 -27.406 1 91.31 322 SER B C 1
ATOM 6087 O O . SER B 1 322 ? 5.578 -55.906 -28.562 1 91.31 322 SER B O 1
ATOM 6089 N N . ASN B 1 323 ? 5.371 -56.312 -26.375 1 92.5 323 ASN B N 1
ATOM 6090 C CA . ASN B 1 323 ? 5.43 -57.75 -26.469 1 92.5 323 ASN B CA 1
ATOM 6091 C C . ASN B 1 323 ? 6.746 -58.219 -27.078 1 92.5 323 ASN B C 1
ATOM 6093 O O . ASN B 1 323 ? 6.762 -59.156 -27.906 1 92.5 323 ASN B O 1
ATOM 6097 N N . GLU B 1 324 ? 7.773 -57.469 -26.844 1 93.25 324 GLU B N 1
ATOM 6098 C CA . GLU B 1 324 ? 9.125 -57.781 -27.297 1 93.25 324 GLU B CA 1
ATOM 6099 C C . GLU B 1 324 ? 10.164 -57.344 -26.266 1 93.25 324 GLU B C 1
ATOM 6101 O O . GLU B 1 324 ? 10.023 -56.281 -25.641 1 93.25 324 GLU B O 1
ATOM 6106 N N . MET B 1 325 ? 11.156 -58.281 -26.078 1 93.31 325 MET B N 1
ATOM 6107 C CA . MET B 1 325 ? 12.234 -57.875 -25.172 1 93.31 325 MET B CA 1
ATOM 6108 C C . MET B 1 325 ? 13.055 -56.75 -25.75 1 93.31 325 MET B C 1
ATOM 6110 O O . MET B 1 325 ? 13.547 -56.844 -26.875 1 93.31 325 MET B O 1
ATOM 6114 N N . MET B 1 326 ? 13.086 -55.656 -24.969 1 94 326 MET B N 1
ATOM 6115 C CA . MET B 1 326 ? 13.812 -54.469 -25.422 1 94 326 MET B CA 1
ATOM 6116 C C . MET B 1 326 ? 14.961 -54.125 -24.484 1 94 326 MET B C 1
ATOM 6118 O O . MET B 1 326 ? 14.891 -54.406 -23.281 1 94 326 MET B O 1
ATOM 6122 N N . ASN B 1 327 ? 16.031 -53.688 -25.078 1 94.5 327 ASN B N 1
ATOM 6123 C CA . ASN B 1 327 ? 17.062 -53.062 -24.25 1 94.5 327 ASN B CA 1
ATOM 6124 C C . ASN B 1 327 ? 16.781 -51.594 -24 1 94.5 327 ASN B C 1
ATOM 6126 O O . ASN B 1 327 ? 15.75 -51.062 -24.438 1 94.5 327 ASN B O 1
ATOM 6130 N N . GLU B 1 328 ? 17.5 -51 -23.219 1 94.19 328 GLU B N 1
ATOM 6131 C CA . GLU B 1 328 ? 17.281 -49.625 -22.797 1 94.19 328 GLU B CA 1
ATOM 6132 C C . GLU B 1 328 ? 17.203 -48.656 -24 1 94.19 328 GLU B C 1
ATOM 6134 O O . GLU B 1 328 ? 16.344 -47.781 -24.047 1 94.19 328 GLU B O 1
ATOM 6139 N N . SER B 1 329 ? 18.078 -48.875 -24.938 1 94.56 329 SER B N 1
ATOM 6140 C CA . SER B 1 329 ? 18.141 -48 -26.109 1 94.56 329 SER B CA 1
ATOM 6141 C C . SER B 1 329 ? 16.891 -48.156 -26.969 1 94.56 329 SER B C 1
ATOM 6143 O O . SER B 1 329 ? 16.328 -47.156 -27.453 1 94.56 329 SER B O 1
ATOM 6145 N N . GLU B 1 330 ? 16.5 -49.375 -27.172 1 95 330 GLU B N 1
ATOM 6146 C CA . GLU B 1 330 ? 15.312 -49.656 -27.969 1 95 330 GLU B CA 1
ATOM 6147 C C . GLU B 1 330 ? 14.055 -49.094 -27.297 1 95 330 GLU B C 1
ATOM 6149 O O . GLU B 1 330 ? 13.188 -48.531 -27.969 1 95 330 GLU B O 1
ATOM 6154 N N . ALA B 1 331 ? 14.016 -49.312 -26.016 1 95.38 331 ALA B N 1
ATOM 6155 C CA . ALA B 1 331 ? 12.875 -48.812 -25.25 1 95.38 331 ALA B CA 1
ATOM 6156 C C . ALA B 1 331 ? 12.781 -47.312 -25.344 1 95.38 331 ALA B C 1
ATOM 6158 O O . ALA B 1 331 ? 11.695 -46.75 -25.5 1 95.38 331 ALA B O 1
ATOM 6159 N N . THR B 1 332 ? 13.891 -46.625 -25.25 1 95.19 332 THR B N 1
ATOM 6160 C CA . THR B 1 332 ? 13.953 -45.188 -25.312 1 95.19 332 THR B CA 1
ATOM 6161 C C . THR B 1 332 ? 13.469 -44.688 -26.672 1 95.19 332 THR B C 1
ATOM 6163 O O . THR B 1 332 ? 12.664 -43.75 -26.75 1 95.19 332 THR B O 1
ATOM 6166 N N . GLU B 1 333 ? 13.938 -45.312 -27.688 1 93.75 333 GLU B N 1
ATOM 6167 C CA . GLU B 1 333 ? 13.578 -44.906 -29.047 1 93.75 333 GLU B CA 1
ATOM 6168 C C . GLU B 1 333 ? 12.094 -45.125 -29.312 1 93.75 333 GLU B C 1
ATOM 6170 O O . GLU B 1 333 ? 11.438 -44.281 -29.938 1 93.75 333 GLU B O 1
ATOM 6175 N N . THR B 1 334 ? 11.656 -46.25 -28.875 1 93.25 334 THR B N 1
ATOM 6176 C CA . THR B 1 334 ? 10.242 -46.562 -29.078 1 93.25 334 THR B CA 1
ATOM 6177 C C . THR B 1 334 ? 9.359 -45.562 -28.328 1 93.25 334 THR B C 1
ATOM 6179 O O . THR B 1 334 ? 8.359 -45.094 -28.859 1 93.25 334 THR B O 1
ATOM 6182 N N . LEU B 1 335 ? 9.672 -45.344 -27.094 1 94.31 335 LEU B N 1
ATOM 6183 C CA . LEU B 1 335 ? 8.914 -44.375 -26.297 1 94.31 335 LEU B CA 1
ATOM 6184 C C . LEU B 1 335 ? 8.953 -43 -26.906 1 94.31 335 LEU B C 1
ATOM 6186 O O . LEU B 1 335 ? 7.926 -42.312 -26.984 1 94.31 335 LEU B O 1
ATOM 6190 N N . LEU B 1 336 ? 10.086 -42.562 -27.375 1 93.94 336 LEU B N 1
ATOM 6191 C CA . LEU B 1 336 ? 10.266 -41.25 -28 1 93.94 336 LEU B CA 1
ATOM 6192 C C . LEU B 1 336 ? 9.391 -41.125 -29.234 1 93.94 336 LEU B C 1
ATOM 6194 O O . LEU B 1 336 ? 8.828 -40.062 -29.5 1 93.94 336 LEU B O 1
ATOM 6198 N N . LYS B 1 337 ? 9.359 -42.188 -29.938 1 91.75 337 LYS B N 1
ATOM 6199 C CA . LYS B 1 337 ? 8.547 -42.188 -31.156 1 91.75 337 LYS B CA 1
ATOM 6200 C C . LYS B 1 337 ? 7.074 -41.969 -30.844 1 91.75 337 LYS B C 1
ATOM 6202 O O . LYS B 1 337 ? 6.387 -41.219 -31.562 1 91.75 337 LYS B O 1
ATOM 6207 N N . VAL B 1 338 ? 6.645 -42.5 -29.797 1 91.25 338 VAL B N 1
ATOM 6208 C CA . VAL B 1 338 ? 5.238 -42.406 -29.422 1 91.25 338 VAL B CA 1
ATOM 6209 C C . VAL B 1 338 ? 4.934 -41.031 -28.859 1 91.25 338 VAL B C 1
ATOM 6211 O O . VAL B 1 338 ? 3.92 -40.406 -29.203 1 91.25 338 VAL B O 1
ATOM 6214 N N . ILE B 1 339 ? 5.785 -40.438 -28.078 1 92.94 339 ILE B N 1
ATOM 6215 C CA . ILE B 1 339 ? 5.453 -39.25 -27.312 1 92.94 339 ILE B CA 1
ATOM 6216 C C . ILE B 1 339 ? 5.797 -38 -28.141 1 92.94 339 ILE B C 1
ATOM 6218 O O . ILE B 1 339 ? 5.289 -36.906 -27.875 1 92.94 339 ILE B O 1
ATOM 6222 N N . SER B 1 340 ? 6.711 -38.094 -29.078 1 90.75 340 SER B N 1
ATOM 6223 C CA . SER B 1 340 ? 7.125 -36.969 -29.875 1 90.75 340 SER B CA 1
ATOM 6224 C C . SER B 1 340 ? 6.133 -36.688 -31 1 90.75 340 SER B C 1
ATOM 6226 O O . SER B 1 340 ? 6.129 -35.594 -31.562 1 90.75 340 SER B O 1
ATOM 6228 N N . ASN B 1 341 ? 5.379 -37.688 -31.25 1 81.06 341 ASN B N 1
ATOM 6229 C CA . ASN B 1 341 ? 4.414 -37.531 -32.344 1 81.06 341 ASN B CA 1
ATOM 6230 C C . ASN B 1 341 ? 3.109 -36.906 -31.828 1 81.06 341 ASN B C 1
ATOM 6232 O O . ASN B 1 341 ? 2.385 -37.531 -31.047 1 81.06 341 ASN B O 1
ATOM 6236 N N . GLU B 1 342 ? 2.762 -35.781 -32.312 1 74.31 342 GLU B N 1
ATOM 6237 C CA . GLU B 1 342 ? 1.562 -35.094 -31.891 1 74.31 342 GLU B CA 1
ATOM 6238 C C . GLU B 1 342 ? 0.3 -35.781 -32.406 1 74.31 342 GLU B C 1
ATOM 6240 O O . GLU B 1 342 ? -0.784 -35.594 -31.844 1 74.31 342 GLU B O 1
ATOM 6245 N N . LYS B 1 343 ? 0.468 -36.562 -33.469 1 77.81 343 LYS B N 1
ATOM 6246 C CA . LYS B 1 343 ? -0.67 -37.219 -34.094 1 77.81 343 LYS B CA 1
ATOM 6247 C C . LYS B 1 343 ? -0.865 -38.625 -33.5 1 77.81 343 LYS B C 1
ATOM 6249 O O . LYS B 1 343 ? -1.659 -39.406 -34.031 1 77.81 343 LYS B O 1
ATOM 6254 N N . THR B 1 344 ? -0.038 -38.875 -32.469 1 79.12 344 THR B N 1
ATOM 6255 C CA . THR B 1 344 ? -0.179 -40.188 -31.844 1 79.12 344 THR B CA 1
ATOM 6256 C C . THR B 1 344 ? -1.61 -40.406 -31.359 1 79.12 344 THR B C 1
ATOM 6258 O O . THR B 1 344 ? -2.213 -39.5 -30.766 1 79.12 344 THR B O 1
ATOM 6261 N N . LYS B 1 345 ? -2.109 -41.562 -31.656 1 80.62 345 LYS B N 1
ATOM 6262 C CA . LYS B 1 345 ? -3.482 -41.906 -31.297 1 80.62 345 LYS B CA 1
ATOM 6263 C C . LYS B 1 345 ? -3.637 -42.062 -29.797 1 80.62 345 LYS B C 1
ATOM 6265 O O . LYS B 1 345 ? -2.699 -42.469 -29.109 1 80.62 345 LYS B O 1
ATOM 6270 N N . LYS B 1 346 ? -4.812 -41.75 -29.344 1 85.38 346 LYS B N 1
ATOM 6271 C CA . LYS B 1 346 ? -5.148 -41.844 -27.922 1 85.38 346 LYS B CA 1
ATOM 6272 C C . LYS B 1 346 ? -4.906 -43.25 -27.406 1 85.38 346 LYS B C 1
ATOM 6274 O O . LYS B 1 346 ? -4.504 -43.438 -26.25 1 85.38 346 LYS B O 1
ATOM 6279 N N . GLU B 1 347 ? -5.062 -44.219 -28.266 1 87.12 347 GLU B N 1
ATOM 6280 C CA . GLU B 1 347 ? -4.898 -45.594 -27.875 1 87.12 347 GLU B CA 1
ATOM 6281 C C . GLU B 1 347 ? -3.439 -45.938 -27.578 1 87.12 347 GLU B C 1
ATOM 6283 O O . GLU B 1 347 ? -3.143 -46.688 -26.656 1 87.12 347 GLU B O 1
ATOM 6288 N N . GLN B 1 348 ? -2.604 -45.375 -28.328 1 88.12 348 GLN B N 1
ATOM 6289 C CA . GLN B 1 348 ? -1.177 -45.625 -28.109 1 88.12 348 GLN B CA 1
ATOM 6290 C C . GLN B 1 348 ? -0.709 -44.969 -26.812 1 88.12 348 GLN B C 1
ATOM 6292 O O . GLN B 1 348 ? 0.121 -45.562 -26.094 1 88.12 348 GLN B O 1
ATOM 6297 N N . LEU B 1 349 ? -1.247 -43.844 -26.547 1 91.88 349 LEU B N 1
ATOM 6298 C CA . LEU B 1 349 ? -0.904 -43.188 -25.297 1 91.88 349 LEU B CA 1
ATOM 6299 C C . LEU B 1 349 ? -1.461 -43.938 -24.109 1 91.88 349 LEU B C 1
ATOM 6301 O O . LEU B 1 349 ? -0.797 -44.062 -23.078 1 91.88 349 LEU B O 1
ATOM 6305 N N . SER B 1 350 ? -2.645 -44.438 -24.312 1 93.44 350 SER B N 1
ATOM 6306 C CA . SER B 1 350 ? -3.279 -45.188 -23.25 1 93.44 350 SER B CA 1
ATOM 6307 C C . SER B 1 350 ? -2.492 -46.469 -22.938 1 93.44 350 SER B C 1
ATOM 6309 O O . SER B 1 350 ? -2.459 -46.906 -21.797 1 93.44 350 SER B O 1
ATOM 6311 N N . ALA B 1 351 ? -1.868 -46.969 -23.938 1 92.81 351 ALA B N 1
ATOM 6312 C CA . ALA B 1 351 ? -1.094 -48.219 -23.766 1 92.81 351 ALA B CA 1
ATOM 6313 C C . ALA B 1 351 ? 0.121 -47.969 -22.875 1 92.81 351 ALA B C 1
ATOM 6315 O O . ALA B 1 351 ? 0.592 -48.906 -22.203 1 92.81 351 ALA B O 1
ATOM 6316 N N . ILE B 1 352 ? 0.576 -46.781 -22.859 1 95.25 352 ILE B N 1
ATOM 6317 C CA . ILE B 1 352 ? 1.761 -46.531 -22.047 1 95.25 352 ILE B CA 1
ATOM 6318 C C . ILE B 1 352 ? 1.395 -45.594 -20.891 1 95.25 352 ILE B C 1
ATOM 6320 O O . ILE B 1 352 ? 2.232 -44.844 -20.406 1 95.25 352 ILE B O 1
ATOM 6324 N N . GLN B 1 353 ? 0.179 -45.562 -20.453 1 96 353 GLN B N 1
ATOM 6325 C CA . GLN B 1 353 ? -0.332 -44.719 -19.391 1 96 353 GLN B CA 1
ATOM 6326 C C . GLN B 1 353 ? 0.524 -44.844 -18.125 1 96 353 GLN B C 1
ATOM 6328 O O . GLN B 1 353 ? 0.891 -43.844 -17.531 1 96 353 GLN B O 1
ATOM 6333 N N . HIS B 1 354 ? 0.718 -46.094 -17.719 1 94.88 354 HIS B N 1
ATOM 6334 C CA . HIS B 1 354 ? 1.446 -46.281 -16.469 1 94.88 354 HIS B CA 1
ATOM 6335 C C . HIS B 1 354 ? 2.855 -45.719 -16.547 1 94.88 354 HIS B C 1
ATOM 6337 O O . HIS B 1 354 ? 3.379 -45.219 -15.562 1 94.88 354 HIS B O 1
ATOM 6343 N N . ILE B 1 355 ? 3.482 -45.75 -17.734 1 95.88 355 ILE B N 1
ATOM 6344 C CA . ILE B 1 355 ? 4.816 -45.188 -17.938 1 95.88 355 ILE B CA 1
ATOM 6345 C C . ILE B 1 355 ? 4.762 -43.688 -17.891 1 95.88 355 ILE B C 1
ATOM 6347 O O . ILE B 1 355 ? 5.602 -43.031 -17.25 1 95.88 355 ILE B O 1
ATOM 6351 N N . LEU B 1 356 ? 3.74 -43.094 -18.547 1 96.88 356 LEU B N 1
ATOM 6352 C CA . LEU B 1 356 ? 3.578 -41.656 -18.578 1 96.88 356 LEU B CA 1
ATOM 6353 C C . LEU B 1 356 ? 3.277 -41.125 -17.172 1 96.88 356 LEU B C 1
ATOM 6355 O O . LEU B 1 356 ? 3.791 -40.062 -16.781 1 96.88 356 LEU B O 1
ATOM 6359 N N . MET B 1 357 ? 2.484 -41.844 -16.422 1 97.5 357 MET B N 1
ATOM 6360 C CA . MET B 1 357 ? 2.164 -41.438 -15.062 1 97.5 357 MET B CA 1
ATOM 6361 C C . MET B 1 357 ? 3.406 -41.469 -14.18 1 97.5 357 MET B C 1
ATOM 6363 O O . MET B 1 357 ? 3.635 -40.562 -13.383 1 97.5 357 MET B O 1
ATOM 6367 N N . TYR B 1 358 ? 4.164 -42.5 -14.344 1 96.5 358 TYR B N 1
ATOM 6368 C CA . TYR B 1 358 ? 5.422 -42.625 -13.625 1 96.5 358 TYR B CA 1
ATOM 6369 C C . TYR B 1 358 ? 6.367 -41.469 -13.977 1 96.5 358 TYR B C 1
ATOM 6371 O O . TYR B 1 358 ? 6.945 -40.844 -13.086 1 96.5 358 TYR B O 1
ATOM 6379 N N . ALA B 1 359 ? 6.516 -41.219 -15.242 1 96.62 359 ALA B N 1
ATOM 6380 C CA . ALA B 1 359 ? 7.395 -40.156 -15.711 1 96.62 359 ALA B CA 1
ATOM 6381 C C . ALA B 1 359 ? 6.934 -38.812 -15.188 1 96.62 359 ALA B C 1
ATOM 6383 O O . ALA B 1 359 ? 7.754 -37.938 -14.852 1 96.62 359 ALA B O 1
ATOM 6384 N N . CYS B 1 360 ? 5.617 -38.594 -15.141 1 97.75 360 CYS B N 1
ATOM 6385 C CA . CYS B 1 360 ? 5.062 -37.344 -14.648 1 97.75 360 CYS B CA 1
ATOM 6386 C C . CYS B 1 360 ? 5.359 -37.156 -13.172 1 97.75 360 CYS B C 1
ATOM 6388 O O . CYS B 1 360 ? 5.711 -36.062 -12.734 1 97.75 360 CYS B O 1
ATOM 6390 N N . ALA B 1 361 ? 5.191 -38.219 -12.406 1 96.88 361 ALA B N 1
ATOM 6391 C CA . ALA B 1 361 ? 5.547 -38.156 -10.984 1 96.88 361 ALA B CA 1
ATOM 6392 C C . ALA B 1 361 ? 7.016 -37.781 -10.805 1 96.88 361 ALA B C 1
ATOM 6394 O O . ALA B 1 361 ? 7.355 -37 -9.922 1 96.88 361 ALA B O 1
ATOM 6395 N N . HIS B 1 362 ? 7.832 -38.375 -11.664 1 94.81 362 HIS B N 1
ATOM 6396 C CA . HIS B 1 362 ? 9.258 -38.062 -11.633 1 94.81 362 HIS B CA 1
ATOM 6397 C C . HIS B 1 362 ? 9.516 -36.594 -11.93 1 94.81 362 HIS B C 1
ATOM 6399 O O . HIS B 1 362 ? 10.312 -35.938 -11.25 1 94.81 362 HIS B O 1
ATOM 6405 N N . TYR B 1 363 ? 8.852 -36.125 -12.875 1 96.12 363 TYR B N 1
ATOM 6406 C CA . TYR B 1 363 ? 8.984 -34.719 -13.289 1 96.12 363 TYR B CA 1
ATOM 6407 C C . TYR B 1 363 ? 8.617 -33.781 -12.148 1 96.12 363 TYR B C 1
ATOM 6409 O O . TYR B 1 363 ? 9.344 -32.812 -11.859 1 96.12 363 TYR B O 1
ATOM 6417 N N . LEU B 1 364 ? 7.543 -34.031 -11.469 1 97 364 LEU B N 1
ATOM 6418 C CA . LEU B 1 364 ? 7.02 -33.156 -10.438 1 97 364 LEU B CA 1
ATOM 6419 C C . LEU B 1 364 ? 7.809 -33.281 -9.141 1 97 364 LEU B C 1
ATOM 6421 O O . LEU B 1 364 ? 8.039 -32.312 -8.438 1 97 364 LEU B O 1
ATOM 6425 N N . CYS B 1 365 ? 8.328 -34.469 -8.836 1 94.5 365 CYS B N 1
ATOM 6426 C CA . CYS B 1 365 ? 8.898 -34.719 -7.523 1 94.5 365 CYS B CA 1
ATOM 6427 C C . CYS B 1 365 ? 10.422 -34.656 -7.566 1 94.5 365 CYS B C 1
ATOM 6429 O O . CYS B 1 365 ? 11.055 -34.281 -6.574 1 94.5 365 CYS B O 1
ATOM 6431 N N . ARG B 1 366 ? 11 -34.969 -8.695 1 91.31 366 ARG B N 1
ATOM 6432 C CA . ARG B 1 366 ? 12.438 -35.188 -8.68 1 91.31 366 ARG B CA 1
ATOM 6433 C C . ARG B 1 366 ? 13.156 -34.156 -9.539 1 91.31 366 ARG B C 1
ATOM 6435 O O . ARG B 1 366 ? 14.336 -33.875 -9.32 1 91.31 366 ARG B O 1
ATOM 6442 N N . ALA B 1 367 ? 12.516 -33.719 -10.547 1 91.88 367 ALA B N 1
ATOM 6443 C CA . ALA B 1 367 ? 13.133 -32.656 -11.32 1 91.88 367 ALA B CA 1
ATOM 6444 C C . ALA B 1 367 ? 13.109 -31.328 -10.555 1 91.88 367 ALA B C 1
ATOM 6446 O O . ALA B 1 367 ? 12.055 -30.719 -10.391 1 91.88 367 ALA B O 1
ATOM 6447 N N . LYS B 1 368 ? 14.289 -30.906 -10.094 1 90.69 368 LYS B N 1
ATOM 6448 C CA . LYS B 1 368 ? 14.367 -29.734 -9.219 1 90.69 368 LYS B CA 1
ATOM 6449 C C . LYS B 1 368 ? 15.383 -28.719 -9.742 1 90.69 368 LYS B C 1
ATOM 6451 O O . LYS B 1 368 ? 16.344 -29.094 -10.43 1 90.69 368 LYS B O 1
ATOM 6456 N N . ARG B 1 369 ? 15.102 -27.578 -9.555 1 87.31 369 ARG B N 1
ATOM 6457 C CA . ARG B 1 369 ? 16.016 -26.453 -9.781 1 87.31 369 ARG B CA 1
ATOM 6458 C C . ARG B 1 369 ? 16.266 -25.672 -8.492 1 87.31 369 ARG B C 1
ATOM 6460 O O . ARG B 1 369 ? 15.328 -25.125 -7.91 1 87.31 369 ARG B O 1
ATOM 6467 N N . ASN B 1 370 ? 17.391 -25.625 -7.988 1 82.81 370 ASN B N 1
ATOM 6468 C CA . ASN B 1 370 ? 17.766 -25 -6.723 1 82.81 370 ASN B CA 1
ATOM 6469 C C . ASN B 1 370 ? 16.953 -25.562 -5.559 1 82.81 370 ASN B C 1
ATOM 6471 O O . ASN B 1 370 ? 16.453 -24.812 -4.715 1 82.81 370 ASN B O 1
ATOM 6475 N N . GLY B 1 371 ? 16.656 -26.844 -5.719 1 87.19 371 GLY B N 1
ATOM 6476 C CA . GLY B 1 371 ? 15.992 -27.562 -4.648 1 87.19 371 GLY B CA 1
ATOM 6477 C C . GLY B 1 371 ? 14.477 -27.469 -4.723 1 87.19 371 GLY B C 1
ATOM 6478 O O . GLY B 1 371 ? 13.773 -28.125 -3.957 1 87.19 371 GLY B O 1
ATOM 6479 N N . MET B 1 372 ? 13.977 -26.734 -5.68 1 91.5 372 MET B N 1
ATOM 6480 C CA . MET B 1 372 ? 12.539 -26.547 -5.812 1 91.5 372 MET B CA 1
ATOM 6481 C C . MET B 1 372 ? 12.016 -27.203 -7.086 1 91.5 372 MET B C 1
ATOM 6483 O O . MET B 1 372 ? 12.781 -27.469 -8.016 1 91.5 372 MET B O 1
ATOM 6487 N N . ALA B 1 373 ? 10.742 -27.422 -7.059 1 94.38 373 ALA B N 1
ATOM 6488 C CA . ALA B 1 373 ? 10.148 -28.078 -8.219 1 94.38 373 ALA B CA 1
ATOM 6489 C C . ALA B 1 373 ? 10.414 -27.297 -9.5 1 94.38 373 ALA B C 1
ATOM 6491 O O . ALA B 1 373 ? 10.305 -26.062 -9.508 1 94.38 373 ALA B O 1
ATOM 6492 N N . LEU B 1 374 ? 10.789 -27.938 -10.547 1 93.81 374 LEU B N 1
ATOM 6493 C CA . LEU B 1 374 ? 11.055 -27.312 -11.844 1 93.81 374 LEU B CA 1
ATOM 6494 C C . LEU B 1 374 ? 9.773 -26.734 -12.445 1 93.81 374 LEU B C 1
ATOM 6496 O O . LEU B 1 374 ? 9.789 -25.656 -13.023 1 93.81 374 LEU B O 1
ATOM 6500 N N . ASN B 1 375 ? 8.711 -27.578 -12.328 1 94.81 375 ASN B N 1
ATOM 6501 C CA . ASN B 1 375 ? 7.406 -27.109 -12.789 1 94.81 375 ASN B CA 1
ATOM 6502 C C . ASN B 1 375 ? 6.91 -25.922 -11.969 1 94.81 375 ASN B C 1
ATOM 6504 O O . ASN B 1 375 ? 6.801 -26.016 -10.742 1 94.81 375 ASN B O 1
ATOM 6508 N N . SER B 1 376 ? 6.551 -24.859 -12.641 1 90.62 376 SER B N 1
ATOM 6509 C CA . SER B 1 376 ? 6.207 -23.625 -11.953 1 90.62 376 SER B CA 1
ATOM 6510 C C . SER B 1 376 ? 4.902 -23.766 -11.172 1 90.62 376 SER B C 1
ATOM 6512 O O . SER B 1 376 ? 4.758 -23.203 -10.086 1 90.62 376 SER B O 1
ATOM 6514 N N . VAL B 1 377 ? 3.938 -24.516 -11.727 1 92.06 377 VAL B N 1
ATOM 6515 C CA . VAL B 1 377 ? 2.65 -24.703 -11.062 1 92.06 377 VAL B CA 1
ATOM 6516 C C . VAL B 1 377 ? 2.838 -25.516 -9.789 1 92.06 377 VAL B C 1
ATOM 6518 O O . VAL B 1 377 ? 2.293 -25.172 -8.734 1 92.06 377 VAL B O 1
ATOM 6521 N N . ALA B 1 378 ? 3.654 -26.547 -9.906 1 95.38 378 ALA B N 1
ATOM 6522 C CA . ALA B 1 378 ? 3.969 -27.344 -8.727 1 95.38 378 ALA B CA 1
ATOM 6523 C C . ALA B 1 378 ? 4.684 -26.5 -7.668 1 95.38 378 ALA B C 1
ATOM 6525 O O . ALA B 1 378 ? 4.344 -26.562 -6.484 1 95.38 378 ALA B O 1
ATOM 6526 N N . ASN B 1 379 ? 5.645 -25.812 -8.117 1 91.38 379 ASN B N 1
ATOM 6527 C CA . ASN B 1 379 ? 6.391 -24.953 -7.203 1 91.38 379 ASN B CA 1
ATOM 6528 C C . ASN B 1 379 ? 5.469 -23.969 -6.477 1 91.38 379 ASN B C 1
ATOM 6530 O O . ASN B 1 379 ? 5.625 -23.734 -5.277 1 91.38 379 ASN B O 1
ATOM 6534 N N . PHE B 1 380 ? 4.551 -23.438 -7.168 1 86.25 380 PHE B N 1
ATOM 6535 C CA . PHE B 1 380 ? 3.602 -22.484 -6.598 1 86.25 380 PHE B CA 1
ATOM 6536 C C . PHE B 1 380 ? 2.771 -23.141 -5.5 1 86.25 380 PHE B C 1
ATOM 6538 O O . PHE B 1 380 ? 2.686 -22.625 -4.387 1 86.25 380 PHE B O 1
ATOM 6545 N N . HIS B 1 381 ? 2.139 -24.234 -5.801 1 91.81 381 HIS B N 1
ATOM 6546 C CA . HIS B 1 381 ? 1.22 -24.859 -4.859 1 91.81 381 HIS B CA 1
ATOM 6547 C C . HIS B 1 381 ? 1.965 -25.438 -3.658 1 91.81 381 HIS B C 1
ATOM 6549 O O . HIS B 1 381 ? 1.521 -25.281 -2.518 1 91.81 381 HIS B O 1
ATOM 6555 N N . ILE B 1 382 ? 3.096 -26.062 -3.959 1 92.44 382 ILE B N 1
ATOM 6556 C CA . ILE B 1 382 ? 3.844 -26.688 -2.869 1 92.44 382 ILE B CA 1
ATOM 6557 C C . ILE B 1 382 ? 4.43 -25.609 -1.966 1 92.44 382 ILE B C 1
ATOM 6559 O O . ILE B 1 382 ? 4.422 -25.734 -0.74 1 92.44 382 ILE B O 1
ATOM 6563 N N . ARG B 1 383 ? 4.84 -24.594 -2.545 1 85.5 383 ARG B N 1
ATOM 6564 C CA . ARG B 1 383 ? 5.371 -23.469 -1.789 1 85.5 383 ARG B CA 1
ATOM 6565 C C . ARG B 1 383 ? 4.301 -22.859 -0.889 1 85.5 383 ARG B C 1
ATOM 6567 O O . ARG B 1 383 ? 4.609 -22.344 0.189 1 85.5 383 ARG B O 1
ATOM 6574 N N . ASN B 1 384 ? 3.07 -22.984 -1.357 1 82.25 384 ASN B N 1
ATOM 6575 C CA . ASN B 1 384 ? 1.962 -22.422 -0.595 1 82.25 384 ASN B CA 1
ATOM 6576 C C . ASN B 1 384 ? 1.39 -23.438 0.394 1 82.25 384 ASN B C 1
ATOM 6578 O O . ASN B 1 384 ? 0.322 -23.219 0.967 1 82.25 384 ASN B O 1
ATOM 6582 N N . GLY B 1 385 ? 2.094 -24.516 0.539 1 87 385 GLY B N 1
ATOM 6583 C CA . GLY B 1 385 ? 1.788 -25.438 1.62 1 87 385 GLY B CA 1
ATOM 6584 C C . GLY B 1 385 ? 0.915 -26.594 1.184 1 87 385 GLY B C 1
ATOM 6585 O O . GLY B 1 385 ? 0.414 -27.359 2.02 1 87 385 GLY B O 1
ATOM 6586 N N . ALA B 1 386 ? 0.769 -26.75 -0.075 1 93.62 386 ALA B N 1
ATOM 6587 C CA . ALA B 1 386 ? -0.078 -27.844 -0.565 1 93.62 386 ALA B CA 1
ATOM 6588 C C . ALA B 1 386 ? 0.683 -29.156 -0.589 1 93.62 386 ALA B C 1
ATOM 6590 O O . ALA B 1 386 ? 1.916 -29.172 -0.611 1 93.62 386 ALA B O 1
ATOM 6591 N N . GLU B 1 387 ? -0.049 -30.172 -0.523 1 96.75 387 GLU B N 1
ATOM 6592 C CA . GLU B 1 387 ? 0.458 -31.531 -0.716 1 96.75 387 GLU B CA 1
ATOM 6593 C C . GLU B 1 387 ? 0.198 -32 -2.137 1 96.75 387 GLU B C 1
ATOM 6595 O O . GLU B 1 387 ? -0.901 -31.844 -2.668 1 96.75 387 GLU B O 1
ATOM 6600 N N . LEU B 1 388 ? 1.3 -32.562 -2.725 1 98.06 388 LEU B N 1
ATOM 6601 C CA . LEU B 1 388 ? 1.076 -33.25 -3.988 1 98.06 388 LEU B CA 1
ATOM 6602 C C . LEU B 1 388 ? 0.238 -34.5 -3.773 1 98.06 388 LEU B C 1
ATOM 6604 O O . LEU B 1 388 ? 0.747 -35.531 -3.299 1 98.06 388 LEU B O 1
ATOM 6608 N N . TYR B 1 389 ? -0.962 -34.5 -4.219 1 98.19 389 TYR B N 1
ATOM 6609 C CA . TYR B 1 389 ? -1.932 -35.469 -3.699 1 98.19 389 TYR B CA 1
ATOM 6610 C C . TYR B 1 389 ? -2.148 -36.594 -4.688 1 98.19 389 TYR B C 1
ATOM 6612 O O . TYR B 1 389 ? -2.039 -37.781 -4.32 1 98.19 389 TYR B O 1
ATOM 6620 N N . ARG B 1 390 ? -2.475 -36.156 -5.965 1 98.31 390 ARG B N 1
ATOM 6621 C CA . ARG B 1 390 ? -2.873 -37.219 -6.887 1 98.31 390 ARG B CA 1
ATOM 6622 C C . ARG B 1 390 ? -2.666 -36.781 -8.336 1 98.31 390 ARG B C 1
ATOM 6624 O O . ARG B 1 390 ? -2.979 -35.656 -8.703 1 98.31 390 ARG B O 1
ATOM 6631 N N . LEU B 1 391 ? -2.117 -37.719 -9.156 1 98.31 391 LEU B N 1
ATOM 6632 C CA . LEU B 1 391 ? -2.07 -37.562 -10.602 1 98.31 391 LEU B CA 1
ATOM 6633 C C . LEU B 1 391 ? -3.305 -38.156 -11.258 1 98.31 391 LEU B C 1
ATOM 6635 O O . LEU B 1 391 ? -3.773 -39.219 -10.852 1 98.31 391 LEU B O 1
ATOM 6639 N N . ASN B 1 392 ? -3.803 -37.438 -12.195 1 98.19 392 ASN B N 1
ATOM 6640 C CA . ASN B 1 392 ? -5.031 -37.875 -12.844 1 98.19 392 ASN B CA 1
ATOM 6641 C C . ASN B 1 392 ? -4.836 -38.062 -14.352 1 98.19 392 ASN B C 1
ATOM 6643 O O . ASN B 1 392 ? -4.629 -37.094 -15.078 1 98.19 392 ASN B O 1
ATOM 6647 N N . TRP B 1 393 ? -4.949 -39.344 -14.789 1 97.06 393 TRP B N 1
ATOM 6648 C CA . TRP B 1 393 ? -4.945 -39.625 -16.219 1 97.06 393 TRP B CA 1
ATOM 6649 C C . TRP B 1 393 ? -6.199 -39.062 -16.891 1 97.06 393 TRP B C 1
ATOM 6651 O O . TRP B 1 393 ? -7.301 -39.156 -16.344 1 97.06 393 TRP B O 1
ATOM 6661 N N . ASN B 1 394 ? -6.047 -38.406 -17.984 1 95.19 394 ASN B N 1
ATOM 6662 C CA . ASN B 1 394 ? -7.152 -37.812 -18.734 1 95.19 394 ASN B CA 1
ATOM 6663 C C . ASN B 1 394 ? -7.848 -36.719 -17.906 1 95.19 394 ASN B C 1
ATOM 6665 O O . ASN B 1 394 ? -9.07 -36.625 -17.938 1 95.19 394 ASN B O 1
ATOM 6669 N N . GLY B 1 395 ? -7.062 -36.031 -17.094 1 95.62 395 GLY B N 1
ATOM 6670 C CA . GLY B 1 395 ? -7.602 -34.906 -16.344 1 95.62 395 GLY B CA 1
ATOM 6671 C C . GLY B 1 395 ? -8.047 -33.75 -17.219 1 95.62 395 GLY B C 1
ATOM 6672 O O . GLY B 1 395 ? -9 -33.031 -16.875 1 95.62 395 GLY B O 1
ATOM 6673 N N . ASP B 1 396 ? -7.301 -33.469 -18.266 1 94.5 396 ASP B N 1
ATOM 6674 C CA . ASP B 1 396 ? -7.637 -32.469 -19.266 1 94.5 396 ASP B CA 1
ATOM 6675 C C . ASP B 1 396 ? -7.457 -33.031 -20.672 1 94.5 396 ASP B C 1
ATOM 6677 O O . ASP B 1 396 ? -6.336 -33.094 -21.188 1 94.5 396 ASP B O 1
ATOM 6681 N N . THR B 1 397 ? -8.484 -33.281 -21.344 1 91.25 397 THR B N 1
ATOM 6682 C CA . THR B 1 397 ? -8.422 -33.969 -22.641 1 91.25 397 THR B CA 1
ATOM 6683 C C . THR B 1 397 ? -8.523 -32.938 -23.781 1 91.25 397 THR B C 1
ATOM 6685 O O . THR B 1 397 ? -8.758 -33.312 -24.922 1 91.25 397 THR B O 1
ATOM 6688 N N . SER B 1 398 ? -8.477 -31.688 -23.422 1 88.25 398 SER B N 1
ATOM 6689 C CA . SER B 1 398 ? -8.414 -30.672 -24.453 1 88.25 398 SER B CA 1
ATOM 6690 C C . SER B 1 398 ? -7.117 -30.781 -25.266 1 88.25 398 SER B C 1
ATOM 6692 O O . SER B 1 398 ? -6.184 -31.469 -24.844 1 88.25 398 SER B O 1
ATOM 6694 N N . HIS B 1 399 ? -7.094 -30.125 -26.422 1 88.31 399 HIS B N 1
ATOM 6695 C CA . HIS B 1 399 ? -5.891 -30.125 -27.25 1 88.31 399 HIS B CA 1
ATOM 6696 C C . HIS B 1 399 ? -4.699 -29.562 -26.484 1 88.31 399 HIS B C 1
ATOM 6698 O O . HIS B 1 399 ? -3.6 -30.125 -26.531 1 88.31 399 HIS B O 1
ATOM 6704 N N . ARG B 1 400 ? -4.918 -28.562 -25.719 1 87.94 400 ARG B N 1
ATOM 6705 C CA . ARG B 1 400 ? -3.869 -27.938 -24.922 1 87.94 400 ARG B CA 1
ATOM 6706 C C . ARG B 1 400 ? -3.398 -28.875 -23.812 1 87.94 400 ARG B C 1
ATOM 6708 O O . ARG B 1 400 ? -2.199 -28.984 -23.547 1 87.94 400 ARG B O 1
ATOM 6715 N N . GLY B 1 401 ? -4.332 -29.516 -23.188 1 91.31 401 GLY B N 1
ATOM 6716 C CA . GLY B 1 401 ? -4.004 -30.453 -22.125 1 91.31 401 GLY B CA 1
ATOM 6717 C C . GLY B 1 401 ? -3.18 -31.641 -22.609 1 91.31 401 GLY B C 1
ATOM 6718 O O . GLY B 1 401 ? -2.205 -32.031 -21.953 1 91.31 401 GLY B O 1
ATOM 6719 N N . ILE B 1 402 ? -3.535 -32.125 -23.75 1 91.44 402 ILE B N 1
ATOM 6720 C CA . ILE B 1 402 ? -2.838 -33.281 -24.312 1 91.44 402 ILE B CA 1
ATOM 6721 C C . ILE B 1 402 ? -1.429 -32.875 -24.75 1 91.44 402 ILE B C 1
ATOM 6723 O O . ILE B 1 402 ? -0.461 -33.562 -24.469 1 91.44 402 ILE B O 1
ATOM 6727 N N . ASN B 1 403 ? -1.316 -31.734 -25.281 1 90.69 403 ASN B N 1
ATOM 6728 C CA . ASN B 1 403 ? -0.026 -31.266 -25.781 1 90.69 403 ASN B CA 1
ATOM 6729 C C . ASN B 1 403 ? 0.926 -30.922 -24.641 1 90.69 403 ASN B C 1
ATOM 6731 O O . ASN B 1 403 ? 2.139 -31.094 -24.766 1 90.69 403 ASN B O 1
ATOM 6735 N N . ASN B 1 404 ? 0.416 -30.484 -23.562 1 91.81 404 ASN B N 1
ATOM 6736 C CA . ASN B 1 404 ? 1.253 -30.031 -22.453 1 91.81 404 ASN B CA 1
ATOM 6737 C C . ASN B 1 404 ? 1.695 -31.203 -21.578 1 91.81 404 ASN B C 1
ATOM 6739 O O . ASN B 1 404 ? 2.834 -31.25 -21.109 1 91.81 404 ASN B O 1
ATOM 6743 N N . SER B 1 405 ? 0.752 -32.156 -21.391 1 96.5 405 SER B N 1
ATOM 6744 C CA . SER B 1 405 ? 1.036 -33.156 -20.375 1 96.5 405 SER B CA 1
ATOM 6745 C C . SER B 1 405 ? 0.36 -34.5 -20.688 1 96.5 405 SER B C 1
ATOM 6747 O O . SER B 1 405 ? -0.002 -35.25 -19.781 1 96.5 405 SER B O 1
ATOM 6749 N N . PHE B 1 406 ? 0.036 -34.719 -22.016 1 95.88 406 PHE B N 1
ATOM 6750 C CA . PHE B 1 406 ? -0.633 -35.938 -22.453 1 95.88 406 PHE B CA 1
ATOM 6751 C C . PHE B 1 406 ? -1.976 -36.094 -21.75 1 95.88 406 PHE B C 1
ATOM 6753 O O . PHE B 1 406 ? -2.402 -37.219 -21.453 1 95.88 406 PHE B O 1
ATOM 6760 N N . GLY B 1 407 ? -2.562 -34.969 -21.266 1 95.25 407 GLY B N 1
ATOM 6761 C CA . GLY B 1 407 ? -3.869 -34.969 -20.625 1 95.25 407 GLY B CA 1
ATOM 6762 C C . GLY B 1 407 ? -3.803 -35.156 -19.125 1 95.25 407 GLY B C 1
ATOM 6763 O O . GLY B 1 407 ? -4.828 -35.094 -18.438 1 95.25 407 GLY B O 1
ATOM 6764 N N . ILE B 1 408 ? -2.621 -35.344 -18.562 1 97.94 408 ILE B N 1
ATOM 6765 C CA . ILE B 1 408 ? -2.467 -35.594 -17.125 1 97.94 408 ILE B CA 1
ATOM 6766 C C . ILE B 1 408 ? -2.629 -34.281 -16.359 1 97.94 408 ILE B C 1
ATOM 6768 O O . ILE B 1 408 ? -2.115 -33.25 -16.797 1 97.94 408 ILE B O 1
ATOM 6772 N N . MET B 1 409 ? -3.4 -34.281 -15.281 1 98.06 409 MET B N 1
ATOM 6773 C CA . MET B 1 409 ? -3.496 -33.156 -14.344 1 98.06 409 MET B CA 1
ATOM 6774 C C . MET B 1 409 ? -3.115 -33.594 -12.938 1 98.06 409 MET B C 1
ATOM 6776 O O . MET B 1 409 ? -2.895 -34.781 -12.695 1 98.06 409 MET B O 1
ATOM 6780 N N . VAL B 1 410 ? -2.955 -32.688 -12.102 1 98.44 410 VAL B N 1
ATOM 6781 C CA . VAL B 1 410 ? -2.51 -33.031 -10.758 1 98.44 410 VAL B CA 1
ATOM 6782 C C . VAL B 1 410 ? -3.361 -32.281 -9.727 1 98.44 410 VAL B C 1
ATOM 6784 O O . VAL B 1 410 ? -3.748 -31.141 -9.945 1 98.44 410 VAL B O 1
ATOM 6787 N N . ASN B 1 411 ? -3.748 -33 -8.648 1 98.38 411 ASN B N 1
ATOM 6788 C CA . ASN B 1 411 ? -4.391 -32.406 -7.48 1 98.38 411 ASN B CA 1
ATOM 6789 C C . ASN B 1 411 ? -3.367 -32 -6.422 1 98.38 411 ASN B C 1
ATOM 6791 O O . ASN B 1 411 ? -2.543 -32.812 -6.008 1 98.38 411 ASN B O 1
ATOM 6795 N N . TYR B 1 412 ? -3.387 -30.781 -6.086 1 97.44 412 TYR B N 1
ATOM 6796 C CA . TYR B 1 412 ? -2.709 -30.312 -4.879 1 97.44 412 TYR B CA 1
ATOM 6797 C C . TYR B 1 412 ? -3.699 -30.094 -3.744 1 97.44 412 TYR B C 1
ATOM 6799 O O . TYR B 1 412 ? -4.637 -29.297 -3.869 1 97.44 412 TYR B O 1
ATOM 6807 N N . ARG B 1 413 ? -3.5 -30.797 -2.68 1 97.31 413 ARG B N 1
ATOM 6808 C CA . ARG B 1 413 ? -4.438 -30.703 -1.563 1 97.31 413 ARG B CA 1
ATOM 6809 C C . ARG B 1 413 ? -3.922 -29.75 -0.489 1 97.31 413 ARG B C 1
ATOM 6811 O O . ARG B 1 413 ? -2.742 -29.797 -0.133 1 97.31 413 ARG B O 1
ATOM 6818 N N . TYR B 1 414 ? -4.797 -28.859 -0.057 1 93.81 414 TYR B N 1
ATOM 6819 C CA . TYR B 1 414 ? -4.473 -27.922 1 1 93.81 414 TYR B CA 1
ATOM 6820 C C . TYR B 1 414 ? -5.094 -28.344 2.324 1 93.81 414 TYR B C 1
ATOM 6822 O O . TYR B 1 414 ? -6.309 -28.234 2.51 1 93.81 414 TYR B O 1
ATOM 6830 N N . ASP B 1 415 ? -4.266 -28.891 3.172 1 92.31 415 ASP B N 1
ATOM 6831 C CA . ASP B 1 415 ? -4.652 -29.078 4.566 1 92.31 415 ASP B CA 1
ATOM 6832 C C . ASP B 1 415 ? -4.371 -27.828 5.3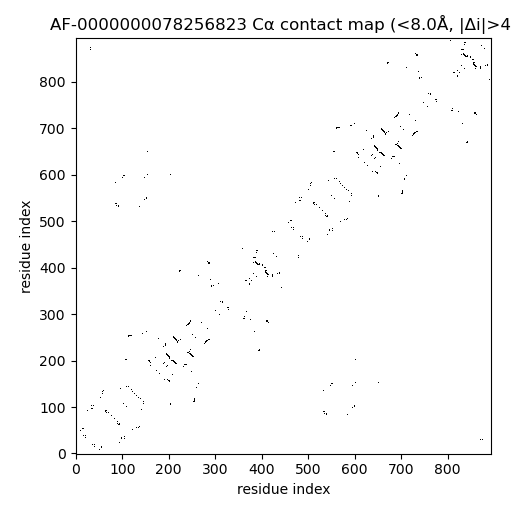95 1 92.31 415 ASP B C 1
ATOM 6834 O O . ASP B 1 415 ? -3.225 -27.562 5.758 1 92.31 415 ASP B O 1
ATOM 6838 N N . LEU B 1 416 ? -5.422 -27.141 5.777 1 85.56 416 LEU B N 1
ATOM 6839 C CA . LEU B 1 416 ? -5.297 -25.828 6.387 1 85.56 416 LEU B CA 1
ATOM 6840 C C . LEU B 1 416 ? -4.52 -25.891 7.691 1 85.56 416 LEU B C 1
ATOM 6842 O O . LEU B 1 416 ? -3.861 -24.938 8.086 1 85.56 416 LEU B O 1
ATOM 6846 N N . GLU B 1 417 ? -4.496 -27 8.305 1 86.12 417 GLU B N 1
ATOM 6847 C CA . GLU B 1 417 ? -3.768 -27.172 9.562 1 86.12 417 GLU B CA 1
ATOM 6848 C C . GLU B 1 417 ? -2.279 -27.391 9.305 1 86.12 417 GLU B C 1
ATOM 6850 O O . GLU B 1 417 ? -1.45 -27.141 10.188 1 86.12 417 GLU B O 1
ATOM 6855 N N . LYS B 1 418 ? -1.969 -27.828 8.109 1 89.12 418 LYS B N 1
ATOM 6856 C CA . LYS B 1 418 ? -0.588 -28.219 7.828 1 89.12 418 LYS B CA 1
ATOM 6857 C C . LYS B 1 418 ? 0.07 -27.234 6.859 1 89.12 418 LYS B C 1
ATOM 6859 O O . LYS B 1 418 ? 1.253 -27.375 6.543 1 89.12 418 LYS B O 1
ATOM 6864 N N . VAL B 1 419 ? -0.638 -26.266 6.418 1 83.56 419 VAL B N 1
ATOM 6865 C CA . VAL B 1 419 ? -0.171 -25.375 5.363 1 83.56 419 VAL B CA 1
ATOM 6866 C C . VAL B 1 419 ? 1.133 -24.703 5.797 1 83.56 419 VAL B C 1
ATOM 6868 O O . VAL B 1 419 ? 2.1 -24.672 5.027 1 83.56 419 VAL B O 1
ATOM 6871 N N . HIS B 1 420 ? 1.188 -24.266 6.977 1 75.5 420 HIS B N 1
ATOM 6872 C CA . HIS B 1 420 ? 2.363 -23.547 7.457 1 75.5 420 HIS B CA 1
ATOM 6873 C C . HIS B 1 420 ? 3.564 -24.484 7.582 1 75.5 420 HIS B C 1
ATOM 6875 O O . HIS B 1 420 ? 4.68 -24.125 7.207 1 75.5 420 HIS B O 1
ATOM 6881 N N . GLU B 1 421 ? 3.311 -25.578 8.125 1 83.19 421 GLU B N 1
ATOM 6882 C CA . GLU B 1 421 ? 4.371 -26.562 8.297 1 83.19 421 GLU B CA 1
ATOM 6883 C C . GLU B 1 421 ? 4.922 -27.016 6.945 1 83.19 421 GLU B C 1
ATOM 6885 O O . GLU B 1 421 ? 6.137 -27.125 6.773 1 83.19 421 GLU B O 1
ATOM 6890 N N . ASN B 1 422 ? 4.047 -27.266 6.012 1 88.69 422 ASN B N 1
ATOM 6891 C CA . ASN B 1 422 ? 4.461 -27.703 4.68 1 88.69 422 ASN B CA 1
ATOM 6892 C C . ASN B 1 422 ? 5.262 -26.609 3.967 1 88.69 422 ASN B C 1
ATOM 6894 O O . ASN B 1 422 ? 6.25 -26.906 3.289 1 88.69 422 ASN B O 1
ATOM 6898 N N . CYS B 1 423 ? 4.773 -25.5 4.098 1 81.31 423 CYS B N 1
ATOM 6899 C CA . CYS B 1 423 ? 5.473 -24.359 3.494 1 81.31 423 CYS B CA 1
ATOM 6900 C C . CYS B 1 423 ? 6.898 -24.266 4.02 1 81.31 423 CYS B C 1
ATOM 6902 O O . CYS B 1 423 ? 7.844 -24.141 3.238 1 81.31 423 CYS B O 1
ATOM 6904 N N . ALA B 1 424 ? 7.062 -24.344 5.312 1 77.25 424 ALA B N 1
ATOM 6905 C CA . ALA B 1 424 ? 8.375 -24.25 5.945 1 77.25 424 ALA B CA 1
ATOM 6906 C C . ALA B 1 424 ? 9.281 -25.391 5.512 1 77.25 424 ALA B C 1
ATOM 6908 O O . ALA B 1 424 ? 10.461 -25.188 5.215 1 77.25 424 ALA B O 1
ATOM 6909 N N . ALA B 1 425 ? 8.734 -26.531 5.492 1 87.56 425 ALA B N 1
ATOM 6910 C CA . ALA B 1 425 ? 9.5 -27.703 5.086 1 87.56 425 ALA B CA 1
ATOM 6911 C C . ALA B 1 425 ? 10.039 -27.547 3.664 1 87.56 425 ALA B C 1
ATOM 6913 O O . ALA B 1 425 ? 11.188 -27.891 3.385 1 87.56 425 ALA B O 1
ATOM 6914 N N . TYR B 1 426 ? 9.242 -27.016 2.826 1 88.44 426 TYR B N 1
ATOM 6915 C CA . TYR B 1 426 ? 9.609 -26.875 1.42 1 88.44 426 TYR B CA 1
ATOM 6916 C C . TYR B 1 426 ? 10.594 -25.734 1.223 1 88.44 426 TYR B C 1
ATOM 6918 O O . TYR B 1 426 ? 11.586 -25.891 0.506 1 88.44 426 TYR B O 1
ATOM 6926 N N . THR B 1 427 ? 10.414 -24.656 1.838 1 79.06 427 THR B N 1
ATOM 6927 C CA . THR B 1 427 ? 11.219 -23.453 1.593 1 79.06 427 THR B CA 1
ATOM 6928 C C . THR B 1 427 ? 12.547 -23.531 2.354 1 79.06 427 THR B C 1
ATOM 6930 O O . THR B 1 427 ? 13.57 -23.062 1.868 1 79.06 427 THR B O 1
ATOM 6933 N N . GLU B 1 428 ? 12.531 -24.234 3.447 1 74.25 428 GLU B N 1
ATOM 6934 C CA . GLU B 1 428 ? 13.719 -24.266 4.285 1 74.25 428 GLU B CA 1
ATOM 6935 C C . GLU B 1 428 ? 14.516 -25.562 4.07 1 74.25 428 GLU B C 1
ATOM 6937 O O . GLU B 1 428 ? 15.742 -25.531 4.031 1 74.25 428 GLU B O 1
ATOM 6942 N N . ARG B 1 429 ? 13.797 -26.547 4.02 1 86.31 429 ARG B N 1
ATOM 6943 C CA . ARG B 1 429 ? 14.461 -27.844 3.977 1 86.31 429 ARG B CA 1
ATOM 6944 C C . ARG B 1 429 ? 14.32 -28.484 2.602 1 86.31 429 ARG B C 1
ATOM 6946 O O . ARG B 1 429 ? 14.859 -29.562 2.359 1 86.31 429 ARG B O 1
ATOM 6953 N N . LYS B 1 430 ? 13.586 -27.828 1.669 1 90.81 430 LYS B N 1
ATOM 6954 C CA . LYS B 1 430 ? 13.391 -28.328 0.31 1 90.81 430 LYS B CA 1
ATOM 6955 C C . LYS B 1 430 ? 12.672 -29.672 0.315 1 90.81 430 LYS B C 1
ATOM 6957 O O . LYS B 1 430 ? 12.977 -30.547 -0.5 1 90.81 430 LYS B O 1
ATOM 6962 N N . GLU B 1 431 ? 11.852 -29.859 1.309 1 93.81 431 GLU B N 1
ATOM 6963 C CA . GLU B 1 431 ? 11.062 -31.078 1.426 1 93.81 431 GLU B CA 1
ATOM 6964 C C . GLU B 1 431 ? 9.641 -30.859 0.921 1 93.81 431 GLU B C 1
ATOM 6966 O O . GLU B 1 431 ? 8.938 -29.969 1.39 1 93.81 431 GLU B O 1
ATOM 6971 N N . MET B 1 432 ? 9.219 -31.734 0.066 1 95.12 432 MET B N 1
ATOM 6972 C CA . MET B 1 432 ? 7.875 -31.641 -0.501 1 95.12 432 MET B CA 1
ATOM 6973 C C . MET B 1 432 ? 6.91 -32.562 0.238 1 95.12 432 MET B C 1
ATOM 6975 O O . MET B 1 432 ? 7.266 -33.688 0.587 1 95.12 432 MET B O 1
ATOM 6979 N N . ALA B 1 433 ? 5.797 -32.031 0.526 1 96 433 ALA B N 1
ATOM 6980 C CA . ALA B 1 433 ? 4.727 -32.906 1.006 1 96 433 ALA B CA 1
ATOM 6981 C C . ALA B 1 433 ? 4.102 -33.688 -0.144 1 96 433 ALA B C 1
ATOM 6983 O O . ALA B 1 433 ? 3.465 -33.125 -1.026 1 96 433 ALA B O 1
ATOM 6984 N N . ILE B 1 434 ? 4.301 -35 -0.123 1 97 434 ILE B N 1
ATOM 6985 C CA . ILE B 1 434 ? 3.816 -35.875 -1.195 1 97 434 ILE B CA 1
ATOM 6986 C C . ILE B 1 434 ? 2.924 -36.969 -0.614 1 97 434 ILE B C 1
ATOM 6988 O O . ILE B 1 434 ? 3.324 -37.656 0.309 1 97 434 ILE B O 1
ATOM 6992 N N . ASN B 1 435 ? 1.743 -37 -1.115 1 97 435 ASN B N 1
ATOM 6993 C CA . ASN B 1 435 ? 0.796 -38.031 -0.673 1 97 435 ASN B CA 1
ATOM 6994 C C . ASN B 1 435 ? 1.216 -39.438 -1.133 1 97 435 ASN B C 1
ATOM 6996 O O . ASN B 1 435 ? 1.94 -39.562 -2.119 1 97 435 ASN B O 1
ATOM 7000 N N . GLU B 1 436 ? 0.727 -40.438 -0.523 1 95.5 436 GLU B N 1
ATOM 7001 C CA . GLU B 1 436 ? 1.025 -41.812 -0.862 1 95.5 436 GLU B CA 1
ATOM 7002 C C . GLU B 1 436 ? 0.567 -42.156 -2.279 1 95.5 436 GLU B C 1
ATOM 7004 O O . GLU B 1 436 ? 1.198 -42.969 -2.967 1 95.5 436 GLU B O 1
ATOM 7009 N N . ASN B 1 437 ? -0.482 -41.469 -2.691 1 94.75 437 ASN B N 1
ATOM 7010 C CA . ASN B 1 437 ? -1.009 -41.688 -4.035 1 94.75 437 ASN B CA 1
ATOM 7011 C C . ASN B 1 437 ? 0.048 -41.438 -5.102 1 94.75 437 ASN B C 1
ATOM 7013 O O . ASN B 1 437 ? 0.036 -42.062 -6.168 1 94.75 437 ASN B O 1
ATOM 7017 N N . VAL B 1 438 ? 0.941 -40.562 -4.801 1 96.25 438 VAL B N 1
ATOM 7018 C CA . VAL B 1 438 ? 1.979 -40.188 -5.758 1 96.25 438 VAL B CA 1
ATOM 7019 C C . VAL B 1 438 ? 3.266 -40.938 -5.441 1 96.25 438 VAL B C 1
ATOM 7021 O O . VAL B 1 438 ? 3.961 -41.406 -6.348 1 96.25 438 VAL B O 1
ATOM 7024 N N . MET B 1 439 ? 3.516 -41.188 -4.203 1 94.5 439 MET B N 1
ATOM 7025 C CA . MET B 1 439 ? 4.73 -41.906 -3.781 1 94.5 439 MET B CA 1
ATOM 7026 C C . MET B 1 439 ? 4.734 -43.344 -4.277 1 94.5 439 MET B C 1
ATOM 7028 O O . MET B 1 439 ? 5.801 -43.906 -4.512 1 94.5 439 MET B O 1
ATOM 7032 N N . ASN B 1 440 ? 3.635 -43.812 -4.426 1 93.75 440 ASN B N 1
ATOM 7033 C CA . ASN B 1 440 ? 3.49 -45.219 -4.832 1 93.75 440 ASN B CA 1
ATOM 7034 C C . ASN B 1 440 ? 4.035 -45.469 -6.238 1 93.75 440 ASN B C 1
ATOM 7036 O O . ASN B 1 440 ? 4.348 -46.594 -6.605 1 93.75 440 ASN B O 1
ATOM 7040 N N . PHE B 1 441 ? 4.141 -44.406 -7.016 1 91.88 441 PHE B N 1
ATOM 7041 C CA . PHE B 1 441 ? 4.723 -44.562 -8.344 1 91.88 441 PHE B CA 1
ATOM 7042 C C . PHE B 1 441 ? 6.191 -44.969 -8.25 1 91.88 441 PHE B C 1
ATOM 7044 O O . PHE B 1 441 ? 6.738 -45.531 -9.188 1 91.88 441 PHE B O 1
ATOM 7051 N N . PHE B 1 442 ? 6.832 -44.688 -7.156 1 89.44 442 PHE B N 1
ATOM 7052 C CA . PHE B 1 442 ? 8.266 -44.906 -7.016 1 89.44 442 PHE B CA 1
ATOM 7053 C C . PHE B 1 442 ? 8.539 -46.188 -6.266 1 89.44 442 PHE B C 1
ATOM 7055 O O . PHE B 1 442 ? 9.695 -46.625 -6.133 1 89.44 442 PHE B O 1
ATOM 7062 N N . LYS B 1 443 ? 7.578 -46.844 -5.629 1 84.19 443 LYS B N 1
ATOM 7063 C CA . LYS B 1 443 ? 7.781 -48.094 -4.91 1 84.19 443 LYS B CA 1
ATOM 7064 C C . LYS B 1 443 ? 7.969 -49.281 -5.879 1 84.19 443 LYS B C 1
ATOM 7066 O O . LYS B 1 443 ? 7.355 -49.312 -6.949 1 84.19 443 LYS B O 1
ATOM 7071 N N . ASP B 1 444 ? 9.125 -50.062 -5.715 1 66.69 444 ASP B N 1
ATOM 7072 C CA . ASP B 1 444 ? 9.391 -51.25 -6.516 1 66.69 444 ASP B CA 1
ATOM 7073 C C . ASP B 1 444 ? 8.281 -52.281 -6.344 1 66.69 444 ASP B C 1
ATOM 7075 O O . ASP B 1 444 ? 7.676 -52.375 -5.273 1 66.69 444 ASP B O 1
ATOM 7079 N N . ASP B 1 445 ? 7.461 -52.719 -7.375 1 49.75 445 ASP B N 1
ATOM 7080 C CA . ASP B 1 445 ? 6.566 -53.875 -7.348 1 49.75 445 ASP B CA 1
ATOM 7081 C C . ASP B 1 445 ? 7.25 -55.094 -6.711 1 49.75 445 ASP B C 1
ATOM 7083 O O . ASP B 1 445 ? 8.156 -55.688 -7.301 1 49.75 445 ASP B O 1
ATOM 7087 N N . ASP B 1 446 ? 7.836 -55.125 -5.617 1 39.16 446 ASP B N 1
ATOM 7088 C CA . ASP B 1 446 ? 8.297 -56.406 -5.082 1 39.16 446 ASP B CA 1
ATOM 7089 C C . ASP B 1 446 ? 7.148 -57.406 -5 1 39.16 446 ASP B C 1
ATOM 7091 O O . ASP B 1 446 ? 7.352 -58.562 -4.613 1 39.16 446 ASP B O 1
ATOM 7095 N N . ASN B 1 447 ? 5.832 -57.25 -5.293 1 33.41 447 ASN B N 1
ATOM 7096 C CA . ASN B 1 447 ? 5.211 -58.562 -5.094 1 33.41 447 ASN B CA 1
ATOM 7097 C C . ASN B 1 447 ? 5.629 -59.562 -6.176 1 33.41 447 ASN B C 1
ATOM 7099 O O . ASN B 1 447 ? 5.68 -59.219 -7.355 1 33.41 447 ASN B O 1
#

Solvent-accessible surface area (backbone atoms only — not comparable to full-atom values): 47114 Å² total; per-residue (Å²): 116,70,71,61,51,55,53,50,54,37,49,53,43,37,50,47,50,51,63,63,46,64,83,73,50,84,78,52,48,74,67,54,34,36,53,42,15,49,46,48,51,51,52,58,71,71,42,51,78,78,48,47,57,33,45,50,42,40,37,49,76,72,29,35,54,52,63,66,56,27,52,50,25,46,54,48,24,76,76,36,77,83,34,36,62,49,30,22,58,29,28,48,31,34,47,50,57,37,53,54,27,24,24,51,32,93,60,20,48,48,48,51,32,49,49,34,31,52,46,56,56,47,57,76,68,54,79,54,65,68,60,43,51,35,49,48,54,52,42,54,45,46,50,52,53,46,48,48,52,57,28,53,29,42,46,41,85,40,75,55,44,86,84,48,59,66,68,44,52,50,50,53,49,68,48,36,69,83,69,63,58,70,55,68,69,48,45,47,52,51,42,31,68,53,28,39,28,37,27,33,37,35,69,45,40,70,81,44,65,44,38,37,37,38,33,39,52,29,72,53,88,70,54,33,52,59,74,73,63,39,92,56,79,66,80,82,59,67,74,72,19,30,19,38,34,42,56,36,77,38,72,57,46,71,37,51,62,90,52,80,66,57,64,55,42,60,57,52,49,51,55,52,44,34,70,76,37,67,48,38,77,43,39,30,28,44,36,74,44,70,58,43,42,64,48,52,54,37,32,72,70,66,71,39,101,49,83,59,77,76,44,73,67,50,24,50,52,44,16,61,70,65,72,41,93,47,52,66,67,56,33,45,52,52,50,46,58,52,72,69,36,86,80,53,51,70,66,63,51,58,67,42,38,73,57,51,51,38,46,48,50,43,45,58,72,63,34,57,54,97,64,34,42,58,37,64,62,57,33,52,44,35,54,53,11,20,25,44,37,38,75,22,81,60,10,28,76,47,74,66,32,34,64,26,31,69,6,35,22,35,29,36,31,47,48,83,88,42,20,66,60,32,19,43,35,28,75,73,68,46,39,78,48,67,30,66,72,45,52,55,65,73,56,80,81,75,124,115,70,71,60,52,56,53,51,54,40,50,52,45,35,51,47,50,51,62,62,46,64,83,73,49,83,77,52,48,75,68,54,35,36,53,45,15,50,47,48,50,51,51,58,71,69,43,51,79,80,48,47,58,31,46,49,43,39,37,49,74,72,29,34,54,53,62,68,56,27,51,50,25,47,53,48,24,75,75,36,76,83,35,36,63,50,30,22,57,30,29,48,31,33,46,52,56,37,53,56,27,24,24,52,32,92,58,18,48,49,49,51,31,48,49,34,31,49,46,56,55,46,57,75,70,54,79,54,65,68,59,43,52,35,50,47,54,53,43,53,47,45,49,52,53,48,48,49,53,57,28,53,26,44,46,43,84,41,75,52,45,87,84,46,61,65,68,44,53,50,49,53,49,69,47,35,70,81,69,64,57,70,55,69,70,49,45,48,52,52,41,32,68,51,27,40,28,38,28,32,37,35,70,44,41,70,82,44,66,42,39,36,37,37,33,39,53,30,72,55,88,71,56,35,53,58,74,72,63,37,95,58,80,64,83,82,60,67,74,72,20,28,18,37,34,44,57,35,77,37,73,60,47,71,37,51,62,89,51,79,66,58,65,57,42,61,57,50,49,51,55,52,44,35,69,76,37,66,50,39,77,44,39,29,30,43,36,75,43,71,57,43,40,64,47,52,54,36,32,71,69,66,72,38,101,51,83,59,76,76,43,71,67,49,23,50,51,44,14,60,70,67,75,40,94,48,52,66,69,56,34,46,52,53,51,46,56,52,72,69,38,85,82,52,50,71,66,63,52,58,67,42,38,73,58,50,52,38,46,47,48,42,46,59,74,64,34,55,54,95,62,34,42,58,36,64,62,57,32,51,44,35,55,54,10,21,24,44,36,39,74,21,80,60,11,29,78,46,76,66,32,34,64,26,31,69,6,35,24,37,30,37,32,47,46,82,88,43,21,67,61,32,20,44,35,27,76,72,68,48,38,78,50,66,30,66,71,46,51,54,64,74,54,78,81,74,124

Organism: Caenorhabditis remanei (NCBI:txid31234)

Sequence (894 aa):
MIRQYFCFQSVRSASTLLSSLDGLSNRTSGDKLLTYGEKFSKLYGSSAPETRKSIFVDLVTNYGVNKEALNHAISLYSKNDQMYPEVRTAATAIYVNLIKSVGNLPGGVSQVCEMRANILALLKRETDKTITSYLRHVEIATREVLTSWFCLGNLKLERLTWSSPGDVLQKVAEYEAVHPVRGLSDFRKRLGPLRRCFYFSHEALPRNPLVMVHVALVSEIADSVQEITKRGEPIGREEDQTTAIYYSITSTQPGLSGIDLGNMLIKKVATQLQKDVPSIKTHSTLSPIPGFRPWLIRNLKGNAEYPSVMNEKVVKWMSEVSNEMMNESEATETLLKVISNEKTKKEQLSAIQHILMYACAHYLCRAKRNGMALNSVANFHIRNGAELYRLNWNGDTSHRGINNSFGIMVNYRYDLEKVHENCAAYTERKEMAINENVMNFFKDDDNMIRQYFCFQSVRSASTLLSSLDGLSNRTSGDKLLTYGEKFSKLYGSSAPETRKSIFVDLVTNYGVNKEALNHAISLYSKNDQMYPEVRTAATAIYVNLIKSVGNLPGGVSQVCEMRANILALLKRETDKTITSYLRHVEIATREVLTSWFCLGNLKLERLTWSSPGDVLQKVAEYEAVHPVRGLSDFRKRLGPLRRCFYFSHEALPRNPLVMVHVALVSEIADSVQEITKRGEPIGREEDQTTAIYYSITSTQPGLSGIDLGNMLIKKVATQLQKDVPSIKTHSTLSPIPGFRPWLIRNLKGNAEYPSVMNEKVVKWMSEVSNEMMNESEATETLLKVISNEKTKKEQLSAIQHILMYACAHYLCRAKRNGMALNSVANFHIRNGAELYRLNWNGDTSHRGINNSFGIMVNYRYDLEKVHENCAAYTERKEMAINENVMNFFKDDDN